Protein AF-A0A932EW77-F1 (afdb_monomer_lite)

Secondary structure (DSSP, 8-state):
--------PPPP-------------------------------PPP--EEE--SS-SBTT-GGGEESSS---TTSEEEE-TT-EEEE-S-EEESEEEE-TT-EEEEEEETTTB-EEEEE-SS-EEESSEEEEEEESSS--EEEEEEEEEESSEEEEE-TTS--EEEEEEEEESSEEEEES-EEE-SEEEESSEEEE-TT-EEEE-TT-EEEE-TT-EEEESSEEEE-TT-EEEE-SBB--S---EEES-EEEEPTT--B-TT-EEEEESEEEEESPBPTT-EEEEEEETTTB-EEEEE-S-EEE-SEEEEEEESSS--EEEEES-EEESSEEEE---SS--EEE-S-EEESSEEEE-S-EEE-S-EEESSEEEE-TT-EEEE-TT-EEEE-TT-EEEESSEEEEETT-EEEE-SBB--S---EEEBSEEEE-TT--B-TTEEEEEESEEEEES-B-TTEEEEEEEETTTB-EEEEESS-EEE-SEEEEEEESSS--EEEEES-EEESSEEEE---SS--EEE-S-EEE-TT-EEEE-SEEEE-S-EEESSEEEE-TT-EEEE-TT-EEEE-TT-EEEESSEEEE-TT-EEEE-SBB--S--PEEES-EEEE-TT--B-S----EEEESEEEEES-B-TT-EEEEEEBTTTB-EEEEESS-EEESSEEEEEESSSS--EEEEES-EEESSEEEE---SS--EEEES-EEESSEEEE-S-EEE-SS-EEEESSEEEE-TT-EEEE-TTS--EEEE-TT-EEEESSEEEE-TT-EEEESSBB--SS-SEEES-EEEE-TT--B-TTEEEEEESEEEEES-B-TTEEEEEEEBTTTB-EEEEESS-EEE-SEEEEEESSSS--EEEEEEEEEESSEEEEPP-SSS-EEEEEEEEESSEEEE-TTEEE-S-EEEESSEEEE-TT-EEEE-TT-EEEE-SSEEEESSEEEE-TT-EEEE-SSB--SS--EEESSEEEE-SSPPPPSSSS-EEEEESEEEEESPBPTT-EEEEEEETTTBSEEEE-SSPEEESSEEEEEEESSS--EEEE-SEEEESSEEEE--TTS--EEESSEEEESSEEEE-SSS-EEEESS-EEE-STT-EEEEEEEETTEE-EEEESSEEEE-SEEEEEE-S-PPTT-EEEEEE-SEEEE--SEEE--B-SSS-BEEEEE-SSEEEEEE-

Structure (mmCIF, N/CA/C/O backbone):
data_AF-A0A932EW77-F1
#
_entry.id   AF-A0A932EW77-F1
#
loop_
_atom_site.group_PDB
_atom_site.id
_atom_site.type_symbol
_atom_site.label_atom_id
_atom_site.label_alt_id
_atom_site.label_comp_id
_atom_site.label_asym_id
_atom_site.label_entity_id
_atom_site.label_seq_id
_atom_site.pdbx_PDB_ins_code
_atom_site.Cartn_x
_atom_site.Cartn_y
_atom_site.Cartn_z
_atom_site.occupancy
_atom_site.B_iso_or_equiv
_atom_site.auth_seq_id
_atom_site.auth_comp_id
_atom_site.auth_asym_id
_atom_site.auth_atom_id
_atom_site.pdbx_PDB_model_num
ATOM 1 N N . MET A 1 1 ? -30.866 39.073 -25.889 1.00 36.50 1 MET A N 1
ATOM 2 C CA . MET A 1 1 ? -30.637 40.499 -25.593 1.00 36.50 1 MET A CA 1
ATOM 3 C C . MET A 1 1 ? -29.140 40.744 -25.630 1.00 36.50 1 MET A C 1
ATOM 5 O O . MET A 1 1 ? -28.426 40.180 -24.814 1.00 36.50 1 MET A O 1
ATOM 9 N N . ASP A 1 2 ? -28.707 41.494 -26.640 1.00 41.47 2 ASP A N 1
ATOM 10 C CA . ASP A 1 2 ? -27.526 42.382 -26.641 1.00 41.47 2 ASP A CA 1
ATOM 11 C C . ASP A 1 2 ? -27.785 43.547 -25.641 1.00 41.47 2 ASP A C 1
ATOM 13 O O . ASP A 1 2 ? -28.975 43.767 -25.361 1.00 41.47 2 ASP A O 1
ATOM 17 N N . PRO A 1 3 ? -26.787 44.256 -25.043 1.00 50.50 3 PRO A N 1
ATOM 18 C CA . PRO A 1 3 ? -26.082 45.361 -25.735 1.00 50.50 3 PRO A CA 1
ATOM 19 C C . PRO A 1 3 ? -24.594 45.640 -25.340 1.00 50.50 3 PRO A C 1
ATOM 21 O O . PRO A 1 3 ? -24.246 45.841 -24.180 1.00 50.50 3 PRO A O 1
ATOM 24 N N . THR A 1 4 ? -23.734 45.721 -26.362 1.00 43.25 4 THR A N 1
ATOM 25 C CA . THR A 1 4 ? -22.807 46.817 -26.788 1.00 43.25 4 THR A CA 1
ATOM 26 C C . THR A 1 4 ? -21.957 47.705 -25.824 1.00 43.25 4 THR A C 1
ATOM 28 O O . THR A 1 4 ? -22.488 48.549 -25.113 1.00 43.25 4 THR A O 1
ATOM 31 N N . ILE A 1 5 ? -20.616 47.632 -26.012 1.00 42.75 5 ILE A N 1
ATOM 32 C CA . ILE A 1 5 ? -19.598 48.655 -26.456 1.00 42.75 5 ILE A CA 1
ATOM 33 C C . ILE A 1 5 ? -19.447 50.017 -25.703 1.00 42.75 5 ILE A C 1
ATOM 35 O O . ILE A 1 5 ? -20.403 50.781 -25.607 1.00 42.75 5 ILE A O 1
ATOM 39 N N . PRO A 1 6 ? -18.203 50.407 -25.299 1.00 41.03 6 PRO A N 1
ATOM 40 C CA . PRO A 1 6 ? -17.423 51.424 -26.044 1.00 41.03 6 PRO A CA 1
ATOM 41 C C . PRO A 1 6 ? -15.920 51.126 -26.270 1.00 41.03 6 PRO A C 1
ATOM 43 O O . PRO A 1 6 ? -15.249 50.420 -25.525 1.00 41.03 6 PRO A O 1
ATOM 46 N N . VAL A 1 7 ? -15.418 51.728 -27.353 1.00 38.97 7 VAL A N 1
ATOM 47 C CA . VAL A 1 7 ? -14.090 51.649 -27.999 1.00 38.97 7 VAL A CA 1
ATOM 48 C C . VAL A 1 7 ? -12.986 52.392 -27.217 1.00 38.97 7 VAL A C 1
ATOM 50 O O . VAL A 1 7 ? -13.231 53.494 -26.729 1.00 38.97 7 VAL A O 1
ATOM 53 N N . PRO A 1 8 ? -11.734 51.878 -27.206 1.00 31.95 8 PRO A N 1
ATOM 54 C CA . PRO A 1 8 ? -10.620 52.671 -27.746 1.00 31.95 8 PRO A CA 1
ATOM 55 C C . PRO A 1 8 ? -9.637 51.860 -28.626 1.00 31.95 8 PRO A C 1
ATOM 57 O O . PRO A 1 8 ? -9.414 50.666 -28.460 1.00 31.95 8 PRO A O 1
ATOM 60 N N . ARG A 1 9 ? -9.037 52.560 -29.594 1.00 36.94 9 ARG A N 1
ATOM 61 C CA . ARG A 1 9 ? -8.094 52.087 -30.631 1.00 36.94 9 ARG A CA 1
ATOM 62 C C . ARG A 1 9 ? -6.856 51.348 -30.072 1.00 36.94 9 ARG A C 1
ATOM 64 O O . ARG A 1 9 ? -6.203 51.914 -29.194 1.00 36.94 9 ARG A O 1
ATOM 71 N N . PRO A 1 10 ? -6.385 50.231 -30.671 1.00 32.44 10 PRO A N 1
ATOM 72 C CA . PRO A 1 10 ? -5.047 49.715 -30.401 1.00 32.44 10 PRO A CA 1
ATOM 73 C C . PRO A 1 10 ? -4.028 50.178 -31.456 1.00 32.44 10 PRO A C 1
ATOM 75 O O . PRO A 1 10 ? -4.206 50.042 -32.668 1.00 32.44 10 PRO A O 1
ATOM 78 N N . ARG A 1 11 ? -2.922 50.740 -30.961 1.00 32.19 11 ARG A N 1
ATOM 79 C CA . ARG A 1 11 ? -1.718 51.083 -31.723 1.00 32.19 11 ARG A CA 1
ATOM 80 C C . ARG A 1 11 ? -0.981 49.807 -32.148 1.00 32.19 11 ARG A C 1
ATOM 82 O O . ARG A 1 11 ? -0.710 48.939 -31.325 1.00 32.19 11 ARG A O 1
ATOM 89 N N . ARG A 1 12 ? -0.603 49.754 -33.429 1.00 39.59 12 ARG A N 1
ATOM 90 C CA . ARG A 1 12 ? 0.330 48.790 -34.037 1.00 39.59 12 ARG A CA 1
ATOM 91 C C . ARG A 1 12 ? 1.609 48.631 -33.205 1.00 39.59 12 ARG A C 1
ATOM 93 O O . ARG A 1 12 ? 2.295 49.627 -32.982 1.00 39.59 12 ARG A O 1
ATOM 100 N N . ARG A 1 13 ? 2.006 47.391 -32.899 1.00 30.19 13 ARG A N 1
ATOM 101 C CA . ARG A 1 13 ? 3.420 46.994 -32.780 1.00 30.19 13 ARG A CA 1
ATOM 102 C C . ARG A 1 13 ? 3.630 45.591 -33.350 1.00 30.19 13 ARG A C 1
ATOM 104 O O . ARG A 1 13 ? 2.906 44.660 -33.024 1.00 30.19 13 ARG A O 1
ATOM 111 N N . LEU A 1 14 ? 4.604 45.525 -34.254 1.00 36.56 14 LEU A N 1
ATOM 112 C CA . LEU A 1 14 ? 5.056 44.375 -35.028 1.00 36.56 14 LEU A CA 1
ATOM 113 C C . LEU A 1 14 ? 5.649 43.271 -34.148 1.00 36.56 14 LEU A C 1
ATOM 115 O O . LEU A 1 14 ? 6.393 43.599 -33.227 1.00 36.56 14 LEU A O 1
ATOM 119 N N . ARG A 1 15 ? 5.489 42.006 -34.566 1.00 29.22 15 ARG A N 1
ATOM 120 C CA . ARG A 1 15 ? 6.568 40.997 -34.568 1.00 29.22 15 ARG A CA 1
ATOM 121 C C . ARG A 1 15 ? 6.402 40.051 -35.762 1.00 29.22 15 ARG A C 1
ATOM 123 O O . ARG A 1 15 ? 5.550 39.173 -35.762 1.00 29.22 15 ARG A O 1
ATOM 130 N N . ALA A 1 16 ? 7.224 40.293 -36.779 1.00 33.25 16 ALA A N 1
ATOM 131 C CA . ALA A 1 16 ? 7.552 39.368 -37.855 1.00 33.25 16 ALA A CA 1
ATOM 132 C C . ALA A 1 16 ? 8.843 38.626 -37.473 1.00 33.25 16 ALA A C 1
ATOM 134 O O . ALA A 1 16 ? 9.720 39.233 -36.860 1.00 33.25 16 ALA A O 1
ATOM 135 N N . ALA A 1 17 ? 8.972 37.353 -37.842 1.00 28.95 17 ALA A N 1
ATOM 136 C CA . ALA A 1 17 ? 10.254 36.650 -37.848 1.00 28.95 17 ALA A CA 1
ATOM 137 C C . ALA A 1 17 ? 10.216 35.531 -38.899 1.00 28.95 17 ALA A C 1
ATOM 139 O O . ALA A 1 17 ? 9.936 34.374 -38.602 1.00 28.95 17 ALA A O 1
ATOM 140 N N . ALA A 1 18 ? 10.460 35.924 -40.147 1.00 30.44 18 ALA A N 1
ATOM 141 C CA . ALA A 1 18 ? 10.871 35.054 -41.235 1.00 30.44 18 ALA A CA 1
ATOM 142 C C . ALA A 1 18 ? 12.255 35.524 -41.697 1.00 30.44 18 ALA A C 1
ATOM 144 O O . ALA A 1 18 ? 12.502 36.727 -41.735 1.00 30.44 18 ALA A O 1
ATOM 145 N N . LEU A 1 19 ? 13.092 34.552 -42.067 1.00 30.73 19 LEU A N 1
ATOM 146 C CA . LEU A 1 19 ? 14.386 34.679 -42.746 1.00 30.73 19 LEU A CA 1
ATOM 147 C C . LEU A 1 19 ? 15.464 35.494 -42.011 1.00 30.73 19 LEU A C 1
ATOM 149 O O . LEU A 1 19 ? 15.492 36.721 -42.056 1.00 30.73 19 LEU A O 1
ATOM 153 N N . SER A 1 20 ? 16.439 34.781 -41.444 1.00 26.27 20 SER A N 1
ATOM 154 C CA . SER A 1 20 ? 17.698 35.371 -40.991 1.00 26.27 20 SER A CA 1
ATOM 155 C C . SER A 1 20 ? 18.801 35.135 -42.021 1.00 26.27 20 SER A C 1
ATOM 157 O O . SER A 1 20 ? 19.129 34.001 -42.369 1.00 26.27 20 SER A O 1
ATOM 159 N N . LEU A 1 21 ? 19.327 36.266 -42.486 1.00 25.77 21 LEU A N 1
ATOM 160 C CA . LEU A 1 21 ? 20.487 36.499 -43.338 1.00 25.77 21 LEU A CA 1
ATOM 161 C C . LEU A 1 21 ? 21.798 35.920 -42.776 1.00 25.77 21 LEU A C 1
ATOM 163 O O . LEU A 1 21 ? 22.069 36.032 -41.584 1.00 25.77 21 LEU A O 1
ATOM 167 N N . LEU A 1 22 ? 22.625 35.423 -43.704 1.00 28.78 22 LEU A N 1
ATOM 168 C CA . LEU A 1 22 ? 24.057 35.712 -43.904 1.00 28.78 22 LEU A CA 1
ATOM 169 C C . LEU A 1 22 ? 24.846 36.314 -42.722 1.00 28.78 22 LEU A C 1
ATOM 171 O O . LEU A 1 22 ? 24.663 37.478 -42.369 1.00 28.78 22 LEU A O 1
ATOM 175 N N . ALA A 1 23 ? 25.884 35.593 -42.293 1.00 27.78 23 ALA A N 1
ATOM 176 C CA . ALA A 1 23 ? 27.117 36.189 -41.789 1.00 27.78 23 ALA A CA 1
ATOM 177 C C . ALA A 1 23 ? 28.335 35.472 -42.394 1.00 27.78 23 ALA A C 1
ATOM 179 O O . ALA A 1 23 ? 28.425 34.247 -42.433 1.00 27.78 23 ALA A O 1
ATOM 180 N N . LEU A 1 24 ? 29.225 36.307 -42.912 1.00 26.61 24 LEU A N 1
ATOM 181 C CA . LEU A 1 24 ? 30.427 36.067 -43.694 1.00 26.61 24 LEU A CA 1
ATOM 182 C C . LEU A 1 24 ? 31.614 35.706 -42.782 1.00 26.61 24 LEU A C 1
ATOM 184 O O . LEU A 1 24 ? 31.955 36.499 -41.910 1.00 26.61 24 LEU A O 1
ATOM 188 N N . VAL A 1 25 ? 32.295 34.585 -43.039 1.00 26.88 25 VAL A N 1
ATOM 189 C CA . VAL A 1 25 ? 33.733 34.420 -42.752 1.00 26.88 25 VAL A CA 1
ATOM 190 C C . VAL A 1 25 ? 34.354 33.723 -43.958 1.00 26.88 25 VAL A C 1
ATOM 192 O O . VAL A 1 25 ? 34.096 32.553 -44.224 1.00 26.88 25 VAL A O 1
ATOM 195 N N . ALA A 1 26 ? 35.119 34.494 -44.723 1.00 26.09 26 ALA A N 1
ATOM 196 C CA . ALA A 1 26 ? 35.894 34.046 -45.864 1.00 26.09 26 ALA A CA 1
ATOM 197 C C . ALA A 1 26 ? 37.334 33.764 -45.423 1.00 26.09 26 ALA A C 1
ATOM 199 O O . ALA A 1 26 ? 37.977 34.648 -44.862 1.00 26.09 26 ALA A O 1
ATOM 200 N N . THR A 1 27 ? 37.859 32.587 -45.763 1.00 24.70 27 THR A N 1
ATOM 201 C CA . THR A 1 27 ? 39.292 32.371 -45.995 1.00 24.70 27 THR A CA 1
ATOM 202 C C . THR A 1 27 ? 39.478 31.441 -47.197 1.00 24.70 27 THR A C 1
ATOM 204 O O . THR A 1 27 ? 38.796 30.436 -47.358 1.00 24.70 27 THR A O 1
ATOM 207 N N . ALA A 1 28 ? 40.353 31.897 -48.091 1.00 27.72 28 ALA A N 1
ATOM 208 C CA . ALA A 1 28 ? 40.623 31.477 -49.461 1.00 27.72 28 ALA A CA 1
ATOM 209 C C . ALA A 1 28 ? 40.837 29.972 -49.724 1.00 27.72 28 ALA A C 1
ATOM 211 O O . ALA A 1 28 ? 41.692 29.358 -49.099 1.00 27.72 28 ALA A O 1
ATOM 212 N N . ALA A 1 29 ? 40.166 29.446 -50.757 1.00 27.50 29 ALA A N 1
ATOM 213 C CA . ALA A 1 29 ? 40.763 28.749 -51.911 1.00 27.50 29 ALA A CA 1
ATOM 214 C C . ALA A 1 29 ? 39.643 28.224 -52.835 1.00 27.50 29 ALA A C 1
ATOM 216 O O . ALA A 1 29 ? 38.731 27.549 -52.370 1.00 27.50 29 ALA A O 1
ATOM 217 N N . GLY A 1 30 ? 39.715 28.513 -54.141 1.00 27.58 30 GLY A N 1
ATOM 218 C CA . GLY A 1 30 ? 38.862 27.858 -55.147 1.00 27.58 30 GLY A CA 1
ATOM 219 C C . GLY A 1 30 ? 38.067 28.779 -56.076 1.00 27.58 30 GLY A C 1
ATOM 220 O O . GLY A 1 30 ? 36.894 28.524 -56.332 1.00 27.58 30 GLY A O 1
ATOM 221 N N . LEU A 1 31 ? 38.685 29.838 -56.605 1.00 25.69 31 LEU A N 1
ATOM 222 C CA . LEU A 1 31 ? 38.187 30.514 -57.807 1.00 25.69 31 LEU A CA 1
ATOM 223 C C . LEU A 1 31 ? 38.750 29.787 -59.041 1.00 25.69 31 LEU A C 1
ATOM 225 O O . LEU A 1 31 ? 39.943 29.898 -59.297 1.00 25.69 31 LEU A O 1
ATOM 229 N N . ALA A 1 32 ? 37.911 29.059 -59.787 1.00 27.52 32 ALA A N 1
ATOM 230 C CA . ALA A 1 32 ? 38.120 28.728 -61.208 1.00 27.52 32 ALA A CA 1
ATOM 231 C C . ALA A 1 32 ? 36.856 28.078 -61.810 1.00 27.52 32 ALA A C 1
ATOM 233 O O . ALA A 1 32 ? 36.841 26.903 -62.163 1.00 27.52 32 ALA A O 1
ATOM 234 N N . ALA A 1 33 ? 35.764 28.835 -61.916 1.00 31.59 33 ALA A N 1
ATOM 235 C CA . ALA A 1 33 ? 34.624 28.456 -62.751 1.00 31.59 33 ALA A CA 1
ATOM 236 C C . ALA A 1 33 ? 34.094 29.704 -63.465 1.00 31.59 33 ALA A C 1
ATOM 238 O O . ALA A 1 33 ? 33.150 30.353 -63.023 1.00 31.59 33 ALA A O 1
ATOM 239 N N . LEU A 1 34 ? 34.752 30.055 -64.568 1.00 25.55 34 LEU A N 1
ATOM 240 C CA . LEU A 1 34 ? 34.258 30.987 -65.573 1.00 25.55 34 LEU A CA 1
ATOM 241 C C . LEU A 1 34 ? 34.417 30.329 -66.944 1.00 25.55 34 LEU A C 1
ATOM 243 O O . LEU A 1 34 ? 35.518 29.946 -67.316 1.00 25.55 34 LEU A O 1
ATOM 247 N N . GLY A 1 35 ? 33.306 30.253 -67.678 1.00 24.69 35 GLY A N 1
ATOM 248 C CA . GLY A 1 35 ? 33.282 30.195 -69.136 1.00 24.69 35 GLY A CA 1
ATOM 249 C C . GLY A 1 35 ? 33.649 28.860 -69.780 1.00 24.69 35 GLY A C 1
ATOM 250 O O . GLY A 1 35 ? 34.817 28.541 -69.968 1.00 24.69 35 GLY A O 1
ATOM 251 N N . ALA A 1 36 ? 32.641 28.178 -70.326 1.00 30.78 36 ALA A N 1
ATOM 252 C CA . ALA A 1 36 ? 32.824 27.512 -71.610 1.00 30.78 36 ALA A CA 1
ATOM 253 C C . ALA A 1 36 ? 33.068 28.602 -72.669 1.00 30.78 36 ALA A C 1
ATOM 255 O O . ALA A 1 36 ? 32.161 29.017 -73.390 1.00 30.78 36 ALA A O 1
ATOM 256 N N . ALA A 1 37 ? 34.295 29.115 -72.730 1.00 23.89 37 ALA A N 1
ATOM 257 C CA . ALA A 1 37 ? 34.790 29.652 -73.977 1.00 23.89 37 ALA A CA 1
ATOM 258 C C . ALA A 1 37 ? 34.836 28.465 -74.945 1.00 23.89 37 ALA A C 1
ATOM 260 O O . ALA A 1 37 ? 35.417 27.425 -74.627 1.00 23.89 37 ALA A O 1
ATOM 261 N N . ARG A 1 38 ? 34.220 28.605 -76.126 1.00 32.62 38 ARG A N 1
ATOM 262 C CA . ARG A 1 38 ? 34.705 27.874 -77.300 1.00 32.62 38 ARG A CA 1
ATOM 263 C C . ARG A 1 38 ? 36.220 28.023 -77.262 1.00 32.62 38 ARG A C 1
ATOM 265 O O . ARG A 1 38 ? 36.693 29.161 -77.249 1.00 32.62 38 ARG A O 1
ATOM 272 N N . ALA A 1 39 ? 36.954 26.914 -77.195 1.00 29.89 39 ALA A N 1
ATOM 273 C CA . ALA A 1 39 ? 38.364 26.977 -77.522 1.00 29.89 39 ALA A CA 1
ATOM 274 C C . ALA A 1 39 ? 38.440 27.736 -78.858 1.00 29.89 39 ALA A C 1
ATOM 276 O O . ALA A 1 39 ? 37.681 27.385 -79.776 1.00 29.89 39 ALA A O 1
ATOM 277 N N . PRO A 1 40 ? 39.229 28.821 -78.969 1.00 27.97 40 PRO A N 1
ATOM 278 C CA . PRO A 1 40 ? 39.557 29.318 -80.292 1.00 27.97 40 PRO A CA 1
ATOM 279 C C . PRO A 1 40 ? 40.063 28.101 -81.063 1.00 27.97 40 PRO A C 1
ATOM 281 O O . PRO A 1 40 ? 40.763 27.268 -80.482 1.00 27.97 40 PRO A O 1
ATOM 284 N N . ALA A 1 41 ? 39.643 27.944 -82.320 1.00 35.53 41 ALA A N 1
ATOM 285 C CA . ALA A 1 41 ? 40.315 27.005 -83.202 1.00 35.53 41 ALA A CA 1
ATOM 286 C C . ALA A 1 41 ? 41.812 27.259 -83.005 1.00 35.53 41 ALA A C 1
ATOM 288 O O . ALA A 1 41 ? 42.258 28.395 -83.201 1.00 35.53 41 ALA A O 1
ATOM 289 N N . SER A 1 42 ? 42.544 26.267 -82.487 1.00 40.91 42 SER A N 1
ATOM 290 C CA . SER A 1 42 ? 43.994 26.340 -82.503 1.00 40.91 42 SER A CA 1
ATOM 291 C C . SER A 1 42 ? 44.337 26.674 -83.945 1.00 40.91 42 SER A C 1
ATOM 293 O O . SER A 1 42 ? 43.795 26.058 -84.867 1.00 40.91 42 SER A O 1
ATOM 295 N N . ALA A 1 43 ? 45.112 27.741 -84.151 1.00 47.97 43 ALA A N 1
ATOM 296 C CA . ALA A 1 43 ? 45.682 27.984 -85.462 1.00 47.97 43 ALA A CA 1
ATOM 297 C C . ALA A 1 43 ? 46.325 26.655 -85.863 1.00 47.97 43 ALA A C 1
ATOM 299 O O . ALA A 1 43 ? 47.172 26.156 -85.119 1.00 47.97 43 ALA A O 1
ATOM 300 N N . GLY A 1 44 ? 45.795 26.024 -86.917 1.00 60.44 44 GLY A N 1
ATOM 301 C CA . GLY A 1 44 ? 46.267 24.715 -87.344 1.00 60.44 44 GLY A CA 1
ATOM 302 C C . GLY A 1 44 ? 47.777 24.782 -87.497 1.00 60.44 44 GLY A C 1
ATOM 303 O O . GLY A 1 44 ? 48.306 25.811 -87.931 1.00 60.44 44 GLY A O 1
ATOM 304 N N . MET A 1 45 ? 48.464 23.726 -87.077 1.00 83.19 45 MET A N 1
ATOM 305 C CA . MET A 1 45 ? 49.904 23.639 -87.249 1.00 83.19 45 MET A CA 1
ATOM 306 C C . MET A 1 45 ? 50.271 23.940 -88.712 1.00 83.19 45 MET A C 1
ATOM 308 O O . MET A 1 45 ? 49.593 23.492 -89.639 1.00 83.19 45 MET A O 1
ATOM 312 N N . ALA A 1 46 ? 51.335 24.717 -88.923 1.00 80.62 46 ALA A N 1
ATOM 313 C CA . ALA A 1 46 ? 51.831 24.982 -90.266 1.00 80.62 46 ALA A CA 1
ATOM 314 C C . ALA A 1 46 ? 52.302 23.681 -90.935 1.00 80.62 46 ALA A C 1
ATOM 316 O O . ALA A 1 46 ? 52.939 22.832 -90.316 1.00 80.62 46 ALA A O 1
ATOM 317 N N . CYS A 1 47 ? 51.973 23.524 -92.214 1.00 87.31 47 CYS A N 1
ATOM 318 C CA . CYS A 1 47 ? 52.373 22.368 -93.005 1.00 87.31 47 CYS A CA 1
ATOM 319 C C . CYS A 1 47 ? 53.765 22.590 -93.614 1.00 87.31 47 CYS A C 1
ATOM 321 O O . CYS A 1 47 ? 53.881 22.951 -94.786 1.00 87.31 47 CYS A O 1
ATOM 323 N N . ASP A 1 48 ? 54.822 22.430 -92.816 1.00 93.94 48 ASP A N 1
ATOM 324 C CA . ASP A 1 48 ? 56.197 22.732 -93.243 1.00 93.94 48 ASP A CA 1
ATOM 325 C C . ASP A 1 48 ? 56.789 21.642 -94.152 1.00 93.94 48 ASP A C 1
ATOM 327 O O . ASP A 1 48 ? 57.569 21.927 -95.066 1.00 93.94 48 ASP A O 1
ATOM 331 N N . LYS A 1 49 ? 56.401 20.381 -93.925 1.00 94.62 49 LYS A N 1
ATOM 332 C CA . LYS A 1 49 ? 56.857 19.203 -94.673 1.00 94.62 49 LYS A CA 1
ATOM 333 C C . LYS A 1 49 ? 55.674 18.304 -95.028 1.00 94.62 49 LYS A C 1
ATOM 335 O O . LYS A 1 49 ? 54.978 17.809 -94.147 1.00 94.62 49 LYS A O 1
ATOM 340 N N . THR A 1 50 ? 55.464 18.037 -96.315 1.00 95.25 50 THR A N 1
ATOM 341 C CA . THR A 1 50 ? 54.431 17.096 -96.787 1.00 95.25 50 THR A CA 1
ATOM 342 C C . THR A 1 50 ? 55.052 15.750 -97.146 1.00 95.25 50 THR A C 1
ATOM 344 O O . THR A 1 50 ? 56.018 15.704 -97.909 1.00 95.25 50 THR A O 1
ATOM 347 N N . PHE A 1 51 ? 54.500 14.656 -96.624 1.00 96.62 51 PHE A N 1
ATOM 348 C CA . PHE A 1 51 ? 54.922 13.297 -96.951 1.00 96.62 51 PHE A CA 1
ATOM 349 C C . PHE A 1 51 ? 54.437 12.915 -98.356 1.00 96.62 51 PHE A C 1
ATOM 351 O O . PHE A 1 51 ? 53.242 12.952 -98.644 1.00 96.62 51 PHE A O 1
ATOM 358 N N . THR A 1 52 ? 55.358 12.558 -99.245 1.00 92.81 52 THR A N 1
ATOM 359 C CA . THR A 1 52 ? 55.068 12.147 -100.626 1.00 92.81 52 THR A CA 1
ATOM 360 C C . THR A 1 52 ? 55.146 10.636 -100.818 1.00 92.81 52 THR A C 1
ATOM 362 O O . THR A 1 52 ? 54.543 10.125 -101.758 1.00 92.81 52 THR A O 1
ATOM 365 N N . GLY A 1 53 ? 55.891 9.925 -99.959 1.00 88.88 53 GLY A N 1
ATOM 366 C CA . GLY A 1 53 ? 56.155 8.487 -100.104 1.00 88.88 53 GLY A CA 1
ATOM 367 C C . GLY A 1 53 ? 56.851 8.121 -101.423 1.00 88.88 53 GLY A C 1
ATOM 368 O O . GLY A 1 53 ? 56.632 7.038 -101.960 1.00 88.88 53 GLY A O 1
ATOM 369 N N . ALA A 1 54 ? 57.623 9.051 -101.998 1.00 89.19 54 ALA A N 1
ATOM 370 C CA . ALA A 1 54 ? 58.150 8.935 -103.357 1.00 89.19 54 ALA A CA 1
ATOM 371 C C . ALA A 1 54 ? 59.135 7.766 -103.566 1.00 89.19 54 ALA A C 1
ATOM 373 O O . ALA A 1 54 ? 59.251 7.280 -104.692 1.00 89.19 54 ALA A O 1
ATOM 374 N N . THR A 1 55 ? 59.846 7.316 -102.525 1.00 90.56 55 THR A N 1
ATOM 375 C CA . THR A 1 55 ? 60.813 6.202 -102.607 1.00 90.56 55 THR A CA 1
ATOM 376 C C . THR A 1 55 ? 60.390 4.987 -101.791 1.00 90.56 55 THR A C 1
ATOM 378 O O . THR A 1 55 ? 60.557 3.852 -102.239 1.00 90.56 55 THR A O 1
ATOM 381 N N . ASN A 1 56 ? 59.851 5.197 -100.594 1.00 93.00 56 ASN A N 1
ATOM 382 C CA . ASN A 1 56 ? 59.333 4.161 -99.707 1.00 93.00 56 ASN A CA 1
ATOM 383 C C . ASN A 1 56 ? 58.367 4.797 -98.686 1.00 93.00 56 ASN A C 1
ATOM 385 O O . ASN A 1 56 ? 58.008 5.964 -98.795 1.00 93.00 56 ASN A O 1
ATOM 389 N N . ASN A 1 57 ? 57.936 4.030 -97.684 1.00 94.38 57 ASN A N 1
ATOM 390 C CA . ASN A 1 57 ? 57.000 4.507 -96.662 1.00 94.38 57 ASN A CA 1
ATOM 391 C C . ASN A 1 57 ? 57.691 4.984 -95.370 1.00 94.38 57 ASN A C 1
ATOM 393 O O . ASN A 1 57 ? 57.010 5.250 -94.386 1.00 94.38 57 ASN A O 1
ATOM 397 N N . LEU A 1 58 ? 59.025 5.058 -95.315 1.00 94.31 58 LEU A N 1
ATOM 398 C CA . LEU A 1 58 ? 59.759 5.383 -94.088 1.00 94.31 58 LEU A CA 1
ATOM 399 C C . LEU A 1 58 ? 59.790 6.895 -93.844 1.00 94.31 58 LEU A C 1
ATOM 401 O O . LEU A 1 58 ? 60.163 7.675 -94.724 1.00 94.31 58 LEU A O 1
ATOM 405 N N . TRP A 1 59 ? 59.446 7.301 -92.622 1.00 95.06 59 TRP A N 1
ATOM 406 C CA . TRP A 1 59 ? 59.520 8.684 -92.148 1.00 95.06 59 TRP A CA 1
ATOM 407 C C . TRP A 1 59 ? 60.960 9.206 -92.174 1.00 95.06 59 TRP A C 1
ATOM 409 O O . TRP A 1 59 ? 61.200 10.377 -92.458 1.00 95.06 59 TRP A O 1
ATOM 419 N N . GLU A 1 60 ? 61.926 8.341 -91.866 1.00 92.31 60 GLU A N 1
ATOM 420 C CA . GLU A 1 60 ? 63.343 8.674 -91.726 1.00 92.31 60 GLU A CA 1
ATOM 421 C C . GLU A 1 60 ? 64.057 8.964 -93.054 1.00 92.31 60 GLU A C 1
ATOM 423 O O . GLU A 1 60 ? 65.150 9.532 -93.043 1.00 92.31 60 GLU A O 1
ATOM 428 N N . ASP A 1 61 ? 63.469 8.583 -94.189 1.00 94.31 61 ASP A N 1
ATOM 429 C CA . ASP A 1 61 ? 64.048 8.833 -95.505 1.00 94.31 61 ASP A CA 1
ATOM 430 C C . ASP A 1 61 ? 63.697 10.254 -95.969 1.00 94.31 61 ASP A C 1
ATOM 432 O O . ASP A 1 61 ? 62.544 10.589 -96.253 1.00 94.31 61 ASP A O 1
ATOM 436 N N . SER A 1 62 ? 64.716 11.113 -96.055 1.00 92.44 62 SER A N 1
ATOM 437 C CA . SER A 1 62 ? 64.557 12.523 -96.421 1.00 92.44 62 SER A CA 1
ATOM 438 C C . SER A 1 62 ? 63.957 12.734 -97.814 1.00 92.44 62 SER A C 1
ATOM 440 O O . SER A 1 62 ? 63.400 13.807 -98.061 1.00 92.44 62 SER A O 1
ATOM 442 N N . SER A 1 63 ? 64.039 11.735 -98.704 1.00 93.50 63 SER A N 1
ATOM 443 C CA . SER A 1 63 ? 63.485 11.776 -100.064 1.00 93.50 63 SER A CA 1
ATOM 444 C C . SER A 1 63 ? 61.962 11.607 -100.125 1.00 93.50 63 SER A C 1
ATOM 446 O O . SER A 1 63 ? 61.355 11.979 -101.128 1.00 93.50 63 SER A O 1
ATOM 448 N N . ASN A 1 64 ? 61.329 11.139 -99.043 1.00 94.75 64 ASN A N 1
ATOM 449 C CA . ASN A 1 64 ? 59.873 11.001 -98.934 1.00 94.75 64 ASN A CA 1
ATOM 450 C C . ASN A 1 64 ? 59.154 12.284 -98.492 1.00 94.75 64 ASN A C 1
ATOM 452 O O . ASN A 1 64 ? 57.945 12.251 -98.267 1.00 94.75 64 ASN A O 1
ATOM 456 N N . TRP A 1 65 ? 59.867 13.404 -98.353 1.00 95.88 65 TRP A N 1
ATOM 457 C CA . TRP A 1 65 ? 59.319 14.678 -97.886 1.00 95.88 65 TRP A CA 1
ATOM 458 C C . TRP A 1 65 ? 59.469 15.777 -98.939 1.00 95.88 65 TRP A C 1
ATOM 460 O O . TRP A 1 65 ? 60.484 15.858 -99.633 1.00 95.88 65 TRP A O 1
ATOM 470 N N . ALA A 1 66 ? 58.472 16.655 -99.040 1.00 92.50 66 ALA A N 1
ATOM 471 C CA . ALA A 1 66 ? 58.501 17.855 -99.869 1.00 92.50 66 ALA A CA 1
ATOM 472 C C . ALA A 1 66 ? 58.233 19.111 -99.010 1.00 92.50 66 ALA A C 1
ATOM 474 O O . ALA A 1 66 ? 57.175 19.175 -98.377 1.00 92.50 66 ALA A O 1
ATOM 475 N N . PRO A 1 67 ? 59.141 20.114 -98.996 1.00 93.06 67 PRO A N 1
ATOM 476 C CA . PRO A 1 67 ? 60.510 20.092 -99.542 1.00 93.06 67 PRO A CA 1
ATOM 477 C C . PRO A 1 67 ? 61.395 19.008 -98.892 1.00 93.06 67 PRO A C 1
ATOM 479 O O . PRO A 1 67 ? 61.209 18.710 -97.714 1.00 93.06 67 PRO A O 1
ATOM 482 N N . THR A 1 68 ? 62.378 18.461 -99.624 1.00 91.12 68 THR A N 1
ATOM 483 C CA . THR A 1 68 ? 63.272 17.371 -99.162 1.00 91.12 68 THR A CA 1
ATOM 484 C C . THR A 1 68 ? 63.846 17.631 -97.765 1.00 91.12 68 THR A C 1
ATOM 486 O O . THR A 1 68 ? 64.260 18.750 -97.450 1.00 91.12 68 THR A O 1
ATOM 489 N N . GLY A 1 69 ? 63.869 16.598 -96.920 1.00 91.50 69 GLY A N 1
ATOM 490 C CA . GLY A 1 69 ? 64.319 16.671 -95.526 1.00 91.50 69 GLY A CA 1
ATOM 491 C C . GLY A 1 69 ? 63.252 16.196 -94.541 1.00 91.50 69 GLY A C 1
ATOM 492 O O . GLY A 1 69 ? 62.093 16.585 -94.651 1.00 91.50 69 GLY A O 1
ATOM 493 N N . VAL A 1 70 ? 63.664 15.369 -93.578 1.00 92.88 70 VAL A N 1
ATOM 494 C CA . VAL A 1 70 ? 62.793 14.854 -92.510 1.00 92.88 70 VAL A CA 1
ATOM 495 C C . VAL A 1 70 ? 62.350 16.013 -91.598 1.00 92.88 70 VAL A C 1
ATOM 497 O O . VAL A 1 70 ? 63.201 16.839 -91.263 1.00 92.88 70 VAL A O 1
ATOM 500 N N . PRO A 1 71 ? 61.073 16.076 -91.174 1.00 94.75 71 PRO A N 1
ATOM 501 C CA . PRO A 1 71 ? 60.578 17.088 -90.241 1.00 94.75 71 PRO A CA 1
ATOM 502 C C . PRO A 1 71 ? 61.368 17.120 -88.925 1.00 94.75 71 PRO A C 1
ATOM 504 O O . PRO A 1 71 ? 61.644 16.072 -88.334 1.00 94.75 71 PRO A O 1
ATOM 507 N N . THR A 1 72 ? 61.709 18.321 -88.461 1.00 93.94 72 THR A N 1
ATOM 508 C CA . THR A 1 72 ? 62.370 18.582 -87.171 1.00 93.94 72 THR A CA 1
ATOM 509 C C . THR A 1 72 ? 61.373 18.908 -86.051 1.00 93.94 72 THR A C 1
ATOM 511 O O . THR A 1 72 ? 60.178 19.084 -86.283 1.00 93.94 72 THR A O 1
ATOM 514 N N . SER A 1 73 ? 61.867 19.068 -84.818 1.00 92.44 73 SER A N 1
ATOM 515 C CA . SER A 1 73 ? 61.078 19.421 -83.623 1.00 92.44 73 SER A CA 1
ATOM 516 C C . SER A 1 73 ? 60.402 20.802 -83.661 1.00 92.44 73 SER A C 1
ATOM 518 O O . SER A 1 73 ? 59.715 21.178 -82.713 1.00 92.44 73 SER A O 1
ATOM 520 N N . SER A 1 74 ? 60.582 21.588 -84.718 1.00 91.19 74 SER A N 1
ATOM 521 C CA . SER A 1 74 ? 59.877 22.859 -84.924 1.00 91.19 74 SER A CA 1
ATOM 522 C C . SER A 1 74 ? 59.033 22.886 -86.195 1.00 91.19 74 SER A C 1
ATOM 524 O O . SER A 1 74 ? 58.347 23.874 -86.423 1.00 91.19 74 SER A O 1
ATOM 526 N N . GLU A 1 75 ? 59.094 21.838 -87.019 1.00 94.31 75 GLU A N 1
ATOM 527 C CA . GLU A 1 75 ? 58.414 21.765 -88.314 1.00 94.31 75 GLU A CA 1
ATOM 528 C C . GLU A 1 75 ? 57.200 20.834 -88.235 1.00 94.31 75 GLU A C 1
ATOM 530 O O . GLU A 1 75 ? 57.272 19.747 -87.654 1.00 94.31 75 GLU A O 1
ATOM 535 N N . GLY A 1 76 ? 56.085 21.243 -88.835 1.00 93.00 76 GLY A N 1
ATOM 536 C CA . GLY A 1 76 ? 54.883 20.428 -88.949 1.00 93.00 76 GLY A CA 1
ATOM 537 C C . GLY A 1 76 ? 54.919 19.443 -90.117 1.00 93.00 76 GLY A C 1
ATOM 538 O O . GLY A 1 76 ? 55.336 19.780 -91.229 1.00 93.00 76 GLY A O 1
ATOM 539 N N . ALA A 1 77 ? 54.453 18.218 -89.871 1.00 95.44 77 ALA A N 1
ATOM 540 C CA . ALA A 1 77 ? 54.441 17.131 -90.843 1.00 95.44 77 ALA A CA 1
ATOM 541 C C . ALA A 1 77 ? 53.020 16.790 -91.320 1.00 95.44 77 ALA A C 1
ATOM 543 O O . ALA A 1 77 ? 52.182 16.347 -90.535 1.00 95.44 77 ALA A O 1
ATOM 544 N N . CYS A 1 78 ? 52.757 16.932 -92.616 1.00 95.44 78 CYS A N 1
ATOM 545 C CA . CYS A 1 78 ? 51.463 16.618 -93.223 1.00 95.44 78 CYS A CA 1
ATOM 546 C C . CYS A 1 78 ? 51.507 15.299 -93.980 1.00 95.44 78 CYS A C 1
ATOM 548 O O . CYS A 1 78 ? 52.359 15.101 -94.847 1.00 95.44 78 CYS A O 1
ATOM 550 N N . ILE A 1 79 ? 50.551 14.421 -93.701 1.00 96.12 79 ILE A N 1
ATOM 551 C CA . ILE A 1 79 ? 50.424 13.111 -94.334 1.00 96.12 79 ILE A CA 1
ATOM 552 C C . ILE A 1 79 ? 49.134 13.122 -95.161 1.00 96.12 79 ILE A C 1
ATOM 554 O O . ILE A 1 79 ? 48.039 13.027 -94.595 1.00 96.12 79 ILE A O 1
ATOM 558 N N . PRO A 1 80 ? 49.229 13.300 -96.490 1.00 95.12 80 PRO A N 1
ATOM 559 C CA . PRO A 1 80 ? 48.064 13.456 -97.346 1.00 95.12 80 PRO A CA 1
ATOM 560 C C . PRO A 1 80 ? 47.313 12.134 -97.550 1.00 95.12 80 PRO A C 1
ATOM 562 O O . PRO A 1 80 ? 47.855 11.039 -97.380 1.00 95.12 80 PRO A O 1
ATOM 565 N N . SER A 1 81 ? 46.047 12.243 -97.955 1.00 93.69 81 SER A N 1
ATOM 566 C CA . SER A 1 81 ? 45.181 11.092 -98.238 1.00 93.69 81 SER A CA 1
ATOM 567 C C . SER A 1 81 ? 45.834 10.107 -99.218 1.00 93.69 81 SER A C 1
ATOM 569 O O . SER A 1 81 ? 46.456 10.523 -100.194 1.00 93.69 81 SER A O 1
ATOM 571 N N . GLY A 1 82 ? 45.692 8.802 -98.965 1.00 90.19 82 GLY A N 1
ATOM 572 C CA . GLY A 1 82 ? 46.257 7.744 -99.808 1.00 90.19 82 GLY A CA 1
ATOM 573 C C . GLY A 1 82 ? 47.737 7.429 -99.562 1.00 90.19 82 GLY A C 1
ATOM 574 O O . GLY A 1 82 ? 48.273 6.551 -100.233 1.00 90.19 82 GLY A O 1
ATOM 575 N N . THR A 1 83 ? 48.393 8.094 -98.604 1.00 94.50 83 THR A N 1
ATOM 576 C CA . THR A 1 83 ? 49.786 7.810 -98.214 1.00 94.50 83 THR A CA 1
ATOM 577 C C . THR A 1 83 ? 49.884 7.107 -96.856 1.00 94.50 83 THR A C 1
ATOM 579 O O . THR A 1 83 ? 48.975 7.195 -96.024 1.00 94.50 83 THR A O 1
ATOM 582 N N . ALA A 1 84 ? 50.992 6.390 -96.631 1.00 94.44 84 ALA A N 1
ATOM 583 C CA . ALA A 1 84 ? 51.290 5.712 -95.373 1.00 94.44 84 ALA A CA 1
ATOM 584 C C . ALA A 1 84 ? 52.730 6.010 -94.929 1.00 94.44 84 ALA A C 1
ATOM 586 O O . ALA A 1 84 ? 53.672 5.566 -95.580 1.00 94.44 84 ALA A O 1
ATOM 587 N N . ALA A 1 85 ? 52.900 6.741 -93.827 1.00 96.50 85 ALA A N 1
ATOM 588 C CA . ALA A 1 85 ? 54.210 7.035 -93.250 1.00 96.50 85 ALA A CA 1
ATOM 589 C C . ALA A 1 85 ? 54.502 6.103 -92.067 1.00 96.50 85 ALA A C 1
ATOM 591 O O . ALA A 1 85 ? 53.634 5.865 -91.226 1.00 96.50 85 ALA A O 1
ATOM 592 N N . ILE A 1 86 ? 55.726 5.587 -91.988 1.00 96.38 86 ILE A N 1
ATOM 593 C CA . ILE A 1 86 ? 56.171 4.629 -90.974 1.00 96.38 86 ILE A CA 1
ATOM 594 C C . ILE A 1 86 ? 57.329 5.234 -90.179 1.00 96.38 86 ILE A C 1
ATOM 596 O O . ILE A 1 86 ? 58.389 5.494 -90.736 1.00 96.38 86 ILE A O 1
ATOM 600 N N . VAL A 1 87 ? 57.145 5.404 -88.872 1.00 96.44 87 VAL A N 1
ATOM 601 C CA . VAL A 1 87 ? 58.172 5.823 -87.910 1.00 96.44 87 VAL A CA 1
ATOM 602 C C . VAL A 1 87 ? 58.725 4.574 -87.222 1.00 96.44 87 VAL A C 1
ATOM 604 O O . VAL A 1 87 ? 57.991 3.892 -86.504 1.00 96.44 87 VAL A O 1
ATOM 607 N N . GLN A 1 88 ? 60.004 4.255 -87.434 1.00 93.62 88 GLN A N 1
ATOM 608 C CA . GLN A 1 88 ? 60.657 3.051 -86.887 1.00 93.62 88 GLN A CA 1
ATOM 609 C C . GLN A 1 88 ? 61.703 3.361 -85.808 1.00 93.62 88 GLN A C 1
ATOM 611 O O . GLN A 1 88 ? 62.192 2.458 -85.132 1.00 93.62 88 GLN A O 1
ATOM 616 N N . THR A 1 89 ? 62.040 4.638 -85.633 1.00 91.81 89 THR A N 1
ATOM 617 C CA . THR A 1 89 ? 62.983 5.154 -84.632 1.00 91.81 89 THR A CA 1
ATOM 618 C C . THR A 1 89 ? 62.385 6.347 -83.886 1.00 91.81 89 THR A C 1
ATOM 620 O O . THR A 1 89 ? 61.429 6.960 -84.351 1.00 91.81 89 THR A O 1
ATOM 623 N N . SER A 1 90 ? 62.919 6.692 -82.712 1.00 94.12 90 SER A N 1
ATOM 624 C CA . SER A 1 90 ? 62.437 7.853 -81.949 1.00 94.12 90 SER A CA 1
ATOM 625 C C . SER A 1 90 ? 62.714 9.187 -82.658 1.00 94.12 90 SER A C 1
ATOM 627 O O . SER A 1 90 ? 63.842 9.434 -83.091 1.00 94.12 90 SER A O 1
ATOM 629 N N . ARG A 1 91 ? 61.699 10.055 -82.748 1.00 93.25 91 ARG A N 1
ATOM 630 C CA . ARG A 1 91 ? 61.712 11.353 -83.439 1.00 93.25 91 ARG A CA 1
ATOM 631 C C . ARG A 1 91 ? 60.926 12.414 -82.671 1.00 93.25 91 ARG A C 1
ATOM 633 O O . ARG A 1 91 ? 59.888 12.115 -82.085 1.00 93.25 91 ARG A O 1
ATOM 640 N N . ASP A 1 92 ? 61.404 13.650 -82.761 1.00 95.06 92 ASP A N 1
ATOM 641 C CA . ASP A 1 92 ? 60.671 14.854 -82.369 1.00 95.06 92 ASP A CA 1
ATOM 642 C C . ASP A 1 92 ? 60.152 15.558 -83.628 1.00 95.06 92 ASP A C 1
ATOM 644 O O . ASP A 1 92 ? 60.890 15.685 -84.607 1.00 95.06 92 ASP A O 1
ATOM 648 N N . VAL A 1 93 ? 58.909 16.034 -83.596 1.00 95.19 93 VAL A N 1
ATOM 649 C CA . VAL A 1 93 ? 58.283 16.787 -84.690 1.00 95.19 93 VAL A CA 1
ATOM 650 C C . VAL A 1 93 ? 57.447 17.932 -84.123 1.00 95.19 93 VAL A C 1
ATOM 652 O O . VAL A 1 93 ? 56.794 17.754 -83.095 1.00 95.19 93 VAL A O 1
ATOM 655 N N . GLY A 1 94 ? 57.432 19.090 -84.791 1.00 91.69 94 GLY A N 1
ATOM 656 C CA . GLY A 1 94 ? 56.604 20.236 -84.389 1.00 91.69 94 GLY A CA 1
ATOM 657 C C . GLY A 1 94 ? 55.120 19.874 -84.248 1.00 91.69 94 GLY A C 1
ATOM 658 O O . GLY A 1 94 ? 54.450 20.354 -83.342 1.00 91.69 94 GLY A O 1
ATOM 659 N N . GLY A 1 95 ? 54.638 18.944 -85.068 1.00 93.56 95 GLY A N 1
ATOM 660 C CA . GLY A 1 95 ? 53.360 18.258 -84.907 1.00 93.56 95 GLY A CA 1
ATOM 661 C C . GLY A 1 95 ? 52.999 17.464 -86.166 1.00 93.56 95 GLY A C 1
ATOM 662 O O . GLY A 1 95 ? 53.799 17.373 -87.102 1.00 93.56 95 GLY A O 1
ATOM 663 N N . VAL A 1 96 ? 51.792 16.902 -86.214 1.00 94.94 96 VAL A N 1
ATOM 664 C CA . VAL A 1 96 ? 51.315 16.120 -87.367 1.00 94.94 96 VAL A CA 1
ATOM 665 C C . VAL A 1 96 ? 49.923 16.539 -87.831 1.00 94.94 96 VAL A C 1
ATOM 667 O O . VAL A 1 96 ? 49.065 16.811 -87.001 1.00 94.94 96 VAL A O 1
ATOM 670 N N . ASP A 1 97 ? 49.683 16.528 -89.142 1.00 95.31 97 ASP A N 1
ATOM 671 C CA . ASP A 1 97 ? 48.343 16.545 -89.744 1.00 95.31 97 ASP A CA 1
ATOM 672 C C . ASP A 1 97 ? 48.152 15.288 -90.602 1.00 95.31 97 ASP A C 1
ATOM 674 O O . ASP A 1 97 ? 48.714 15.161 -91.692 1.00 95.31 97 ASP A O 1
ATOM 678 N N . VAL A 1 98 ? 47.392 14.321 -90.089 1.00 96.06 98 VAL A N 1
ATOM 679 C CA . VAL A 1 98 ? 47.110 13.052 -90.771 1.00 96.06 98 VAL A CA 1
ATOM 680 C C . VAL A 1 98 ? 45.745 13.148 -91.445 1.00 96.06 98 VAL A C 1
ATOM 682 O O . VAL A 1 98 ? 44.706 13.061 -90.784 1.00 96.06 98 VAL A O 1
ATOM 685 N N . ALA A 1 99 ? 45.733 13.326 -92.765 1.00 94.81 99 ALA A N 1
ATOM 686 C CA . ALA A 1 99 ? 44.505 13.519 -93.528 1.00 94.81 99 ALA A CA 1
ATOM 687 C C . ALA A 1 99 ? 43.626 12.256 -93.563 1.00 94.81 99 ALA A C 1
ATOM 689 O O . ALA A 1 99 ? 44.092 11.128 -93.397 1.00 94.81 99 ALA A O 1
ATOM 690 N N . SER A 1 100 ? 42.331 12.426 -93.840 1.00 94.56 100 SER A N 1
ATOM 691 C CA . SER A 1 100 ? 41.416 11.290 -94.004 1.00 94.56 100 SER A CA 1
ATOM 692 C C . SER A 1 100 ? 41.889 10.351 -95.122 1.00 94.56 100 SER A C 1
ATOM 694 O O . SER A 1 100 ? 42.241 10.800 -96.213 1.00 94.56 100 SER A O 1
ATOM 696 N N . GLY A 1 101 ? 41.929 9.044 -94.849 1.00 91.44 101 GLY A N 1
ATOM 697 C CA . GLY A 1 101 ? 42.481 8.035 -95.761 1.00 91.44 101 GLY A CA 1
ATOM 698 C C . GLY A 1 101 ? 44.013 7.914 -95.754 1.00 91.44 101 GLY A C 1
ATOM 699 O O . GLY A 1 101 ? 44.544 7.125 -96.530 1.00 91.44 101 GLY A O 1
ATOM 700 N N . ALA A 1 102 ? 44.727 8.668 -94.911 1.00 96.50 102 ALA A N 1
ATOM 701 C CA . ALA A 1 102 ? 46.159 8.493 -94.662 1.00 96.50 102 ALA A CA 1
ATOM 702 C C . ALA A 1 102 ? 46.423 7.571 -93.457 1.00 96.50 102 ALA A C 1
ATOM 704 O O . ALA A 1 102 ? 45.560 7.423 -92.586 1.00 96.50 102 ALA A O 1
ATOM 705 N N . THR A 1 103 ? 47.617 6.973 -93.389 1.00 97.12 103 THR A N 1
ATOM 706 C CA . THR A 1 103 ? 48.075 6.175 -92.234 1.00 97.12 103 THR A CA 1
ATOM 707 C C . THR A 1 103 ? 49.426 6.665 -91.708 1.00 97.12 103 THR A C 1
ATOM 709 O O . THR A 1 103 ? 50.364 6.856 -92.476 1.00 97.12 103 THR A O 1
ATOM 712 N N . LEU A 1 104 ? 49.550 6.820 -90.393 1.00 97.31 104 LEU A N 1
ATOM 713 C CA . LEU A 1 104 ? 50.807 7.041 -89.684 1.00 97.31 104 LEU A CA 1
ATOM 714 C C . LEU A 1 104 ? 51.059 5.868 -88.739 1.00 97.31 104 LEU A C 1
ATOM 716 O O . LEU A 1 104 ? 50.425 5.758 -87.692 1.00 97.31 104 LEU A O 1
ATOM 720 N N . LEU A 1 105 ? 51.988 4.995 -89.107 1.00 96.94 105 LEU A N 1
ATOM 721 C CA . LEU A 1 105 ? 52.378 3.835 -88.316 1.00 96.94 105 LEU A CA 1
ATOM 722 C C . LEU A 1 105 ? 53.635 4.154 -87.504 1.00 96.94 105 LEU A C 1
ATOM 724 O O . LEU A 1 105 ? 54.710 4.336 -88.063 1.00 96.94 105 LEU A O 1
ATOM 728 N N . ILE A 1 106 ? 53.537 4.156 -86.182 1.00 97.31 106 ILE A N 1
ATOM 729 C CA . ILE A 1 106 ? 54.685 4.194 -85.273 1.00 97.31 106 ILE A CA 1
ATOM 730 C C . ILE A 1 106 ? 54.936 2.757 -84.830 1.00 97.31 106 ILE A C 1
ATOM 732 O O . ILE A 1 106 ? 54.120 2.163 -84.123 1.00 97.31 106 ILE A O 1
ATOM 736 N N . THR A 1 107 ? 56.052 2.175 -85.262 1.00 95.12 107 THR A N 1
ATOM 737 C CA . THR A 1 107 ? 56.335 0.756 -85.039 1.00 95.12 107 THR A CA 1
ATOM 738 C C . THR A 1 107 ? 57.660 0.542 -84.326 1.00 95.12 107 THR A C 1
ATOM 740 O O . THR A 1 107 ? 58.722 0.837 -84.866 1.00 95.12 107 THR A O 1
ATOM 743 N N . GLY A 1 108 ? 57.611 -0.062 -83.135 1.00 93.88 108 GLY A N 1
ATOM 744 C CA . GLY A 1 108 ? 58.805 -0.661 -82.535 1.00 93.88 108 GLY A CA 1
ATOM 745 C C . GLY A 1 108 ? 59.328 -1.763 -83.459 1.00 93.88 108 GLY A C 1
ATOM 746 O O . GLY A 1 108 ? 58.536 -2.517 -84.030 1.00 93.88 108 GLY A O 1
ATOM 747 N N . ASN A 1 109 ? 60.637 -1.850 -83.666 1.00 92.25 109 ASN A N 1
ATOM 748 C CA . ASN A 1 109 ? 61.202 -2.719 -84.695 1.00 92.25 109 ASN A CA 1
ATOM 749 C C . ASN A 1 109 ? 62.381 -3.539 -84.157 1.00 92.25 109 ASN A C 1
ATOM 751 O O . ASN A 1 109 ? 63.314 -2.987 -83.580 1.00 92.25 109 ASN A O 1
ATOM 755 N N . GLY A 1 110 ? 62.365 -4.850 -84.414 1.00 87.94 110 GLY A N 1
ATOM 756 C CA . GLY A 1 110 ? 63.429 -5.803 -84.083 1.00 87.94 110 GLY A CA 1
ATOM 757 C C . GLY A 1 110 ? 64.840 -5.379 -84.483 1.00 87.94 110 GLY A C 1
ATOM 758 O O . GLY A 1 110 ? 65.809 -5.731 -83.814 1.00 87.94 110 GLY A O 1
ATOM 759 N N . SER A 1 111 ? 64.954 -4.601 -85.555 1.00 91.94 111 SER A N 1
ATOM 760 C CA . SER A 1 111 ? 66.218 -4.102 -86.089 1.00 91.94 111 SER A CA 1
ATOM 761 C C . SER A 1 111 ? 66.598 -2.704 -85.592 1.00 91.94 111 SER A C 1
ATOM 763 O O . SER A 1 111 ? 67.777 -2.363 -85.643 1.00 91.94 111 SER A O 1
ATOM 765 N N . TYR A 1 112 ? 65.643 -1.897 -85.112 1.00 88.00 112 TYR A N 1
ATOM 766 C CA . TYR A 1 112 ? 65.855 -0.465 -84.823 1.00 88.00 112 TYR A CA 1
ATOM 767 C C . TYR A 1 112 ? 65.520 -0.044 -83.384 1.00 88.00 112 TYR A C 1
ATOM 769 O O . TYR A 1 112 ? 65.818 1.080 -82.982 1.00 88.00 112 TYR A O 1
ATOM 777 N N . GLY A 1 113 ? 64.961 -0.947 -82.580 1.00 92.44 113 GLY A N 1
ATOM 778 C CA . GLY A 1 113 ? 64.607 -0.694 -81.191 1.00 92.44 113 GLY A CA 1
ATOM 779 C C . GLY A 1 113 ? 63.206 -0.103 -81.020 1.00 92.44 113 GLY A C 1
ATOM 780 O O . GLY A 1 113 ? 62.283 -0.378 -81.787 1.00 92.44 113 GLY A O 1
ATOM 781 N N . ASN A 1 114 ? 63.037 0.684 -79.957 1.00 94.25 114 ASN A N 1
ATOM 782 C CA . ASN A 1 114 ? 61.773 1.349 -79.644 1.00 94.25 114 ASN A CA 1
ATOM 783 C C . ASN A 1 114 ? 61.536 2.539 -80.585 1.00 94.25 114 ASN A 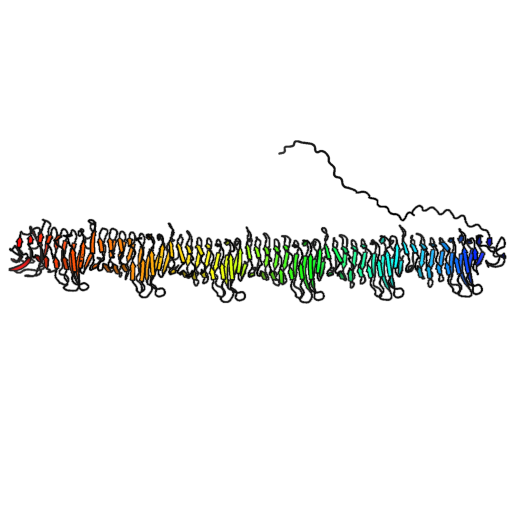C 1
ATOM 785 O O . ASN A 1 114 ? 62.467 3.291 -80.878 1.00 94.25 114 ASN A O 1
ATOM 789 N N . ALA A 1 115 ? 60.281 2.761 -80.969 1.00 95.44 115 ALA A N 1
ATOM 790 C CA . ALA A 1 115 ? 59.870 3.932 -81.736 1.00 95.44 115 ALA A CA 1
ATOM 791 C C . ALA A 1 115 ? 59.048 4.882 -80.859 1.00 95.44 115 ALA A C 1
ATOM 793 O O . ALA A 1 115 ? 58.107 4.467 -80.181 1.00 95.44 115 ALA A O 1
ATOM 794 N N . ARG A 1 116 ? 59.389 6.171 -80.881 1.00 95.75 116 ARG A N 1
ATOM 795 C CA . ARG A 1 116 ? 58.625 7.236 -80.224 1.00 95.75 116 ARG A CA 1
ATOM 796 C C . ARG A 1 116 ? 58.437 8.400 -81.181 1.00 95.75 116 ARG A C 1
ATOM 798 O O . ARG A 1 116 ? 59.431 8.968 -81.608 1.00 95.75 116 ARG A O 1
ATOM 805 N N . LEU A 1 117 ? 57.204 8.800 -81.458 1.00 96.69 117 LEU A N 1
ATOM 806 C CA . LEU A 1 117 ? 56.933 10.088 -82.093 1.00 96.69 117 LEU A CA 1
ATOM 807 C C . LEU A 1 117 ? 56.539 11.091 -81.013 1.00 96.69 117 LEU A C 1
ATOM 809 O O . LEU A 1 117 ? 55.558 10.881 -80.301 1.00 96.69 117 LEU A O 1
ATOM 813 N N . ASN A 1 118 ? 57.325 12.149 -80.863 1.00 96.06 118 ASN A N 1
ATOM 814 C CA . ASN A 1 118 ? 57.139 13.164 -79.839 1.00 96.06 118 ASN A CA 1
ATOM 815 C C . ASN A 1 118 ? 56.732 14.496 -80.488 1.00 96.06 118 ASN A C 1
ATOM 817 O O . ASN A 1 118 ? 57.508 15.093 -81.230 1.00 96.06 118 ASN A O 1
ATOM 821 N N . LEU A 1 119 ? 55.505 14.939 -80.223 1.00 95.19 119 LEU A N 1
ATOM 822 C CA . LEU A 1 119 ? 54.928 16.179 -80.740 1.00 95.19 119 LEU A CA 1
ATOM 823 C C . LEU A 1 119 ? 55.352 17.348 -79.842 1.00 95.19 119 LEU A C 1
ATOM 825 O O . LEU A 1 119 ? 54.939 17.437 -78.685 1.00 95.19 119 LEU A O 1
ATOM 829 N N . THR A 1 120 ? 56.210 18.231 -80.333 1.00 93.19 120 THR A N 1
ATOM 830 C CA . THR A 1 120 ? 56.817 19.310 -79.535 1.00 93.19 120 THR A CA 1
ATOM 831 C C . THR A 1 120 ? 56.057 20.634 -79.612 1.00 93.19 120 THR A C 1
ATOM 833 O O . THR A 1 120 ? 56.199 21.457 -78.707 1.00 93.19 120 THR A O 1
ATOM 836 N N . GLY A 1 121 ? 55.244 20.846 -80.649 1.00 87.50 121 GLY A N 1
ATOM 837 C CA . GLY A 1 121 ? 54.366 22.006 -80.832 1.00 87.50 121 GLY A CA 1
ATOM 838 C C . GLY A 1 121 ? 52.881 21.645 -80.736 1.00 87.50 121 GLY A C 1
ATOM 839 O O . GLY A 1 121 ? 52.520 20.478 -80.584 1.00 87.50 121 GLY A O 1
ATOM 840 N N . THR A 1 122 ? 52.017 22.663 -80.779 1.00 86.75 122 THR A N 1
ATOM 841 C CA . THR A 1 122 ? 50.568 22.486 -80.626 1.00 86.75 122 THR A CA 1
ATOM 842 C C . THR A 1 122 ? 49.810 22.445 -81.955 1.00 86.75 122 THR A C 1
ATOM 844 O O . THR A 1 122 ? 50.279 22.961 -82.968 1.00 86.75 122 THR A O 1
ATOM 847 N N . GLY A 1 123 ? 48.600 21.882 -81.946 1.00 87.94 123 GLY A N 1
ATOM 848 C CA . GLY A 1 123 ? 47.677 21.903 -83.085 1.00 87.94 123 GLY A CA 1
ATOM 849 C C . GLY A 1 123 ? 47.775 20.702 -84.025 1.00 87.94 123 GLY A C 1
ATOM 850 O O . GLY A 1 123 ? 47.364 20.824 -85.178 1.00 87.94 123 GLY A O 1
ATOM 851 N N . SER A 1 124 ? 48.287 19.560 -83.553 1.00 94.12 124 SER A N 1
ATOM 852 C CA . SER A 1 124 ? 48.309 18.327 -84.351 1.00 94.12 124 SER A CA 1
ATOM 853 C C . SER A 1 124 ? 46.903 17.742 -84.536 1.00 94.12 124 SER A C 1
ATOM 855 O O . SER A 1 124 ? 46.087 17.733 -83.608 1.00 94.12 124 SER A O 1
ATOM 857 N N . THR A 1 125 ? 46.628 17.191 -85.715 1.00 94.62 125 THR A N 1
ATOM 858 C CA . THR A 1 125 ? 45.332 16.637 -86.127 1.00 94.62 125 THR A CA 1
ATOM 859 C C . THR A 1 125 ? 45.469 15.231 -86.709 1.00 94.62 125 THR A C 1
ATOM 861 O O . THR A 1 125 ? 46.417 14.910 -87.421 1.00 94.62 125 THR A O 1
ATOM 864 N N . ASN A 1 126 ? 44.489 14.370 -86.430 1.00 95.81 126 ASN A N 1
ATOM 865 C CA . ASN A 1 126 ? 44.336 13.070 -87.080 1.00 95.81 126 ASN A CA 1
ATOM 866 C C . ASN A 1 126 ? 42.896 12.866 -87.549 1.00 95.81 126 ASN A C 1
ATOM 868 O O . ASN A 1 126 ? 42.018 12.596 -86.732 1.00 95.81 126 ASN A O 1
ATOM 872 N N . ALA A 1 127 ? 42.674 12.945 -88.858 1.00 95.50 127 ALA A N 1
ATOM 873 C CA . ALA A 1 127 ? 41.447 12.524 -89.534 1.00 95.50 127 ALA A CA 1
ATOM 874 C C . ALA A 1 127 ? 41.602 11.166 -90.257 1.00 95.50 127 ALA A C 1
ATOM 876 O O . ALA A 1 127 ? 40.609 10.613 -90.736 1.00 95.50 127 ALA A O 1
ATOM 877 N N . GLY A 1 128 ? 42.831 10.648 -90.364 1.00 95.69 128 GLY A N 1
ATOM 878 C CA . GLY A 1 128 ? 43.185 9.343 -90.930 1.00 95.69 128 GLY A CA 1
ATOM 879 C C . GLY A 1 128 ? 43.337 8.255 -89.864 1.00 95.69 128 GLY A C 1
ATOM 880 O O . GLY A 1 128 ? 42.536 8.174 -88.934 1.00 95.69 128 GLY A O 1
ATOM 881 N N . THR A 1 129 ? 44.345 7.393 -90.007 1.00 97.69 129 THR A N 1
ATOM 882 C CA . THR A 1 129 ? 44.690 6.352 -89.025 1.00 97.69 129 THR A CA 1
ATOM 883 C C . THR A 1 129 ? 46.075 6.606 -88.441 1.00 97.69 129 THR A C 1
ATOM 885 O O . THR A 1 129 ? 47.051 6.652 -89.180 1.00 97.69 129 THR A O 1
ATOM 888 N N . ILE A 1 130 ? 46.189 6.712 -87.119 1.00 97.88 130 ILE A N 1
ATOM 889 C CA . ILE A 1 130 ? 47.463 6.584 -86.405 1.00 97.88 130 ILE A CA 1
ATOM 890 C C . ILE A 1 130 ? 47.500 5.192 -85.783 1.00 97.88 130 ILE A C 1
ATOM 892 O O . ILE A 1 130 ? 46.606 4.832 -85.022 1.00 97.88 130 ILE A O 1
ATOM 896 N N . GLU A 1 131 ? 48.533 4.413 -86.076 1.00 97.38 131 GLU A N 1
ATOM 897 C CA . GLU A 1 131 ? 48.713 3.070 -85.533 1.00 97.38 131 GLU A CA 1
ATOM 898 C C . GLU A 1 131 ? 50.009 2.976 -84.719 1.00 97.38 131 GLU A C 1
ATOM 900 O O . GLU A 1 131 ? 51.081 3.335 -85.194 1.00 97.38 131 GLU A O 1
ATOM 905 N N . LEU A 1 132 ? 49.921 2.473 -83.487 1.00 97.38 132 LEU A N 1
ATOM 906 C CA . LEU A 1 132 ? 51.048 2.073 -82.648 1.00 97.38 132 LEU A CA 1
ATOM 907 C C . LEU A 1 132 ? 51.185 0.549 -82.720 1.00 97.38 132 LEU A C 1
ATOM 909 O O . LEU A 1 132 ? 50.347 -0.170 -82.168 1.00 97.38 132 LEU A O 1
ATOM 913 N N . SER A 1 133 ? 52.244 0.048 -83.354 1.00 95.00 133 SER A N 1
ATOM 914 C CA . SER A 1 133 ? 52.466 -1.394 -83.524 1.00 95.00 133 SER A CA 1
ATOM 915 C C . SER A 1 133 ? 53.907 -1.819 -83.232 1.00 95.00 133 SER A C 1
ATOM 917 O O . SER A 1 133 ? 54.732 -1.044 -82.752 1.00 95.00 133 SER A O 1
ATOM 919 N N . SER A 1 134 ? 54.214 -3.086 -83.483 1.00 93.94 134 SER A N 1
ATOM 920 C CA . SER A 1 134 ? 55.566 -3.620 -83.382 1.00 93.94 134 SER A CA 1
ATOM 921 C C . SER A 1 134 ? 55.804 -4.724 -84.401 1.00 93.94 134 SER A C 1
ATOM 923 O O . SER A 1 134 ? 54.896 -5.484 -84.742 1.00 93.94 134 SER A O 1
ATOM 925 N N . THR A 1 135 ? 57.049 -4.838 -84.853 1.00 92.88 135 THR A N 1
ATOM 926 C CA . THR A 1 135 ? 57.493 -5.881 -85.777 1.00 92.88 135 THR A CA 1
ATOM 927 C C . THR A 1 135 ? 58.845 -6.445 -85.349 1.00 92.88 135 THR A C 1
ATOM 929 O O . THR A 1 135 ? 59.702 -5.721 -84.844 1.00 92.88 135 THR A O 1
ATOM 932 N N . GLY A 1 136 ? 59.056 -7.749 -85.534 1.00 85.00 136 GLY A N 1
ATOM 933 C CA . GLY A 1 136 ? 60.345 -8.400 -85.279 1.00 85.00 136 GLY A CA 1
ATOM 934 C C . GLY A 1 136 ? 60.792 -8.472 -83.809 1.00 85.00 136 GLY A C 1
ATOM 935 O O . GLY A 1 136 ? 61.972 -8.707 -83.563 1.00 85.00 136 GLY A O 1
ATOM 936 N N . GLY A 1 137 ? 59.902 -8.275 -82.826 1.00 85.88 137 GLY A N 1
ATOM 937 C CA . GLY A 1 137 ? 60.227 -8.422 -81.399 1.00 85.88 137 GLY A CA 1
ATOM 938 C C . GLY A 1 137 ? 59.314 -7.654 -80.434 1.00 85.88 137 GLY A C 1
ATOM 939 O O . GLY A 1 137 ? 58.276 -7.120 -80.824 1.00 85.88 137 GLY A O 1
ATOM 940 N N . GLY A 1 138 ? 59.718 -7.602 -79.157 1.00 87.25 138 GLY A N 1
ATOM 941 C CA . GLY A 1 138 ? 58.993 -6.970 -78.044 1.00 87.25 138 GLY A CA 1
ATOM 942 C C . GLY A 1 138 ? 59.321 -5.490 -77.806 1.00 87.25 138 GLY A C 1
ATOM 943 O O . GLY A 1 138 ? 59.444 -5.073 -76.657 1.00 87.25 138 GLY A O 1
ATOM 944 N N . PHE A 1 139 ? 59.502 -4.709 -78.870 1.00 93.50 139 PHE A N 1
ATOM 945 C CA . PHE A 1 139 ? 59.907 -3.301 -78.789 1.00 93.50 139 PHE A CA 1
ATOM 946 C C . PHE A 1 139 ? 58.706 -2.366 -78.634 1.00 93.50 139 PHE A C 1
ATOM 948 O O . PHE A 1 139 ? 57.627 -2.627 -79.166 1.00 93.50 139 PHE A O 1
ATOM 955 N N . ALA A 1 140 ? 58.892 -1.279 -77.887 1.00 93.50 140 ALA A N 1
ATOM 956 C CA . ALA A 1 140 ? 57.829 -0.338 -77.568 1.00 93.50 140 ALA A CA 1
ATOM 957 C C . ALA A 1 140 ? 57.534 0.635 -78.720 1.00 93.50 140 ALA A C 1
ATOM 959 O O . ALA A 1 140 ? 58.440 1.037 -79.455 1.00 93.50 140 ALA A O 1
ATOM 960 N N . ALA A 1 141 ? 56.271 1.052 -78.817 1.00 96.56 141 ALA A N 1
ATOM 961 C CA . ALA A 1 141 ? 55.810 2.124 -79.696 1.00 96.56 141 ALA A CA 1
ATOM 962 C C . ALA A 1 141 ? 55.084 3.192 -78.872 1.00 96.56 141 ALA A C 1
ATOM 964 O O . ALA A 1 141 ? 54.148 2.884 -78.129 1.00 96.56 141 ALA A O 1
ATOM 965 N N . SER A 1 142 ? 55.527 4.441 -78.984 1.00 96.00 142 SER A N 1
ATOM 966 C CA . SER A 1 142 ? 55.024 5.557 -78.187 1.00 96.00 142 SER A CA 1
ATOM 967 C C . SER A 1 142 ? 54.630 6.738 -79.064 1.00 96.00 142 SER A C 1
ATOM 969 O O . SER A 1 142 ? 55.392 7.167 -79.928 1.00 96.00 142 SER A O 1
ATOM 971 N N . LEU A 1 143 ? 53.454 7.294 -78.801 1.00 96.62 143 LEU A N 1
ATOM 972 C CA . LEU A 1 143 ? 53.080 8.630 -79.244 1.00 96.62 143 LEU A CA 1
ATOM 973 C C . LEU A 1 143 ? 53.042 9.526 -78.013 1.00 96.62 143 LEU A C 1
ATOM 975 O O . LEU A 1 143 ? 52.315 9.233 -77.064 1.00 96.62 143 LEU A O 1
ATOM 979 N N . ALA A 1 144 ? 53.830 10.591 -78.021 1.00 95.44 144 ALA A N 1
ATOM 980 C CA . ALA A 1 144 ? 53.984 11.481 -76.885 1.00 95.44 144 ALA A CA 1
ATOM 981 C C . ALA A 1 144 ? 53.977 12.947 -77.314 1.00 95.44 144 ALA A C 1
ATOM 983 O O . ALA A 1 144 ? 54.120 13.237 -78.499 1.00 95.44 144 ALA A O 1
ATOM 984 N N . GLY A 1 145 ? 53.850 13.869 -76.362 1.00 91.00 145 GLY A N 1
ATOM 985 C CA . GLY A 1 145 ? 54.052 15.295 -76.622 1.00 91.00 145 GLY A CA 1
ATOM 986 C C . GLY A 1 145 ? 52.870 16.175 -76.230 1.00 91.00 145 GLY A C 1
ATOM 987 O O . GLY A 1 145 ? 52.109 15.814 -75.335 1.00 91.00 145 GLY A O 1
ATOM 988 N N . ALA A 1 146 ? 52.757 17.336 -76.880 1.00 88.88 146 ALA A N 1
ATOM 989 C CA . ALA A 1 146 ? 51.819 18.411 -76.559 1.00 88.88 146 ALA A CA 1
ATOM 990 C C . ALA A 1 146 ? 50.345 18.007 -76.754 1.00 88.88 146 ALA A C 1
ATOM 992 O O . ALA A 1 146 ? 49.783 17.408 -75.843 1.00 88.88 146 ALA A O 1
ATOM 993 N N . ASP A 1 147 ? 49.697 18.322 -77.881 1.00 91.50 147 ASP A N 1
ATOM 994 C CA . ASP A 1 147 ? 48.285 17.992 -78.126 1.00 91.50 147 ASP A CA 1
ATOM 995 C C . ASP A 1 147 ? 48.040 17.299 -79.474 1.00 91.50 147 ASP A C 1
ATOM 997 O O . ASP A 1 147 ? 48.730 17.538 -80.463 1.00 91.50 147 ASP A O 1
ATOM 1001 N N . LEU A 1 148 ? 47.027 16.428 -79.500 1.00 94.44 148 LEU A N 1
ATOM 1002 C CA . LEU A 1 148 ? 46.526 15.760 -80.699 1.00 94.44 148 LEU A CA 1
ATOM 1003 C C . LEU A 1 148 ? 44.993 15.751 -80.709 1.00 94.44 148 LEU A C 1
ATOM 1005 O O . LEU A 1 148 ? 44.357 15.147 -79.842 1.00 94.44 148 LEU A O 1
ATOM 1009 N N . ALA A 1 149 ? 44.390 16.358 -81.729 1.00 94.88 149 ALA A N 1
ATOM 1010 C CA . ALA A 1 149 ? 42.962 16.255 -82.011 1.00 94.88 149 ALA A CA 1
ATOM 1011 C C . ALA A 1 149 ? 42.682 15.067 -82.949 1.00 94.88 149 ALA A C 1
ATOM 1013 O O . ALA A 1 149 ? 43.003 15.109 -84.135 1.00 94.88 149 ALA A O 1
ATOM 1014 N N . ASN A 1 150 ? 42.063 14.007 -82.428 1.00 95.81 150 ASN A N 1
ATOM 1015 C CA . ASN A 1 150 ? 41.732 12.798 -83.181 1.00 95.81 150 ASN A CA 1
ATOM 1016 C C . ASN A 1 150 ? 40.257 12.795 -83.606 1.00 95.81 150 ASN A C 1
ATOM 1018 O O . ASN A 1 150 ? 39.377 12.622 -82.766 1.00 95.81 150 ASN A O 1
ATOM 1022 N N . SER A 1 151 ? 39.975 12.955 -84.895 1.00 96.06 151 SER A N 1
ATOM 1023 C CA . SER A 1 151 ? 38.660 12.725 -85.515 1.00 96.06 151 SER A CA 1
ATOM 1024 C C . SER A 1 151 ? 38.606 11.437 -86.350 1.00 96.06 151 SER A C 1
ATOM 1026 O O . SER A 1 151 ? 37.513 10.974 -86.672 1.00 96.06 151 SER A O 1
ATOM 1028 N N . GLY A 1 152 ? 39.763 10.844 -86.661 1.00 95.50 152 GLY A N 1
ATOM 1029 C CA . GLY A 1 152 ? 39.923 9.548 -87.321 1.00 95.50 152 GLY A CA 1
ATOM 1030 C C . GLY A 1 152 ? 40.118 8.387 -86.338 1.00 95.50 152 GLY A C 1
ATOM 1031 O O . GLY A 1 152 ? 39.505 8.344 -85.267 1.00 95.50 152 GLY A O 1
ATOM 1032 N N . ALA A 1 153 ? 40.973 7.429 -86.699 1.00 96.94 153 ALA A N 1
ATOM 1033 C CA . ALA A 1 153 ? 41.282 6.250 -85.896 1.00 96.94 153 ALA A CA 1
ATOM 1034 C C . ALA A 1 153 ? 42.669 6.341 -85.244 1.00 96.94 153 ALA A C 1
ATOM 1036 O O . ALA A 1 153 ? 43.655 6.638 -85.912 1.00 96.94 153 ALA A O 1
ATOM 1037 N N . LEU A 1 154 ? 42.753 6.029 -83.951 1.00 97.81 154 LEU A N 1
ATOM 1038 C CA . LEU A 1 154 ? 44.003 5.768 -83.242 1.00 97.81 154 LEU A CA 1
ATOM 1039 C C . LEU A 1 154 ? 43.982 4.324 -82.738 1.00 97.81 154 LEU A C 1
ATOM 1041 O O . LEU A 1 154 ? 43.136 3.954 -81.923 1.00 97.81 154 LEU A O 1
ATOM 1045 N N . LEU A 1 155 ? 44.898 3.500 -83.234 1.00 97.50 155 LEU A N 1
ATOM 1046 C CA . LEU A 1 155 ? 44.934 2.062 -82.992 1.00 97.50 155 LEU A CA 1
ATOM 1047 C C . LEU A 1 155 ? 46.227 1.687 -82.265 1.00 97.50 155 LEU A C 1
ATOM 1049 O O . LEU A 1 155 ? 47.311 1.954 -82.763 1.00 97.50 155 LEU A O 1
ATOM 1053 N N . ALA A 1 156 ? 46.139 1.031 -81.113 1.00 96.25 156 ALA A N 1
ATOM 1054 C CA . ALA A 1 156 ? 47.280 0.379 -80.473 1.00 96.25 156 ALA A CA 1
ATOM 1055 C C . ALA A 1 156 ? 47.194 -1.127 -80.741 1.00 96.25 156 ALA A C 1
ATOM 1057 O O . ALA A 1 156 ? 46.460 -1.827 -80.051 1.00 96.25 156 ALA A O 1
ATOM 1058 N N . THR A 1 157 ? 47.885 -1.636 -81.759 1.00 94.62 157 THR A N 1
ATOM 1059 C CA . THR A 1 157 ? 47.740 -3.026 -82.228 1.00 94.62 157 THR A CA 1
ATOM 1060 C C . THR A 1 157 ? 48.816 -3.938 -81.644 1.00 94.62 157 THR A C 1
ATOM 1062 O O . THR A 1 157 ? 49.922 -3.487 -81.349 1.00 94.62 157 THR A O 1
ATOM 1065 N N . ALA A 1 158 ? 48.511 -5.228 -81.454 1.00 87.56 158 ALA A N 1
ATOM 1066 C CA . ALA A 1 158 ? 49.390 -6.192 -80.773 1.00 87.56 158 ALA A CA 1
ATOM 1067 C C . ALA A 1 158 ? 50.768 -6.380 -81.434 1.00 87.56 158 ALA A C 1
ATOM 1069 O O . ALA A 1 158 ? 51.756 -6.622 -80.732 1.00 87.56 158 ALA A O 1
ATOM 1070 N N . GLY A 1 159 ? 50.848 -6.240 -82.764 1.00 88.88 159 GLY A N 1
ATOM 1071 C CA . GLY A 1 159 ? 52.070 -6.492 -83.531 1.00 88.88 159 GLY A CA 1
ATOM 1072 C C . GLY A 1 159 ? 52.702 -7.840 -83.164 1.00 88.88 159 GLY A C 1
ATOM 1073 O O . GLY A 1 159 ? 52.006 -8.845 -83.023 1.00 88.88 159 GLY A O 1
ATOM 1074 N N . THR A 1 160 ? 54.017 -7.848 -82.935 1.00 89.75 160 THR A N 1
ATOM 1075 C CA . THR A 1 160 ? 54.778 -9.013 -82.443 1.00 89.75 160 THR A CA 1
ATOM 1076 C C . THR A 1 160 ? 55.096 -8.978 -80.934 1.00 89.75 160 THR A C 1
ATOM 1078 O O . THR A 1 160 ? 55.903 -9.783 -80.472 1.00 89.75 160 THR A O 1
ATOM 1081 N N . GLY A 1 161 ? 54.505 -8.058 -80.153 1.00 85.69 161 GLY A N 1
ATOM 1082 C CA . GLY A 1 161 ? 54.749 -7.880 -78.703 1.00 85.69 161 GLY A CA 1
ATOM 1083 C C . GLY A 1 161 ? 55.298 -6.497 -78.310 1.00 85.69 161 GLY A C 1
ATOM 1084 O O . GLY A 1 161 ? 55.422 -5.628 -79.162 1.00 85.69 161 GLY A O 1
ATOM 1085 N N . GLY A 1 162 ? 55.627 -6.253 -77.035 1.00 86.94 162 GLY A N 1
ATOM 1086 C CA . GLY A 1 162 ? 56.117 -4.946 -76.537 1.00 86.94 162 GLY A CA 1
ATOM 1087 C C . GLY A 1 162 ? 55.017 -4.010 -76.005 1.00 86.94 162 GLY A C 1
ATOM 1088 O O . GLY A 1 162 ? 53.829 -4.237 -76.228 1.00 86.94 162 GLY A O 1
ATOM 1089 N N . GLN A 1 163 ? 55.392 -2.957 -75.276 1.00 89.56 163 GLN A N 1
ATOM 1090 C CA . GLN A 1 163 ? 54.448 -2.020 -74.643 1.00 89.56 163 GLN A CA 1
ATOM 1091 C C . GLN A 1 163 ? 54.063 -0.874 -75.588 1.00 89.56 163 GLN A C 1
ATOM 1093 O O . GLN A 1 163 ? 54.909 -0.350 -76.312 1.00 89.56 163 GLN A O 1
ATOM 1098 N N . ARG A 1 164 ? 52.793 -0.460 -75.573 1.00 96.06 164 ARG A N 1
ATOM 1099 C CA . ARG A 1 164 ? 52.341 0.759 -76.261 1.00 96.06 164 ARG A CA 1
ATOM 1100 C C . ARG A 1 164 ? 52.240 1.890 -75.250 1.00 96.06 164 ARG A C 1
ATOM 1102 O O . ARG A 1 164 ? 51.857 1.658 -74.106 1.00 96.06 164 ARG A O 1
ATOM 1109 N N . ALA A 1 165 ? 52.578 3.106 -75.653 1.00 95.06 165 ALA A N 1
ATOM 1110 C CA . ALA A 1 165 ? 52.459 4.275 -74.790 1.00 95.06 165 ALA A CA 1
ATOM 1111 C C . ALA A 1 165 ? 51.744 5.415 -75.518 1.00 95.06 165 ALA A C 1
ATOM 1113 O O . ALA A 1 165 ? 52.140 5.809 -76.614 1.00 95.06 165 ALA A O 1
ATOM 1114 N N . LEU A 1 166 ? 50.693 5.937 -74.892 1.00 95.88 166 LEU A N 1
ATOM 1115 C CA . LEU A 1 166 ? 49.907 7.067 -75.372 1.00 95.88 166 LEU A CA 1
ATOM 1116 C C . LEU A 1 166 ? 50.082 8.228 -74.386 1.00 95.88 166 LEU A C 1
ATOM 1118 O O . LEU A 1 166 ? 49.258 8.444 -73.502 1.00 95.88 166 LEU A O 1
ATOM 1122 N N . ASP A 1 167 ? 51.195 8.940 -74.522 1.00 95.12 167 ASP A N 1
ATOM 1123 C CA . ASP A 1 167 ? 51.647 10.017 -73.631 1.00 95.12 167 ASP A CA 1
ATOM 1124 C C . ASP A 1 167 ? 51.538 11.399 -74.302 1.00 95.12 167 ASP A C 1
ATOM 1126 O O . ASP A 1 167 ? 52.372 12.284 -74.102 1.00 95.12 167 ASP A O 1
ATOM 1130 N N . VAL A 1 168 ? 50.523 11.568 -75.151 1.00 94.12 168 VAL A N 1
ATOM 1131 C CA . VAL A 1 168 ? 50.154 12.832 -75.804 1.00 94.12 168 VAL A CA 1
ATOM 1132 C C . VAL A 1 168 ? 48.852 13.350 -75.198 1.00 94.12 168 VAL A C 1
ATOM 1134 O O . VAL A 1 168 ? 47.986 12.539 -74.853 1.00 94.12 168 VAL A O 1
ATOM 1137 N N . ALA A 1 169 ? 48.673 14.671 -75.073 1.00 92.69 169 ALA A N 1
ATOM 1138 C CA . ALA A 1 169 ? 47.372 15.196 -74.667 1.00 92.69 169 ALA A CA 1
ATOM 1139 C C . ALA A 1 169 ? 46.349 14.981 -75.795 1.00 92.69 169 ALA A C 1
ATOM 1141 O O . ALA A 1 169 ? 46.335 15.685 -76.804 1.00 92.69 169 ALA A O 1
ATOM 1142 N N . LEU A 1 170 ? 45.501 13.968 -75.646 1.00 95.06 170 LEU A N 1
ATOM 1143 C CA . LEU A 1 170 ? 44.610 13.501 -76.703 1.00 95.06 170 LEU A CA 1
ATOM 1144 C C . LEU A 1 170 ? 43.212 14.097 -76.540 1.00 95.06 170 LEU A C 1
ATOM 1146 O O . LEU A 1 170 ? 42.595 13.943 -75.490 1.00 95.06 170 LEU A O 1
ATOM 1150 N N . ASN A 1 171 ? 42.666 14.684 -77.602 1.00 94.44 171 ASN A N 1
ATOM 1151 C CA . ASN A 1 171 ? 41.252 15.035 -77.711 1.00 94.44 171 ASN A CA 1
ATOM 1152 C C . ASN A 1 171 ? 40.583 14.176 -78.792 1.00 94.44 171 ASN A C 1
ATOM 1154 O O . ASN A 1 171 ? 40.695 14.454 -79.985 1.00 94.44 171 ASN A O 1
ATOM 1158 N N . ASN A 1 172 ? 39.911 13.106 -78.373 1.00 95.94 172 ASN A N 1
ATOM 1159 C CA . ASN A 1 172 ? 39.286 12.128 -79.252 1.00 95.94 172 ASN A CA 1
ATOM 1160 C C . ASN A 1 172 ? 37.819 12.466 -79.542 1.00 95.94 172 ASN A C 1
ATOM 1162 O O . ASN A 1 172 ? 36.978 12.360 -78.659 1.00 95.94 172 ASN A O 1
ATOM 1166 N N . THR A 1 173 ? 37.495 12.771 -80.793 1.00 95.88 173 THR A N 1
ATOM 1167 C CA . THR A 1 173 ? 36.128 12.815 -81.349 1.00 95.88 173 THR A CA 1
ATOM 1168 C C . THR A 1 173 ? 35.845 11.653 -82.312 1.00 95.88 173 THR A C 1
ATOM 1170 O O . THR A 1 173 ? 34.683 11.391 -82.609 1.00 95.88 173 THR A O 1
ATOM 1173 N N . GLY A 1 174 ? 36.888 10.943 -82.760 1.00 95.38 174 GLY A N 1
ATOM 1174 C CA . GLY A 1 174 ? 36.816 9.736 -83.585 1.00 95.38 174 GLY A CA 1
ATOM 1175 C C . GLY A 1 174 ? 36.862 8.446 -82.760 1.00 95.38 174 GLY A C 1
ATOM 1176 O O . GLY A 1 174 ? 36.153 8.301 -81.759 1.00 95.38 174 GLY A O 1
ATOM 1177 N N . THR A 1 175 ? 37.694 7.490 -83.178 1.00 96.62 175 THR A N 1
ATOM 1178 C CA . THR A 1 175 ? 37.840 6.180 -82.524 1.00 96.62 175 THR A CA 1
ATOM 1179 C C . THR A 1 175 ? 39.238 5.978 -81.949 1.00 96.62 175 THR A C 1
ATOM 1181 O O . THR A 1 175 ? 40.225 6.167 -82.658 1.00 96.62 175 THR A O 1
ATOM 1184 N N . VAL A 1 176 ? 39.325 5.504 -80.708 1.00 97.81 176 VAL A N 1
ATOM 1185 C CA . VAL A 1 176 ? 40.549 4.962 -80.101 1.00 97.81 176 VAL A CA 1
ATOM 1186 C C . VAL A 1 176 ? 40.325 3.483 -79.803 1.00 97.81 176 VAL A C 1
ATOM 1188 O O . VAL A 1 176 ? 39.360 3.134 -79.126 1.00 97.81 176 VAL A O 1
ATOM 1191 N N . SER A 1 177 ? 41.206 2.609 -80.287 1.00 96.81 177 SER A N 1
ATOM 1192 C CA . SER A 1 177 ? 41.139 1.170 -80.021 1.00 96.81 177 SER A CA 1
ATOM 1193 C C . SER A 1 177 ? 42.443 0.666 -79.420 1.00 96.81 177 SER A C 1
ATOM 1195 O O . SER A 1 177 ? 43.513 0.792 -80.015 1.00 96.81 177 SER A O 1
ATOM 1197 N N . ILE A 1 178 ? 42.345 0.076 -78.233 1.00 97.12 178 ILE A N 1
ATOM 1198 C CA . ILE A 1 178 ? 43.447 -0.569 -77.529 1.00 97.12 178 ILE A CA 1
ATOM 1199 C C . ILE A 1 178 ? 43.363 -2.074 -77.787 1.00 97.12 178 ILE A C 1
ATOM 1201 O O . ILE A 1 178 ? 42.517 -2.764 -77.223 1.00 97.12 178 ILE A O 1
ATOM 1205 N N . GLY A 1 179 ? 44.233 -2.575 -78.658 1.00 94.94 179 GLY A N 1
ATOM 1206 C CA . GLY A 1 179 ? 44.432 -3.988 -79.001 1.00 94.94 179 GLY A CA 1
ATOM 1207 C C . GLY A 1 179 ? 45.818 -4.512 -78.597 1.00 94.94 179 GLY A C 1
ATOM 1208 O O . GLY A 1 179 ? 46.319 -5.457 -79.200 1.00 94.94 179 GLY A O 1
ATOM 1209 N N . ALA A 1 180 ? 46.467 -3.859 -77.630 1.00 93.81 180 ALA A N 1
ATOM 1210 C CA . ALA A 1 180 ? 47.750 -4.223 -77.028 1.00 93.81 180 ALA A CA 1
ATOM 1211 C C . ALA A 1 180 ? 47.859 -3.587 -75.628 1.00 93.81 180 ALA A C 1
ATOM 1213 O O . ALA A 1 180 ? 47.237 -2.543 -75.409 1.00 93.81 180 ALA A O 1
ATOM 1214 N N . PRO A 1 181 ? 48.665 -4.127 -74.688 1.00 94.00 181 PRO A N 1
ATOM 1215 C CA . PRO A 1 181 ? 48.909 -3.469 -73.404 1.00 94.00 181 PRO A CA 1
ATOM 1216 C C . PRO A 1 181 ? 49.461 -2.053 -73.613 1.00 94.00 181 PRO A C 1
ATOM 1218 O O . PRO A 1 181 ? 50.537 -1.871 -74.194 1.00 94.00 181 PRO A O 1
ATOM 1221 N N . THR A 1 182 ? 48.701 -1.057 -73.164 1.00 96.06 182 THR A N 1
ATOM 1222 C CA . THR A 1 182 ? 48.957 0.363 -73.415 1.00 96.06 182 THR A CA 1
ATOM 1223 C C . THR A 1 182 ? 49.028 1.135 -72.106 1.00 96.06 182 THR A C 1
ATOM 1225 O O . THR A 1 182 ? 48.149 1.007 -71.256 1.00 96.06 182 THR A O 1
ATOM 1228 N N . THR A 1 183 ? 50.050 1.969 -71.939 1.00 96.31 183 THR A N 1
ATOM 1229 C CA . THR A 1 183 ? 50.198 2.861 -70.783 1.00 96.31 183 THR A CA 1
ATOM 1230 C C . THR A 1 183 ? 49.995 4.320 -71.150 1.00 96.31 183 THR A C 1
ATOM 1232 O O . THR A 1 183 ? 50.205 4.716 -72.296 1.00 96.31 183 THR A O 1
ATOM 1235 N N . THR A 1 184 ? 49.631 5.133 -70.163 1.00 95.44 184 THR A N 1
ATOM 1236 C CA . THR A 1 184 ? 49.534 6.585 -70.318 1.00 95.44 184 THR A CA 1
ATOM 1237 C C . THR A 1 184 ? 49.856 7.316 -69.015 1.00 95.44 184 THR A C 1
ATOM 1239 O O . THR A 1 184 ? 49.532 6.860 -67.913 1.00 95.44 184 THR A O 1
ATOM 1242 N N . THR A 1 185 ? 50.486 8.473 -69.159 1.00 93.81 185 THR A N 1
ATOM 1243 C CA . THR A 1 185 ? 50.740 9.476 -68.114 1.00 93.81 185 THR A CA 1
ATOM 1244 C C . THR A 1 185 ? 50.100 10.831 -68.448 1.00 93.81 185 THR A C 1
ATOM 1246 O O . THR A 1 185 ? 50.211 11.783 -67.673 1.00 93.81 185 THR A O 1
ATOM 1249 N N . ALA A 1 186 ? 49.414 10.920 -69.592 1.00 92.94 186 ALA A N 1
ATOM 1250 C CA . ALA A 1 186 ? 48.932 12.163 -70.181 1.00 92.94 186 ALA A CA 1
ATOM 1251 C C . ALA A 1 186 ? 47.446 12.442 -69.892 1.00 92.94 186 ALA A C 1
ATOM 1253 O O . ALA A 1 186 ? 46.724 11.647 -69.282 1.00 92.94 186 ALA A O 1
ATOM 1254 N N . THR A 1 187 ? 46.988 13.610 -70.346 1.00 93.81 187 THR A N 1
ATOM 1255 C CA . THR A 1 187 ? 45.576 14.004 -70.316 1.00 93.81 187 THR A CA 1
ATOM 1256 C C . THR A 1 187 ? 44.867 13.506 -71.573 1.00 93.81 187 THR A C 1
ATOM 1258 O O . THR A 1 187 ? 45.191 13.913 -72.683 1.00 93.81 187 THR A O 1
ATOM 1261 N N . LEU A 1 188 ? 43.863 12.658 -71.400 1.00 94.81 188 LEU A N 1
ATOM 1262 C CA . LEU A 1 188 ? 43.063 12.044 -72.450 1.00 94.81 188 LEU A CA 1
ATOM 1263 C C . LEU A 1 188 ? 41.616 12.534 -72.328 1.00 94.81 188 LEU A C 1
ATOM 1265 O O . LEU A 1 188 ? 40.989 12.404 -71.280 1.00 94.81 188 LEU A O 1
ATOM 1269 N N . VAL A 1 189 ? 41.050 13.079 -73.396 1.00 95.75 189 VAL A N 1
ATOM 1270 C CA . VAL A 1 189 ? 39.649 13.499 -73.475 1.00 95.75 189 VAL A CA 1
ATOM 1271 C C . VAL A 1 189 ? 38.949 12.631 -74.509 1.00 95.75 189 VAL A C 1
ATOM 1273 O O . VAL A 1 189 ? 39.309 12.643 -75.682 1.00 95.75 189 VAL A O 1
ATOM 1276 N N . ASN A 1 190 ? 37.932 11.888 -74.082 1.00 95.50 190 ASN A N 1
ATOM 1277 C CA . ASN A 1 190 ? 37.085 11.084 -74.950 1.00 95.50 190 ASN A CA 1
ATOM 1278 C C . ASN A 1 190 ? 35.737 11.780 -75.170 1.00 95.50 190 ASN A C 1
ATOM 1280 O O . ASN A 1 190 ? 34.941 11.917 -74.243 1.00 95.50 190 ASN A O 1
ATOM 1284 N N . ALA A 1 191 ? 35.488 12.206 -76.403 1.00 94.50 191 ALA A N 1
ATOM 1285 C CA . ALA A 1 191 ? 34.222 12.712 -76.929 1.00 94.50 191 ALA A CA 1
ATOM 1286 C C . ALA A 1 191 ? 33.638 11.828 -78.052 1.00 94.50 191 ALA A C 1
ATOM 1288 O O . ALA A 1 191 ? 32.505 12.065 -78.462 1.00 94.50 191 ALA A O 1
ATOM 1289 N N . GLY A 1 192 ? 34.392 10.828 -78.526 1.00 93.94 192 GLY A N 1
ATOM 1290 C CA . GLY A 1 192 ? 33.987 9.839 -79.526 1.00 93.94 192 GLY A CA 1
ATOM 1291 C C . GLY A 1 192 ? 33.855 8.432 -78.933 1.00 93.94 192 GLY A C 1
ATOM 1292 O O . GLY A 1 192 ? 33.229 8.239 -77.888 1.00 93.94 192 GLY A O 1
ATOM 1293 N N . THR A 1 193 ? 34.443 7.439 -79.602 1.00 95.12 193 THR A N 1
ATOM 1294 C CA . THR A 1 193 ? 34.468 6.040 -79.141 1.00 95.12 193 THR A CA 1
ATOM 1295 C C . THR A 1 193 ? 35.861 5.655 -78.665 1.00 95.12 193 THR A C 1
ATOM 1297 O O . THR A 1 193 ? 36.849 5.904 -79.355 1.00 95.12 193 THR A O 1
ATOM 1300 N N . TRP A 1 194 ? 35.935 5.006 -77.509 1.00 96.00 194 TRP A N 1
ATOM 1301 C CA . TRP A 1 194 ? 37.145 4.389 -76.985 1.00 96.00 194 TRP A CA 1
ATOM 1302 C C . TRP A 1 194 ? 36.850 2.939 -76.616 1.00 96.00 194 TRP A C 1
ATOM 1304 O O . TRP A 1 194 ? 35.918 2.683 -75.853 1.00 96.00 194 TRP A O 1
ATOM 1314 N N . THR A 1 195 ? 37.655 2.004 -77.108 1.00 95.75 195 THR A N 1
ATOM 1315 C CA . THR A 1 195 ? 37.502 0.575 -76.815 1.00 95.75 195 THR A CA 1
ATOM 1316 C C . THR A 1 195 ? 38.808 -0.003 -76.297 1.00 95.75 195 THR A C 1
ATOM 1318 O O . THR A 1 195 ? 39.848 0.113 -76.943 1.00 95.75 195 THR A O 1
ATOM 1321 N N . VAL A 1 196 ? 38.756 -0.656 -75.137 1.00 96.31 196 VAL A N 1
ATOM 1322 C CA . VAL A 1 196 ? 39.807 -1.558 -74.662 1.00 96.31 196 VAL A CA 1
ATOM 1323 C C . VAL A 1 196 ? 39.393 -2.977 -75.003 1.00 96.31 196 VAL A C 1
ATOM 1325 O O . VAL A 1 196 ? 38.448 -3.504 -74.422 1.00 96.31 196 VAL A O 1
ATOM 1328 N N . SER A 1 197 ? 40.080 -3.573 -75.972 1.00 94.44 197 SER A N 1
ATOM 1329 C CA . SER A 1 197 ? 39.724 -4.878 -76.527 1.00 94.44 197 SER A CA 1
ATOM 1330 C C . SER A 1 197 ? 40.000 -6.007 -75.532 1.00 94.44 197 SER A C 1
ATOM 1332 O O . SER A 1 197 ? 40.897 -5.909 -74.690 1.00 94.44 197 SER A O 1
ATOM 1334 N N . SER A 1 198 ? 39.254 -7.104 -75.664 1.00 93.50 198 SER A N 1
ATOM 1335 C CA . SER A 1 198 ? 39.403 -8.286 -74.810 1.00 93.50 198 SER A CA 1
ATOM 1336 C C . SER A 1 198 ? 40.844 -8.811 -74.780 1.00 93.50 198 SER A C 1
ATOM 1338 O O . SER A 1 198 ? 41.524 -8.851 -75.805 1.00 93.50 198 SER A O 1
ATOM 1340 N N . GLY A 1 199 ? 41.314 -9.196 -73.591 1.00 89.94 199 GLY A N 1
ATOM 1341 C CA . GLY A 1 199 ? 42.678 -9.687 -73.362 1.00 89.94 199 GLY A CA 1
ATOM 1342 C C . GLY A 1 199 ? 43.760 -8.604 -73.257 1.00 89.94 199 GLY A C 1
ATOM 1343 O O . GLY A 1 199 ? 44.904 -8.933 -72.944 1.00 89.94 199 GLY A O 1
ATOM 1344 N N . TYR A 1 200 ? 43.425 -7.328 -73.467 1.00 93.19 200 TYR A N 1
ATOM 1345 C CA . TYR A 1 200 ? 44.374 -6.213 -73.408 1.00 93.19 200 TYR A CA 1
ATOM 1346 C C . TYR A 1 200 ? 44.050 -5.221 -72.295 1.00 93.19 200 TYR A C 1
ATOM 1348 O O . TYR A 1 200 ? 42.952 -5.216 -71.737 1.00 93.19 200 TYR A O 1
ATOM 1356 N N . SER A 1 201 ? 45.028 -4.375 -71.962 1.00 94.19 201 SER A N 1
ATOM 1357 C CA . SER A 1 201 ? 44.895 -3.402 -70.884 1.00 94.19 201 SER A CA 1
ATOM 1358 C C . SER A 1 201 ? 45.253 -1.978 -71.296 1.00 94.19 201 SER A C 1
ATOM 1360 O O . SER A 1 201 ? 46.183 -1.748 -72.068 1.00 94.19 201 SER A O 1
ATOM 1362 N N . LEU A 1 202 ? 44.524 -1.019 -70.727 1.00 95.62 202 LEU A N 1
ATOM 1363 C CA . LEU A 1 202 ? 44.923 0.381 -70.627 1.00 95.62 202 LEU A CA 1
ATOM 1364 C C . LEU A 1 202 ? 45.335 0.652 -69.177 1.00 95.62 202 LEU A C 1
ATOM 1366 O O . LEU A 1 202 ? 44.545 0.399 -68.275 1.00 95.62 202 LEU A O 1
ATOM 1370 N N . SER A 1 203 ? 46.541 1.167 -68.944 1.00 96.12 203 SER A N 1
ATOM 1371 C CA . SER A 1 203 ? 47.046 1.488 -67.604 1.00 96.12 203 SER A CA 1
ATOM 1372 C C . SER A 1 203 ? 47.468 2.954 -67.507 1.00 96.12 203 SER A C 1
ATOM 1374 O O . SER A 1 203 ? 48.484 3.361 -68.073 1.00 96.12 203 SER A O 1
ATOM 1376 N N . ALA A 1 204 ? 46.706 3.746 -66.761 1.00 95.88 204 ALA A N 1
ATOM 1377 C CA . ALA A 1 204 ? 46.999 5.137 -66.444 1.00 95.88 204 ALA A CA 1
ATOM 1378 C C . ALA A 1 204 ? 47.736 5.245 -65.100 1.00 95.88 204 ALA A C 1
ATOM 1380 O O . ALA A 1 204 ? 47.410 4.539 -64.147 1.00 95.88 204 ALA A O 1
ATOM 1381 N N . SER A 1 205 ? 48.734 6.123 -65.003 1.00 92.44 205 SER A N 1
ATOM 1382 C CA . SER A 1 205 ? 49.502 6.330 -63.764 1.00 92.44 205 SER A CA 1
ATOM 1383 C C . SER A 1 205 ? 50.056 7.752 -63.662 1.00 92.44 205 SER A C 1
ATOM 1385 O O . SER A 1 205 ? 50.032 8.503 -64.639 1.00 92.44 205 SER A O 1
ATOM 1387 N N . GLY A 1 206 ? 50.552 8.136 -62.481 1.00 91.62 206 GLY A N 1
ATOM 1388 C CA . GLY A 1 206 ? 51.073 9.486 -62.262 1.00 91.62 206 GLY A CA 1
ATOM 1389 C C . GLY A 1 206 ? 49.972 10.525 -62.461 1.00 91.62 206 GLY A C 1
ATOM 1390 O O . GLY A 1 206 ? 48.832 10.276 -62.104 1.00 91.62 206 GLY A O 1
ATOM 1391 N N . SER A 1 207 ? 50.270 11.669 -63.071 1.00 89.56 207 SER A N 1
ATOM 1392 C CA . SER A 1 207 ? 49.290 12.743 -63.299 1.00 89.56 207 SER A CA 1
ATOM 1393 C C . SER A 1 207 ? 48.286 12.481 -64.434 1.00 89.56 207 SER A C 1
ATOM 1395 O O . SER A 1 207 ? 47.614 13.422 -64.857 1.00 89.56 207 SER A O 1
ATOM 1397 N N . ALA A 1 208 ? 48.172 11.249 -64.946 1.00 94.31 208 ALA A N 1
ATOM 1398 C CA . ALA A 1 208 ? 47.244 10.924 -66.029 1.00 94.31 208 ALA A CA 1
ATOM 1399 C C . ALA A 1 208 ? 45.799 11.311 -65.680 1.00 94.31 208 ALA A C 1
ATOM 1401 O O . ALA A 1 208 ? 45.329 11.073 -64.565 1.00 94.31 208 ALA A O 1
ATOM 1402 N N . GLN A 1 209 ? 45.076 11.874 -66.647 1.00 95.38 209 GLN A N 1
ATOM 1403 C CA . GLN A 1 209 ? 43.666 12.250 -66.508 1.00 95.38 209 GLN A CA 1
ATOM 1404 C C . GLN A 1 209 ? 42.888 11.713 -67.704 1.00 95.38 209 GLN A C 1
ATOM 1406 O O . GLN A 1 209 ? 43.147 12.156 -68.815 1.00 95.38 209 GLN A O 1
ATOM 1411 N N . LEU A 1 210 ? 41.901 10.835 -67.512 1.00 96.25 210 LEU A N 1
ATOM 1412 C CA . LEU A 1 210 ? 40.962 10.474 -68.583 1.00 96.25 210 LEU A CA 1
ATOM 1413 C C . LEU A 1 210 ? 39.607 11.131 -68.333 1.00 96.25 210 LEU A C 1
ATOM 1415 O O . LEU A 1 210 ? 38.967 10.862 -67.323 1.00 96.25 210 LEU A O 1
ATOM 1419 N N . THR A 1 211 ? 39.156 11.980 -69.256 1.00 95.69 211 THR A N 1
ATOM 1420 C CA . THR A 1 211 ? 37.847 12.642 -69.208 1.00 95.69 211 THR A CA 1
ATOM 1421 C C . THR A 1 211 ? 36.885 12.033 -70.222 1.00 95.69 211 THR A C 1
ATOM 1423 O O . THR A 1 211 ? 37.105 12.174 -71.422 1.00 95.69 211 THR A O 1
ATOM 1426 N N . ASN A 1 212 ? 35.788 11.423 -69.767 1.00 94.50 212 ASN A N 1
ATOM 1427 C CA . ASN A 1 212 ? 34.718 10.934 -70.644 1.00 94.50 212 ASN A CA 1
ATOM 1428 C C . ASN A 1 212 ? 33.590 11.971 -70.763 1.00 94.50 212 ASN A C 1
ATOM 1430 O O . ASN A 1 212 ? 32.997 12.358 -69.752 1.00 94.50 212 ASN A O 1
ATOM 1434 N N . LYS A 1 213 ? 33.305 12.440 -71.981 1.00 93.06 213 LYS A N 1
ATOM 1435 C CA . LYS A 1 213 ? 32.300 13.479 -72.270 1.00 93.06 213 LYS A CA 1
ATOM 1436 C C . LYS A 1 213 ? 30.873 12.903 -72.388 1.00 93.06 213 LYS A C 1
ATOM 1438 O O . LYS A 1 213 ? 30.722 11.728 -72.703 1.00 93.06 213 LYS A O 1
ATOM 1443 N N . PRO A 1 214 ? 29.809 13.725 -72.237 1.00 89.94 214 PRO A N 1
ATOM 1444 C CA . PRO A 1 214 ? 28.410 13.268 -72.208 1.00 89.94 214 PRO A CA 1
ATOM 1445 C C . PRO A 1 214 ? 27.905 12.409 -73.379 1.00 89.94 214 PRO A C 1
ATOM 1447 O O . PRO A 1 214 ? 26.967 11.643 -73.187 1.00 89.94 214 PRO A O 1
ATOM 1450 N N . ALA A 1 215 ? 28.489 12.536 -74.574 1.00 87.31 215 ALA A N 1
ATOM 1451 C CA . ALA A 1 215 ? 28.108 11.762 -75.764 1.00 87.31 215 ALA A CA 1
ATOM 1452 C C . ALA A 1 215 ? 29.094 10.626 -76.098 1.00 87.31 215 ALA A C 1
ATOM 1454 O O . ALA A 1 215 ? 28.918 9.930 -77.095 1.00 87.31 215 ALA A O 1
ATOM 1455 N N . ALA A 1 216 ? 30.139 10.453 -75.287 1.00 91.69 216 ALA A N 1
ATOM 1456 C CA . ALA A 1 216 ? 31.212 9.515 -75.562 1.00 91.69 216 ALA A CA 1
ATOM 1457 C C . ALA A 1 216 ? 30.847 8.083 -75.147 1.00 91.69 216 ALA A C 1
ATOM 1459 O O . ALA A 1 216 ? 30.094 7.861 -74.191 1.00 91.69 216 ALA A O 1
ATOM 1460 N N . THR A 1 217 ? 31.436 7.110 -75.838 1.00 92.56 217 THR A N 1
ATOM 1461 C CA . THR A 1 217 ? 31.372 5.688 -75.473 1.00 92.56 217 THR A CA 1
ATOM 1462 C C . THR A 1 217 ? 32.753 5.225 -75.029 1.00 92.56 217 THR A C 1
ATOM 1464 O O . THR A 1 217 ? 33.735 5.452 -75.739 1.00 92.56 217 THR A O 1
ATOM 1467 N N . PHE A 1 218 ? 32.832 4.586 -73.862 1.00 93.44 218 PHE A N 1
ATOM 1468 C CA . PHE A 1 218 ? 34.055 3.989 -73.327 1.00 93.44 218 PHE A CA 1
ATOM 1469 C C . PHE A 1 218 ? 33.788 2.518 -72.991 1.00 93.44 218 PHE A C 1
ATOM 1471 O O . PHE A 1 218 ? 33.137 2.211 -71.999 1.00 93.44 218 PHE A O 1
ATOM 1478 N N . THR A 1 219 ? 34.250 1.615 -73.850 1.00 93.19 219 THR A N 1
ATOM 1479 C CA . THR A 1 219 ? 34.001 0.167 -73.767 1.00 93.19 219 THR A CA 1
ATOM 1480 C C . THR A 1 219 ? 35.235 -0.530 -73.206 1.00 93.19 219 THR A C 1
ATOM 1482 O O . THR A 1 219 ? 36.338 -0.321 -73.720 1.00 93.19 219 THR A O 1
ATOM 1485 N N . VAL A 1 220 ? 35.073 -1.358 -72.174 1.00 94.12 220 VAL A N 1
ATOM 1486 C CA . VAL A 1 220 ? 36.164 -2.095 -71.522 1.00 94.12 220 VAL A CA 1
ATOM 1487 C C . VAL A 1 220 ? 35.891 -3.596 -71.621 1.00 94.12 220 VAL A C 1
ATOM 1489 O O . VAL A 1 220 ? 35.425 -4.225 -70.680 1.00 94.12 220 VAL A O 1
ATOM 1492 N N . ASP A 1 221 ? 36.204 -4.196 -72.768 1.00 92.75 221 ASP A N 1
ATOM 1493 C CA . ASP A 1 221 ? 36.121 -5.656 -72.941 1.00 92.75 221 ASP A CA 1
ATOM 1494 C C . ASP A 1 221 ? 37.365 -6.379 -72.387 1.00 92.75 221 ASP A C 1
ATOM 1496 O O . ASP A 1 221 ? 37.336 -7.583 -72.122 1.00 92.75 221 ASP A O 1
ATOM 1500 N N . GLY A 1 222 ? 38.479 -5.649 -72.257 1.00 92.94 222 GLY A N 1
ATOM 1501 C CA . GLY A 1 222 ? 39.695 -6.049 -71.546 1.00 92.94 222 GLY A CA 1
ATOM 1502 C C . GLY A 1 222 ? 39.737 -5.480 -70.123 1.00 92.94 222 GLY A C 1
ATOM 1503 O O . GLY A 1 222 ? 38.800 -5.661 -69.352 1.00 92.94 222 GLY A O 1
ATOM 1504 N N . SER A 1 223 ? 40.812 -4.761 -69.779 1.00 93.00 223 SER A N 1
ATOM 1505 C CA . SER A 1 223 ? 40.951 -4.093 -68.473 1.00 93.00 223 SER A CA 1
ATOM 1506 C C . SER A 1 223 ? 41.408 -2.637 -68.593 1.00 93.00 223 SER A C 1
ATOM 1508 O O . SER A 1 223 ? 42.378 -2.337 -69.285 1.00 93.00 223 SER A O 1
ATOM 1510 N N . ALA A 1 224 ? 40.781 -1.721 -67.857 1.00 95.56 224 ALA A N 1
ATOM 1511 C CA . ALA A 1 224 ? 41.228 -0.331 -67.746 1.00 95.56 224 ALA A CA 1
ATOM 1512 C C . ALA A 1 224 ? 41.626 -0.026 -66.294 1.00 95.56 224 ALA A C 1
ATOM 1514 O O . ALA A 1 224 ? 40.760 0.059 -65.428 1.00 95.56 224 ALA A O 1
ATOM 1515 N N . TYR A 1 225 ? 42.924 0.129 -66.032 1.00 95.06 225 TYR A N 1
ATOM 1516 C CA . TYR A 1 225 ? 43.496 0.371 -64.707 1.00 95.06 225 TYR A CA 1
ATOM 1517 C C . TYR A 1 225 ? 43.962 1.819 -64.556 1.00 95.06 225 TYR A C 1
ATOM 1519 O O . TYR A 1 225 ? 44.697 2.339 -65.393 1.00 95.06 225 TYR A O 1
ATOM 1527 N N . PHE A 1 226 ? 43.588 2.452 -63.452 1.00 96.56 226 PHE A N 1
ATOM 1528 C CA . PHE A 1 226 ? 44.018 3.789 -63.057 1.00 96.56 226 PHE A CA 1
ATOM 1529 C C . PHE A 1 226 ? 44.750 3.670 -61.727 1.00 96.56 226 PHE A C 1
ATOM 1531 O O . PHE A 1 226 ? 44.132 3.375 -60.708 1.00 96.56 226 PHE A O 1
ATOM 1538 N N . GLY A 1 227 ? 46.069 3.838 -61.752 1.00 93.81 227 GLY A N 1
ATOM 1539 C CA . GLY A 1 227 ? 46.938 3.715 -60.585 1.00 93.81 227 GLY A CA 1
ATOM 1540 C C . GLY A 1 227 ? 47.112 5.020 -59.802 1.00 93.81 227 GLY A C 1
ATOM 1541 O O . GLY A 1 227 ? 46.516 6.055 -60.118 1.00 93.81 227 GLY A O 1
ATOM 1542 N N . SER A 1 228 ? 48.004 4.984 -58.810 1.00 93.00 228 SER A N 1
ATOM 1543 C CA . SER A 1 228 ? 48.288 6.110 -57.912 1.00 93.00 228 SER A CA 1
ATOM 1544 C C . SER A 1 228 ? 48.549 7.434 -58.643 1.00 93.00 228 SER A C 1
ATOM 1546 O O . SER A 1 228 ? 49.374 7.510 -59.558 1.00 93.00 228 SER A O 1
ATOM 1548 N N . GLY A 1 229 ? 47.865 8.486 -58.185 1.00 90.69 229 GLY A N 1
ATOM 1549 C CA . GLY A 1 229 ? 47.968 9.860 -58.692 1.00 90.69 229 GLY A CA 1
ATOM 1550 C C . GLY A 1 229 ? 47.083 10.178 -59.901 1.00 90.69 229 GLY A C 1
ATOM 1551 O O . GLY A 1 229 ? 46.870 11.357 -60.187 1.00 90.69 229 GLY A O 1
ATOM 1552 N N . SER A 1 230 ? 46.552 9.159 -60.585 1.00 96.62 230 SER A N 1
ATOM 1553 C CA . SER A 1 230 ? 45.751 9.354 -61.796 1.00 96.62 230 SER A CA 1
ATOM 1554 C C . SER A 1 230 ? 44.285 9.652 -61.473 1.00 96.62 230 SER A C 1
ATOM 1556 O O . SER A 1 230 ? 43.804 9.351 -60.376 1.00 96.62 230 SER A O 1
ATOM 1558 N N . THR A 1 231 ? 43.554 10.229 -62.430 1.00 96.44 231 THR A N 1
ATOM 1559 C CA . THR A 1 231 ? 42.114 10.492 -62.283 1.00 96.44 231 THR A CA 1
ATOM 1560 C C . THR A 1 231 ? 41.319 9.988 -63.477 1.00 96.44 231 THR A C 1
ATOM 1562 O O . THR A 1 231 ? 41.657 10.249 -64.634 1.00 96.44 231 THR A O 1
ATOM 1565 N N . PHE A 1 232 ? 40.175 9.378 -63.182 1.00 96.56 232 PHE A N 1
ATOM 1566 C CA . PHE A 1 232 ? 39.080 9.230 -64.131 1.00 96.56 232 PHE A CA 1
ATOM 1567 C C . PHE A 1 232 ? 38.028 10.312 -63.864 1.00 96.56 232 PHE A C 1
ATOM 1569 O O . PHE A 1 232 ? 37.423 10.361 -62.789 1.00 96.56 232 PHE A O 1
ATOM 1576 N N . ARG A 1 233 ? 37.796 11.195 -64.835 1.00 95.81 233 ARG A N 1
ATOM 1577 C CA . ARG A 1 233 ? 36.775 12.243 -64.784 1.00 95.81 233 ARG A CA 1
ATOM 1578 C C . ARG A 1 233 ? 35.596 11.869 -65.682 1.00 95.81 233 ARG A C 1
ATOM 1580 O O . ARG A 1 233 ? 35.696 11.879 -66.905 1.00 95.81 233 ARG A O 1
ATOM 1587 N N . PHE A 1 234 ? 34.448 11.589 -65.084 1.00 94.81 234 PHE A N 1
ATOM 1588 C CA . PHE A 1 234 ? 33.219 11.264 -65.799 1.00 94.81 234 PHE A CA 1
ATOM 1589 C C . PHE A 1 234 ? 32.315 12.497 -65.907 1.00 94.81 234 PHE A C 1
ATOM 1591 O O . PHE A 1 234 ? 31.742 12.952 -64.914 1.00 94.81 234 PHE A O 1
ATOM 1598 N N . GLU A 1 235 ? 32.179 13.048 -67.114 1.00 93.69 235 GLU A N 1
ATOM 1599 C CA . GLU A 1 235 ? 31.223 14.125 -67.417 1.00 93.69 235 GLU A CA 1
ATOM 1600 C C . GLU A 1 235 ? 29.914 13.595 -68.021 1.00 93.69 235 GLU A C 1
ATOM 1602 O O . GLU A 1 235 ? 28.910 14.301 -68.027 1.00 93.69 235 GLU A O 1
ATOM 1607 N N . GLY A 1 236 ? 29.902 12.345 -68.485 1.00 88.31 236 GLY A N 1
ATOM 1608 C CA . GLY A 1 236 ? 28.721 11.597 -68.912 1.00 88.31 236 GLY A CA 1
ATOM 1609 C C . GLY A 1 236 ? 29.078 10.527 -69.948 1.00 88.31 236 GLY A C 1
ATOM 1610 O O . GLY A 1 236 ? 30.252 10.187 -70.081 1.00 88.31 236 GLY A O 1
ATOM 1611 N N . GLY A 1 237 ? 28.088 10.020 -70.686 1.00 87.25 237 GLY A N 1
ATOM 1612 C CA . GLY A 1 237 ? 28.281 9.040 -71.765 1.00 87.25 237 GLY A CA 1
ATOM 1613 C C . GLY A 1 237 ? 27.864 7.616 -71.391 1.00 87.25 237 GLY A C 1
ATOM 1614 O O . GLY A 1 237 ? 27.155 7.400 -70.404 1.00 87.25 237 GLY A O 1
ATOM 1615 N N . THR A 1 238 ? 28.278 6.635 -72.198 1.00 86.44 238 THR A N 1
ATOM 1616 C CA . THR A 1 238 ? 27.973 5.210 -71.971 1.00 86.44 238 THR A CA 1
ATOM 1617 C C . THR A 1 238 ? 29.236 4.389 -71.719 1.00 86.44 238 THR A C 1
ATOM 1619 O O . THR A 1 238 ? 30.228 4.528 -72.437 1.00 86.44 238 THR A O 1
ATOM 1622 N N . LEU A 1 239 ? 29.186 3.537 -70.691 1.00 89.81 239 LEU A N 1
ATOM 1623 C CA . LEU A 1 239 ? 30.145 2.459 -70.434 1.00 89.81 239 LEU A CA 1
ATOM 1624 C C . LEU A 1 239 ? 29.366 1.139 -70.553 1.00 89.81 239 LEU A C 1
ATOM 1626 O O . LEU A 1 239 ? 28.686 0.763 -69.598 1.00 89.81 239 LEU A O 1
ATOM 1630 N N . PRO A 1 240 ? 29.327 0.518 -71.744 1.00 80.75 240 PRO A N 1
ATOM 1631 C CA . PRO A 1 240 ? 28.423 -0.600 -72.021 1.00 80.75 240 PRO A CA 1
ATOM 1632 C C . PRO A 1 240 ? 28.923 -1.953 -71.494 1.00 80.75 240 PRO A C 1
ATOM 1634 O O . PRO A 1 240 ? 28.105 -2.832 -71.225 1.00 80.75 240 PRO A O 1
ATOM 1637 N N . SER A 1 241 ? 30.238 -2.131 -71.354 1.00 85.50 241 SER A N 1
ATOM 1638 C CA . SER A 1 241 ? 30.868 -3.350 -70.841 1.00 85.50 241 SER A CA 1
ATOM 1639 C C . SER A 1 241 ? 32.135 -3.016 -70.058 1.00 85.50 241 SER A C 1
ATOM 1641 O O . SER A 1 241 ? 32.869 -2.090 -70.419 1.00 85.50 241 SER A O 1
ATOM 1643 N N . GLY A 1 242 ? 32.356 -3.798 -68.997 1.00 85.75 242 GLY A N 1
ATOM 1644 C CA . GLY A 1 242 ? 33.491 -3.698 -68.084 1.00 85.75 242 GLY A CA 1
ATOM 1645 C C . GLY A 1 242 ? 33.519 -2.431 -67.229 1.00 85.75 242 GLY A C 1
ATOM 1646 O O . GLY A 1 242 ? 33.022 -1.371 -67.606 1.00 85.75 242 GLY A O 1
ATOM 1647 N N . ASP A 1 243 ? 34.154 -2.550 -66.066 1.00 92.25 243 ASP A N 1
ATOM 1648 C CA . ASP A 1 243 ? 34.310 -1.443 -65.128 1.00 92.25 243 ASP A CA 1
ATOM 1649 C C . ASP A 1 243 ? 35.765 -0.955 -65.150 1.00 92.25 243 ASP A C 1
ATOM 1651 O O . ASP A 1 243 ? 36.682 -1.762 -64.956 1.00 92.25 243 ASP A O 1
ATOM 1655 N N . PRO A 1 244 ? 36.023 0.352 -65.324 1.00 95.19 244 PRO A N 1
ATOM 1656 C CA . PRO A 1 244 ? 37.323 0.921 -65.013 1.00 95.19 244 PRO A CA 1
ATOM 1657 C C . PRO A 1 244 ? 37.681 0.651 -63.548 1.00 95.19 244 PRO A C 1
ATOM 1659 O O . PRO A 1 244 ? 36.873 0.880 -62.642 1.00 95.19 244 PRO A O 1
ATOM 1662 N N . VAL A 1 245 ? 38.907 0.189 -63.323 1.00 96.00 245 VAL A N 1
ATOM 1663 C CA . VAL A 1 245 ? 39.458 -0.138 -62.009 1.00 96.00 245 VAL A CA 1
ATOM 1664 C C . VAL A 1 245 ? 40.335 1.015 -61.532 1.00 96.00 245 VAL A C 1
ATOM 1666 O O . VAL A 1 245 ? 41.313 1.377 -62.185 1.00 96.00 245 VAL A O 1
ATOM 1669 N N . LEU A 1 246 ? 39.999 1.580 -60.378 1.00 96.62 246 LEU A N 1
ATOM 1670 C CA . LEU A 1 246 ? 40.710 2.674 -59.729 1.00 96.62 246 LEU A CA 1
ATOM 1671 C C . LEU A 1 246 ? 41.487 2.111 -58.530 1.00 96.62 246 LEU A C 1
ATOM 1673 O O . LEU A 1 246 ? 40.872 1.699 -57.549 1.00 96.62 246 LEU A O 1
ATOM 1677 N N . ASP A 1 247 ? 42.818 2.105 -58.596 1.00 95.06 247 ASP A N 1
ATOM 1678 C CA . ASP A 1 247 ? 43.735 1.617 -57.557 1.00 95.06 247 ASP A CA 1
ATOM 1679 C C . ASP A 1 247 ? 44.588 2.772 -57.017 1.00 95.06 247 ASP A C 1
ATOM 1681 O O . ASP A 1 247 ? 45.542 3.215 -57.658 1.00 95.06 247 ASP A O 1
ATOM 1685 N N . GLN A 1 248 ? 44.224 3.293 -55.841 1.00 94.06 248 GLN A N 1
ATOM 1686 C CA . GLN A 1 248 ? 44.822 4.510 -55.257 1.00 94.06 248 GLN A CA 1
ATOM 1687 C C . GLN A 1 248 ? 44.686 5.771 -56.136 1.00 94.06 248 GLN A C 1
ATOM 1689 O O . GLN A 1 248 ? 45.495 6.700 -56.058 1.00 94.06 248 GLN A O 1
ATOM 1694 N N . ALA A 1 249 ? 43.653 5.815 -56.975 1.00 95.88 249 ALA A N 1
ATOM 1695 C CA . ALA A 1 249 ? 43.403 6.895 -57.923 1.00 95.88 249 ALA A CA 1
ATOM 1696 C C . ALA A 1 249 ? 42.355 7.899 -57.401 1.00 95.88 249 ALA A C 1
ATOM 1698 O O . ALA A 1 249 ? 41.940 7.871 -56.236 1.00 95.88 249 ALA A O 1
ATOM 1699 N N . SER A 1 250 ? 41.923 8.809 -58.275 1.00 96.06 250 SER A N 1
ATOM 1700 C CA . SER A 1 250 ? 40.774 9.690 -58.054 1.00 96.06 250 SER A CA 1
ATOM 1701 C C . SER A 1 250 ? 39.657 9.412 -59.063 1.00 96.06 250 SER A C 1
ATOM 1703 O O . SER A 1 250 ? 39.887 9.339 -60.268 1.00 96.06 250 SER A O 1
ATOM 1705 N N . LEU A 1 251 ? 38.420 9.317 -58.583 1.00 97.12 251 LEU A N 1
ATOM 1706 C CA . LEU A 1 251 ? 37.214 9.285 -59.409 1.00 97.12 251 LEU A CA 1
ATOM 1707 C C . LEU A 1 251 ? 36.470 10.610 -59.237 1.00 97.12 251 LEU A C 1
ATOM 1709 O O . LEU A 1 251 ? 36.120 10.999 -58.121 1.00 97.12 251 LEU A O 1
ATOM 1713 N N . THR A 1 252 ? 36.238 11.322 -60.337 1.00 96.50 252 THR A N 1
ATOM 1714 C CA . THR A 1 252 ? 35.524 12.604 -60.325 1.00 96.50 252 THR A CA 1
ATOM 1715 C C . THR A 1 252 ? 34.282 12.541 -61.197 1.00 96.50 252 THR A C 1
ATOM 1717 O O . THR A 1 252 ? 34.391 12.392 -62.412 1.00 96.50 252 THR A O 1
ATOM 1720 N N . PHE A 1 253 ? 33.109 12.749 -60.606 1.00 95.94 253 PHE A N 1
ATOM 1721 C CA . PHE A 1 253 ? 31.874 12.997 -61.346 1.00 95.94 253 PHE A CA 1
ATOM 1722 C C . PHE A 1 253 ? 31.678 14.500 -61.538 1.00 95.94 253 PHE A C 1
ATOM 1724 O O . PHE A 1 253 ? 31.648 15.268 -60.574 1.00 95.94 253 PHE A O 1
ATOM 1731 N N . ALA A 1 254 ? 31.554 14.949 -62.786 1.00 93.56 254 ALA A N 1
ATOM 1732 C CA . ALA A 1 254 ? 31.247 16.348 -63.050 1.00 93.56 254 ALA A CA 1
ATOM 1733 C C . ALA A 1 254 ? 29.787 16.675 -62.707 1.00 93.56 254 ALA A C 1
ATOM 1735 O O . ALA A 1 254 ? 28.897 15.822 -62.762 1.00 93.56 254 ALA A O 1
ATOM 1736 N N . ALA A 1 255 ? 29.534 17.943 -62.385 1.00 90.19 255 ALA A N 1
ATOM 1737 C CA . ALA A 1 255 ? 28.186 18.423 -62.124 1.00 90.19 255 ALA A CA 1
ATOM 1738 C C . ALA A 1 255 ? 27.270 18.154 -63.332 1.00 90.19 255 ALA A C 1
ATOM 1740 O O . ALA A 1 255 ? 27.582 18.544 -64.454 1.00 90.19 255 ALA A O 1
ATOM 1741 N N . GLY A 1 256 ? 26.137 17.489 -63.090 1.00 84.19 256 GLY A N 1
ATOM 1742 C CA . GLY A 1 256 ? 25.160 17.162 -64.133 1.00 84.19 256 GLY A CA 1
ATOM 1743 C C . GLY A 1 256 ? 25.519 15.965 -65.020 1.00 84.19 256 GLY A C 1
ATOM 1744 O O . GLY A 1 256 ? 24.844 15.763 -66.028 1.00 84.19 256 GLY A O 1
ATOM 1745 N N . ALA A 1 257 ? 26.532 15.164 -64.667 1.00 88.88 257 ALA A N 1
ATOM 1746 C CA . ALA A 1 257 ? 26.871 13.962 -65.423 1.00 88.88 257 ALA A CA 1
ATOM 1747 C C . ALA A 1 257 ? 25.672 13.000 -65.541 1.00 88.88 257 ALA A C 1
ATOM 1749 O O . ALA A 1 257 ? 24.973 12.721 -64.564 1.00 88.88 257 ALA A O 1
ATOM 1750 N N . THR A 1 258 ? 25.438 12.486 -66.751 1.00 83.25 258 THR A N 1
ATOM 1751 C CA . THR A 1 258 ? 24.382 11.507 -67.064 1.00 83.25 258 THR A CA 1
ATOM 1752 C C . THR A 1 258 ? 25.008 10.215 -67.579 1.00 83.25 258 THR A C 1
ATOM 1754 O O . THR A 1 258 ? 26.055 10.256 -68.218 1.00 83.25 258 THR A O 1
ATOM 1757 N N . SER A 1 259 ? 24.398 9.066 -67.277 1.00 83.19 259 SER A N 1
ATOM 1758 C CA . SER A 1 259 ? 24.931 7.754 -67.662 1.00 83.19 259 SER A CA 1
ATOM 1759 C C . SER A 1 259 ? 23.869 6.849 -68.293 1.00 83.19 259 SER A C 1
ATOM 1761 O O . SER A 1 259 ? 22.663 6.991 -68.042 1.00 83.19 259 SER A O 1
ATOM 1763 N N . GLY A 1 260 ? 24.331 5.917 -69.128 1.00 77.25 260 GLY A N 1
ATOM 1764 C CA . GLY A 1 260 ? 23.544 4.784 -69.611 1.00 77.25 260 GLY A CA 1
ATOM 1765 C C . GLY A 1 260 ? 23.390 3.683 -68.554 1.00 77.25 260 GLY A C 1
ATOM 1766 O O . GLY A 1 260 ? 24.037 3.687 -67.512 1.00 77.25 260 GLY A O 1
ATOM 1767 N N . THR A 1 261 ? 22.516 2.710 -68.811 1.00 74.00 261 THR A N 1
ATOM 1768 C CA . THR A 1 261 ? 22.434 1.493 -67.984 1.00 74.00 261 THR A CA 1
ATOM 1769 C C . THR A 1 261 ? 23.731 0.689 -68.076 1.00 74.00 261 THR A C 1
ATOM 1771 O O . THR A 1 261 ? 24.284 0.582 -69.165 1.00 74.00 261 THR A O 1
ATOM 1774 N N . GLY A 1 262 ? 24.181 0.099 -66.964 1.00 74.94 262 GLY A N 1
ATOM 1775 C CA . GLY A 1 262 ? 25.380 -0.752 -66.931 1.00 74.94 262 GLY A CA 1
ATOM 1776 C C . GLY A 1 262 ? 26.702 -0.011 -66.715 1.00 74.94 262 GLY A C 1
ATOM 1777 O O . GLY A 1 262 ? 27.743 -0.648 -66.710 1.00 74.94 262 GLY A O 1
ATOM 1778 N N . THR A 1 263 ? 26.679 1.309 -66.491 1.00 88.38 263 THR A N 1
ATOM 1779 C CA . THR A 1 263 ? 27.896 2.073 -66.169 1.00 88.38 263 THR A CA 1
ATOM 1780 C C . THR A 1 263 ? 28.399 1.725 -64.767 1.00 88.38 263 THR A C 1
ATOM 1782 O O . THR A 1 263 ? 27.697 1.978 -63.783 1.00 88.38 263 THR A O 1
ATOM 1785 N N . GLY A 1 264 ? 29.613 1.186 -64.665 1.00 93.12 264 GLY A N 1
ATOM 1786 C CA . GLY A 1 264 ? 30.222 0.797 -63.396 1.00 93.12 264 GLY A CA 1
ATOM 1787 C C . GLY A 1 264 ? 31.668 1.267 -63.231 1.00 93.12 264 GLY A C 1
ATOM 1788 O O . GLY A 1 264 ? 32.334 1.638 -64.194 1.00 93.12 264 GLY A O 1
ATOM 1789 N N . PHE A 1 265 ? 32.129 1.298 -61.981 1.00 96.25 265 PHE A N 1
ATOM 1790 C CA . PHE A 1 265 ? 33.504 1.585 -61.570 1.00 96.25 265 PHE A CA 1
ATOM 1791 C C . PHE A 1 265 ? 33.890 0.656 -60.424 1.00 96.25 265 PHE A C 1
ATOM 1793 O O . PHE A 1 265 ? 33.121 0.489 -59.474 1.00 96.25 265 PHE A O 1
ATOM 1800 N N . GLN A 1 266 ? 35.104 0.117 -60.462 1.00 95.62 266 GLN A N 1
ATOM 1801 C CA . GLN A 1 266 ? 35.642 -0.724 -59.397 1.00 95.62 266 GLN A CA 1
ATOM 1802 C C . GLN A 1 266 ? 36.740 0.004 -58.636 1.00 95.62 266 GLN A C 1
ATOM 1804 O O . GLN A 1 266 ? 37.626 0.617 -59.223 1.00 95.62 266 GLN A O 1
ATOM 1809 N N . ILE A 1 267 ? 36.688 -0.077 -57.313 1.00 96.88 267 ILE A N 1
ATOM 1810 C CA . ILE A 1 267 ? 37.616 0.595 -56.412 1.00 96.88 267 ILE A CA 1
ATOM 1811 C C . ILE A 1 267 ? 38.496 -0.442 -55.728 1.00 96.88 267 ILE A C 1
ATOM 1813 O O . ILE A 1 267 ? 38.007 -1.283 -54.969 1.00 96.88 267 ILE A O 1
ATOM 1817 N N . TRP A 1 268 ? 39.797 -0.337 -55.973 1.00 93.38 268 TRP A N 1
ATOM 1818 C CA . TRP A 1 268 ? 40.859 -1.082 -55.315 1.00 93.38 268 TRP A CA 1
ATOM 1819 C C . TRP A 1 268 ? 41.676 -0.131 -54.434 1.00 93.38 268 TRP A C 1
ATOM 1821 O O . TRP A 1 268 ? 41.960 1.010 -54.806 1.00 93.38 268 TRP A O 1
ATOM 1831 N N . ARG A 1 269 ? 42.035 -0.588 -53.228 1.00 94.25 269 ARG A N 1
ATOM 1832 C CA . ARG A 1 269 ? 42.701 0.245 -52.209 1.00 94.25 269 ARG A CA 1
ATOM 1833 C C . ARG A 1 269 ? 41.966 1.572 -51.976 1.00 94.25 269 ARG A C 1
ATOM 1835 O O . ARG A 1 269 ? 40.775 1.691 -52.258 1.00 94.25 269 ARG A O 1
ATOM 1842 N N . THR A 1 270 ? 42.626 2.536 -51.344 1.00 95.44 270 THR A N 1
ATOM 1843 C CA . THR A 1 270 ? 42.001 3.811 -50.983 1.00 95.44 270 THR A CA 1
ATOM 1844 C C . THR A 1 270 ? 41.934 4.741 -52.190 1.00 95.44 270 THR A C 1
ATOM 1846 O O . THR A 1 270 ? 42.943 5.337 -52.550 1.00 95.44 270 THR A O 1
ATOM 1849 N N . THR A 1 271 ? 40.749 4.909 -52.773 1.00 96.38 271 THR A N 1
ATOM 1850 C CA . THR A 1 271 ? 40.489 5.829 -53.895 1.00 96.38 271 THR A CA 1
ATOM 1851 C C . THR A 1 271 ? 39.640 7.004 -53.427 1.00 96.38 271 THR A C 1
ATOM 1853 O O . THR A 1 271 ? 38.686 6.829 -52.665 1.00 96.38 271 THR A O 1
ATOM 1856 N N . SER A 1 272 ? 39.975 8.211 -53.886 1.00 96.25 272 SER A N 1
ATOM 1857 C CA . SER A 1 272 ? 39.213 9.419 -53.552 1.00 96.25 272 SER A CA 1
ATOM 1858 C C . SER A 1 272 ? 38.065 9.647 -54.533 1.00 96.25 272 SER A C 1
ATOM 1860 O O . SER A 1 272 ? 38.260 9.595 -55.745 1.00 96.25 272 SER A O 1
ATOM 1862 N N . LEU A 1 273 ? 36.874 9.941 -54.012 1.00 97.50 273 LEU A N 1
ATOM 1863 C CA . LEU A 1 273 ? 35.679 10.271 -54.789 1.00 97.50 273 LEU A CA 1
ATOM 1864 C C . LEU A 1 273 ? 35.292 11.738 -54.595 1.00 97.50 273 LEU A C 1
ATOM 1866 O O . LEU A 1 273 ? 35.142 12.200 -53.462 1.00 97.50 273 LEU A O 1
ATOM 1870 N N . THR A 1 274 ? 35.078 12.444 -55.706 1.00 95.50 274 THR A N 1
ATOM 1871 C CA . THR A 1 274 ? 34.556 13.819 -55.730 1.00 95.50 274 THR A CA 1
ATOM 1872 C C . THR A 1 274 ? 33.380 13.938 -56.701 1.00 95.50 274 THR A C 1
ATOM 1874 O O . THR A 1 274 ? 33.428 13.405 -57.809 1.00 95.50 274 THR A O 1
ATOM 1877 N N . GLY A 1 275 ? 32.347 14.687 -56.309 1.00 95.06 275 GLY A N 1
ATOM 1878 C CA . GLY A 1 275 ? 31.139 14.912 -57.110 1.00 95.06 275 GLY A CA 1
ATOM 1879 C C . GLY A 1 275 ? 30.020 13.901 -56.843 1.00 95.06 275 GLY A C 1
ATOM 1880 O O . GLY A 1 275 ? 30.243 12.833 -56.278 1.00 95.06 275 GLY A O 1
ATOM 1881 N N . ASP A 1 276 ? 28.796 14.263 -57.232 1.00 95.69 276 ASP A N 1
ATOM 1882 C CA . ASP A 1 276 ? 27.603 13.427 -57.049 1.00 95.69 276 ASP A CA 1
ATOM 1883 C C . ASP A 1 276 ? 27.676 12.155 -57.906 1.00 95.69 276 ASP A C 1
ATOM 1885 O O . ASP A 1 276 ? 27.896 12.246 -59.113 1.00 95.69 276 ASP A O 1
ATOM 1889 N N . VAL A 1 277 ? 27.396 10.986 -57.317 1.00 95.75 277 VAL A N 1
ATOM 1890 C CA . VAL A 1 277 ? 27.278 9.725 -58.070 1.00 95.75 277 VAL A CA 1
ATOM 1891 C C . VAL A 1 277 ? 25.988 9.772 -58.903 1.00 95.75 277 VAL A C 1
ATOM 1893 O O . VAL A 1 277 ? 24.897 9.857 -58.320 1.00 95.75 277 VAL A O 1
ATOM 1896 N N . PRO A 1 278 ? 26.060 9.726 -60.248 1.00 94.56 278 PRO A N 1
ATOM 1897 C CA . PRO A 1 278 ? 24.877 9.803 -61.099 1.00 94.56 278 PRO A CA 1
ATOM 1898 C C . PRO A 1 278 ? 23.953 8.592 -60.945 1.00 94.56 278 PRO A C 1
ATOM 1900 O O . PRO A 1 278 ? 24.372 7.504 -60.557 1.00 94.56 278 PRO A O 1
ATOM 1903 N N . ALA A 1 279 ? 22.680 8.759 -61.311 1.00 91.75 279 ALA A N 1
ATOM 1904 C CA . ALA A 1 279 ? 21.761 7.627 -61.396 1.00 91.75 279 ALA A CA 1
ATOM 1905 C C . ALA A 1 279 ? 22.274 6.588 -62.406 1.00 91.75 279 ALA A C 1
ATOM 1907 O O . ALA A 1 279 ? 22.902 6.963 -63.397 1.00 91.75 279 ALA A O 1
ATOM 1908 N N . LYS A 1 280 ? 21.966 5.305 -62.161 1.00 90.06 280 LYS A N 1
ATOM 1909 C CA . LYS A 1 280 ? 22.393 4.133 -62.958 1.00 90.06 280 LYS A CA 1
ATOM 1910 C C . LYS A 1 280 ? 23.897 3.821 -62.944 1.00 90.06 280 LYS A C 1
ATOM 1912 O O . LYS A 1 280 ? 24.280 2.804 -63.515 1.00 90.06 280 LYS A O 1
ATOM 1917 N N . VAL A 1 281 ? 24.715 4.631 -62.270 1.00 94.19 281 VAL A N 1
ATOM 1918 C CA . VAL A 1 281 ? 26.134 4.332 -62.039 1.00 94.19 281 VAL A CA 1
ATOM 1919 C C . VAL A 1 281 ? 26.279 3.413 -60.834 1.00 94.19 281 VAL A C 1
ATOM 1921 O O . VAL A 1 281 ? 25.667 3.674 -59.798 1.00 94.19 281 VAL A O 1
ATOM 1924 N N . THR A 1 282 ? 27.111 2.380 -60.949 1.00 95.25 282 THR A N 1
ATOM 1925 C CA . THR A 1 282 ? 27.520 1.530 -59.821 1.00 95.25 282 THR A CA 1
ATOM 1926 C C . THR A 1 282 ? 28.986 1.777 -59.476 1.00 95.25 282 THR A C 1
ATOM 1928 O O . THR A 1 282 ? 29.848 1.705 -60.342 1.00 95.25 282 THR A O 1
ATOM 1931 N N . VAL A 1 283 ? 29.287 2.076 -58.215 1.00 97.19 283 VAL A N 1
ATOM 1932 C CA . VAL A 1 283 ? 30.653 2.151 -57.686 1.00 97.19 283 VAL A CA 1
ATOM 1933 C C . VAL A 1 283 ? 30.842 0.993 -56.713 1.00 97.19 283 VAL A C 1
ATOM 1935 O O . VAL A 1 283 ? 30.247 0.990 -55.635 1.00 97.19 283 VAL A O 1
ATOM 1938 N N . THR A 1 284 ? 31.669 0.020 -57.080 1.00 96.25 284 THR A N 1
ATOM 1939 C CA . THR A 1 284 ? 31.929 -1.172 -56.268 1.00 96.25 284 THR A CA 1
ATOM 1940 C C . THR A 1 284 ? 33.255 -1.036 -55.531 1.00 96.25 284 THR A C 1
ATOM 1942 O O . THR A 1 284 ? 34.324 -1.017 -56.138 1.00 96.25 284 THR A O 1
ATOM 1945 N N . VAL A 1 285 ? 33.196 -0.973 -54.204 1.00 97.06 285 VAL A N 1
ATOM 1946 C CA . VAL A 1 285 ? 34.351 -1.012 -53.303 1.00 97.06 285 VAL A CA 1
ATOM 1947 C C . VAL A 1 285 ? 34.694 -2.462 -53.018 1.00 97.06 285 VAL A C 1
ATOM 1949 O O . VAL A 1 285 ? 33.949 -3.145 -52.315 1.00 97.06 285 VAL A O 1
ATOM 1952 N N . LEU A 1 286 ? 35.799 -2.938 -53.592 1.00 94.44 286 LEU A N 1
ATOM 1953 C CA . LEU A 1 286 ? 36.114 -4.360 -53.640 1.00 94.44 286 LEU A CA 1
ATOM 1954 C C . LEU A 1 286 ? 37.401 -4.678 -52.876 1.00 94.44 286 LEU A C 1
ATOM 1956 O O . LEU A 1 286 ? 38.502 -4.544 -53.409 1.00 94.44 286 LEU A O 1
ATOM 1960 N N . GLY A 1 287 ? 37.262 -5.160 -51.640 1.00 92.69 287 GLY A N 1
ATOM 1961 C CA . GLY A 1 287 ? 38.353 -5.804 -50.913 1.00 92.69 287 GLY A CA 1
ATOM 1962 C C . GLY A 1 287 ? 38.785 -7.055 -51.674 1.00 92.69 287 GLY A C 1
ATOM 1963 O O . GLY A 1 287 ? 37.971 -7.944 -51.920 1.00 92.69 287 GLY A O 1
ATOM 1964 N N . ASN A 1 288 ? 40.044 -7.122 -52.098 1.00 89.62 288 ASN A N 1
ATOM 1965 C CA . ASN A 1 288 ? 40.478 -8.087 -53.104 1.00 89.62 288 ASN A CA 1
ATOM 1966 C C . ASN A 1 288 ? 41.687 -8.906 -52.626 1.00 89.62 288 ASN A C 1
ATOM 1968 O O . ASN A 1 288 ? 42.701 -8.346 -52.220 1.00 89.62 288 ASN A O 1
ATOM 1972 N N . GLY A 1 289 ? 41.593 -10.231 -52.747 1.00 86.38 289 GLY A N 1
ATOM 1973 C CA . GLY A 1 289 ? 42.617 -11.221 -52.407 1.00 86.38 289 GLY A CA 1
ATOM 1974 C C . GLY A 1 289 ? 44.005 -10.956 -52.970 1.00 86.38 289 GLY A C 1
ATOM 1975 O O . GLY A 1 289 ? 45.015 -11.223 -52.327 1.00 86.38 289 GLY A O 1
ATOM 1976 N N . SER A 1 290 ? 44.052 -10.408 -54.177 1.00 87.88 290 SER A N 1
ATOM 1977 C CA . SER A 1 290 ? 45.283 -10.127 -54.907 1.00 87.88 290 SER A CA 1
ATOM 1978 C C . SER A 1 290 ? 45.816 -8.712 -54.666 1.00 87.88 290 SER A C 1
ATOM 1980 O O . SER A 1 290 ? 46.931 -8.414 -55.084 1.00 87.88 290 SER A O 1
ATOM 1982 N N . VAL A 1 291 ? 45.044 -7.830 -54.015 1.00 89.06 291 VAL A N 1
ATOM 1983 C CA . VAL A 1 291 ? 45.345 -6.385 -53.950 1.00 89.06 291 VAL A CA 1
ATOM 1984 C C . VAL A 1 291 ? 45.391 -5.843 -52.518 1.00 89.06 291 VAL A C 1
ATOM 1986 O O . VAL A 1 291 ? 46.266 -5.029 -52.202 1.00 89.06 291 VAL A O 1
ATOM 1989 N N . GLY A 1 292 ? 44.484 -6.290 -51.651 1.00 91.81 292 GLY A N 1
ATOM 1990 C CA . GLY A 1 292 ? 44.343 -5.852 -50.266 1.00 91.81 292 GLY A CA 1
ATOM 1991 C C . GLY A 1 292 ? 42.955 -5.293 -49.934 1.00 91.81 292 GLY A C 1
ATOM 1992 O O . GLY A 1 292 ? 41.978 -5.494 -50.656 1.00 91.81 292 GLY A O 1
ATOM 1993 N N . ASN A 1 293 ? 42.884 -4.566 -48.817 1.00 94.44 293 ASN A N 1
ATOM 1994 C CA . ASN A 1 293 ? 41.684 -3.837 -48.395 1.00 94.44 293 ASN A CA 1
ATOM 1995 C C . ASN A 1 293 ? 41.366 -2.701 -49.376 1.00 94.44 293 ASN A C 1
ATOM 1997 O O . ASN A 1 293 ? 42.287 -2.097 -49.928 1.00 94.44 293 ASN A O 1
ATOM 2001 N N . ALA A 1 294 ? 40.087 -2.367 -49.538 1.00 96.00 294 ALA A N 1
ATOM 2002 C CA . ALA A 1 294 ? 39.626 -1.257 -50.365 1.00 96.00 294 ALA A CA 1
ATOM 2003 C C . ALA A 1 294 ? 38.884 -0.209 -49.529 1.00 96.00 294 ALA A C 1
ATOM 2005 O O . ALA A 1 294 ? 38.151 -0.537 -48.594 1.00 96.00 294 ALA A O 1
ATOM 2006 N N . ALA A 1 295 ? 39.057 1.063 -49.882 1.00 97.44 295 ALA A N 1
ATOM 2007 C CA . ALA A 1 295 ? 38.334 2.153 -49.248 1.00 97.44 295 ALA A CA 1
ATOM 2008 C C . ALA A 1 295 ? 37.909 3.197 -50.282 1.00 97.44 295 ALA A C 1
ATOM 2010 O O . ALA A 1 295 ? 38.722 3.697 -51.057 1.00 97.44 295 ALA A O 1
ATOM 2011 N N . LEU A 1 296 ? 36.634 3.570 -50.259 1.00 98.12 296 LEU A N 1
ATOM 2012 C CA . LEU A 1 296 ? 36.141 4.732 -50.982 1.00 98.12 296 LEU A CA 1
ATOM 2013 C C . LEU A 1 296 ? 36.163 5.930 -50.039 1.00 98.12 296 LEU A C 1
ATOM 2015 O O . LEU A 1 296 ? 35.366 6.007 -49.101 1.00 98.12 296 LEU A O 1
ATOM 2019 N N . ASN A 1 297 ? 37.097 6.846 -50.276 1.00 97.94 297 ASN A N 1
ATOM 2020 C CA . ASN A 1 297 ? 37.246 8.070 -49.504 1.00 97.94 297 ASN A CA 1
ATOM 2021 C C . ASN A 1 297 ? 36.463 9.209 -50.164 1.00 97.94 297 ASN A C 1
ATOM 2023 O O . ASN A 1 297 ? 36.891 9.780 -51.166 1.00 97.94 297 ASN A O 1
ATOM 2027 N N . VAL A 1 298 ? 35.312 9.554 -49.598 1.00 97.56 298 VAL A N 1
ATOM 2028 C CA . VAL A 1 298 ? 34.485 10.676 -50.044 1.00 97.56 298 VAL A CA 1
ATOM 2029 C C . VAL A 1 298 ? 35.159 11.985 -49.634 1.00 97.56 298 VAL A C 1
ATOM 2031 O O . VAL A 1 298 ? 35.164 12.355 -48.459 1.00 97.56 298 VAL A O 1
ATOM 2034 N N . ALA A 1 299 ? 35.755 12.689 -50.598 1.00 94.25 299 ALA A N 1
ATOM 2035 C CA . ALA A 1 299 ? 36.598 13.854 -50.326 1.00 94.25 299 ALA A CA 1
ATOM 2036 C C . ALA A 1 299 ? 35.792 15.067 -49.829 1.00 94.25 299 ALA A C 1
ATOM 2038 O O . ALA A 1 299 ? 36.226 15.778 -48.926 1.00 94.25 299 ALA A O 1
ATOM 2039 N N . ALA A 1 300 ? 34.595 15.269 -50.379 1.00 94.12 300 ALA A N 1
ATOM 2040 C CA . ALA A 1 300 ? 33.656 16.319 -49.997 1.00 94.12 300 ALA A CA 1
ATOM 2041 C C . ALA A 1 300 ? 32.231 15.762 -49.981 1.00 94.12 300 ALA A C 1
ATOM 2043 O O . ALA A 1 300 ? 31.962 14.734 -50.603 1.00 94.12 300 ALA A O 1
ATOM 2044 N N . ALA A 1 301 ? 31.323 16.430 -49.267 1.00 95.44 301 ALA A N 1
ATOM 2045 C CA . ALA A 1 301 ? 29.944 15.972 -49.174 1.00 95.44 301 ALA A CA 1
ATOM 2046 C C . ALA A 1 301 ? 29.304 15.830 -50.566 1.00 95.44 301 ALA A C 1
ATOM 2048 O O . ALA A 1 301 ? 29.433 16.727 -51.401 1.00 95.44 301 ALA A O 1
ATOM 2049 N N . LEU A 1 302 ? 28.616 14.712 -50.804 1.00 96.69 302 LEU A N 1
ATOM 2050 C CA . LEU A 1 302 ? 28.031 14.384 -52.107 1.00 96.69 302 LEU A CA 1
ATOM 2051 C C . LEU A 1 302 ? 26.640 13.764 -51.982 1.00 96.69 302 LEU A C 1
ATOM 2053 O O . LEU A 1 302 ? 26.236 13.276 -50.921 1.00 96.69 302 LEU A O 1
ATOM 2057 N N . THR A 1 303 ? 25.912 13.749 -53.096 1.00 97.88 303 THR A N 1
ATOM 2058 C CA . THR A 1 303 ? 24.673 12.989 -53.266 1.00 97.88 303 THR A CA 1
ATOM 2059 C C . THR A 1 303 ? 24.942 11.714 -54.060 1.00 97.88 303 THR A C 1
ATOM 2061 O O . THR A 1 303 ? 25.401 11.771 -55.199 1.00 97.88 303 THR A O 1
ATOM 2064 N N . ASN A 1 304 ? 24.586 10.556 -53.503 1.00 97.69 304 ASN A N 1
ATOM 2065 C CA . ASN A 1 304 ? 24.544 9.302 -54.252 1.00 97.69 304 ASN A CA 1
ATOM 2066 C C . ASN A 1 304 ? 23.162 9.121 -54.894 1.00 97.69 304 ASN A C 1
ATOM 2068 O O . ASN A 1 304 ? 22.189 8.947 -54.167 1.00 97.69 304 ASN A O 1
ATOM 2072 N N . ARG A 1 305 ? 23.046 9.155 -56.226 1.00 96.44 305 ARG A N 1
ATOM 2073 C CA . ARG A 1 305 ? 21.817 8.770 -56.959 1.00 96.44 305 ARG A CA 1
ATOM 2074 C C . ARG A 1 305 ? 21.926 7.390 -57.620 1.00 96.44 305 ARG A C 1
ATOM 2076 O O . ARG A 1 305 ? 20.924 6.895 -58.131 1.00 96.44 305 ARG A O 1
ATOM 2083 N N . GLY A 1 306 ? 23.125 6.816 -57.654 1.00 95.50 306 GLY A N 1
ATOM 2084 C CA . GLY A 1 306 ? 23.419 5.498 -58.209 1.00 95.50 306 GLY A CA 1
ATOM 2085 C C . GLY A 1 306 ? 23.490 4.427 -57.123 1.00 95.50 306 GLY A C 1
ATOM 2086 O O . GLY A 1 306 ? 22.772 4.494 -56.124 1.00 95.50 306 GLY A O 1
ATOM 2087 N N . THR A 1 307 ? 24.372 3.454 -57.315 1.00 96.94 307 THR A N 1
ATOM 2088 C CA . THR A 1 307 ? 24.661 2.383 -56.360 1.00 96.94 307 THR A CA 1
ATOM 2089 C C . THR A 1 307 ? 26.098 2.513 -55.867 1.00 96.94 307 THR A C 1
ATOM 2091 O O . THR A 1 307 ? 27.018 2.591 -56.675 1.00 96.94 307 THR A O 1
ATOM 2094 N N . ILE A 1 308 ? 26.305 2.501 -54.552 1.00 98.12 308 ILE A N 1
ATOM 2095 C CA . ILE A 1 308 ? 27.614 2.261 -53.934 1.00 98.12 308 ILE A CA 1
ATOM 2096 C C . ILE A 1 308 ? 27.539 0.888 -53.270 1.00 98.12 308 ILE A C 1
ATOM 2098 O O . ILE A 1 308 ? 26.779 0.718 -52.319 1.00 98.12 308 ILE A O 1
ATOM 2102 N N . ASP A 1 309 ? 28.299 -0.083 -53.766 1.00 97.25 309 ASP A N 1
ATOM 2103 C CA . ASP A 1 309 ? 28.315 -1.445 -53.225 1.00 97.25 309 ASP A CA 1
ATOM 2104 C C . ASP A 1 309 ? 29.658 -1.756 -52.564 1.00 97.25 309 ASP A C 1
ATOM 2106 O O . ASP A 1 309 ? 30.713 -1.533 -53.151 1.00 97.25 309 ASP A O 1
ATOM 2110 N N . LEU A 1 310 ? 29.636 -2.272 -51.339 1.00 97.50 310 LEU A N 1
ATOM 2111 C CA . LEU A 1 310 ? 30.824 -2.742 -50.629 1.00 97.50 310 LEU A CA 1
ATOM 2112 C C . LEU A 1 310 ? 30.838 -4.267 -50.681 1.00 97.50 310 LEU A C 1
ATOM 2114 O O . LEU A 1 310 ? 30.057 -4.925 -49.989 1.00 97.50 310 LEU A O 1
ATOM 2118 N N . SER A 1 311 ? 31.772 -4.821 -51.445 1.00 94.31 311 SER A N 1
ATOM 2119 C CA . SER A 1 311 ? 31.914 -6.261 -51.661 1.00 94.31 311 SER A CA 1
ATOM 2120 C C . SER A 1 311 ? 33.337 -6.735 -51.382 1.00 94.31 311 SER A C 1
ATOM 2122 O O . SER A 1 311 ? 34.223 -5.936 -51.086 1.00 94.31 311 SER A O 1
ATOM 2124 N N . ALA A 1 312 ? 33.573 -8.039 -51.468 1.00 92.06 312 ALA A N 1
ATOM 2125 C CA . ALA A 1 312 ? 34.910 -8.605 -51.343 1.00 92.06 312 ALA A CA 1
ATOM 2126 C C . ALA A 1 312 ? 35.084 -9.845 -52.226 1.00 92.06 312 ALA A C 1
ATOM 2128 O O . ALA A 1 312 ? 34.174 -10.666 -52.348 1.00 92.06 312 ALA A O 1
ATOM 2129 N N . SER A 1 313 ? 36.279 -10.026 -52.779 1.00 90.38 313 SER A N 1
ATOM 2130 C CA . SER A 1 313 ? 36.655 -11.172 -53.609 1.00 90.38 313 SER A CA 1
ATOM 2131 C C . SER A 1 313 ? 37.983 -11.767 -53.143 1.00 90.38 313 SER A C 1
ATOM 2133 O O . SER A 1 313 ? 38.964 -11.043 -53.019 1.00 90.38 313 SER A O 1
ATOM 2135 N N . GLY A 1 314 ? 38.060 -13.083 -52.944 1.00 78.62 314 GLY A N 1
ATOM 2136 C CA . GLY A 1 314 ? 39.328 -13.796 -52.735 1.00 78.62 314 GLY A CA 1
ATOM 2137 C C . GLY A 1 314 ? 39.991 -13.682 -51.350 1.00 78.62 314 GLY A C 1
ATOM 2138 O O . GLY A 1 314 ? 41.214 -13.706 -51.284 1.00 78.62 314 GLY A O 1
ATOM 2139 N N . GLY A 1 315 ? 39.246 -13.577 -50.242 1.00 78.25 315 GLY A N 1
ATOM 2140 C CA . GLY A 1 315 ? 39.815 -13.663 -48.885 1.00 78.25 315 GLY A CA 1
ATOM 2141 C C . GLY A 1 315 ? 39.133 -12.766 -47.846 1.00 78.25 315 GLY A C 1
ATOM 2142 O O . GLY A 1 315 ? 38.014 -12.306 -48.048 1.00 78.25 315 GLY A O 1
ATOM 2143 N N . GLY A 1 316 ? 39.824 -12.507 -46.728 1.00 83.88 316 GLY A N 1
ATOM 2144 C CA . GLY A 1 316 ? 39.333 -11.746 -45.564 1.00 83.88 316 GLY A CA 1
ATOM 2145 C C . GLY A 1 316 ? 39.532 -10.222 -45.615 1.00 83.88 316 GLY A C 1
ATOM 2146 O O . GLY A 1 316 ? 39.615 -9.592 -44.563 1.00 83.88 316 GLY A O 1
ATOM 2147 N N . TYR A 1 317 ? 39.643 -9.630 -46.802 1.00 92.12 317 TYR A N 1
ATOM 2148 C CA . TYR A 1 317 ? 39.990 -8.214 -46.983 1.00 92.12 317 TYR A CA 1
ATOM 2149 C C . TYR A 1 317 ? 38.789 -7.286 -46.786 1.00 92.12 317 TYR A C 1
ATOM 2151 O O . TYR A 1 317 ? 37.675 -7.609 -47.194 1.00 92.12 317 TYR A O 1
ATOM 2159 N N . SER A 1 318 ? 39.007 -6.135 -46.151 1.00 92.75 318 SER A N 1
ATOM 2160 C CA . SER A 1 318 ? 37.931 -5.207 -45.805 1.00 92.75 318 SER A CA 1
ATOM 2161 C C . SER A 1 318 ? 37.563 -4.248 -46.936 1.00 92.75 318 SER A C 1
ATOM 2163 O O . SER A 1 318 ? 38.403 -3.878 -47.760 1.00 92.75 318 SER A O 1
ATOM 2165 N N . SER A 1 319 ? 36.304 -3.809 -46.915 1.00 96.62 319 SER A N 1
ATOM 2166 C CA . SER A 1 319 ? 35.768 -2.747 -47.770 1.00 96.62 319 SER A CA 1
ATOM 2167 C C . SER A 1 319 ? 35.169 -1.651 -46.905 1.00 96.62 319 SER A C 1
ATOM 2169 O O . SER A 1 319 ? 34.316 -1.921 -46.054 1.00 96.62 319 SER A O 1
ATOM 2171 N N . VAL A 1 320 ? 35.624 -0.415 -47.105 1.00 97.62 320 VAL A N 1
ATOM 2172 C CA . VAL A 1 320 ? 35.280 0.724 -46.246 1.00 97.62 320 VAL A CA 1
ATOM 2173 C C . VAL A 1 320 ? 34.714 1.878 -47.069 1.00 97.62 320 VAL A C 1
ATOM 2175 O O . VAL A 1 320 ? 35.315 2.314 -48.048 1.00 97.62 320 VAL A O 1
ATOM 2178 N N . LEU A 1 321 ? 33.575 2.419 -46.644 1.00 98.19 321 LEU A N 1
ATOM 2179 C CA . LEU A 1 321 ? 33.049 3.699 -47.121 1.00 98.19 321 LEU A CA 1
ATOM 2180 C C . LEU A 1 321 ? 33.338 4.767 -46.069 1.00 98.19 321 LEU A C 1
ATOM 2182 O O . LEU A 1 321 ? 32.786 4.700 -44.973 1.00 98.19 321 LEU A O 1
ATOM 2186 N N . GLN A 1 322 ? 34.199 5.736 -46.374 1.00 97.62 322 GLN A N 1
ATOM 2187 C CA . GLN A 1 322 ? 34.719 6.704 -45.399 1.00 97.62 322 GLN A CA 1
ATOM 2188 C C . GLN A 1 322 ? 34.791 8.131 -45.956 1.00 97.62 322 GLN A C 1
ATOM 2190 O O . GLN A 1 322 ? 34.588 8.356 -47.146 1.00 97.62 322 GLN A O 1
ATOM 2195 N N . GLY A 1 323 ? 35.113 9.093 -45.088 1.00 96.31 323 GLY A N 1
ATOM 2196 C CA . GLY A 1 323 ? 35.311 10.496 -45.452 1.00 96.31 323 GLY A CA 1
ATOM 2197 C C . GLY A 1 323 ? 34.118 11.383 -45.090 1.00 96.31 323 GLY A C 1
ATOM 2198 O O . GLY A 1 323 ? 33.529 11.245 -44.017 1.00 96.31 323 GLY A O 1
ATOM 2199 N N . SER A 1 324 ? 33.801 12.327 -45.974 1.00 97.31 324 SER A N 1
ATOM 2200 C CA . SER A 1 324 ? 32.743 13.329 -45.803 1.00 97.31 324 SER A CA 1
ATOM 2201 C C . SER A 1 324 ? 31.324 12.748 -45.915 1.00 97.31 324 SER A C 1
ATOM 2203 O O . SER A 1 324 ? 31.122 11.601 -46.305 1.00 97.31 324 SER A O 1
ATOM 2205 N N . ALA A 1 325 ? 30.322 13.562 -45.566 1.00 96.81 325 ALA A N 1
ATOM 2206 C CA . ALA A 1 325 ? 28.921 13.147 -45.504 1.00 96.81 325 ALA A CA 1
ATOM 2207 C C . ALA A 1 325 ? 28.317 12.761 -46.869 1.00 96.81 325 ALA A C 1
ATOM 2209 O O . ALA A 1 325 ? 28.536 13.425 -47.882 1.00 96.81 325 ALA A O 1
ATOM 2210 N N . ILE A 1 326 ? 27.470 11.733 -46.871 1.00 98.25 326 ILE A N 1
ATOM 2211 C CA . ILE A 1 326 ? 26.802 11.197 -48.059 1.00 98.25 326 ILE A CA 1
ATOM 2212 C C . ILE A 1 326 ? 25.292 11.368 -47.906 1.00 98.25 326 ILE A C 1
ATOM 2214 O O . ILE A 1 326 ? 24.685 10.832 -46.979 1.00 98.25 326 ILE A O 1
ATOM 2218 N N . THR A 1 327 ? 24.658 12.070 -48.845 1.00 98.44 327 THR A N 1
ATOM 2219 C CA . THR A 1 327 ? 23.196 12.053 -48.993 1.00 98.44 327 THR A CA 1
ATOM 2220 C C . THR A 1 327 ? 22.811 10.947 -49.968 1.00 98.44 327 THR A C 1
ATOM 2222 O O . THR A 1 327 ? 22.999 11.079 -51.176 1.00 98.44 327 THR A O 1
ATOM 2225 N N . ASN A 1 328 ? 22.268 9.841 -49.466 1.00 98.31 328 ASN A N 1
ATOM 2226 C CA . ASN A 1 328 ? 21.881 8.708 -50.296 1.00 98.31 328 ASN A CA 1
ATOM 2227 C C . ASN A 1 328 ? 20.457 8.873 -50.846 1.00 98.31 328 ASN A C 1
ATOM 2229 O O . ASN A 1 328 ? 19.485 8.828 -50.100 1.00 98.31 328 ASN A O 1
ATOM 2233 N N . ARG A 1 329 ? 20.339 9.042 -52.163 1.00 97.88 329 ARG A N 1
ATOM 2234 C CA . ARG A 1 329 ? 19.094 9.032 -52.952 1.00 97.88 329 ARG A CA 1
ATOM 2235 C C . ARG A 1 329 ? 19.006 7.840 -53.915 1.00 97.88 329 ARG A C 1
ATOM 2237 O O . ARG A 1 329 ? 18.033 7.751 -54.658 1.00 97.88 329 ARG A O 1
ATOM 2244 N N . GLY A 1 330 ? 20.008 6.965 -53.915 1.00 97.44 330 GLY A N 1
ATOM 2245 C CA . GLY A 1 330 ? 20.036 5.711 -54.657 1.00 97.44 330 GLY A CA 1
ATOM 2246 C C . GLY A 1 330 ? 20.171 4.528 -53.700 1.00 97.44 330 GLY A C 1
ATOM 2247 O O . GLY A 1 330 ? 19.411 4.413 -52.736 1.00 97.44 330 GLY A O 1
ATOM 2248 N N . THR A 1 331 ? 21.152 3.669 -53.948 1.00 98.19 331 THR A N 1
ATOM 2249 C CA . THR A 1 331 ? 21.420 2.476 -53.141 1.00 98.19 331 THR A CA 1
ATOM 2250 C C . THR A 1 331 ? 22.816 2.541 -52.532 1.00 98.19 331 THR A C 1
ATOM 2252 O O . THR A 1 331 ? 23.789 2.817 -53.230 1.00 98.19 331 THR A O 1
ATOM 2255 N N . ILE A 1 332 ? 22.926 2.252 -51.238 1.00 98.56 332 ILE A N 1
ATOM 2256 C CA . ILE A 1 332 ? 24.178 1.803 -50.621 1.00 98.56 332 ILE A CA 1
ATOM 2257 C C . ILE A 1 332 ? 23.964 0.355 -50.188 1.00 98.56 332 ILE A C 1
ATOM 2259 O O . ILE A 1 332 ? 22.992 0.062 -49.492 1.00 98.56 332 ILE A O 1
ATOM 2263 N N . SER A 1 333 ? 24.837 -0.558 -50.586 1.00 97.56 333 SER A N 1
ATOM 2264 C CA . SER A 1 333 ? 24.738 -1.965 -50.202 1.00 97.56 333 SER A CA 1
ATOM 2265 C C . SER A 1 333 ? 26.048 -2.501 -49.653 1.00 97.56 333 SER A C 1
ATOM 2267 O O . SER A 1 333 ? 27.131 -2.065 -50.036 1.00 97.56 333 SER A O 1
ATOM 2269 N N . THR A 1 334 ? 25.945 -3.454 -48.733 1.00 96.56 334 THR A N 1
ATOM 2270 C CA . THR A 1 334 ? 27.063 -4.315 -48.352 1.00 96.56 334 THR A CA 1
ATOM 2271 C C . THR A 1 334 ? 26.745 -5.726 -48.826 1.00 96.56 334 THR A C 1
ATOM 2273 O O . THR A 1 334 ? 25.853 -6.386 -48.298 1.00 96.56 334 THR A O 1
ATOM 2276 N N . SER A 1 335 ? 27.412 -6.178 -49.884 1.00 91.75 335 SER A N 1
ATOM 2277 C CA . SER A 1 335 ? 27.086 -7.432 -50.561 1.00 91.75 335 SER A CA 1
ATOM 2278 C C . SER A 1 335 ? 27.936 -8.605 -50.068 1.00 91.75 335 SER A C 1
ATOM 2280 O O . SER A 1 335 ? 29.096 -8.463 -49.642 1.00 91.75 335 SER A O 1
ATOM 2282 N N . ALA A 1 336 ? 27.336 -9.798 -50.115 1.00 81.00 336 ALA A N 1
ATOM 2283 C CA . ALA A 1 336 ? 28.030 -11.046 -49.834 1.00 81.00 336 ALA A CA 1
ATOM 2284 C C . ALA A 1 336 ? 29.161 -11.258 -50.857 1.00 81.00 336 ALA A C 1
ATOM 2286 O O . ALA A 1 336 ? 28.996 -11.054 -52.055 1.00 81.00 336 ALA A O 1
ATOM 2287 N N . GLY A 1 337 ? 30.324 -11.656 -50.350 1.00 80.44 337 GLY A N 1
ATOM 2288 C CA . GLY A 1 337 ? 31.564 -11.852 -51.102 1.00 80.44 337 GLY A CA 1
ATOM 2289 C C . GLY A 1 337 ? 32.381 -12.981 -50.468 1.00 80.44 337 GLY A C 1
ATOM 2290 O O . GLY A 1 337 ? 31.835 -13.766 -49.698 1.00 80.44 337 GLY A O 1
ATOM 2291 N N . SER A 1 338 ? 33.691 -13.053 -50.705 1.00 75.75 338 SER A N 1
ATOM 2292 C CA . SER A 1 338 ? 34.536 -14.187 -50.264 1.00 75.75 338 SER A CA 1
ATOM 2293 C C . SER A 1 338 ? 35.042 -14.154 -48.800 1.00 75.75 338 SER A C 1
ATOM 2295 O O . SER A 1 338 ? 35.968 -14.905 -48.504 1.00 75.75 338 SER A O 1
ATOM 2297 N N . ALA A 1 339 ? 34.435 -13.334 -47.919 1.00 74.50 339 ALA A N 1
ATOM 2298 C CA . ALA A 1 339 ? 34.800 -12.958 -46.523 1.00 74.50 339 ALA A CA 1
ATOM 2299 C C . ALA A 1 339 ? 35.234 -11.475 -46.376 1.00 74.50 339 ALA A C 1
ATOM 2301 O O . ALA A 1 339 ? 34.992 -10.692 -47.288 1.00 74.50 339 ALA A O 1
ATOM 2302 N N . GLY A 1 340 ? 35.725 -11.046 -45.201 1.00 83.81 340 GLY A N 1
ATOM 2303 C CA . GLY A 1 340 ? 36.210 -9.675 -44.931 1.00 83.81 340 GLY A CA 1
ATOM 2304 C C . GLY A 1 340 ? 35.217 -8.711 -44.259 1.00 83.81 340 GLY A C 1
ATOM 2305 O O . GLY A 1 340 ? 34.003 -8.858 -44.375 1.00 83.81 340 GLY A O 1
ATOM 2306 N N . ALA A 1 341 ? 35.717 -7.719 -43.517 1.00 89.44 341 ALA A N 1
ATOM 2307 C CA . ALA A 1 341 ? 34.865 -6.754 -42.810 1.00 89.44 341 ALA A CA 1
ATOM 2308 C C . ALA A 1 341 ? 34.296 -5.686 -43.759 1.00 89.44 341 ALA A C 1
ATOM 2310 O O . ALA A 1 341 ? 35.017 -5.159 -44.607 1.00 89.44 341 ALA A O 1
ATOM 2311 N N . ARG A 1 342 ? 33.014 -5.338 -43.607 1.00 95.19 342 ARG A N 1
ATOM 2312 C CA . ARG A 1 342 ? 32.399 -4.194 -44.297 1.00 95.19 342 ARG A CA 1
ATOM 2313 C C . ARG A 1 342 ? 32.199 -3.080 -43.290 1.00 95.19 342 ARG A C 1
ATOM 2315 O O . ARG A 1 342 ? 31.618 -3.330 -42.236 1.00 95.19 342 ARG A O 1
ATOM 2322 N N . THR A 1 343 ? 32.652 -1.875 -43.617 1.00 96.50 343 THR A N 1
ATOM 2323 C CA . THR A 1 343 ? 32.567 -0.742 -42.692 1.00 96.50 343 THR A CA 1
ATOM 2324 C C . THR A 1 343 ? 31.928 0.474 -43.350 1.00 96.50 343 THR A C 1
ATOM 2326 O O . THR A 1 343 ? 32.415 0.976 -44.364 1.00 96.50 343 THR A O 1
ATOM 2329 N N . LEU A 1 344 ? 30.864 0.983 -42.732 1.00 97.81 344 LEU A N 1
ATOM 2330 C CA . LEU A 1 344 ? 30.245 2.269 -43.048 1.00 97.81 344 LEU A CA 1
ATOM 2331 C C . LEU A 1 344 ? 30.774 3.316 -42.057 1.00 97.81 344 LEU A C 1
ATOM 2333 O O . LEU A 1 344 ? 30.288 3.431 -40.934 1.00 97.81 344 LEU A O 1
ATOM 2337 N N . ALA A 1 345 ? 31.818 4.043 -42.451 1.00 97.25 345 ALA A N 1
ATOM 2338 C CA . ALA A 1 345 ? 32.500 5.031 -41.613 1.00 97.25 345 ALA A CA 1
ATOM 2339 C C . ALA A 1 345 ? 32.148 6.487 -41.962 1.00 97.25 345 ALA A C 1
ATOM 2341 O O . ALA A 1 345 ? 32.302 7.374 -41.124 1.00 97.25 345 ALA A O 1
ATOM 2342 N N . ALA A 1 346 ? 31.681 6.753 -43.183 1.00 96.81 346 ALA A N 1
ATOM 2343 C CA . ALA A 1 346 ? 31.192 8.070 -43.579 1.00 96.81 346 ALA A CA 1
ATOM 2344 C C . ALA A 1 346 ? 29.840 8.384 -42.905 1.00 96.81 346 ALA A C 1
ATOM 2346 O O . ALA A 1 346 ? 29.029 7.473 -42.726 1.00 96.81 346 ALA A O 1
ATOM 2347 N N . PRO A 1 347 ? 29.538 9.655 -42.580 1.00 97.69 347 PRO A N 1
ATOM 2348 C CA . PRO A 1 347 ? 28.192 10.040 -42.172 1.00 97.69 347 PRO A CA 1
ATOM 2349 C C . PRO A 1 347 ? 27.185 9.833 -43.315 1.00 97.69 347 PRO A C 1
ATOM 2351 O O . PRO A 1 347 ? 27.397 10.342 -44.417 1.00 97.69 347 PRO A O 1
ATOM 2354 N N . ILE A 1 348 ? 26.077 9.131 -43.070 1.00 98.31 348 ILE A N 1
ATOM 2355 C CA . ILE A 1 348 ? 25.082 8.775 -44.097 1.00 98.31 348 ILE A CA 1
ATOM 2356 C C . ILE A 1 348 ? 23.723 9.397 -43.763 1.00 98.31 348 ILE A C 1
ATOM 2358 O O . ILE A 1 348 ? 23.144 9.137 -42.715 1.00 98.31 348 ILE A O 1
ATOM 2362 N N . SER A 1 349 ? 23.162 10.172 -44.689 1.00 98.06 349 SER A N 1
ATOM 2363 C CA . SER A 1 349 ? 21.756 10.589 -44.675 1.00 98.06 349 SER A CA 1
ATOM 2364 C C . SER A 1 349 ? 20.998 9.803 -45.741 1.00 98.06 349 SER A C 1
ATOM 2366 O O . SER A 1 349 ? 21.085 10.112 -46.931 1.00 98.06 349 SER A O 1
ATOM 2368 N N . ASN A 1 350 ? 20.295 8.748 -45.334 1.00 98.31 350 ASN A N 1
ATOM 2369 C CA . ASN A 1 350 ? 19.547 7.882 -46.233 1.00 98.31 350 ASN A CA 1
ATOM 2370 C C . ASN A 1 350 ? 18.152 8.440 -46.532 1.00 98.31 350 ASN A C 1
ATOM 2372 O O . ASN A 1 350 ? 17.317 8.557 -45.640 1.00 98.31 350 ASN A O 1
ATOM 2376 N N . LEU A 1 351 ? 17.889 8.731 -47.804 1.00 97.75 351 LEU A N 1
ATOM 2377 C CA . LEU A 1 351 ? 16.585 9.120 -48.347 1.00 97.75 351 LEU A CA 1
ATOM 2378 C C . LEU A 1 351 ? 16.021 8.070 -49.323 1.00 97.75 351 LEU A C 1
ATOM 2380 O O . LEU A 1 351 ? 14.956 8.289 -49.895 1.00 97.75 351 LEU A O 1
ATOM 2384 N N . ALA A 1 352 ? 16.747 6.974 -49.556 1.00 97.62 352 ALA A N 1
ATOM 2385 C CA . ALA A 1 352 ? 16.391 5.908 -50.487 1.00 97.62 352 ALA A CA 1
ATOM 2386 C C . ALA A 1 352 ? 16.727 4.545 -49.865 1.00 97.62 352 ALA A C 1
ATOM 2388 O O . ALA A 1 352 ? 16.127 4.219 -48.846 1.00 97.62 352 ALA A O 1
ATOM 2389 N N . THR A 1 353 ? 17.647 3.752 -50.420 1.00 98.00 353 THR A N 1
ATOM 2390 C CA . THR A 1 353 ? 17.893 2.375 -49.953 1.00 98.00 353 THR A CA 1
ATOM 2391 C C . THR A 1 353 ? 19.284 2.208 -49.355 1.00 98.00 353 THR A C 1
ATOM 2393 O O . THR A 1 353 ? 20.285 2.511 -50.004 1.00 98.00 353 THR A O 1
ATOM 2396 N N . VAL A 1 354 ? 19.348 1.647 -48.148 1.00 98.50 354 VAL A N 1
ATOM 2397 C CA . VAL A 1 354 ? 20.546 1.013 -47.592 1.00 98.50 354 VAL A CA 1
ATOM 2398 C C . VAL A 1 354 ? 20.238 -0.455 -47.317 1.00 98.50 354 VAL A C 1
ATOM 2400 O O . VAL A 1 354 ? 19.249 -0.770 -46.656 1.00 98.50 354 VAL A O 1
ATOM 2403 N N . SER A 1 355 ? 21.065 -1.358 -47.839 1.00 97.44 355 SER A N 1
ATOM 2404 C CA . SER A 1 355 ? 20.880 -2.803 -47.692 1.00 97.44 355 SER A CA 1
ATOM 2405 C C . SER A 1 355 ? 22.134 -3.460 -47.134 1.00 97.44 355 SER A C 1
ATOM 2407 O O . SER A 1 355 ? 23.168 -3.514 -47.798 1.00 97.44 355 SER A O 1
ATOM 2409 N N . ILE A 1 356 ? 22.024 -4.008 -45.931 1.00 97.50 356 ILE A N 1
ATOM 2410 C CA . ILE A 1 356 ? 23.068 -4.779 -45.270 1.00 97.50 356 ILE A CA 1
ATOM 2411 C C . ILE A 1 356 ? 22.869 -6.257 -45.614 1.00 97.50 356 ILE A C 1
ATOM 2413 O O . ILE A 1 356 ? 21.990 -6.921 -45.069 1.00 97.50 356 ILE A O 1
ATOM 2417 N N . GLY A 1 357 ? 23.665 -6.759 -46.557 1.00 95.00 357 GLY A N 1
ATOM 2418 C CA . GLY A 1 357 ? 23.647 -8.144 -47.046 1.00 95.00 357 GLY A CA 1
ATOM 2419 C C . GLY A 1 357 ? 24.845 -8.975 -46.577 1.00 95.00 357 GLY A C 1
ATOM 2420 O O . GLY A 1 357 ? 25.134 -10.018 -47.154 1.00 95.00 357 GLY A O 1
ATOM 2421 N N . THR A 1 358 ? 25.583 -8.490 -45.579 1.00 94.38 358 THR A N 1
ATOM 2422 C CA . THR A 1 358 ? 26.706 -9.167 -44.917 1.00 94.38 358 THR A CA 1
ATOM 2423 C C . THR A 1 358 ? 27.002 -8.474 -43.585 1.00 94.38 358 THR A C 1
ATOM 2425 O O . THR A 1 358 ? 26.634 -7.311 -43.403 1.00 94.38 358 THR A O 1
ATOM 2428 N N . ASN A 1 359 ? 27.708 -9.142 -42.666 1.00 94.12 359 ASN A N 1
ATOM 2429 C CA . ASN A 1 359 ? 28.106 -8.537 -41.391 1.00 94.12 359 ASN A CA 1
ATOM 2430 C C . ASN A 1 359 ? 28.841 -7.210 -41.624 1.00 94.12 359 ASN A C 1
ATOM 2432 O O . ASN A 1 359 ? 29.844 -7.167 -42.345 1.00 94.12 359 ASN A O 1
ATOM 2436 N N . THR A 1 360 ? 28.310 -6.135 -41.042 1.00 96.25 360 THR A N 1
ATOM 2437 C CA . THR A 1 360 ? 28.737 -4.759 -41.320 1.00 96.25 360 THR A CA 1
ATOM 2438 C C . THR A 1 360 ? 28.912 -3.983 -40.023 1.00 96.25 360 THR A C 1
ATOM 2440 O O . THR A 1 360 ? 28.048 -4.021 -39.149 1.00 96.25 360 THR A O 1
ATOM 2443 N N . VAL A 1 361 ? 30.015 -3.245 -39.917 1.00 96.94 361 VAL A N 1
ATOM 2444 C CA . VAL A 1 361 ? 30.277 -2.316 -38.816 1.00 96.94 361 VAL A CA 1
ATOM 2445 C C . VAL A 1 361 ? 29.932 -0.894 -39.257 1.00 96.94 361 VAL A C 1
ATOM 2447 O O . VAL A 1 361 ? 30.424 -0.420 -40.278 1.00 96.94 361 VAL A O 1
ATOM 2450 N N . GLU A 1 362 ? 29.104 -0.188 -38.497 1.00 97.19 362 GLU A N 1
ATOM 2451 C CA . GLU A 1 362 ? 28.813 1.233 -38.719 1.00 97.19 362 GLU A CA 1
ATOM 2452 C C . GLU A 1 362 ? 29.571 2.074 -37.693 1.00 97.19 362 GLU A C 1
ATOM 2454 O O . GLU A 1 362 ? 29.263 2.016 -36.508 1.00 97.19 362 GLU A O 1
ATOM 2459 N N . THR A 1 363 ? 30.559 2.854 -38.134 1.00 96.44 363 THR A N 1
ATOM 2460 C CA . THR A 1 363 ? 31.313 3.771 -37.259 1.00 96.44 363 THR A CA 1
ATOM 2461 C C . THR A 1 363 ? 31.038 5.246 -37.535 1.00 96.44 363 THR A C 1
ATOM 2463 O O . THR A 1 363 ? 31.445 6.103 -36.751 1.00 96.44 363 THR A O 1
ATOM 2466 N N . GLY A 1 364 ? 30.390 5.556 -38.659 1.00 94.69 364 GLY A N 1
ATOM 2467 C CA . GLY A 1 364 ? 29.899 6.893 -38.982 1.00 94.69 364 GLY A CA 1
ATOM 2468 C C . GLY A 1 364 ? 28.473 7.096 -38.481 1.00 94.69 364 GLY A C 1
ATOM 2469 O O . GLY A 1 364 ? 27.742 6.139 -38.274 1.00 94.69 364 GLY A O 1
ATOM 2470 N N . ASN A 1 365 ? 28.050 8.349 -38.311 1.00 96.69 365 ASN A N 1
ATOM 2471 C CA . ASN A 1 365 ? 26.659 8.636 -37.956 1.00 96.69 365 ASN A CA 1
ATOM 2472 C C . ASN A 1 365 ? 25.725 8.371 -39.144 1.00 96.69 365 ASN A C 1
ATOM 2474 O O . ASN A 1 365 ? 25.924 8.960 -40.209 1.00 96.69 365 ASN A O 1
ATOM 2478 N N . ALA A 1 366 ? 24.663 7.593 -38.948 1.00 97.56 366 ALA A N 1
ATOM 2479 C CA . ALA A 1 366 ? 23.619 7.395 -39.947 1.00 97.56 366 ALA A CA 1
ATOM 2480 C C . ALA A 1 366 ? 22.280 8.027 -39.536 1.00 97.56 366 ALA A C 1
ATOM 2482 O O . ALA A 1 366 ? 21.886 8.065 -38.372 1.00 97.56 366 ALA A O 1
ATOM 2483 N N . SER A 1 367 ? 21.547 8.522 -40.526 1.00 97.12 367 SER A N 1
ATOM 2484 C CA . SER A 1 367 ? 20.205 9.081 -40.398 1.00 97.12 367 SER A CA 1
ATOM 2485 C C . SER A 1 367 ? 19.325 8.479 -41.486 1.00 97.12 367 SER A C 1
ATOM 2487 O O . SER A 1 367 ? 19.562 8.711 -42.669 1.00 97.12 367 SER A O 1
ATOM 2489 N N . ASN A 1 368 ? 18.319 7.701 -41.103 1.00 97.44 368 ASN A N 1
ATOM 2490 C CA . ASN A 1 368 ? 17.436 6.984 -42.007 1.00 97.44 368 ASN A CA 1
ATOM 2491 C C . ASN A 1 368 ? 16.076 7.676 -42.150 1.00 97.44 368 ASN A C 1
ATOM 2493 O O . ASN A 1 368 ? 15.292 7.735 -41.206 1.00 97.44 368 ASN A O 1
ATOM 2497 N N . SER A 1 369 ? 15.782 8.150 -43.355 1.00 96.12 369 SER A N 1
ATOM 2498 C CA . SER A 1 369 ? 14.463 8.616 -43.804 1.00 96.12 369 SER A CA 1
ATOM 2499 C C . SER A 1 369 ? 13.978 7.848 -45.046 1.00 96.12 369 SER A C 1
ATOM 2501 O O . SER A 1 369 ? 13.025 8.281 -45.687 1.00 96.12 369 SER A O 1
ATOM 2503 N N . GLY A 1 370 ? 14.658 6.753 -45.406 1.00 96.06 370 GLY A N 1
ATOM 2504 C CA . GLY A 1 370 ? 14.308 5.838 -46.493 1.00 96.06 370 GLY A CA 1
ATOM 2505 C C . GLY A 1 370 ? 14.165 4.400 -45.982 1.00 96.06 370 GLY A C 1
ATOM 2506 O O . GLY A 1 370 ? 13.769 4.175 -44.842 1.00 96.06 370 GLY A O 1
ATOM 2507 N N . SER A 1 371 ? 14.498 3.411 -46.807 1.00 96.81 371 SER A N 1
ATOM 2508 C CA . SER A 1 371 ? 14.590 2.003 -46.415 1.00 96.81 371 SER A CA 1
ATOM 2509 C C . SER A 1 371 ? 16.003 1.663 -45.943 1.00 96.81 371 SER A C 1
ATOM 2511 O O . SER A 1 371 ? 16.971 1.890 -46.670 1.00 96.81 371 SER A O 1
ATOM 2513 N N . TRP A 1 372 ? 16.114 1.098 -44.744 1.00 97.94 372 TRP A N 1
ATOM 2514 C CA . TRP A 1 372 ? 17.322 0.477 -44.212 1.00 97.94 372 TRP A CA 1
ATOM 2515 C C . TRP A 1 372 ? 16.997 -0.973 -43.871 1.00 97.94 372 TRP A C 1
ATOM 2517 O O . TRP A 1 372 ? 16.169 -1.228 -43.001 1.00 97.94 372 TRP A O 1
ATOM 2527 N N . THR A 1 373 ? 17.596 -1.928 -44.575 1.00 97.38 373 THR A N 1
ATOM 2528 C CA . THR A 1 373 ? 17.309 -3.356 -44.382 1.00 97.38 373 THR A CA 1
ATOM 2529 C C . THR A 1 373 ? 18.562 -4.091 -43.952 1.00 97.38 373 THR A C 1
ATOM 2531 O O . THR A 1 373 ? 19.592 -3.978 -44.610 1.00 97.38 373 THR A O 1
ATOM 2534 N N . ILE A 1 374 ? 18.461 -4.876 -42.885 1.00 97.50 374 ILE A N 1
ATOM 2535 C CA . ILE A 1 374 ? 19.481 -5.834 -42.468 1.00 97.50 374 ILE A CA 1
ATOM 2536 C C . ILE A 1 374 ? 18.959 -7.226 -42.786 1.00 97.50 374 ILE A C 1
ATOM 2538 O O . ILE A 1 374 ? 18.021 -7.700 -42.147 1.00 97.50 374 ILE A O 1
ATOM 2542 N N . ALA A 1 375 ? 19.535 -7.855 -43.806 1.00 95.31 375 ALA A N 1
ATOM 2543 C CA . ALA A 1 375 ? 19.095 -9.157 -44.277 1.00 95.31 375 ALA A CA 1
ATOM 2544 C C . ALA A 1 375 ? 19.512 -10.270 -43.308 1.00 95.31 375 ALA A C 1
ATOM 2546 O O . ALA A 1 375 ? 20.609 -10.252 -42.752 1.00 95.31 375 ALA A O 1
ATOM 2547 N N . SER A 1 376 ? 18.658 -11.279 -43.152 1.00 93.94 376 SER A N 1
ATOM 2548 C CA . SER A 1 376 ? 19.016 -12.504 -42.435 1.00 93.94 376 SER A CA 1
ATOM 2549 C C . SER A 1 376 ? 20.111 -13.277 -43.190 1.00 93.94 376 SER A C 1
ATOM 2551 O O . SER A 1 376 ? 20.032 -13.350 -44.421 1.00 93.94 376 SER A O 1
ATOM 2553 N N . PRO A 1 377 ? 21.113 -13.874 -42.512 1.00 94.81 377 PRO A N 1
ATOM 2554 C CA . PRO A 1 377 ? 21.328 -13.950 -41.059 1.00 94.81 377 PRO A CA 1
ATOM 2555 C C . PRO A 1 377 ? 22.322 -12.896 -40.527 1.00 94.81 377 PRO A C 1
ATOM 2557 O O . PRO A 1 377 ? 23.007 -13.132 -39.534 1.00 94.81 377 PRO A O 1
ATOM 2560 N N . TYR A 1 378 ? 22.494 -11.774 -41.223 1.00 94.50 378 TYR A N 1
ATOM 2561 C CA . TYR A 1 378 ? 23.619 -10.873 -40.998 1.00 94.50 378 TYR A CA 1
ATOM 2562 C C . TYR A 1 378 ? 23.391 -9.883 -39.861 1.00 94.50 378 TYR A C 1
ATOM 2564 O O . TYR A 1 378 ? 22.266 -9.474 -39.577 1.00 94.50 378 TYR A O 1
ATOM 2572 N N . THR A 1 379 ? 24.494 -9.446 -39.258 1.00 95.69 379 THR A N 1
ATOM 2573 C CA . THR A 1 379 ? 24.480 -8.471 -38.167 1.00 95.69 379 THR A CA 1
ATOM 2574 C C . THR A 1 379 ? 25.041 -7.128 -38.614 1.00 95.69 379 THR A C 1
ATOM 2576 O O . THR A 1 379 ? 26.149 -7.048 -39.154 1.00 95.69 379 THR A O 1
ATOM 2579 N N . GLN A 1 380 ? 24.310 -6.055 -38.325 1.00 97.06 380 GLN A N 1
ATOM 2580 C CA . GLN A 1 380 ? 24.869 -4.711 -38.270 1.00 97.06 380 GLN A CA 1
ATOM 2581 C C . GLN A 1 380 ? 25.308 -4.400 -36.837 1.00 97.06 380 GLN A C 1
ATOM 2583 O O . GLN A 1 380 ? 24.493 -4.415 -35.916 1.00 97.06 380 GLN A O 1
ATOM 2588 N N . THR A 1 381 ? 26.583 -4.084 -36.638 1.00 97.06 381 THR A N 1
ATOM 2589 C CA . THR A 1 381 ? 27.117 -3.685 -35.330 1.00 97.06 381 THR A CA 1
ATOM 2590 C C . THR A 1 381 ? 27.558 -2.233 -35.389 1.00 97.06 381 THR A C 1
ATOM 2592 O O . THR A 1 381 ? 28.393 -1.866 -36.214 1.00 97.06 381 THR A O 1
ATOM 2595 N N . MET A 1 382 ? 27.010 -1.387 -34.523 1.00 97.06 382 MET A N 1
ATOM 2596 C CA . MET A 1 382 ? 27.506 -0.020 -34.391 1.00 97.06 382 MET A CA 1
ATOM 2597 C C . MET A 1 382 ? 28.871 -0.009 -33.685 1.00 97.06 382 MET A C 1
ATOM 2599 O O . MET A 1 382 ? 29.158 -0.861 -32.850 1.00 97.06 382 MET A O 1
ATOM 2603 N N . GLY A 1 383 ? 29.724 0.956 -34.007 1.00 91.62 383 GLY A N 1
ATOM 2604 C CA . GLY A 1 383 ? 31.046 1.126 -33.413 1.00 91.62 383 GLY A CA 1
ATOM 2605 C C . GLY A 1 383 ? 31.479 2.589 -33.396 1.00 91.62 383 GLY A C 1
ATOM 2606 O O . GLY A 1 383 ? 30.816 3.456 -33.955 1.00 91.62 383 GLY A O 1
ATOM 2607 N N . GLY A 1 384 ? 32.595 2.893 -32.730 1.00 78.19 384 GLY A N 1
ATOM 2608 C CA . GLY A 1 384 ? 32.959 4.289 -32.453 1.00 78.19 384 GLY A CA 1
ATOM 2609 C C . GLY A 1 384 ? 31.883 5.002 -31.620 1.00 78.19 384 GLY A C 1
ATOM 2610 O O . GLY A 1 384 ? 30.989 4.368 -31.075 1.00 78.19 384 GLY A O 1
ATOM 2611 N N . ALA A 1 385 ? 31.930 6.327 -31.516 1.00 89.12 385 ALA A N 1
ATOM 2612 C CA . ALA A 1 385 ? 30.867 7.103 -30.862 1.00 89.12 385 ALA A CA 1
ATOM 2613 C C . ALA A 1 385 ? 29.661 7.347 -31.804 1.00 89.12 385 ALA A C 1
ATOM 2615 O O . ALA A 1 385 ? 29.106 8.448 -31.840 1.00 89.12 385 ALA A O 1
ATOM 2616 N N . ALA A 1 386 ? 29.311 6.359 -32.639 1.00 94.88 386 ALA A N 1
ATOM 2617 C CA . ALA A 1 386 ? 28.332 6.513 -33.711 1.00 94.88 386 ALA A CA 1
ATOM 2618 C C . ALA A 1 386 ? 26.893 6.630 -33.190 1.00 94.88 386 ALA A C 1
ATOM 2620 O O . ALA A 1 386 ? 26.505 6.032 -32.182 1.00 94.88 386 ALA A O 1
ATOM 2621 N N . THR A 1 387 ? 26.079 7.381 -33.931 1.00 97.50 387 THR A N 1
ATOM 2622 C CA . THR A 1 387 ? 24.631 7.485 -33.740 1.00 97.50 387 THR A CA 1
ATOM 2623 C C . THR A 1 387 ? 23.892 7.033 -34.994 1.00 97.50 387 THR A C 1
ATOM 2625 O O . THR A 1 387 ? 24.074 7.636 -36.051 1.00 97.50 387 THR A O 1
ATOM 2628 N N . PHE A 1 388 ? 22.993 6.059 -34.847 1.00 97.88 388 PHE A N 1
ATOM 2629 C CA . PHE A 1 388 ? 22.021 5.673 -35.866 1.00 97.88 388 PHE A CA 1
ATOM 2630 C C . PHE A 1 388 ? 20.675 6.308 -35.524 1.00 97.88 388 PHE A C 1
ATOM 2632 O O . PHE A 1 388 ? 20.141 6.089 -34.437 1.00 97.88 388 PHE A O 1
ATOM 2639 N N . ALA A 1 389 ? 20.110 7.104 -36.428 1.00 97.06 389 ALA A N 1
ATOM 2640 C CA . ALA A 1 389 ? 18.848 7.796 -36.212 1.00 97.06 389 ALA A CA 1
ATOM 2641 C C . ALA A 1 389 ? 17.769 7.357 -37.208 1.00 97.06 389 ALA A C 1
ATOM 2643 O O . ALA A 1 389 ? 17.888 7.655 -38.392 1.00 97.06 389 ALA A O 1
ATOM 2644 N N . ASN A 1 390 ? 16.676 6.743 -36.749 1.00 96.31 390 ASN A N 1
ATOM 2645 C CA . ASN A 1 390 ? 15.506 6.490 -37.600 1.00 96.31 390 ASN A CA 1
ATOM 2646 C C . ASN A 1 390 ? 14.528 7.672 -37.529 1.00 96.31 390 ASN A C 1
ATOM 2648 O O . ASN A 1 390 ? 14.127 8.080 -36.440 1.00 96.31 390 ASN A O 1
ATOM 2652 N N . ASN A 1 391 ? 14.163 8.252 -38.671 1.00 94.31 391 ASN A N 1
ATOM 2653 C CA . ASN A 1 391 ? 13.301 9.434 -38.770 1.00 94.31 391 ASN A CA 1
ATOM 2654 C C . ASN A 1 391 ? 11.855 9.063 -39.152 1.00 94.31 391 ASN A C 1
ATOM 2656 O O . ASN A 1 391 ? 11.631 7.950 -39.610 1.00 94.31 391 ASN A O 1
ATOM 2660 N N . PRO A 1 392 ? 10.867 9.978 -39.039 1.00 90.25 392 PRO A N 1
ATOM 2661 C CA . PRO A 1 392 ? 9.445 9.687 -39.293 1.00 90.25 392 PRO A CA 1
ATOM 2662 C C . PRO A 1 392 ? 9.086 8.982 -40.614 1.00 90.25 392 PRO A C 1
ATOM 2664 O O . PRO A 1 392 ? 8.066 8.306 -40.668 1.00 90.25 392 PRO A O 1
ATOM 2667 N N . PHE A 1 393 ? 9.907 9.114 -41.661 1.00 88.31 393 PHE A N 1
ATOM 2668 C CA . PHE A 1 393 ? 9.715 8.439 -42.957 1.00 88.31 393 PHE A CA 1
ATOM 2669 C C . PHE A 1 393 ? 10.648 7.236 -43.170 1.00 88.31 393 PHE A C 1
ATOM 2671 O O . PHE A 1 393 ? 10.580 6.569 -44.198 1.00 88.31 393 PHE A O 1
ATOM 2678 N N . GLY A 1 394 ? 11.537 6.974 -42.213 1.00 93.19 394 GLY A N 1
ATOM 2679 C CA . GLY A 1 394 ? 12.484 5.872 -42.243 1.00 93.19 394 GLY A CA 1
ATOM 2680 C C . GLY A 1 394 ? 11.824 4.547 -41.877 1.00 93.19 394 GLY A C 1
ATOM 2681 O O . GLY A 1 394 ? 11.162 4.429 -40.843 1.00 93.19 394 GLY A O 1
ATOM 2682 N N . SER A 1 395 ? 12.056 3.534 -42.704 1.00 93.50 395 SER A N 1
ATOM 2683 C CA . SER A 1 395 ? 11.756 2.138 -42.406 1.00 93.50 395 SER A CA 1
ATOM 2684 C C . SER A 1 395 ? 13.055 1.404 -42.101 1.00 93.50 395 SER A C 1
ATOM 2686 O O . SER A 1 395 ? 13.918 1.320 -42.976 1.00 93.50 395 SER A O 1
ATOM 2688 N N . LEU A 1 396 ? 13.179 0.850 -40.896 1.00 95.69 396 LEU A N 1
ATOM 2689 C CA . LEU A 1 396 ? 14.281 -0.027 -40.499 1.00 95.69 396 LEU A CA 1
ATOM 2690 C C . LEU A 1 396 ? 13.769 -1.463 -40.393 1.00 95.69 396 LEU A C 1
ATOM 2692 O O . LEU A 1 396 ? 13.029 -1.780 -39.472 1.00 95.69 396 LEU A O 1
ATOM 2696 N N . LYS A 1 397 ? 14.166 -2.331 -41.321 1.00 95.25 397 LYS A N 1
ATOM 2697 C CA . LYS A 1 397 ? 13.795 -3.748 -41.335 1.00 95.25 397 LYS A CA 1
ATOM 2698 C C . LYS A 1 397 ? 14.969 -4.597 -40.842 1.00 95.25 397 LYS A C 1
ATOM 2700 O O . LYS A 1 397 ? 16.006 -4.623 -41.505 1.00 95.25 397 LYS A O 1
ATOM 2705 N N . VAL A 1 398 ? 14.820 -5.286 -39.713 1.00 95.88 398 VAL A N 1
ATOM 2706 C CA . VAL A 1 398 ? 15.869 -6.120 -39.105 1.00 95.88 398 VAL A CA 1
ATOM 2707 C C . VAL A 1 398 ? 15.487 -7.595 -39.260 1.00 95.88 398 VAL A C 1
ATOM 2709 O O . VAL A 1 398 ? 14.946 -8.213 -38.353 1.00 95.88 398 VAL A O 1
ATOM 2712 N N . ASP A 1 399 ? 15.749 -8.178 -40.434 1.00 94.56 399 ASP A N 1
ATOM 2713 C CA . ASP A 1 399 ? 15.547 -9.622 -40.654 1.00 94.56 399 ASP A CA 1
ATOM 2714 C C . ASP A 1 399 ? 16.722 -10.460 -40.109 1.00 94.56 399 ASP A C 1
ATOM 2716 O O . ASP A 1 399 ? 16.576 -11.652 -39.835 1.00 94.56 399 ASP A O 1
ATOM 2720 N N . GLY A 1 400 ? 17.905 -9.847 -40.009 1.00 94.81 400 GLY A N 1
ATOM 2721 C CA . GLY A 1 400 ? 19.077 -10.375 -39.313 1.00 94.81 400 GLY A CA 1
ATOM 2722 C C . GLY A 1 400 ? 19.150 -9.864 -37.873 1.00 94.81 400 G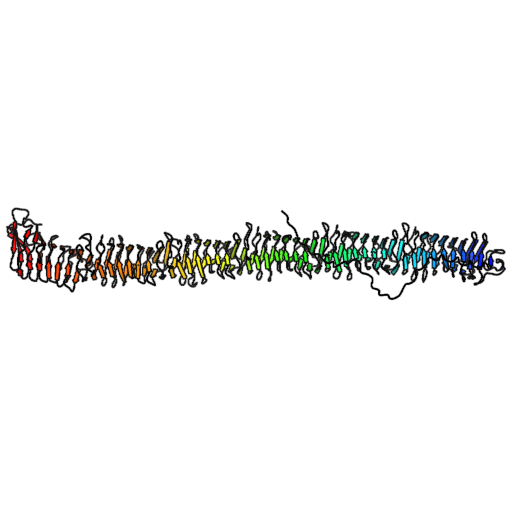LY A C 1
ATOM 2723 O O . GLY A 1 400 ? 18.240 -10.096 -37.084 1.00 94.81 400 GLY A O 1
ATOM 2724 N N . ALA A 1 401 ? 20.225 -9.153 -37.528 1.00 95.75 401 ALA A N 1
ATOM 2725 C CA . ALA A 1 401 ? 20.395 -8.535 -36.213 1.00 95.75 401 ALA A CA 1
ATOM 2726 C C . ALA A 1 401 ? 20.990 -7.123 -36.304 1.00 95.75 401 ALA A C 1
ATOM 2728 O O . ALA A 1 401 ? 21.813 -6.828 -37.171 1.00 95.75 401 ALA A O 1
ATOM 2729 N N . MET A 1 402 ? 20.626 -6.257 -35.361 1.00 97.25 402 MET A N 1
ATOM 2730 C CA . MET A 1 402 ? 21.284 -4.969 -35.137 1.00 97.25 402 MET A CA 1
ATOM 2731 C C . MET A 1 402 ? 21.751 -4.897 -33.686 1.00 97.25 402 MET A C 1
ATOM 2733 O O . MET A 1 402 ? 20.950 -5.122 -32.783 1.00 97.25 402 MET A O 1
ATOM 2737 N N . THR A 1 403 ? 23.020 -4.564 -33.460 1.00 96.69 403 THR A N 1
ATOM 2738 C CA . THR A 1 403 ? 23.601 -4.431 -32.116 1.00 96.69 403 THR A CA 1
ATOM 2739 C C . THR A 1 403 ? 24.152 -3.028 -31.905 1.00 96.69 403 THR A C 1
ATOM 2741 O O . THR A 1 403 ? 24.922 -2.520 -32.726 1.00 96.69 403 THR A O 1
ATOM 2744 N N . VAL A 1 404 ? 23.784 -2.426 -30.776 1.00 97.38 404 VAL A N 1
ATOM 2745 C CA . VAL A 1 404 ? 24.141 -1.059 -30.378 1.00 97.38 404 VAL A CA 1
ATOM 2746 C C . VAL A 1 404 ? 24.952 -1.136 -29.078 1.00 97.38 404 VAL A C 1
ATOM 2748 O O . VAL A 1 404 ? 24.358 -1.138 -27.997 1.00 97.38 404 VAL A O 1
ATOM 2751 N N . PRO A 1 405 ? 26.290 -1.283 -29.164 1.00 96.38 405 PRO A N 1
ATOM 2752 C CA . PRO A 1 405 ? 27.148 -1.505 -28.007 1.00 96.38 405 PRO A CA 1
ATOM 2753 C C . PRO A 1 405 ? 27.405 -0.229 -27.182 1.00 96.38 405 PRO A C 1
ATOM 2755 O O . PRO A 1 405 ? 27.024 0.883 -27.566 1.00 96.38 405 PRO A O 1
ATOM 2758 N N . SER A 1 406 ? 28.135 -0.382 -26.074 1.00 94.88 406 SER A N 1
ATOM 2759 C CA . SER A 1 406 ? 28.634 0.724 -25.245 1.00 94.88 406 SER A CA 1
ATOM 2760 C C . SER A 1 406 ? 29.290 1.847 -26.060 1.00 94.88 406 SER A C 1
ATOM 2762 O O . SER A 1 406 ? 30.065 1.605 -26.987 1.00 94.88 406 SER A O 1
ATOM 2764 N N . GLY A 1 407 ? 28.967 3.095 -25.711 1.00 94.44 407 GLY A N 1
ATOM 2765 C CA . GLY A 1 407 ? 29.464 4.300 -26.386 1.00 94.44 407 GLY A CA 1
ATOM 2766 C C . GLY A 1 407 ? 28.721 4.692 -27.671 1.00 94.44 407 GLY A C 1
ATOM 2767 O O . GLY A 1 407 ? 28.968 5.780 -28.189 1.00 94.44 407 GLY A O 1
ATOM 2768 N N . THR A 1 408 ? 27.786 3.867 -28.159 1.00 97.50 408 THR A N 1
ATOM 2769 C CA . THR A 1 408 ? 26.962 4.160 -29.348 1.00 97.50 408 THR A CA 1
ATOM 2770 C C . THR A 1 408 ? 25.518 4.516 -28.978 1.00 97.50 408 THR A C 1
ATOM 2772 O O . THR A 1 408 ? 25.054 4.243 -27.867 1.00 97.50 408 THR A O 1
ATOM 2775 N N . THR A 1 409 ? 24.796 5.167 -29.896 1.00 97.56 409 THR A N 1
ATOM 2776 C CA . THR A 1 409 ? 23.405 5.601 -29.677 1.00 97.56 409 THR A CA 1
ATOM 2777 C C . THR A 1 409 ? 22.475 5.162 -30.804 1.00 97.56 409 THR A C 1
ATOM 2779 O O . THR A 1 409 ? 22.671 5.536 -31.959 1.00 97.56 409 THR A O 1
ATOM 2782 N N . PHE A 1 410 ? 21.384 4.483 -30.455 1.00 97.88 410 PHE A N 1
ATOM 2783 C CA . PHE A 1 410 ? 20.220 4.353 -31.326 1.00 97.88 410 PHE A CA 1
ATOM 2784 C C . PHE A 1 410 ? 19.212 5.447 -30.989 1.00 97.88 410 PHE A C 1
ATOM 2786 O O . PHE A 1 410 ? 18.717 5.531 -29.864 1.00 97.88 410 PHE A O 1
ATOM 2793 N N . ARG A 1 411 ? 18.876 6.286 -31.966 1.00 97.00 411 ARG A N 1
ATOM 2794 C CA . ARG A 1 411 ? 17.918 7.378 -31.808 1.00 97.00 411 ARG A CA 1
ATOM 2795 C C . ARG A 1 411 ? 16.676 7.153 -32.667 1.00 97.00 411 ARG A C 1
ATOM 2797 O O . ARG A 1 411 ? 16.715 7.266 -33.888 1.00 97.00 411 ARG A O 1
ATOM 2804 N N . PHE A 1 412 ? 15.537 6.915 -32.034 1.00 96.56 412 PHE A N 1
ATOM 2805 C CA . PHE A 1 412 ? 14.249 6.803 -32.703 1.00 96.56 412 PHE A CA 1
ATOM 2806 C C . PHE A 1 412 ? 13.524 8.157 -32.714 1.00 96.56 412 PHE A C 1
ATOM 2808 O O . PHE A 1 412 ? 12.952 8.593 -31.713 1.00 96.56 412 PHE A O 1
ATOM 2815 N N . ASN A 1 413 ? 13.535 8.842 -33.859 1.00 94.12 413 ASN A N 1
ATOM 2816 C CA . ASN A 1 413 ? 12.764 10.072 -34.080 1.00 94.12 413 ASN A CA 1
ATOM 2817 C C . ASN A 1 413 ? 11.386 9.811 -34.709 1.00 94.12 413 ASN A C 1
ATOM 2819 O O . ASN A 1 413 ? 10.598 10.746 -34.846 1.00 94.12 413 ASN A O 1
ATOM 2823 N N . GLY A 1 414 ? 11.106 8.574 -35.119 1.00 91.25 414 GLY A N 1
ATOM 2824 C CA . GLY A 1 414 ? 9.855 8.125 -35.724 1.00 91.25 414 GLY A CA 1
ATOM 2825 C C . GLY A 1 414 ? 10.096 7.047 -36.783 1.00 91.25 414 GLY A C 1
ATOM 2826 O O . GLY A 1 414 ? 11.230 6.600 -36.952 1.00 91.25 414 GLY A O 1
ATOM 2827 N N . GLY A 1 415 ? 9.044 6.663 -37.506 1.00 89.62 415 GLY A N 1
ATOM 2828 C CA . GLY A 1 415 ? 9.112 5.711 -38.620 1.00 89.62 415 GLY A CA 1
ATOM 2829 C C . GLY A 1 415 ? 8.630 4.308 -38.244 1.00 89.62 415 GLY A C 1
ATOM 2830 O O . GLY A 1 415 ? 7.894 4.138 -37.270 1.00 89.62 415 GLY A O 1
ATOM 2831 N N . THR A 1 416 ? 9.013 3.301 -39.033 1.00 89.50 416 THR A N 1
ATOM 2832 C CA . THR A 1 416 ? 8.547 1.910 -38.869 1.00 89.50 416 THR A CA 1
ATOM 2833 C C . THR A 1 416 ? 9.695 0.937 -38.628 1.00 89.50 416 THR A C 1
ATOM 2835 O O . THR A 1 416 ? 10.687 0.971 -39.358 1.00 89.50 416 THR A O 1
ATOM 2838 N N . LEU A 1 417 ? 9.513 0.020 -37.674 1.00 91.38 417 LEU A N 1
ATOM 2839 C CA . LEU A 1 417 ? 10.336 -1.179 -37.486 1.00 91.38 417 LEU A CA 1
ATOM 2840 C C . LEU A 1 417 ? 9.449 -2.415 -37.730 1.00 91.38 417 LEU A C 1
ATOM 2842 O O . LEU A 1 417 ? 8.819 -2.897 -36.795 1.00 91.38 417 LEU A O 1
ATOM 2846 N N . PRO A 1 418 ? 9.281 -2.865 -38.989 1.00 79.62 418 PRO A N 1
ATOM 2847 C CA . PRO A 1 418 ? 8.302 -3.901 -39.324 1.00 79.62 418 PRO A CA 1
ATOM 2848 C C . PRO A 1 418 ? 8.725 -5.329 -38.949 1.00 79.62 418 PRO A C 1
ATOM 2850 O O . PRO A 1 418 ? 7.855 -6.186 -38.816 1.00 79.62 418 PRO A O 1
ATOM 2853 N N . THR A 1 419 ? 10.026 -5.610 -38.822 1.00 87.31 419 THR A N 1
ATOM 2854 C CA . THR A 1 419 ? 10.556 -6.921 -38.410 1.00 87.31 419 THR A CA 1
ATOM 2855 C C . THR A 1 419 ? 11.815 -6.746 -37.567 1.00 87.31 419 THR A C 1
ATOM 2857 O O . THR A 1 419 ? 12.636 -5.881 -37.882 1.00 87.31 419 THR A O 1
ATOM 2860 N N . GLY A 1 420 ? 11.941 -7.597 -36.542 1.00 89.12 420 GLY A N 1
ATOM 2861 C CA . GLY A 1 420 ? 13.085 -7.679 -35.632 1.00 89.12 420 GLY A CA 1
ATOM 2862 C C . GLY A 1 420 ? 13.267 -6.465 -34.719 1.00 89.12 420 GLY A C 1
ATOM 2863 O O . GLY A 1 420 ? 13.002 -5.325 -35.097 1.00 89.12 420 GLY A O 1
ATOM 2864 N N . ASP A 1 421 ? 13.782 -6.722 -33.519 1.00 94.19 421 ASP A N 1
ATOM 2865 C CA . ASP A 1 421 ? 14.060 -5.682 -32.530 1.00 94.19 421 ASP A CA 1
ATOM 2866 C C . ASP A 1 421 ? 15.562 -5.347 -32.550 1.00 94.19 421 ASP A C 1
ATOM 2868 O O . ASP A 1 421 ? 16.396 -6.251 -32.432 1.00 94.19 421 ASP A O 1
ATOM 2872 N N . PRO A 1 422 ? 15.960 -4.067 -32.688 1.00 96.81 422 PRO A N 1
ATOM 2873 C CA . PRO A 1 422 ? 17.336 -3.663 -32.439 1.00 96.81 422 PRO A CA 1
ATOM 2874 C C . PRO A 1 422 ? 17.732 -3.970 -30.992 1.00 96.81 422 PRO A C 1
ATOM 2876 O O . PRO A 1 422 ? 17.012 -3.613 -30.054 1.00 96.81 422 PRO A O 1
ATOM 2879 N N . VAL A 1 423 ? 18.900 -4.590 -30.817 1.00 97.06 423 VAL A N 1
ATOM 2880 C CA . VAL A 1 423 ? 19.449 -4.944 -29.506 1.00 97.06 423 VAL A CA 1
ATOM 2881 C C . VAL A 1 423 ? 20.386 -3.838 -29.031 1.00 97.06 423 VAL A C 1
ATOM 2883 O O . VAL A 1 423 ? 21.440 -3.590 -29.622 1.00 97.06 423 VAL A O 1
ATOM 2886 N N . ILE A 1 424 ? 20.011 -3.178 -27.942 1.00 97.56 424 ILE A N 1
ATOM 2887 C CA . ILE A 1 424 ? 20.814 -2.166 -27.261 1.00 97.56 424 ILE A CA 1
ATOM 2888 C C . ILE A 1 424 ? 21.586 -2.845 -26.139 1.00 97.56 424 ILE A C 1
ATOM 2890 O O . ILE A 1 424 ? 20.993 -3.365 -25.202 1.00 97.56 424 ILE A O 1
ATOM 2894 N N . ASP A 1 425 ? 22.908 -2.851 -26.233 1.00 95.88 425 ASP A N 1
ATOM 2895 C CA . ASP A 1 425 ? 23.765 -3.684 -25.400 1.00 95.88 425 ASP A CA 1
ATOM 2896 C C . ASP A 1 425 ? 24.848 -2.824 -24.741 1.00 95.88 425 ASP A C 1
ATOM 2898 O O . ASP A 1 425 ? 25.885 -2.542 -25.330 1.00 95.88 425 ASP A O 1
ATOM 2902 N N . GLU A 1 426 ? 24.568 -2.306 -23.544 1.00 95.38 426 GLU A N 1
ATOM 2903 C CA . GLU A 1 426 ? 25.327 -1.215 -22.892 1.00 95.38 426 GLU A CA 1
ATOM 2904 C C . GLU A 1 426 ? 25.294 0.156 -23.607 1.00 95.38 426 GLU A C 1
ATOM 2906 O O . GLU A 1 426 ? 25.901 1.124 -23.143 1.00 95.38 426 GLU A O 1
ATOM 2911 N N . GLY A 1 427 ? 24.598 0.263 -24.742 1.00 96.19 427 GLY A N 1
ATOM 2912 C CA . GLY A 1 427 ? 24.461 1.500 -25.510 1.00 96.19 427 GLY A CA 1
ATOM 2913 C C . GLY A 1 427 ? 23.424 2.485 -24.952 1.00 96.19 427 GLY A C 1
ATOM 2914 O O . GLY A 1 427 ? 22.871 2.329 -23.859 1.00 96.19 427 GLY A O 1
ATOM 2915 N N . THR A 1 428 ? 23.132 3.519 -25.744 1.00 97.31 428 THR A N 1
ATOM 2916 C CA . THR A 1 428 ? 22.053 4.482 -25.466 1.00 97.31 428 THR A CA 1
ATOM 2917 C C . THR A 1 428 ? 20.869 4.274 -26.407 1.00 97.31 428 THR A C 1
ATOM 2919 O O . THR A 1 428 ? 21.032 4.301 -27.627 1.00 97.31 428 THR A O 1
ATOM 2922 N N . LEU A 1 429 ? 19.666 4.144 -25.847 1.00 97.69 429 LEU A N 1
ATOM 2923 C CA . LEU A 1 429 ? 18.396 4.221 -26.567 1.00 97.69 429 LEU A CA 1
ATOM 2924 C C . LEU A 1 429 ? 17.776 5.603 -26.344 1.00 97.69 429 LEU A C 1
ATOM 2926 O O . LEU A 1 429 ? 17.476 5.987 -25.214 1.00 97.69 429 LEU A O 1
ATOM 2930 N N . SER A 1 430 ? 17.570 6.367 -27.414 1.00 96.75 430 SER A N 1
ATOM 2931 C CA . SER A 1 430 ? 17.016 7.719 -27.338 1.00 96.75 430 SER A CA 1
ATOM 2932 C C . SER A 1 430 ? 15.759 7.873 -28.187 1.00 96.75 430 SER A C 1
ATOM 2934 O O . SER A 1 430 ? 15.747 7.517 -29.360 1.00 96.75 430 SER A O 1
ATOM 2936 N N . PHE A 1 431 ? 14.715 8.470 -27.621 1.00 96.19 431 PHE A N 1
ATOM 2937 C CA . PHE A 1 431 ? 13.481 8.818 -28.317 1.00 96.19 431 PHE A CA 1
ATOM 2938 C C . PHE A 1 431 ? 13.357 10.333 -28.474 1.00 96.19 431 PHE A C 1
ATOM 2940 O O . PHE A 1 431 ? 13.483 11.083 -27.501 1.00 96.19 431 PHE A O 1
ATOM 2947 N N . ALA A 1 432 ? 13.063 10.809 -29.687 1.00 92.44 432 ALA A N 1
ATOM 2948 C CA . ALA A 1 432 ? 12.765 12.226 -29.881 1.00 92.44 432 ALA A CA 1
ATOM 2949 C C . ALA A 1 432 ? 11.429 12.613 -29.220 1.00 92.44 432 ALA A C 1
ATOM 2951 O O . ALA A 1 432 ? 10.499 11.805 -29.212 1.00 92.44 432 ALA A O 1
ATOM 2952 N N . PRO A 1 433 ? 11.262 13.871 -28.767 1.00 88.69 433 PRO A N 1
ATOM 2953 C CA . PRO A 1 433 ? 10.013 14.335 -28.154 1.00 88.69 433 PRO A CA 1
ATOM 2954 C C . PRO A 1 433 ? 8.755 14.139 -29.018 1.00 88.69 433 PRO A C 1
ATOM 2956 O O . PRO A 1 433 ? 7.661 13.985 -28.483 1.00 88.69 433 PRO A O 1
ATOM 2959 N N . SER A 1 434 ? 8.905 14.147 -30.345 1.00 85.56 434 SER A N 1
ATOM 2960 C CA . SER A 1 434 ? 7.820 13.994 -31.322 1.00 85.56 434 SER A CA 1
ATOM 2961 C C . SER A 1 434 ? 7.814 12.630 -32.020 1.00 85.56 434 SER A C 1
ATOM 2963 O O . SER A 1 434 ? 7.207 12.496 -33.083 1.00 85.56 434 SER A O 1
ATOM 2965 N N . ALA A 1 435 ? 8.529 11.638 -31.482 1.00 90.62 435 ALA A N 1
ATOM 2966 C CA . ALA A 1 435 ? 8.607 10.323 -32.099 1.00 90.62 435 ALA A CA 1
ATOM 2967 C C . ALA A 1 435 ? 7.230 9.642 -32.126 1.00 90.62 435 ALA A C 1
ATOM 2969 O O . ALA A 1 435 ? 6.517 9.589 -31.124 1.00 90.62 435 ALA A O 1
ATOM 2970 N N . THR A 1 436 ? 6.865 9.117 -33.294 1.00 86.56 436 THR A N 1
ATOM 2971 C CA . THR A 1 436 ? 5.653 8.322 -33.521 1.00 86.56 436 THR A CA 1
ATOM 2972 C C . THR A 1 436 ? 6.058 6.957 -34.058 1.00 86.56 436 THR A C 1
ATOM 2974 O O . THR A 1 436 ? 6.979 6.865 -34.870 1.00 86.56 436 THR A O 1
ATOM 2977 N N . ALA A 1 437 ? 5.406 5.901 -33.577 1.00 86.88 437 ALA A N 1
ATOM 2978 C CA . ALA A 1 437 ? 5.714 4.525 -33.942 1.00 86.88 437 ALA A CA 1
ATOM 2979 C C . ALA A 1 437 ? 4.472 3.815 -34.488 1.00 86.88 437 ALA A C 1
ATOM 2981 O O . ALA A 1 437 ? 3.360 3.981 -33.973 1.00 86.88 437 ALA A O 1
ATOM 2982 N N . GLY A 1 438 ? 4.681 3.012 -35.532 1.00 82.56 438 GLY A N 1
ATOM 2983 C CA . GLY A 1 438 ? 3.689 2.051 -36.004 1.00 82.56 438 GLY A CA 1
ATOM 2984 C C . GLY A 1 438 ? 3.553 0.862 -35.048 1.00 82.56 438 GLY A C 1
ATOM 2985 O O . GLY A 1 438 ? 4.413 0.632 -34.194 1.00 82.56 438 GLY A O 1
ATOM 2986 N N . ALA A 1 439 ? 2.475 0.094 -35.207 1.00 79.25 439 ALA A N 1
ATOM 2987 C CA . ALA A 1 439 ? 2.287 -1.156 -34.475 1.00 79.25 439 ALA A CA 1
ATOM 2988 C C . ALA A 1 439 ? 3.468 -2.119 -34.706 1.00 79.25 439 ALA A C 1
ATOM 2990 O O . ALA A 1 439 ? 3.967 -2.219 -35.826 1.00 79.25 439 ALA A O 1
ATOM 2991 N N . GLY A 1 440 ? 3.893 -2.819 -33.650 1.00 80.31 440 GLY A N 1
ATOM 2992 C CA . GLY A 1 440 ? 4.980 -3.804 -33.712 1.00 80.31 440 GLY A CA 1
ATOM 2993 C C . GLY A 1 440 ? 6.398 -3.238 -33.575 1.00 80.31 440 GLY A C 1
ATOM 2994 O O . GLY A 1 440 ? 7.345 -4.003 -33.673 1.00 80.31 440 GLY A O 1
ATOM 2995 N N . THR A 1 441 ? 6.565 -1.934 -33.322 1.00 91.25 441 THR A N 1
ATOM 2996 C CA . THR A 1 441 ? 7.894 -1.336 -33.097 1.00 91.25 441 THR A CA 1
ATOM 2997 C C . THR A 1 441 ? 8.472 -1.809 -31.757 1.00 91.25 441 THR A C 1
ATOM 2999 O O . THR A 1 441 ? 7.902 -1.491 -30.711 1.00 91.25 441 THR A O 1
ATOM 3002 N N . GLY A 1 442 ? 9.601 -2.523 -31.768 1.00 94.94 442 GLY A N 1
ATOM 3003 C CA . GLY A 1 442 ? 10.237 -3.078 -30.569 1.00 94.94 442 GLY A CA 1
ATOM 3004 C C . GLY A 1 442 ? 11.730 -2.761 -30.444 1.00 94.94 442 GLY A C 1
ATOM 3005 O O . GLY A 1 442 ? 12.396 -2.423 -31.421 1.00 94.94 442 GLY A O 1
ATOM 3006 N N . PHE A 1 443 ? 12.237 -2.839 -29.213 1.00 97.38 443 PHE A N 1
ATOM 3007 C CA . PHE A 1 443 ? 13.648 -2.733 -28.840 1.00 97.38 443 PHE A CA 1
ATOM 3008 C C . PHE A 1 443 ? 13.950 -3.732 -27.727 1.00 97.38 443 PHE A C 1
ATOM 3010 O O . PHE A 1 443 ? 13.190 -3.832 -26.760 1.00 97.38 443 PHE A O 1
ATOM 3017 N N . GLU A 1 444 ? 15.097 -4.395 -27.804 1.00 97.00 444 GLU A N 1
ATOM 3018 C CA . GLU A 1 444 ? 15.594 -5.264 -26.740 1.00 97.00 444 GLU A CA 1
ATOM 3019 C C . GLU A 1 444 ? 16.807 -4.610 -26.073 1.00 97.00 444 GLU A C 1
ATOM 3021 O O . GLU A 1 444 ? 17.668 -4.057 -26.750 1.00 97.00 444 GLU A O 1
ATOM 3026 N N . THR A 1 445 ? 16.880 -4.625 -24.743 1.00 97.88 445 THR A N 1
ATOM 3027 C CA . THR A 1 445 ? 17.975 -4.003 -23.988 1.00 97.88 445 THR A CA 1
ATOM 3028 C C . THR A 1 445 ? 18.672 -5.030 -23.107 1.00 97.88 445 THR A C 1
ATOM 3030 O O . THR A 1 445 ? 18.017 -5.678 -22.282 1.00 97.88 445 THR A O 1
ATOM 3033 N N . TRP A 1 446 ? 19.991 -5.130 -23.240 1.00 95.56 446 TRP A N 1
ATOM 3034 C CA . TRP A 1 446 ? 20.875 -6.016 -22.484 1.00 95.56 446 TRP A CA 1
ATOM 3035 C C . TRP A 1 446 ? 21.895 -5.215 -21.684 1.00 95.56 446 TRP A C 1
ATOM 3037 O O . TRP A 1 446 ? 22.308 -4.125 -22.089 1.00 95.56 446 TRP A O 1
ATOM 3047 N N . ARG A 1 447 ? 22.344 -5.787 -20.559 1.00 95.56 447 ARG A N 1
ATOM 3048 C CA . ARG A 1 447 ? 23.324 -5.144 -19.670 1.00 95.56 447 ARG A CA 1
ATOM 3049 C C . ARG A 1 447 ? 22.871 -3.716 -19.321 1.00 95.56 447 ARG A C 1
ATOM 3051 O O . ARG A 1 447 ? 21.679 -3.498 -19.118 1.00 95.56 447 ARG A O 1
ATOM 3058 N N . ASN A 1 448 ? 23.782 -2.755 -19.188 1.00 95.31 448 ASN A N 1
ATOM 3059 C CA . ASN A 1 448 ? 23.466 -1.423 -18.661 1.00 95.31 448 ASN A CA 1
ATOM 3060 C C . ASN A 1 448 ? 23.112 -0.425 -19.772 1.00 95.31 448 ASN A C 1
ATOM 3062 O O . ASN A 1 448 ? 23.992 0.256 -20.290 1.00 95.31 448 ASN A O 1
ATOM 3066 N N . VAL A 1 449 ? 21.832 -0.297 -20.117 1.00 97.75 449 VAL A N 1
ATOM 3067 C CA . VAL A 1 449 ? 21.363 0.616 -21.169 1.00 97.75 449 VAL A CA 1
ATOM 3068 C C . VAL A 1 449 ? 20.939 1.966 -20.605 1.00 97.75 449 VAL A C 1
ATOM 3070 O O . VAL A 1 449 ? 20.160 2.055 -19.653 1.00 97.75 449 VAL A O 1
ATOM 3073 N N . SER A 1 450 ? 21.413 3.030 -21.255 1.00 96.75 450 SER A N 1
ATOM 3074 C CA . SER A 1 450 ? 20.973 4.400 -20.987 1.00 96.75 450 SER A CA 1
ATOM 3075 C C . SER A 1 450 ? 19.753 4.752 -21.840 1.00 96.75 450 SER A C 1
ATOM 3077 O O . SER A 1 450 ? 19.796 4.658 -23.064 1.00 96.75 450 SER A O 1
ATOM 3079 N N . LEU A 1 451 ? 18.669 5.191 -21.207 1.00 97.00 451 LEU A N 1
ATOM 3080 C CA . LEU A 1 451 ? 17.454 5.675 -21.854 1.00 97.00 451 LEU A CA 1
ATOM 3081 C C . LEU A 1 451 ? 17.410 7.206 -21.833 1.00 97.00 451 LEU A C 1
ATOM 3083 O O . LEU A 1 451 ? 17.624 7.838 -20.796 1.00 97.00 451 LEU A O 1
ATOM 3087 N N . ALA A 1 452 ? 17.056 7.805 -22.967 1.00 94.56 452 ALA A N 1
ATOM 3088 C CA . ALA A 1 452 ? 16.788 9.234 -23.077 1.00 94.56 452 ALA A CA 1
ATOM 3089 C C . ALA A 1 452 ? 15.474 9.503 -23.824 1.00 94.56 452 ALA A C 1
ATOM 3091 O O . ALA A 1 452 ? 15.223 8.939 -24.885 1.00 94.56 452 ALA A O 1
ATOM 3092 N N . GLY A 1 453 ? 14.659 10.430 -23.318 1.00 93.31 453 GLY A N 1
ATOM 3093 C CA . GLY A 1 453 ? 13.400 10.827 -23.957 1.00 93.31 453 GLY A CA 1
ATOM 3094 C C . GLY A 1 453 ? 12.184 9.998 -23.529 1.00 93.31 453 GLY A C 1
ATOM 3095 O O . GLY A 1 453 ? 12.239 9.211 -22.591 1.00 93.31 453 GLY A O 1
ATOM 3096 N N . THR A 1 454 ? 11.047 10.239 -24.184 1.00 93.88 454 THR A N 1
ATOM 3097 C CA . THR A 1 454 ? 9.760 9.584 -23.880 1.00 93.88 454 THR A CA 1
ATOM 3098 C C . THR A 1 454 ? 9.590 8.343 -24.739 1.00 93.88 454 THR A C 1
ATOM 3100 O O . THR A 1 454 ? 9.655 8.469 -25.958 1.00 93.88 454 THR A O 1
ATOM 3103 N N . VAL A 1 455 ? 9.298 7.185 -24.136 1.00 95.94 455 VAL A N 1
ATOM 3104 C CA . VAL A 1 455 ? 8.933 5.971 -24.887 1.00 95.94 455 VAL A CA 1
ATOM 3105 C C . VAL A 1 455 ? 7.577 6.222 -25.564 1.00 95.94 455 VAL A C 1
ATOM 3107 O O . VAL A 1 455 ? 6.587 6.423 -24.849 1.00 95.94 455 VAL A O 1
ATOM 3110 N N . PRO A 1 456 ? 7.496 6.264 -26.908 1.00 95.12 456 PRO A N 1
ATOM 3111 C CA . PRO A 1 456 ? 6.256 6.563 -27.620 1.00 95.12 456 PRO A CA 1
ATOM 3112 C C . PRO A 1 456 ? 5.199 5.468 -27.457 1.00 95.12 456 PRO A C 1
ATOM 3114 O O . PRO A 1 456 ? 5.511 4.318 -27.155 1.00 95.12 456 PRO A O 1
ATOM 3117 N N . ALA A 1 457 ? 3.937 5.813 -27.722 1.00 92.88 457 ALA A N 1
ATOM 3118 C CA . ALA A 1 457 ? 2.878 4.813 -27.834 1.00 92.88 457 ALA A CA 1
ATOM 3119 C C . ALA A 1 457 ? 3.216 3.782 -28.927 1.00 92.88 457 ALA A C 1
ATOM 3121 O O . ALA A 1 457 ? 3.876 4.118 -29.910 1.00 92.88 457 ALA A O 1
ATOM 3122 N N . ASN A 1 458 ? 2.747 2.544 -28.750 1.00 91.00 458 ASN A N 1
ATOM 3123 C CA . ASN A 1 458 ? 3.017 1.384 -29.615 1.00 91.00 458 ASN A CA 1
ATOM 3124 C C . ASN A 1 458 ? 4.474 0.889 -29.657 1.00 91.00 458 ASN A C 1
ATOM 3126 O O . ASN A 1 458 ? 4.744 -0.071 -30.374 1.00 91.00 458 ASN A O 1
ATOM 3130 N N . VAL A 1 459 ? 5.395 1.497 -28.900 1.00 95.62 459 VAL A N 1
ATOM 3131 C CA . VAL A 1 459 ? 6.768 0.992 -28.764 1.00 95.62 459 VAL A CA 1
ATOM 3132 C C . VAL A 1 459 ? 6.848 -0.024 -27.630 1.00 95.62 459 VAL A C 1
ATOM 3134 O O . VAL A 1 459 ? 6.399 0.264 -26.520 1.00 95.62 459 VAL A O 1
ATOM 3137 N N . LEU A 1 460 ? 7.451 -1.181 -27.892 1.00 96.44 460 LEU A N 1
ATOM 3138 C CA . LEU A 1 460 ? 7.876 -2.152 -26.886 1.00 96.44 460 LEU A CA 1
ATOM 3139 C C . LEU A 1 460 ? 9.365 -1.954 -26.569 1.00 96.44 460 LEU A C 1
ATOM 3141 O O . LEU A 1 460 ? 10.193 -1.929 -27.470 1.00 96.44 460 LEU A O 1
ATOM 3145 N N . VAL A 1 461 ? 9.714 -1.842 -25.290 1.00 98.00 461 VAL A N 1
ATOM 3146 C CA . VAL A 1 461 ? 11.096 -1.918 -24.799 1.00 98.00 461 VAL A CA 1
ATOM 3147 C C . VAL A 1 461 ? 11.198 -3.110 -23.853 1.00 98.00 461 VAL A C 1
ATOM 3149 O O . VAL A 1 461 ? 10.592 -3.106 -22.780 1.00 98.00 461 VAL A O 1
ATOM 3152 N N . SER A 1 462 ? 11.955 -4.128 -24.243 1.00 97.44 462 SER A N 1
ATOM 3153 C CA . SER A 1 462 ? 12.169 -5.352 -23.470 1.00 97.44 462 SER A CA 1
ATOM 3154 C C . SER A 1 462 ? 13.514 -5.295 -22.749 1.00 97.44 462 SER A C 1
ATOM 3156 O O . SER A 1 462 ? 14.566 -5.384 -23.372 1.00 97.44 462 SER A O 1
ATOM 3158 N N . VAL A 1 463 ? 13.489 -5.167 -21.425 1.00 97.81 463 VAL A N 1
ATOM 3159 C CA . VAL A 1 463 ? 14.661 -5.247 -20.545 1.00 97.81 463 VAL A CA 1
ATOM 3160 C C . VAL A 1 463 ? 14.896 -6.702 -20.179 1.00 97.81 463 VAL A C 1
ATOM 3162 O O . VAL A 1 463 ? 14.127 -7.275 -19.405 1.00 97.81 463 VAL A O 1
ATOM 3165 N N . VAL A 1 464 ? 15.934 -7.310 -20.753 1.00 96.19 464 VAL A N 1
ATOM 3166 C CA . VAL A 1 464 ? 16.121 -8.765 -20.718 1.00 96.19 464 VAL A CA 1
ATOM 3167 C C . VAL A 1 464 ? 17.392 -9.130 -19.962 1.00 96.19 464 VAL A C 1
ATOM 3169 O O . VAL A 1 464 ? 18.497 -8.960 -20.473 1.00 96.19 464 VAL A O 1
ATOM 3172 N N . GLY A 1 465 ? 17.241 -9.678 -18.753 1.00 94.75 465 GLY A N 1
ATOM 3173 C CA . GLY A 1 465 ? 18.337 -10.379 -18.079 1.00 94.75 465 GLY A CA 1
ATOM 3174 C C . GLY A 1 465 ? 18.661 -11.665 -18.840 1.00 94.75 465 GLY A C 1
ATOM 3175 O O . GLY A 1 465 ? 17.801 -12.533 -18.963 1.00 94.75 465 GLY A O 1
ATOM 3176 N N . ASN A 1 466 ? 19.867 -11.794 -19.375 1.00 90.75 466 ASN A N 1
ATOM 3177 C CA . ASN A 1 466 ? 20.194 -12.794 -20.388 1.00 90.75 466 ASN A CA 1
ATOM 3178 C C . ASN A 1 466 ? 21.311 -13.732 -19.903 1.00 90.75 466 ASN A C 1
ATOM 3180 O O . ASN A 1 466 ? 22.335 -13.292 -19.387 1.00 90.75 466 ASN A O 1
ATOM 3184 N N . GLY A 1 467 ? 21.136 -15.038 -20.098 1.00 86.62 467 GLY A N 1
ATOM 3185 C CA . GLY A 1 467 ? 22.053 -16.091 -19.665 1.00 86.62 467 GLY A CA 1
ATOM 3186 C C . GLY A 1 467 ? 23.456 -16.012 -20.254 1.00 86.62 467 GLY A C 1
ATOM 3187 O O . GLY A 1 467 ? 24.403 -16.533 -19.671 1.00 86.62 467 GLY A O 1
ATOM 3188 N N . SER A 1 468 ? 23.592 -15.361 -21.406 1.00 88.81 468 SER A N 1
ATOM 3189 C CA . SER A 1 468 ? 24.853 -15.180 -22.118 1.00 88.81 468 SER A CA 1
ATOM 3190 C C . SER A 1 468 ? 25.525 -13.836 -21.832 1.00 88.81 468 SER A C 1
ATOM 3192 O O . SER A 1 468 ? 26.741 -13.749 -21.977 1.00 88.81 468 SER A O 1
ATOM 3194 N N . THR A 1 469 ? 24.779 -12.797 -21.431 1.00 88.88 469 THR A N 1
ATOM 3195 C CA . THR A 1 469 ? 25.321 -11.430 -21.253 1.00 88.88 469 THR A CA 1
ATOM 3196 C C . THR A 1 469 ? 25.168 -10.855 -19.842 1.00 88.88 469 THR A C 1
ATOM 3198 O O . THR A 1 469 ? 25.829 -9.874 -19.512 1.00 88.88 469 THR A O 1
ATOM 3201 N N . GLY A 1 470 ? 24.377 -11.482 -18.973 1.00 93.12 470 GLY A N 1
ATOM 3202 C CA . GLY A 1 470 ? 24.197 -11.104 -17.576 1.00 93.12 470 GLY A CA 1
ATOM 3203 C C . GLY A 1 470 ? 22.898 -10.346 -17.282 1.00 93.12 470 GLY A C 1
ATOM 3204 O O . GLY A 1 470 ? 21.935 -10.365 -18.047 1.00 93.12 470 GLY A O 1
ATOM 3205 N N . SER A 1 471 ? 22.855 -9.686 -16.123 1.00 95.50 471 SER A N 1
ATOM 3206 C CA . SER A 1 471 ? 21.712 -8.860 -15.709 1.00 95.50 471 SER A CA 1
ATOM 3207 C C . SER A 1 471 ? 21.577 -7.613 -16.584 1.00 95.50 471 SER A C 1
ATOM 3209 O O . SER A 1 471 ? 22.584 -7.016 -16.955 1.00 95.50 471 SER A O 1
ATOM 3211 N N . ALA A 1 472 ? 20.344 -7.183 -16.849 1.00 96.81 472 ALA A N 1
ATOM 3212 C CA . ALA A 1 472 ? 20.047 -5.970 -17.603 1.00 96.81 472 ALA A CA 1
ATOM 3213 C C . ALA A 1 472 ? 19.491 -4.859 -16.707 1.00 96.81 472 ALA A C 1
ATOM 3215 O O . ALA A 1 472 ? 18.674 -5.096 -15.814 1.00 96.81 472 ALA A O 1
ATOM 3216 N N . GLN A 1 473 ? 19.915 -3.629 -16.977 1.00 97.31 473 GLN A N 1
ATOM 3217 C CA . GLN A 1 473 ? 19.436 -2.415 -16.339 1.00 97.31 473 GLN A CA 1
ATOM 3218 C C . GLN A 1 473 ? 19.044 -1.403 -17.411 1.00 97.31 473 GLN A C 1
ATOM 3220 O O . GLN A 1 473 ? 19.860 -1.045 -18.255 1.00 97.31 473 GLN A O 1
ATOM 3225 N N . LEU A 1 474 ? 17.814 -0.903 -17.341 1.00 98.00 474 LEU A N 1
ATOM 3226 C CA . LEU A 1 474 ? 17.377 0.262 -18.099 1.00 98.00 474 LEU A CA 1
ATOM 3227 C C . LEU A 1 474 ? 17.390 1.470 -17.165 1.00 98.00 474 LEU A C 1
ATOM 3229 O O . LEU A 1 474 ? 16.629 1.513 -16.195 1.00 98.00 474 LEU A O 1
ATOM 3233 N N . SER A 1 475 ? 18.272 2.430 -17.440 1.00 96.50 475 SER A N 1
ATOM 3234 C CA . SER A 1 475 ? 18.493 3.601 -16.591 1.00 96.50 475 SER A CA 1
ATOM 3235 C C . SER A 1 475 ? 18.336 4.898 -17.368 1.00 96.50 475 SER A C 1
ATOM 3237 O O . SER A 1 475 ? 18.876 5.029 -18.460 1.00 96.50 475 SER A O 1
ATOM 3239 N N . ALA A 1 476 ? 17.649 5.888 -16.801 1.00 95.00 476 ALA A N 1
ATOM 3240 C CA . ALA A 1 476 ? 17.573 7.233 -17.368 1.00 95.00 476 ALA A CA 1
ATOM 3241 C C . ALA A 1 476 ? 18.164 8.265 -16.402 1.00 95.00 476 ALA A C 1
ATOM 3243 O O . ALA A 1 476 ? 17.848 8.264 -15.213 1.00 95.00 476 ALA A O 1
ATOM 3244 N N . ALA A 1 477 ? 18.986 9.187 -16.910 1.00 91.62 477 ALA A N 1
ATOM 3245 C CA . ALA A 1 477 ? 19.574 10.255 -16.091 1.00 91.62 477 ALA A CA 1
ATOM 3246 C C . ALA A 1 477 ? 18.559 11.351 -15.708 1.00 91.62 477 ALA A C 1
ATOM 3248 O O . ALA A 1 477 ? 18.707 12.006 -14.679 1.00 91.62 477 ALA A O 1
ATOM 3249 N N . ALA A 1 478 ? 17.527 11.551 -16.531 1.00 94.25 478 ALA A N 1
ATOM 3250 C CA . ALA A 1 478 ? 16.452 12.513 -16.309 1.00 94.25 478 ALA A CA 1
ATOM 3251 C C . ALA A 1 478 ? 15.104 11.794 -16.225 1.00 94.25 478 ALA A C 1
ATOM 3253 O O . ALA A 1 478 ? 14.941 10.706 -16.779 1.00 94.25 478 ALA A O 1
ATOM 3254 N N . ALA A 1 479 ? 14.139 12.410 -15.538 1.00 94.94 479 ALA A N 1
ATOM 3255 C CA . ALA A 1 479 ? 12.795 11.860 -15.460 1.00 94.94 479 ALA A CA 1
ATOM 3256 C C . ALA A 1 479 ? 12.179 11.741 -16.862 1.00 94.94 479 ALA A C 1
ATOM 3258 O O . ALA A 1 479 ? 12.354 12.622 -17.708 1.00 94.94 479 ALA A O 1
ATOM 3259 N N . TRP A 1 480 ? 11.455 10.655 -17.107 1.00 95.44 480 TRP A N 1
ATOM 3260 C CA . TRP A 1 480 ? 10.944 10.320 -18.434 1.00 95.44 480 TRP A CA 1
ATOM 3261 C C . TRP A 1 480 ? 9.527 9.761 -18.364 1.00 95.44 480 TRP A C 1
ATOM 3263 O O . TRP A 1 480 ? 9.032 9.367 -17.308 1.00 95.44 480 TRP A O 1
ATOM 3273 N N . THR A 1 481 ? 8.846 9.777 -19.508 1.00 96.81 481 THR A N 1
ATOM 3274 C CA . THR A 1 481 ? 7.479 9.269 -19.638 1.00 96.81 481 THR A CA 1
ATOM 3275 C C . THR A 1 481 ? 7.473 7.982 -20.455 1.00 96.81 481 THR A C 1
ATOM 3277 O O . THR A 1 481 ? 8.079 7.923 -21.525 1.00 96.81 481 THR A O 1
ATOM 3280 N N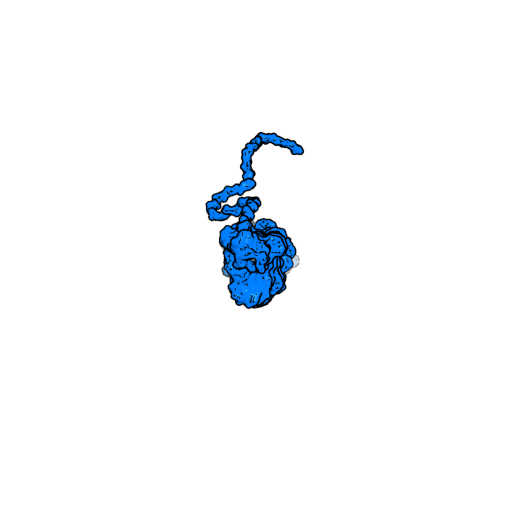 . ASN A 1 482 ? 6.753 6.971 -19.978 1.00 97.44 482 ASN A N 1
ATOM 3281 C CA . ASN A 1 482 ? 6.402 5.792 -20.757 1.00 97.44 482 ASN A CA 1
ATOM 3282 C C . ASN A 1 482 ? 4.982 5.944 -21.314 1.00 97.44 482 ASN A C 1
ATOM 3284 O O . ASN A 1 482 ? 4.039 5.962 -20.529 1.00 97.44 482 ASN A O 1
ATOM 3288 N N . LYS A 1 483 ? 4.810 6.031 -22.636 1.00 96.75 483 LYS A N 1
ATOM 3289 C CA . LYS A 1 483 ? 3.501 5.898 -23.315 1.00 96.75 483 LYS A CA 1
ATOM 3290 C C . LYS A 1 483 ? 3.350 4.558 -24.041 1.00 96.75 483 LYS A C 1
ATOM 3292 O O . LYS A 1 483 ? 2.258 4.242 -24.504 1.00 96.75 483 LYS A O 1
ATOM 3297 N N . GLY A 1 484 ? 4.445 3.813 -24.183 1.00 96.25 484 GLY A N 1
ATOM 3298 C CA . GLY A 1 484 ? 4.494 2.501 -24.818 1.00 96.25 484 GLY A CA 1
ATOM 3299 C C . GLY A 1 484 ? 4.389 1.373 -23.798 1.00 96.25 484 GLY A C 1
ATOM 3300 O O . GLY A 1 484 ? 3.705 1.490 -22.783 1.00 96.25 484 GLY A O 1
ATOM 3301 N N . THR A 1 485 ? 5.077 0.270 -24.069 1.00 97.56 485 THR A N 1
ATOM 3302 C CA . THR A 1 485 ? 5.204 -0.875 -23.166 1.00 97.56 485 THR A CA 1
ATOM 3303 C C . THR A 1 485 ? 6.666 -1.067 -22.790 1.00 97.56 485 THR A C 1
ATOM 3305 O O . THR A 1 485 ? 7.506 -1.241 -23.664 1.00 97.56 485 THR A O 1
ATOM 3308 N N . VAL A 1 486 ? 6.974 -1.089 -21.496 1.00 98.25 486 VAL A N 1
ATOM 3309 C CA . VAL A 1 486 ? 8.288 -1.482 -20.972 1.00 98.25 486 VAL A CA 1
ATOM 3310 C C . VAL A 1 486 ? 8.123 -2.817 -20.258 1.00 98.25 486 VAL A C 1
ATOM 3312 O O . VAL A 1 486 ? 7.389 -2.898 -19.276 1.00 98.25 486 VAL A O 1
ATOM 3315 N N . THR A 1 487 ? 8.779 -3.865 -20.748 1.00 97.88 487 THR A N 1
ATOM 3316 C CA . THR A 1 487 ? 8.706 -5.212 -20.169 1.00 97.88 487 THR A CA 1
ATOM 3317 C C . THR A 1 487 ? 10.041 -5.593 -19.549 1.00 97.88 487 THR A C 1
ATOM 3319 O O . THR A 1 487 ? 11.057 -5.557 -20.225 1.00 97.88 487 THR A O 1
ATOM 3322 N N . LEU A 1 488 ? 10.051 -6.003 -18.284 1.00 97.81 488 LEU A N 1
ATOM 3323 C CA . LEU A 1 488 ? 11.213 -6.591 -17.619 1.00 97.81 488 LEU A CA 1
ATOM 3324 C C . LEU A 1 488 ? 11.058 -8.113 -17.638 1.00 97.81 488 LEU A C 1
ATOM 3326 O O . LEU A 1 488 ? 10.090 -8.647 -17.090 1.00 97.81 488 LEU A O 1
ATOM 3330 N N . THR A 1 489 ? 12.002 -8.819 -18.254 1.00 95.75 489 THR A N 1
ATOM 3331 C CA . THR A 1 489 ? 11.987 -10.282 -18.364 1.00 95.75 489 THR A CA 1
ATOM 3332 C C . THR A 1 489 ? 13.403 -10.868 -18.345 1.00 95.75 489 THR A C 1
ATOM 3334 O O . THR A 1 489 ? 14.382 -10.160 -18.122 1.00 95.75 489 THR A O 1
ATOM 3337 N N . SER A 1 490 ? 13.525 -12.179 -18.525 1.00 93.44 490 SER A N 1
ATOM 3338 C CA . SER A 1 490 ? 14.808 -12.866 -18.578 1.00 93.44 490 SER A CA 1
ATOM 3339 C C . SER A 1 490 ? 14.790 -14.077 -19.502 1.00 93.44 490 SER A C 1
ATOM 3341 O O . SER A 1 490 ? 13.782 -14.781 -19.620 1.00 93.44 490 SER A O 1
ATOM 3343 N N . THR A 1 491 ? 15.939 -14.353 -20.108 1.00 91.56 491 THR A N 1
ATOM 3344 C CA . THR A 1 491 ? 16.185 -15.479 -21.010 1.00 91.56 491 THR A CA 1
ATOM 3345 C C . THR A 1 491 ? 17.414 -16.250 -20.525 1.00 91.56 491 THR A C 1
ATOM 3347 O O . THR A 1 491 ? 18.504 -15.709 -20.475 1.00 91.56 491 THR A O 1
ATOM 3350 N N . GLY A 1 492 ? 17.250 -17.520 -20.140 1.00 74.75 492 GLY A N 1
ATOM 3351 C CA . GLY A 1 492 ? 18.322 -18.374 -19.601 1.00 74.75 492 GLY A CA 1
ATOM 3352 C C . GLY A 1 492 ? 18.905 -17.936 -18.240 1.00 74.75 492 GLY A C 1
ATOM 3353 O O . GLY A 1 492 ? 19.649 -16.969 -18.149 1.00 74.75 492 GLY A O 1
ATOM 3354 N N . GLY A 1 493 ? 18.655 -18.696 -17.168 1.00 75.88 493 GLY A N 1
ATOM 3355 C CA . GLY A 1 493 ? 19.341 -18.518 -15.875 1.00 75.88 493 GLY A CA 1
ATOM 3356 C C . GLY A 1 493 ? 18.717 -17.499 -14.904 1.00 75.88 493 GLY A C 1
ATOM 3357 O O . GLY A 1 493 ? 17.567 -17.091 -15.046 1.00 75.88 493 GLY A O 1
ATOM 3358 N N . GLY A 1 494 ? 19.478 -17.133 -13.862 1.00 83.62 494 GLY A N 1
ATOM 3359 C CA . GLY A 1 494 ? 19.035 -16.345 -12.697 1.00 83.62 494 GLY A CA 1
ATOM 3360 C C . GLY A 1 494 ? 19.313 -14.835 -12.757 1.00 83.62 494 GLY A C 1
ATOM 3361 O O . GLY A 1 494 ? 19.445 -14.205 -11.709 1.00 83.62 494 GLY A O 1
ATOM 3362 N N . TYR A 1 495 ? 19.445 -14.259 -13.951 1.00 94.00 495 TYR A N 1
ATOM 3363 C CA . TYR A 1 495 ? 19.868 -12.868 -14.144 1.00 94.00 495 TYR A CA 1
ATOM 3364 C C . TYR A 1 495 ? 18.734 -11.861 -13.951 1.00 94.00 495 TYR A C 1
ATOM 3366 O O . TYR A 1 495 ? 17.576 -12.130 -14.274 1.00 94.00 495 TYR A O 1
ATOM 3374 N N . ALA A 1 496 ? 19.076 -10.692 -13.409 1.00 95.06 496 ALA A N 1
ATOM 3375 C CA . ALA A 1 496 ? 18.099 -9.673 -13.054 1.00 95.06 496 ALA A CA 1
ATOM 3376 C C . ALA A 1 496 ? 17.704 -8.801 -14.253 1.00 95.06 496 ALA A C 1
ATOM 3378 O O . ALA A 1 496 ? 18.520 -8.552 -15.140 1.00 95.06 496 ALA A O 1
ATOM 3379 N N . ALA A 1 497 ? 16.480 -8.277 -14.224 1.00 97.56 497 ALA A N 1
ATOM 3380 C CA . ALA A 1 497 ? 16.054 -7.161 -15.064 1.00 97.56 497 ALA A CA 1
ATOM 3381 C C . ALA A 1 497 ? 15.608 -6.005 -14.166 1.00 97.56 497 ALA A C 1
ATOM 3383 O O . ALA A 1 497 ? 14.742 -6.182 -13.304 1.00 97.56 497 ALA A O 1
ATOM 3384 N N . THR A 1 498 ? 16.208 -4.833 -14.356 1.00 97.75 498 THR A N 1
ATOM 3385 C CA . THR A 1 498 ? 16.052 -3.689 -13.453 1.00 97.75 498 THR A CA 1
ATOM 3386 C C . THR A 1 498 ? 15.649 -2.432 -14.213 1.00 97.75 498 THR A C 1
ATOM 3388 O O . THR A 1 498 ? 16.295 -2.049 -15.186 1.00 97.75 498 THR A O 1
ATOM 3391 N N . LEU A 1 499 ? 14.630 -1.739 -13.712 1.00 97.56 499 LEU A N 1
ATOM 3392 C CA . LEU A 1 499 ? 14.304 -0.363 -14.079 1.00 97.56 499 LEU A CA 1
ATOM 3393 C C . LEU A 1 499 ? 14.882 0.581 -13.019 1.00 97.56 499 LEU A C 1
ATOM 3395 O O . LEU A 1 499 ? 14.517 0.468 -11.849 1.00 97.56 499 LEU A O 1
ATOM 3399 N N . THR A 1 500 ? 15.785 1.488 -13.391 1.00 96.75 500 THR A N 1
ATOM 3400 C CA . THR A 1 500 ? 16.511 2.354 -12.440 1.00 96.75 500 THR A CA 1
ATOM 3401 C C . THR A 1 500 ? 16.734 3.773 -12.985 1.00 96.75 500 THR A C 1
ATOM 3403 O O . THR A 1 500 ? 16.279 4.113 -14.077 1.00 96.75 500 THR A O 1
ATOM 3406 N N . GLY A 1 501 ? 17.413 4.620 -12.212 1.00 93.69 501 GLY A N 1
ATOM 3407 C CA . GLY A 1 501 ? 17.711 6.011 -12.554 1.00 93.69 501 GLY A CA 1
ATOM 3408 C C . GLY A 1 501 ? 16.674 6.999 -12.013 1.00 93.69 501 GLY A C 1
ATOM 3409 O O . GLY A 1 501 ? 16.117 6.816 -10.930 1.00 93.69 501 GLY A O 1
ATOM 3410 N N . ALA A 1 502 ? 16.451 8.086 -12.748 1.00 93.12 502 ALA A N 1
ATOM 3411 C CA . ALA A 1 502 ? 15.479 9.120 -12.409 1.00 93.12 502 ALA A CA 1
ATOM 3412 C C . ALA A 1 502 ? 14.019 8.626 -12.525 1.00 93.12 502 ALA A C 1
ATOM 3414 O O . ALA A 1 502 ? 13.744 7.539 -13.030 1.00 93.12 502 ALA A O 1
ATOM 3415 N N . GLY A 1 503 ? 13.064 9.434 -12.049 1.00 94.06 503 GLY A N 1
ATOM 3416 C CA . GLY A 1 503 ? 11.654 9.038 -11.952 1.00 94.06 503 GLY A CA 1
ATOM 3417 C C . GLY A 1 503 ? 10.954 8.755 -13.292 1.00 94.06 503 GLY A C 1
ATOM 3418 O O . GLY A 1 503 ? 11.189 9.428 -14.296 1.00 94.06 503 GLY A O 1
ATOM 3419 N N . VAL A 1 504 ? 10.036 7.789 -13.282 1.00 97.31 504 VAL A N 1
ATOM 3420 C CA . VAL A 1 504 ? 9.242 7.328 -14.426 1.00 97.31 504 VAL A CA 1
ATOM 3421 C C . VAL A 1 504 ? 7.794 7.776 -14.265 1.00 97.31 504 VAL A C 1
ATOM 3423 O O . VAL A 1 504 ? 7.141 7.444 -13.280 1.00 97.31 504 VAL A O 1
ATOM 3426 N N . THR A 1 505 ? 7.258 8.494 -15.250 1.00 97.94 505 THR A N 1
ATOM 3427 C CA . THR A 1 505 ? 5.811 8.732 -15.372 1.00 97.94 505 THR A CA 1
ATOM 3428 C C . THR A 1 505 ? 5.220 7.714 -16.338 1.00 97.94 505 THR A C 1
ATOM 3430 O O . THR A 1 505 ? 5.494 7.760 -17.536 1.00 97.94 505 THR A O 1
ATOM 3433 N N . ASN A 1 506 ? 4.406 6.787 -15.844 1.00 98.31 506 ASN A N 1
ATOM 3434 C CA . ASN A 1 506 ? 3.781 5.762 -16.669 1.00 98.31 506 ASN A CA 1
ATOM 3435 C C . ASN A 1 506 ? 2.386 6.200 -17.148 1.00 98.31 506 ASN A C 1
ATOM 3437 O O . ASN A 1 506 ? 1.478 6.423 -16.349 1.00 98.31 506 ASN A O 1
ATOM 3441 N N . GLN A 1 507 ? 2.234 6.320 -18.465 1.00 97.88 507 GLN A N 1
ATOM 3442 C CA . GLN A 1 507 ? 0.986 6.539 -19.214 1.00 97.88 507 GLN A CA 1
ATOM 3443 C C . GLN A 1 507 ? 0.684 5.373 -20.175 1.00 97.88 507 GLN A C 1
ATOM 3445 O O . GLN A 1 507 ? -0.321 5.409 -20.875 1.00 97.88 507 GLN A O 1
ATOM 3450 N N . GLY A 1 508 ? 1.578 4.384 -20.248 1.00 97.62 508 GLY A N 1
ATOM 3451 C CA . GLY A 1 508 ? 1.436 3.160 -21.025 1.00 97.62 508 GLY A CA 1
ATOM 3452 C C . GLY A 1 508 ? 1.467 1.944 -20.103 1.00 97.62 508 GLY A C 1
ATOM 3453 O O . GLY A 1 508 ? 0.870 1.960 -19.031 1.00 97.62 508 GLY A O 1
ATOM 3454 N N . THR A 1 509 ? 2.180 0.890 -20.490 1.00 98.38 509 THR A N 1
ATOM 3455 C CA . THR A 1 509 ? 2.309 -0.335 -19.688 1.00 98.38 509 THR A CA 1
ATOM 3456 C C . THR A 1 509 ? 3.734 -0.520 -19.179 1.00 98.38 509 THR A C 1
ATOM 3458 O O . THR A 1 509 ? 4.680 -0.472 -19.962 1.00 98.38 509 THR A O 1
ATOM 3461 N N . ILE A 1 510 ? 3.901 -0.782 -17.884 1.00 98.50 510 ILE A N 1
ATOM 3462 C CA . ILE A 1 510 ? 5.117 -1.396 -17.335 1.00 98.50 510 ILE A CA 1
ATOM 3463 C C . ILE A 1 510 ? 4.749 -2.810 -16.908 1.00 98.50 510 ILE A C 1
ATOM 3465 O O . ILE A 1 510 ? 3.829 -2.994 -16.114 1.00 98.50 510 ILE A O 1
ATOM 3469 N N . ARG A 1 511 ? 5.451 -3.809 -17.433 1.00 97.69 511 ARG A N 1
ATOM 3470 C CA . ARG A 1 511 ? 5.175 -5.219 -17.165 1.00 97.69 511 ARG A CA 1
ATOM 3471 C C . ARG A 1 511 ? 6.411 -5.918 -16.625 1.00 97.69 511 ARG A C 1
ATOM 3473 O O . ARG A 1 511 ? 7.477 -5.814 -17.220 1.00 97.69 511 ARG A O 1
ATOM 3480 N N . THR A 1 512 ? 6.287 -6.687 -15.551 1.00 96.88 512 THR A N 1
ATOM 3481 C CA . THR A 1 512 ? 7.314 -7.665 -15.171 1.00 96.88 512 THR A CA 1
ATOM 3482 C C . THR A 1 512 ? 6.822 -9.049 -15.565 1.00 96.88 512 THR A C 1
ATOM 3484 O O . THR A 1 512 ? 5.873 -9.571 -14.992 1.00 96.88 512 THR A O 1
ATOM 3487 N N . ALA A 1 513 ? 7.411 -9.622 -16.611 1.00 94.50 513 ALA A N 1
ATOM 3488 C CA . ALA A 1 513 ? 6.951 -10.879 -17.188 1.00 94.50 513 ALA A CA 1
ATOM 3489 C C . ALA A 1 513 ? 7.732 -12.080 -16.620 1.00 94.50 513 ALA A C 1
ATOM 3491 O O . ALA A 1 513 ? 8.928 -11.947 -16.300 1.00 94.50 513 ALA A O 1
ATOM 3492 N N . PRO A 1 514 ? 7.098 -13.269 -16.533 1.00 90.19 514 PRO A N 1
ATOM 3493 C CA . PRO A 1 514 ? 7.809 -14.510 -16.273 1.00 90.19 514 PRO A CA 1
ATOM 3494 C C . PRO A 1 514 ? 8.890 -14.722 -17.335 1.00 90.19 514 PRO A C 1
ATOM 3496 O O . PRO A 1 514 ? 8.699 -14.413 -18.511 1.00 90.19 514 PRO A O 1
ATOM 3499 N N . GLY A 1 515 ? 10.032 -15.245 -16.910 1.00 86.56 515 GLY A N 1
ATOM 3500 C CA . GLY A 1 515 ? 11.139 -15.617 -17.786 1.00 86.56 515 GLY A CA 1
ATOM 3501 C C . GLY A 1 515 ? 11.797 -16.893 -17.278 1.00 86.56 515 GLY A C 1
ATOM 3502 O O . GLY A 1 515 ? 11.208 -17.625 -16.486 1.00 86.56 515 GLY A O 1
ATOM 3503 N N . ALA A 1 516 ? 13.038 -17.147 -17.680 1.00 86.94 516 ALA A N 1
ATOM 3504 C CA . ALA A 1 516 ? 13.759 -18.370 -17.305 1.00 86.94 516 ALA A CA 1
ATOM 3505 C C . ALA A 1 516 ? 14.260 -18.418 -15.839 1.00 86.94 516 ALA A C 1
ATOM 3507 O O . ALA A 1 516 ? 14.901 -19.392 -15.449 1.00 86.94 516 ALA A O 1
ATOM 3508 N N . GLY A 1 517 ? 14.000 -17.376 -15.040 1.00 82.81 517 GLY A N 1
ATOM 3509 C CA . GLY A 1 517 ? 14.486 -17.213 -13.661 1.00 82.81 517 GLY A CA 1
ATOM 3510 C C . GLY A 1 517 ? 14.959 -15.783 -13.366 1.00 82.81 517 GLY A C 1
ATOM 3511 O O . GLY A 1 517 ? 14.825 -14.908 -14.214 1.00 82.81 517 GLY A O 1
ATOM 3512 N N . GLY A 1 518 ? 15.507 -15.525 -12.175 1.00 87.00 518 GLY A N 1
ATOM 3513 C CA . GLY A 1 518 ? 16.103 -14.232 -11.792 1.00 87.00 518 GLY A CA 1
ATOM 3514 C C . GLY A 1 518 ? 15.117 -13.169 -11.262 1.00 87.00 518 GLY A C 1
ATOM 3515 O O . GLY A 1 518 ? 13.926 -13.207 -11.574 1.00 87.00 518 GLY A O 1
ATOM 3516 N N . PRO A 1 519 ? 15.571 -12.214 -10.434 1.00 92.31 519 PRO A N 1
ATOM 3517 C CA . PRO A 1 519 ? 14.704 -11.193 -9.836 1.00 92.31 519 PRO A CA 1
ATOM 3518 C C . PRO A 1 519 ? 14.371 -10.043 -10.804 1.00 92.31 519 PRO A C 1
ATOM 3520 O O . PRO A 1 519 ? 15.178 -9.679 -11.661 1.00 92.31 519 PRO A O 1
ATOM 3523 N N . ARG A 1 520 ? 13.186 -9.435 -10.658 1.00 96.56 520 ARG A N 1
ATOM 3524 C CA . ARG A 1 520 ? 12.833 -8.172 -11.332 1.00 96.56 520 ARG A CA 1
ATOM 3525 C C . ARG A 1 520 ? 12.864 -7.040 -10.319 1.00 96.56 520 ARG A C 1
ATOM 3527 O O . ARG A 1 520 ? 12.348 -7.200 -9.214 1.00 96.56 520 ARG A O 1
ATOM 3534 N N . TYR A 1 521 ? 13.430 -5.903 -10.701 1.00 96.69 521 TYR A N 1
ATOM 3535 C CA . TYR A 1 521 ? 13.536 -4.739 -9.827 1.00 96.69 521 TYR A CA 1
ATOM 3536 C C . TYR A 1 521 ? 12.918 -3.499 -10.466 1.00 96.69 521 TYR A C 1
ATOM 3538 O O . TYR A 1 521 ? 13.239 -3.144 -11.601 1.00 96.69 521 TYR A O 1
ATOM 3546 N N . ILE A 1 522 ? 12.083 -2.802 -9.701 1.00 97.44 522 ILE A N 1
ATOM 3547 C CA . ILE A 1 522 ? 11.674 -1.425 -9.975 1.00 97.44 522 ILE A CA 1
ATOM 3548 C C . ILE A 1 522 ? 12.344 -0.552 -8.912 1.00 97.44 522 ILE A C 1
ATOM 3550 O O . ILE A 1 522 ? 11.895 -0.465 -7.769 1.00 97.44 522 ILE A O 1
ATOM 3554 N N . SER A 1 523 ? 13.462 0.057 -9.294 1.00 96.44 523 SER A N 1
ATOM 3555 C CA . SER A 1 523 ? 14.328 0.861 -8.423 1.00 96.44 523 SER A CA 1
ATOM 3556 C C . SER A 1 523 ? 14.338 2.349 -8.782 1.00 96.44 523 SER A C 1
ATOM 3558 O O . SER A 1 523 ? 15.024 3.128 -8.128 1.00 96.44 523 SER A O 1
ATOM 3560 N N . ALA A 1 524 ? 13.566 2.755 -9.789 1.00 96.06 524 ALA A N 1
ATOM 3561 C CA . ALA A 1 524 ? 13.259 4.151 -10.082 1.00 96.06 524 ALA A CA 1
ATOM 3562 C C . ALA A 1 524 ? 11.934 4.558 -9.424 1.00 96.06 524 ALA A C 1
ATOM 3564 O O . ALA A 1 524 ? 11.007 3.748 -9.341 1.00 96.06 524 ALA A O 1
ATOM 3565 N N . ALA A 1 525 ? 11.821 5.820 -8.999 1.00 96.88 525 ALA A N 1
ATOM 3566 C CA . ALA A 1 525 ? 10.542 6.350 -8.530 1.00 96.88 525 ALA A CA 1
ATOM 3567 C C . ALA A 1 525 ? 9.498 6.252 -9.655 1.00 96.88 525 ALA A C 1
ATOM 3569 O O . ALA A 1 525 ? 9.776 6.668 -10.777 1.00 96.88 525 ALA A O 1
ATOM 3570 N N . LEU A 1 526 ? 8.314 5.714 -9.379 1.00 98.06 526 LEU A N 1
ATOM 3571 C CA . LEU A 1 526 ? 7.314 5.389 -10.395 1.00 98.06 526 LEU A CA 1
ATOM 3572 C C . LEU A 1 526 ? 5.992 6.099 -10.103 1.00 98.06 526 LEU A C 1
ATOM 3574 O O . LEU A 1 526 ? 5.373 5.863 -9.077 1.00 98.06 526 LEU A O 1
ATOM 3578 N N . SER A 1 527 ? 5.529 6.933 -11.028 1.00 97.75 527 SER A N 1
ATOM 3579 C CA . SER A 1 527 ? 4.201 7.547 -10.991 1.00 97.75 527 SER A CA 1
ATOM 3580 C C . SER A 1 527 ? 3.325 6.928 -12.074 1.00 97.75 527 SER A C 1
ATOM 3582 O O . SER A 1 527 ? 3.465 7.254 -13.255 1.00 97.75 527 SER A O 1
ATOM 3584 N N . ASN A 1 528 ? 2.446 6.002 -11.693 1.00 98.25 528 ASN A N 1
ATOM 3585 C CA . ASN A 1 528 ? 1.473 5.402 -12.597 1.00 98.25 528 ASN A CA 1
ATOM 3586 C C . ASN A 1 528 ? 0.237 6.300 -12.703 1.00 98.25 528 ASN A C 1
ATOM 3588 O O . ASN A 1 528 ? -0.540 6.420 -11.759 1.00 98.25 528 ASN A O 1
ATOM 3592 N N . THR A 1 529 ? 0.072 6.960 -13.846 1.00 97.75 529 THR A N 1
ATOM 3593 C CA . THR A 1 529 ? -1.044 7.886 -14.098 1.00 97.75 529 THR A CA 1
ATOM 3594 C C . THR A 1 529 ? -2.340 7.136 -14.408 1.00 97.75 529 THR A C 1
ATOM 3596 O O . THR A 1 529 ? -2.316 5.929 -14.611 1.00 97.75 529 THR A O 1
ATOM 3599 N N . SER A 1 530 ? -3.470 7.840 -14.519 1.00 96.50 530 SER A N 1
ATOM 3600 C CA . SER A 1 530 ? -4.777 7.232 -14.825 1.00 96.50 530 SER A CA 1
ATOM 3601 C C . SER A 1 530 ? -4.851 6.484 -16.161 1.00 96.50 530 SER A C 1
ATOM 3603 O O . SER A 1 530 ? -5.669 5.583 -16.307 1.00 96.50 530 SER A O 1
ATOM 3605 N N . ALA A 1 531 ? -3.994 6.827 -17.127 1.00 95.81 531 ALA A N 1
ATOM 3606 C CA . ALA A 1 531 ? -3.866 6.095 -18.389 1.00 95.81 531 ALA A CA 1
ATOM 3607 C C . ALA A 1 531 ? -2.906 4.892 -18.294 1.00 95.81 531 ALA A C 1
ATOM 3609 O O . ALA A 1 531 ? -2.858 4.065 -19.200 1.00 95.81 531 ALA A O 1
ATOM 3610 N N . GLY A 1 532 ? -2.111 4.819 -17.225 1.00 97.88 532 GLY A N 1
ATOM 3611 C CA . GLY A 1 532 ? -1.048 3.843 -17.060 1.00 97.88 532 GLY A CA 1
ATOM 3612 C C . GLY A 1 532 ? -1.514 2.520 -16.449 1.00 97.88 532 GLY A C 1
ATOM 3613 O O . GLY A 1 532 ? -2.403 2.463 -15.596 1.00 97.88 532 GLY A O 1
ATOM 3614 N N . THR A 1 533 ? -0.853 1.445 -16.868 1.00 98.44 533 THR A N 1
ATOM 3615 C CA . THR A 1 533 ? -0.969 0.098 -16.303 1.00 98.44 533 THR A CA 1
ATOM 3616 C C . THR A 1 533 ? 0.391 -0.381 -15.806 1.00 98.44 533 THR A C 1
ATOM 3618 O O . THR A 1 533 ? 1.387 -0.305 -16.527 1.00 98.44 533 THR A O 1
ATOM 3621 N N . VAL A 1 534 ? 0.435 -0.912 -14.588 1.00 98.56 534 VAL A N 1
ATOM 3622 C CA . VAL A 1 534 ? 1.561 -1.689 -14.065 1.00 98.56 534 VAL A CA 1
ATOM 3623 C C . VAL A 1 534 ? 1.082 -3.119 -13.853 1.00 98.56 534 VAL A C 1
ATOM 3625 O O . VAL A 1 534 ? 0.147 -3.349 -13.093 1.00 98.56 534 VAL A O 1
ATOM 3628 N N . GLN A 1 535 ? 1.705 -4.075 -14.536 1.00 97.88 535 GLN A N 1
ATOM 3629 C CA . GLN A 1 535 ? 1.347 -5.491 -14.488 1.00 97.88 535 GLN A CA 1
ATOM 3630 C C . GLN A 1 535 ? 2.534 -6.304 -13.969 1.00 97.88 535 GLN A C 1
ATOM 3632 O O . GLN A 1 535 ? 3.558 -6.417 -14.643 1.00 97.88 535 GLN A O 1
ATOM 3637 N N . LEU A 1 536 ? 2.406 -6.876 -12.777 1.00 97.56 536 LEU A N 1
ATOM 3638 C CA . LEU A 1 536 ? 3.453 -7.671 -12.146 1.00 97.56 536 LEU A CA 1
ATOM 3639 C C . LEU A 1 536 ? 3.108 -9.158 -12.239 1.00 97.56 536 LEU A C 1
ATOM 3641 O O . LEU A 1 536 ? 2.421 -9.691 -11.374 1.00 97.56 536 LEU A O 1
ATOM 3645 N N . ASP A 1 537 ? 3.579 -9.828 -13.288 1.00 95.00 537 ASP A N 1
ATOM 3646 C CA . ASP A 1 537 ? 3.331 -11.260 -13.531 1.00 95.00 537 ASP A CA 1
ATOM 3647 C C . ASP A 1 537 ? 4.457 -12.159 -12.989 1.00 95.00 537 ASP A C 1
ATOM 3649 O O . ASP A 1 537 ? 4.326 -13.384 -12.960 1.00 95.00 537 ASP A O 1
ATOM 3653 N N . ALA A 1 538 ? 5.566 -11.556 -12.553 1.00 93.75 538 ALA A N 1
ATOM 3654 C CA . ALA A 1 538 ? 6.700 -12.214 -11.914 1.00 93.75 538 ALA A CA 1
ATOM 3655 C C . ALA A 1 538 ? 7.046 -11.544 -10.575 1.00 93.75 538 ALA A C 1
ATOM 3657 O O . ALA A 1 538 ? 6.718 -10.377 -10.342 1.00 93.75 538 ALA A O 1
ATOM 3658 N N . GLY A 1 539 ? 7.751 -12.273 -9.702 1.00 93.12 539 GLY A N 1
ATOM 3659 C CA . GLY A 1 539 ? 8.278 -11.732 -8.448 1.00 93.12 539 GLY A CA 1
ATOM 3660 C C . GLY A 1 539 ? 9.123 -10.476 -8.687 1.00 93.12 539 GLY A C 1
ATOM 3661 O O . GLY A 1 539 ? 10.159 -10.522 -9.355 1.00 93.12 539 GLY A O 1
ATOM 3662 N N . THR A 1 540 ? 8.651 -9.352 -8.155 1.00 96.69 540 THR A N 1
ATOM 3663 C CA . THR A 1 540 ? 9.177 -8.011 -8.403 1.00 96.69 540 THR A CA 1
ATOM 3664 C C . THR A 1 540 ? 9.483 -7.325 -7.083 1.00 96.69 540 THR A C 1
ATOM 3666 O O . THR A 1 540 ? 8.607 -7.161 -6.236 1.00 96.69 540 THR A O 1
ATOM 3669 N N . SER A 1 541 ? 10.723 -6.879 -6.918 1.00 96.81 541 SER A N 1
ATOM 3670 C CA . SER A 1 541 ? 11.117 -6.045 -5.791 1.00 96.81 541 SER A CA 1
ATOM 3671 C C . SER A 1 541 ? 11.030 -4.569 -6.173 1.00 96.81 541 SER A C 1
ATOM 3673 O O . SER A 1 541 ? 11.568 -4.143 -7.196 1.00 96.81 541 SER A O 1
ATOM 3675 N N . ILE A 1 542 ? 10.330 -3.790 -5.355 1.00 97.25 542 ILE A N 1
ATOM 3676 C CA . ILE A 1 542 ? 10.147 -2.350 -5.527 1.00 97.25 542 ILE A CA 1
ATOM 3677 C C . ILE A 1 542 ? 10.937 -1.659 -4.418 1.00 97.25 542 ILE A C 1
ATOM 3679 O O . ILE A 1 542 ? 10.624 -1.806 -3.237 1.00 97.25 542 ILE A O 1
ATOM 3683 N N . THR A 1 543 ? 11.984 -0.929 -4.793 1.00 95.94 543 THR A N 1
ATOM 3684 C CA . THR A 1 543 ? 12.946 -0.341 -3.838 1.00 95.94 543 THR A CA 1
ATOM 3685 C C . THR A 1 543 ? 12.918 1.186 -3.821 1.00 95.94 543 THR A C 1
ATOM 3687 O O . THR A 1 543 ? 13.733 1.813 -3.150 1.00 95.94 543 THR A O 1
ATOM 3690 N N . ALA A 1 544 ? 12.010 1.794 -4.582 1.00 96.31 544 ALA A N 1
ATOM 3691 C CA . ALA A 1 544 ? 11.802 3.233 -4.662 1.00 96.31 544 ALA A CA 1
ATOM 3692 C C . ALA A 1 544 ? 10.307 3.558 -4.546 1.00 96.31 544 ALA A C 1
ATOM 3694 O O . ALA A 1 544 ? 9.459 2.670 -4.628 1.00 96.31 544 ALA A O 1
ATOM 3695 N N . ASN A 1 545 ? 9.987 4.837 -4.352 1.00 97.25 545 ASN A N 1
ATOM 3696 C CA . ASN A 1 545 ? 8.603 5.272 -4.184 1.00 97.25 545 ASN A CA 1
ATOM 3697 C C . ASN A 1 545 ? 7.776 5.010 -5.447 1.00 97.25 545 ASN A C 1
ATOM 3699 O O . ASN A 1 545 ? 8.187 5.385 -6.545 1.00 97.25 545 ASN A O 1
ATOM 3703 N N . ALA A 1 546 ? 6.596 4.424 -5.276 1.00 97.69 546 ALA A N 1
ATOM 3704 C CA . ALA A 1 546 ? 5.647 4.158 -6.344 1.00 97.69 546 ALA A CA 1
ATOM 3705 C C . ALA A 1 546 ? 4.278 4.756 -5.998 1.00 97.69 546 ALA A C 1
ATOM 3707 O O . ALA A 1 546 ? 3.800 4.603 -4.878 1.00 97.69 546 ALA A O 1
ATOM 3708 N N . SER A 1 547 ? 3.627 5.417 -6.949 1.00 97.00 547 SER A N 1
ATOM 3709 C CA . SER A 1 547 ? 2.249 5.887 -6.819 1.00 97.00 547 SER A CA 1
ATOM 3710 C C . SER A 1 547 ? 1.370 5.331 -7.935 1.00 97.00 547 SER A C 1
ATOM 3712 O O . SER A 1 547 ? 1.817 5.151 -9.069 1.00 97.00 547 SER A O 1
ATOM 3714 N N . ASN A 1 548 ? 0.110 5.057 -7.607 1.00 97.00 548 ASN A N 1
ATOM 3715 C CA . ASN A 1 548 ? -0.872 4.494 -8.519 1.00 97.00 548 ASN A CA 1
ATOM 3716 C C . ASN A 1 548 ? -2.146 5.339 -8.574 1.00 97.00 548 ASN A C 1
ATOM 3718 O O . ASN A 1 548 ? -2.896 5.388 -7.607 1.00 97.00 548 ASN A O 1
ATOM 3722 N N . ALA A 1 549 ? -2.402 5.960 -9.722 1.00 95.62 549 ALA A N 1
ATOM 3723 C CA . ALA A 1 549 ? -3.668 6.601 -10.081 1.00 95.62 549 ALA A CA 1
ATOM 3724 C C . ALA A 1 549 ? -4.358 5.913 -11.279 1.00 95.62 549 ALA A C 1
ATOM 3726 O O . ALA A 1 549 ? -5.415 6.369 -11.708 1.00 95.62 549 ALA A O 1
ATOM 3727 N N . GLY A 1 550 ? -3.746 4.860 -11.835 1.00 96.38 550 GLY A N 1
ATOM 3728 C CA . GLY A 1 550 ? -4.266 4.039 -12.933 1.00 96.38 550 GLY A CA 1
ATOM 3729 C C . GLY A 1 550 ? -4.516 2.603 -12.488 1.00 96.38 550 GLY A C 1
ATOM 3730 O O . GLY A 1 550 ? -5.075 2.371 -11.419 1.00 96.38 550 GLY A O 1
ATOM 3731 N N . THR A 1 551 ? -4.095 1.630 -13.296 1.00 97.12 551 THR A N 1
ATOM 3732 C CA . THR A 1 551 ? -4.224 0.200 -12.963 1.00 97.12 551 THR A CA 1
ATOM 3733 C C . THR A 1 551 ? -2.902 -0.361 -12.452 1.00 97.12 551 THR A C 1
ATOM 3735 O O . THR A 1 551 ? -1.875 -0.220 -13.116 1.00 97.12 551 THR A O 1
ATOM 3738 N N . TRP A 1 552 ? -2.927 -1.035 -11.305 1.00 97.38 552 TRP A N 1
ATOM 3739 C CA . TRP A 1 552 ? -1.806 -1.796 -10.768 1.00 97.38 552 TRP A CA 1
ATOM 3740 C C . TRP A 1 552 ? -2.263 -3.212 -10.438 1.00 97.38 552 TRP A C 1
ATOM 3742 O O . TRP A 1 552 ? -3.106 -3.410 -9.570 1.00 97.38 552 TRP A O 1
ATOM 3752 N N . ASN A 1 553 ? -1.693 -4.203 -11.109 1.00 96.81 553 ASN A N 1
ATOM 3753 C CA . ASN A 1 553 ? -2.068 -5.599 -10.941 1.00 96.81 553 ASN A CA 1
ATOM 3754 C C . ASN A 1 553 ? -0.857 -6.413 -10.498 1.00 96.81 553 ASN A C 1
ATOM 3756 O O . ASN A 1 553 ? 0.202 -6.357 -11.127 1.00 96.81 553 ASN A O 1
ATOM 3760 N N . VAL A 1 554 ? -1.029 -7.211 -9.452 1.00 96.81 554 VAL A N 1
ATOM 3761 C CA . VAL A 1 554 ? -0.111 -8.287 -9.077 1.00 96.81 554 VAL A CA 1
ATOM 3762 C C . VAL A 1 554 ? -0.764 -9.595 -9.504 1.00 96.81 554 VAL A C 1
ATOM 3764 O O . VAL A 1 554 ? -1.725 -10.032 -8.877 1.00 96.81 554 VAL A O 1
ATOM 3767 N N . GLY A 1 555 ? -0.287 -10.184 -10.601 1.00 93.56 555 GLY A N 1
ATOM 3768 C CA . GLY A 1 555 ? -0.865 -11.402 -11.171 1.00 93.56 555 GLY A CA 1
ATOM 3769 C C . GLY A 1 555 ? -0.688 -12.621 -10.263 1.00 93.56 555 GLY A C 1
ATOM 3770 O O . GLY A 1 555 ? 0.146 -12.614 -9.363 1.00 93.56 555 GLY A O 1
ATOM 3771 N N . THR A 1 556 ? -1.431 -13.697 -10.531 1.00 92.12 556 THR A N 1
ATOM 3772 C CA . THR A 1 556 ? -1.476 -14.923 -9.702 1.00 92.12 556 THR A CA 1
ATOM 3773 C C . THR A 1 556 ? -0.114 -15.586 -9.478 1.00 92.12 556 THR A C 1
ATOM 3775 O O . THR A 1 556 ? 0.158 -16.115 -8.405 1.00 92.12 556 THR A O 1
ATOM 3778 N N . THR A 1 557 ? 0.758 -15.562 -10.487 1.00 85.75 557 THR A N 1
ATOM 3779 C CA . THR A 1 557 ? 2.146 -16.055 -10.407 1.00 85.75 557 THR A CA 1
ATOM 3780 C C . THR A 1 557 ? 3.150 -14.960 -10.046 1.00 85.75 557 THR A C 1
ATOM 3782 O O . THR A 1 557 ? 4.345 -15.227 -9.906 1.00 85.75 557 THR A O 1
ATOM 3785 N N . GLY A 1 558 ? 2.679 -13.718 -9.960 1.00 89.00 558 GLY A N 1
ATOM 3786 C CA . GLY A 1 558 ? 3.467 -12.544 -9.639 1.00 89.00 558 GLY A CA 1
ATOM 3787 C C . GLY A 1 558 ? 3.587 -12.305 -8.139 1.00 89.00 558 GLY A C 1
ATOM 3788 O O . GLY A 1 558 ? 2.930 -12.929 -7.307 1.00 89.00 558 GLY A O 1
ATOM 3789 N N . GLY A 1 559 ? 4.444 -11.350 -7.790 1.00 92.56 559 GLY A N 1
ATOM 3790 C CA . GLY A 1 559 ? 4.574 -10.870 -6.421 1.00 92.56 559 GLY A CA 1
ATOM 3791 C C . GLY A 1 559 ? 5.203 -9.486 -6.387 1.00 92.56 559 GLY A C 1
ATOM 3792 O O . GLY A 1 559 ? 6.052 -9.174 -7.219 1.00 92.56 559 GLY A O 1
ATOM 3793 N N . ALA A 1 560 ? 4.794 -8.659 -5.433 1.00 96.38 560 ALA A N 1
ATOM 3794 C CA . ALA A 1 560 ? 5.374 -7.348 -5.180 1.00 96.38 560 ALA A CA 1
ATOM 3795 C C . ALA A 1 560 ? 5.993 -7.329 -3.780 1.00 96.38 560 ALA A C 1
ATOM 3797 O O . ALA A 1 560 ? 5.279 -7.470 -2.792 1.00 96.38 560 ALA A O 1
ATOM 3798 N N . THR A 1 561 ? 7.307 -7.142 -3.682 1.00 97.25 561 THR A N 1
ATOM 3799 C CA . THR A 1 561 ? 8.011 -6.996 -2.401 1.00 97.25 561 THR A CA 1
ATOM 3800 C C . THR A 1 561 ? 8.584 -5.593 -2.291 1.00 97.25 561 THR A C 1
ATOM 3802 O O . THR A 1 561 ? 9.503 -5.236 -3.030 1.00 97.25 561 THR A O 1
ATOM 3805 N N . LEU A 1 562 ? 8.075 -4.810 -1.348 1.00 97.38 562 LEU A N 1
ATOM 3806 C CA . LEU A 1 562 ? 8.622 -3.507 -1.001 1.00 97.38 562 LEU A CA 1
ATOM 3807 C C . LEU A 1 562 ? 9.667 -3.647 0.104 1.00 97.38 562 LEU A C 1
ATOM 3809 O O . LEU A 1 562 ? 9.468 -4.389 1.070 1.00 97.38 562 LEU A O 1
ATOM 3813 N N . SER A 1 563 ? 10.773 -2.917 -0.025 1.00 93.06 563 SER A N 1
ATOM 3814 C CA . SER A 1 563 ? 11.876 -2.932 0.941 1.00 93.06 563 SER A CA 1
ATOM 3815 C C . SER A 1 563 ? 12.542 -1.560 1.095 1.00 93.06 563 SER A C 1
ATOM 3817 O O . SER A 1 563 ? 12.281 -0.625 0.333 1.00 93.06 563 SER A O 1
ATOM 3819 N N . GLY A 1 564 ? 13.402 -1.429 2.110 1.00 92.62 564 GLY A N 1
ATOM 3820 C CA . GLY A 1 564 ? 14.073 -0.170 2.427 1.00 92.62 564 GLY A CA 1
ATOM 3821 C C . GLY A 1 564 ? 13.082 0.873 2.940 1.00 92.62 564 GLY A C 1
ATOM 3822 O O . GLY A 1 564 ? 12.270 0.580 3.808 1.00 92.62 564 GLY A O 1
ATOM 3823 N N . THR A 1 565 ? 13.143 2.086 2.393 1.00 93.06 565 THR A N 1
ATOM 3824 C CA . THR A 1 565 ? 12.257 3.210 2.749 1.00 93.06 565 THR A CA 1
ATOM 3825 C C . THR A 1 565 ? 11.188 3.479 1.685 1.00 93.06 565 THR A C 1
ATOM 3827 O O . THR A 1 565 ? 10.637 4.579 1.611 1.00 93.06 565 THR A O 1
ATOM 3830 N N . ALA A 1 566 ? 10.916 2.497 0.818 1.00 96.38 566 ALA A N 1
ATOM 3831 C CA . ALA A 1 566 ? 9.965 2.648 -0.274 1.00 96.38 566 ALA A CA 1
ATOM 3832 C C . ALA A 1 566 ? 8.545 2.916 0.249 1.00 96.38 566 ALA A C 1
ATOM 3834 O O . ALA A 1 566 ? 8.047 2.235 1.149 1.00 96.38 566 ALA A O 1
ATOM 3835 N N . THR A 1 567 ? 7.879 3.895 -0.359 1.00 97.50 567 THR A N 1
ATOM 3836 C CA . THR A 1 567 ? 6.453 4.167 -0.151 1.00 97.50 567 THR A CA 1
ATOM 3837 C C . THR A 1 567 ? 5.656 3.735 -1.376 1.00 97.50 567 THR A C 1
ATOM 3839 O O . THR A 1 567 ? 5.969 4.163 -2.487 1.00 97.50 567 THR A O 1
ATOM 3842 N N . PHE A 1 568 ? 4.608 2.934 -1.179 1.00 97.56 568 PHE A N 1
ATOM 3843 C CA . PHE A 1 568 ? 3.570 2.710 -2.183 1.00 97.56 568 PHE A CA 1
ATOM 3844 C C . PHE A 1 568 ? 2.351 3.566 -1.860 1.00 97.56 568 PHE A C 1
ATOM 3846 O O . PHE A 1 568 ? 1.778 3.438 -0.782 1.00 97.56 568 PHE A O 1
ATOM 3853 N N . THR A 1 569 ? 1.927 4.416 -2.789 1.00 96.00 569 THR A N 1
ATOM 3854 C CA . THR A 1 569 ? 0.723 5.234 -2.640 1.00 96.00 569 THR A CA 1
ATOM 3855 C C . THR A 1 569 ? -0.351 4.791 -3.622 1.00 96.00 569 THR A C 1
ATOM 3857 O O . THR A 1 569 ? -0.198 4.999 -4.824 1.00 96.00 569 THR A O 1
ATOM 3860 N N . ASN A 1 570 ? -1.475 4.267 -3.132 1.00 94.06 570 ASN A N 1
ATOM 3861 C CA . ASN A 1 570 ? -2.676 4.158 -3.960 1.00 94.06 570 ASN A CA 1
ATOM 3862 C C . ASN A 1 570 ? -3.438 5.485 -3.894 1.00 94.06 570 ASN A C 1
ATOM 3864 O O . ASN A 1 570 ? -3.972 5.857 -2.846 1.00 94.06 570 ASN A O 1
ATOM 3868 N N . ALA A 1 571 ? -3.414 6.234 -4.991 1.00 92.44 571 ALA A N 1
ATOM 3869 C CA . ALA A 1 571 ? -4.054 7.534 -5.109 1.00 92.44 571 ALA A CA 1
ATOM 3870 C C . ALA A 1 571 ? -5.540 7.397 -5.477 1.00 92.44 571 ALA A C 1
ATOM 3872 O O . ALA A 1 571 ? -6.013 6.345 -5.908 1.00 92.44 571 ALA A O 1
ATOM 3873 N N . VAL A 1 572 ? -6.282 8.498 -5.348 1.00 88.12 572 VAL A N 1
ATOM 3874 C CA . VAL A 1 572 ? -7.682 8.575 -5.787 1.00 88.12 572 VAL A CA 1
ATOM 3875 C C . VAL A 1 572 ? -7.791 8.191 -7.270 1.00 88.12 572 VAL A C 1
ATOM 3877 O O . VAL A 1 572 ? -7.049 8.706 -8.103 1.00 88.12 572 VAL A O 1
ATOM 3880 N N . GLY A 1 573 ? -8.717 7.284 -7.591 1.00 85.94 573 GLY A N 1
ATOM 3881 C CA . GLY A 1 573 ? -8.914 6.748 -8.945 1.00 85.94 573 GLY A CA 1
ATOM 3882 C C . GLY A 1 573 ? -8.019 5.555 -9.306 1.00 85.94 573 GLY A C 1
ATOM 3883 O O . GLY A 1 573 ? -8.286 4.897 -10.308 1.00 85.94 573 GLY A O 1
ATOM 3884 N N . GLY A 1 574 ? -7.012 5.232 -8.485 1.00 92.19 574 GLY A N 1
ATOM 3885 C CA . GLY A 1 574 ? -6.170 4.053 -8.670 1.00 92.19 574 GLY A CA 1
ATOM 3886 C C . GLY A 1 574 ? -6.907 2.747 -8.362 1.00 92.19 574 GLY A C 1
ATOM 3887 O O . GLY A 1 574 ? -7.624 2.644 -7.365 1.00 92.19 574 GLY A O 1
ATOM 3888 N N . THR A 1 575 ? -6.704 1.733 -9.198 1.00 92.75 575 THR A N 1
ATOM 3889 C CA . THR A 1 575 ? -7.138 0.348 -8.959 1.00 92.75 575 THR A CA 1
ATOM 3890 C C . THR A 1 575 ? -5.917 -0.503 -8.636 1.00 92.75 575 THR A C 1
ATOM 3892 O O . THR A 1 575 ? -4.964 -0.501 -9.418 1.00 92.75 575 THR A O 1
ATOM 3895 N N . LEU A 1 576 ? -5.934 -1.207 -7.503 1.00 93.25 576 LEU A N 1
ATOM 3896 C CA . LEU A 1 576 ? -4.893 -2.153 -7.097 1.00 93.25 576 LEU A CA 1
ATOM 3897 C C . LEU A 1 576 ? -5.491 -3.554 -6.930 1.00 93.25 576 LEU A C 1
ATOM 3899 O O . LEU A 1 576 ? -6.191 -3.809 -5.958 1.00 93.25 576 LEU A O 1
ATOM 3903 N N . THR A 1 577 ? -5.177 -4.453 -7.857 1.00 93.12 577 THR A N 1
ATOM 3904 C CA . THR A 1 577 ? -5.604 -5.861 -7.846 1.00 93.12 577 THR A CA 1
ATOM 3905 C C . THR A 1 577 ? -4.442 -6.733 -7.379 1.00 93.12 577 THR A C 1
ATOM 3907 O O . THR A 1 577 ? -3.351 -6.649 -7.953 1.00 93.12 577 THR A O 1
ATOM 3910 N N . ILE A 1 578 ? -4.644 -7.572 -6.363 1.00 94.00 578 ILE A N 1
ATOM 3911 C CA . ILE A 1 578 ? -3.610 -8.467 -5.829 1.00 94.00 578 ILE A CA 1
ATOM 3912 C C . ILE A 1 578 ? -4.108 -9.913 -5.927 1.00 94.00 578 ILE A C 1
ATOM 3914 O O . ILE A 1 578 ? -4.666 -10.463 -4.985 1.00 94.00 578 ILE A O 1
ATOM 3918 N N . ASP A 1 579 ? -3.878 -10.549 -7.073 1.00 93.50 579 ASP A N 1
ATOM 3919 C CA . ASP A 1 579 ? -4.189 -11.973 -7.264 1.00 93.50 579 ASP A CA 1
ATOM 3920 C C . ASP A 1 579 ? -3.024 -12.883 -6.832 1.00 93.50 579 ASP A C 1
ATOM 3922 O O . ASP A 1 579 ? -3.219 -14.067 -6.556 1.00 93.50 579 ASP A O 1
ATOM 3926 N N . GLY A 1 580 ? -1.803 -12.338 -6.807 1.00 93.50 580 GLY A N 1
ATOM 3927 C CA . GLY A 1 580 ? -0.607 -12.957 -6.230 1.00 93.50 580 GLY A CA 1
ATOM 3928 C C . GLY A 1 580 ? -0.383 -12.526 -4.777 1.00 93.50 580 GLY A C 1
ATOM 3929 O O . GLY A 1 580 ? -1.282 -12.585 -3.944 1.00 93.50 580 GLY A O 1
ATOM 3930 N N . SER A 1 581 ? 0.830 -12.063 -4.456 1.00 93.12 581 SER A N 1
ATOM 3931 C CA . SER A 1 581 ? 1.164 -11.538 -3.120 1.00 93.12 581 SER A CA 1
ATOM 3932 C C . SER A 1 581 ? 1.774 -10.140 -3.174 1.00 93.12 581 SER A C 1
ATOM 3934 O O . SER A 1 581 ? 2.708 -9.911 -3.944 1.00 93.12 581 SER A O 1
ATOM 3936 N N . MET A 1 582 ? 1.342 -9.237 -2.295 1.00 95.88 582 MET A N 1
ATOM 3937 C CA . MET A 1 582 ? 2.014 -7.959 -2.050 1.00 95.88 582 MET A CA 1
ATOM 3938 C C . MET A 1 582 ? 2.511 -7.904 -0.605 1.00 95.88 582 MET A C 1
ATOM 3940 O O . MET A 1 582 ? 1.722 -8.001 0.330 1.00 95.88 582 MET A O 1
ATOM 3944 N N . TYR A 1 583 ? 3.821 -7.750 -0.431 1.00 95.88 583 TYR A N 1
ATOM 3945 C CA . TYR A 1 583 ? 4.498 -7.738 0.859 1.00 95.88 583 TYR A CA 1
ATOM 3946 C C . TYR A 1 583 ? 5.263 -6.435 1.061 1.00 95.88 583 TYR A C 1
ATOM 3948 O O . TYR A 1 583 ? 6.063 -6.035 0.212 1.00 95.88 583 TYR A O 1
ATOM 3956 N N . LEU A 1 584 ? 5.062 -5.805 2.211 1.00 97.31 584 LEU A N 1
ATOM 3957 C CA . LEU A 1 584 ? 5.745 -4.594 2.636 1.00 97.31 584 LEU A CA 1
ATOM 3958 C C . LEU A 1 584 ? 6.604 -4.905 3.859 1.00 97.31 584 LEU A C 1
ATOM 3960 O O . LEU A 1 584 ? 6.071 -5.208 4.924 1.00 97.31 584 LEU A O 1
ATOM 3964 N N . GLY A 1 585 ? 7.928 -4.858 3.696 1.00 94.75 585 GLY A N 1
ATOM 3965 C CA . GLY A 1 585 ? 8.873 -5.131 4.780 1.00 94.75 585 GLY A CA 1
ATOM 3966 C C . GLY A 1 585 ? 9.152 -3.929 5.688 1.00 94.75 585 GLY A C 1
ATOM 3967 O O . GLY A 1 585 ? 8.684 -2.811 5.452 1.00 94.75 585 GLY A O 1
ATOM 3968 N N . GLY A 1 586 ? 9.987 -4.157 6.704 1.00 94.50 586 GLY A N 1
ATOM 3969 C CA . GLY A 1 586 ? 10.364 -3.140 7.685 1.00 94.50 586 GLY A CA 1
ATOM 3970 C C . GLY A 1 586 ? 10.904 -1.849 7.059 1.00 94.50 586 GLY A C 1
ATOM 3971 O O . GLY A 1 586 ? 11.761 -1.897 6.178 1.00 94.50 586 GLY A O 1
ATOM 3972 N N . GLY A 1 587 ? 10.407 -0.700 7.531 1.00 94.19 587 GLY A N 1
ATOM 3973 C CA . GLY A 1 587 ? 10.802 0.637 7.058 1.00 94.19 587 GLY A CA 1
ATOM 3974 C C . GLY A 1 587 ? 10.012 1.168 5.855 1.00 94.19 587 GLY A C 1
ATOM 3975 O O . GLY A 1 587 ? 10.161 2.339 5.502 1.00 94.19 587 GLY A O 1
ATOM 3976 N N . THR A 1 588 ? 9.147 0.350 5.250 1.00 98.06 588 THR A N 1
ATOM 3977 C CA . THR A 1 588 ? 8.307 0.753 4.111 1.00 98.06 588 THR A CA 1
ATOM 3978 C C . THR A 1 588 ? 6.976 1.362 4.555 1.00 98.06 588 THR A C 1
ATOM 3980 O O . THR A 1 588 ? 6.581 1.267 5.719 1.00 98.06 588 THR A O 1
ATOM 3983 N N . THR A 1 589 ? 6.270 2.019 3.632 1.00 97.69 589 THR A N 1
ATOM 3984 C CA . THR A 1 589 ? 4.950 2.619 3.890 1.00 97.69 589 THR A CA 1
ATOM 3985 C C . THR A 1 589 ? 3.949 2.255 2.796 1.00 97.69 589 THR A C 1
ATOM 3987 O O . THR A 1 589 ? 4.233 2.428 1.611 1.00 97.69 589 THR A O 1
ATOM 3990 N N . PHE A 1 590 ? 2.753 1.817 3.187 1.00 96.81 590 PHE A N 1
ATOM 3991 C CA . PHE A 1 590 ? 1.574 1.794 2.328 1.00 96.81 590 PHE A CA 1
ATOM 3992 C C . PHE A 1 590 ? 0.706 3.017 2.636 1.00 96.81 590 PHE A C 1
ATOM 3994 O O . PHE A 1 590 ? 0.134 3.124 3.718 1.00 96.81 590 PHE A O 1
ATOM 4001 N N . ALA A 1 591 ? 0.581 3.934 1.683 1.00 95.50 591 ALA A N 1
ATOM 4002 C CA . ALA A 1 591 ? -0.284 5.101 1.784 1.00 95.50 591 ALA A CA 1
ATOM 4003 C C . ALA A 1 591 ? -1.551 4.899 0.937 1.00 95.50 591 ALA A C 1
ATOM 4005 O O . ALA A 1 591 ? -1.506 4.926 -0.293 1.00 95.50 591 ALA A O 1
ATOM 4006 N N . PHE A 1 592 ? -2.701 4.728 1.581 1.00 92.75 592 PHE A N 1
ATOM 4007 C CA . PHE A 1 592 ? -3.997 4.624 0.917 1.00 92.75 592 PHE A CA 1
ATOM 4008 C C . PHE A 1 592 ? -4.694 5.986 0.911 1.00 92.75 592 PHE A C 1
ATOM 4010 O O . PHE A 1 592 ? -5.288 6.396 1.904 1.00 92.75 592 PHE A O 1
ATOM 4017 N N . SER A 1 593 ? -4.619 6.718 -0.201 1.00 89.25 593 SER A N 1
ATOM 4018 C CA . SER A 1 593 ? -5.312 8.009 -0.369 1.00 89.25 593 SER A CA 1
ATOM 4019 C C . SER A 1 593 ? -6.685 7.879 -1.048 1.00 89.25 593 SER A C 1
ATOM 4021 O O . SER A 1 593 ? -7.407 8.865 -1.144 1.00 89.25 593 SER A O 1
ATOM 4023 N N . GLY A 1 594 ? -7.055 6.681 -1.514 1.00 82.88 594 GLY A N 1
ATOM 4024 C CA . GLY A 1 594 ? -8.342 6.362 -2.140 1.00 82.88 594 GLY A CA 1
ATOM 4025 C C . GLY A 1 594 ? -8.212 5.259 -3.197 1.00 82.88 594 GLY A C 1
ATOM 4026 O O . GLY A 1 594 ? -7.154 4.643 -3.324 1.00 82.88 594 GLY A O 1
ATOM 4027 N N . GLY A 1 595 ? -9.282 5.027 -3.966 1.00 84.94 595 GLY A N 1
ATOM 4028 C CA . GLY A 1 595 ? -9.293 4.087 -5.095 1.00 84.94 595 GLY A CA 1
ATOM 4029 C C . GLY A 1 595 ? -10.050 2.781 -4.825 1.00 84.94 595 GLY A C 1
ATOM 4030 O O . GLY A 1 595 ? -10.901 2.716 -3.935 1.00 84.94 595 GLY A O 1
ATOM 4031 N N . VAL A 1 596 ? -9.762 1.749 -5.623 1.00 85.25 596 VAL A N 1
ATOM 4032 C CA . VAL A 1 596 ? -10.411 0.427 -5.553 1.00 85.25 596 VAL A CA 1
ATOM 4033 C C . VAL A 1 596 ? -9.372 -0.661 -5.273 1.00 85.25 596 VAL A C 1
ATOM 4035 O O . VAL A 1 596 ? -8.329 -0.704 -5.924 1.00 85.25 596 VAL A O 1
ATOM 4038 N N . LEU A 1 597 ? -9.684 -1.547 -4.327 1.00 85.06 597 LEU A N 1
ATOM 4039 C CA . LEU A 1 597 ? -8.911 -2.742 -3.963 1.00 85.06 597 LEU A CA 1
ATOM 4040 C C . LEU A 1 597 ? -9.771 -3.988 -4.217 1.00 85.06 597 LEU A C 1
ATOM 4042 O O . LEU A 1 597 ? -10.297 -4.544 -3.262 1.00 85.06 597 LEU A O 1
ATOM 4046 N N . PRO A 1 598 ? -10.046 -4.384 -5.472 1.00 78.50 598 PRO A N 1
ATOM 4047 C CA . PRO A 1 598 ? -11.076 -5.385 -5.756 1.00 78.50 598 PRO A CA 1
ATOM 4048 C C . PRO A 1 598 ? -10.745 -6.783 -5.210 1.00 78.50 598 PRO A C 1
ATOM 4050 O O . PRO A 1 598 ? -11.666 -7.509 -4.838 1.00 78.50 598 PRO A O 1
ATOM 4053 N N . THR A 1 599 ? -9.464 -7.161 -5.156 1.00 83.00 599 THR A N 1
ATOM 4054 C CA . THR A 1 599 ? -9.002 -8.476 -4.687 1.00 83.00 599 THR A CA 1
ATOM 4055 C C . THR A 1 599 ? -7.647 -8.387 -3.981 1.00 83.00 599 THR A C 1
ATOM 4057 O O . THR A 1 599 ? -6.794 -7.585 -4.368 1.00 83.00 599 THR A O 1
ATOM 4060 N N . GLY A 1 600 ? -7.462 -9.270 -2.994 1.00 87.12 600 GLY A N 1
ATOM 4061 C CA . GLY A 1 600 ? -6.228 -9.503 -2.239 1.00 87.12 600 GLY A CA 1
ATOM 4062 C C . GLY A 1 600 ? -5.842 -8.407 -1.242 1.00 87.12 600 GLY A C 1
ATOM 4063 O O . GLY A 1 600 ? -6.132 -7.229 -1.431 1.00 87.12 600 GLY A O 1
ATOM 4064 N N . ASP A 1 601 ? -5.150 -8.812 -0.174 1.00 90.88 601 ASP A N 1
ATOM 4065 C CA . ASP A 1 601 ? -4.749 -7.914 0.915 1.00 90.88 601 ASP A CA 1
ATOM 4066 C C . ASP A 1 601 ? -3.240 -7.663 0.861 1.00 90.88 601 ASP A C 1
ATOM 4068 O O . ASP A 1 601 ? -2.462 -8.626 0.897 1.00 90.88 601 ASP A O 1
ATOM 4072 N N . PRO A 1 602 ? -2.773 -6.401 0.818 1.00 94.19 602 PRO A N 1
ATOM 4073 C CA . PRO A 1 602 ? -1.370 -6.118 1.062 1.00 94.19 602 PRO A CA 1
ATOM 4074 C C . PRO A 1 602 ? -0.998 -6.521 2.495 1.00 94.19 602 PRO A C 1
ATOM 4076 O O . PRO A 1 602 ? -1.665 -6.164 3.472 1.00 94.19 602 PRO A O 1
ATOM 4079 N N . VAL A 1 603 ? 0.105 -7.258 2.611 1.00 95.69 603 VAL A N 1
ATOM 4080 C CA . VAL A 1 603 ? 0.664 -7.714 3.883 1.00 95.69 603 VAL A CA 1
ATOM 4081 C C . VAL A 1 603 ? 1.741 -6.737 4.336 1.00 95.69 603 VAL A C 1
ATOM 4083 O O . VAL A 1 603 ? 2.755 -6.561 3.660 1.00 95.69 603 VAL A O 1
ATOM 4086 N N . LEU A 1 604 ? 1.533 -6.121 5.494 1.00 97.06 604 LEU A N 1
ATOM 4087 C CA . LEU A 1 604 ? 2.474 -5.218 6.145 1.00 97.06 604 LEU A CA 1
ATOM 4088 C C . LEU A 1 604 ? 3.212 -5.956 7.266 1.00 97.06 604 LEU A C 1
ATOM 4090 O O . LEU A 1 604 ? 2.588 -6.386 8.230 1.00 97.06 604 LEU A O 1
ATOM 4094 N N . ASP A 1 605 ? 4.536 -6.067 7.170 1.00 95.75 605 ASP A N 1
ATOM 4095 C CA . ASP A 1 605 ? 5.410 -6.635 8.202 1.00 95.75 605 ASP A CA 1
ATOM 4096 C C . ASP A 1 605 ? 6.416 -5.582 8.664 1.00 95.75 605 ASP A C 1
ATOM 4098 O O . ASP A 1 605 ? 7.373 -5.264 7.957 1.00 95.75 605 ASP A O 1
ATOM 4102 N N . GLN A 1 606 ? 6.201 -5.039 9.863 1.00 95.56 606 GLN A N 1
ATOM 4103 C CA . GLN A 1 606 ? 7.002 -3.927 10.402 1.00 95.56 606 GLN A CA 1
ATOM 4104 C C . GLN A 1 606 ? 6.980 -2.650 9.535 1.00 95.56 606 GLN A C 1
ATOM 4106 O O . GLN A 1 606 ? 7.897 -1.827 9.585 1.00 95.56 606 GLN A O 1
ATOM 4111 N N . ALA A 1 607 ? 5.933 -2.496 8.724 1.00 97.44 607 ALA A N 1
ATOM 4112 C CA . ALA A 1 607 ? 5.712 -1.355 7.844 1.00 97.44 607 ALA A CA 1
ATOM 4113 C C . ALA A 1 607 ? 4.727 -0.343 8.457 1.00 97.44 607 ALA A C 1
ATOM 4115 O O . ALA A 1 607 ? 4.115 -0.596 9.497 1.00 97.44 607 ALA A O 1
ATOM 4116 N N . ALA A 1 608 ? 4.562 0.800 7.793 1.00 97.62 608 ALA A N 1
ATOM 4117 C CA . ALA A 1 608 ? 3.548 1.795 8.128 1.00 97.62 608 ALA A CA 1
ATOM 4118 C C . ALA A 1 608 ? 2.337 1.699 7.188 1.00 97.62 608 ALA A C 1
ATOM 4120 O O . ALA A 1 608 ? 2.499 1.588 5.972 1.00 97.62 608 ALA A O 1
ATOM 4121 N N . LEU A 1 609 ? 1.131 1.799 7.744 1.00 96.81 609 LEU A N 1
ATOM 4122 C CA . LEU A 1 609 ? -0.127 1.960 7.017 1.00 96.81 609 LEU A CA 1
ATOM 4123 C C . LEU A 1 609 ? -0.668 3.372 7.253 1.00 96.81 609 LEU A C 1
ATOM 4125 O O . LEU A 1 609 ? -0.958 3.750 8.384 1.00 96.81 609 LEU A O 1
ATOM 4129 N N . VAL A 1 610 ? -0.827 4.157 6.192 1.00 95.69 610 VAL A N 1
ATOM 4130 C CA . VAL A 1 610 ? -1.301 5.543 6.283 1.00 95.69 610 VAL A CA 1
ATOM 4131 C C . VAL A 1 610 ? -2.549 5.716 5.432 1.00 95.69 610 VAL A C 1
ATOM 4133 O O . VAL A 1 610 ? -2.497 5.564 4.213 1.00 95.69 610 VAL A O 1
ATOM 4136 N N . PHE A 1 611 ? -3.662 6.090 6.052 1.00 92.75 611 PHE A N 1
ATOM 4137 C CA . PHE A 1 611 ? -4.866 6.505 5.340 1.00 92.75 611 PHE A CA 1
ATOM 4138 C C . PHE A 1 611 ? -4.836 8.016 5.085 1.00 92.75 611 PHE A C 1
ATOM 4140 O O . PHE A 1 611 ? -4.853 8.825 6.011 1.00 92.75 611 PHE A O 1
ATOM 4147 N N . GLY A 1 612 ? -4.782 8.410 3.813 1.00 87.75 612 GLY A N 1
ATOM 4148 C CA . GLY A 1 612 ? -4.779 9.812 3.403 1.00 87.75 612 GLY A CA 1
ATOM 4149 C C . GLY A 1 612 ? -6.092 10.526 3.740 1.00 87.75 612 GLY A C 1
ATOM 4150 O O . GLY A 1 612 ? -7.150 9.907 3.865 1.00 87.75 612 GLY A O 1
ATOM 4151 N N . ALA A 1 613 ? -6.041 11.854 3.859 1.00 83.31 613 ALA A N 1
ATOM 4152 C CA . ALA A 1 613 ? -7.233 12.659 4.114 1.00 83.31 613 ALA A CA 1
ATOM 4153 C C . ALA A 1 613 ? -8.289 12.450 3.010 1.00 83.31 613 ALA A C 1
ATOM 4155 O O . ALA A 1 613 ? -7.995 12.603 1.826 1.00 83.31 613 ALA A O 1
ATOM 4156 N N . GLY A 1 614 ? -9.521 12.108 3.402 1.00 73.94 614 GLY A N 1
ATOM 4157 C CA . GLY A 1 614 ? -10.618 11.847 2.463 1.00 73.94 614 GLY A CA 1
ATOM 4158 C C . GLY A 1 614 ? -10.550 10.494 1.746 1.00 73.94 614 GLY A C 1
ATOM 4159 O O . GLY A 1 614 ? -11.305 10.283 0.795 1.00 73.94 614 GLY A O 1
ATOM 4160 N N . ALA A 1 615 ? -9.679 9.577 2.187 1.00 81.56 615 ALA A N 1
ATOM 4161 C CA . ALA A 1 615 ? -9.647 8.217 1.667 1.00 81.56 615 ALA A CA 1
ATOM 4162 C C . ALA A 1 615 ? -11.040 7.567 1.758 1.00 81.56 615 ALA A C 1
ATOM 4164 O O . ALA A 1 615 ? -11.667 7.521 2.815 1.00 81.56 615 ALA A O 1
ATOM 4165 N N . SER A 1 616 ? -11.522 7.064 0.626 1.00 74.62 616 SER A N 1
ATOM 4166 C CA . SER A 1 616 ? -12.780 6.330 0.503 1.00 74.62 616 SER A CA 1
ATOM 4167 C C . SER A 1 616 ? -12.596 5.176 -0.475 1.00 74.62 616 SER A C 1
ATOM 4169 O O . SER A 1 616 ? -11.747 5.239 -1.371 1.00 74.62 616 SER A O 1
ATOM 4171 N N . THR A 1 617 ? -13.372 4.113 -0.284 1.00 67.44 617 THR A N 1
ATOM 4172 C CA . THR A 1 617 ? -13.442 2.969 -1.195 1.00 67.44 617 THR A CA 1
ATOM 4173 C C . THR A 1 617 ? -14.758 3.030 -1.966 1.00 67.44 617 THR A C 1
ATOM 4175 O O . THR A 1 617 ? -15.816 3.293 -1.396 1.00 67.44 617 THR A O 1
ATOM 4178 N N . SER A 1 618 ? -14.712 2.803 -3.280 1.00 55.72 618 SER A N 1
ATOM 4179 C CA . SER A 1 618 ? -15.908 2.740 -4.137 1.00 55.72 618 SER A CA 1
ATOM 4180 C C . SER A 1 618 ? -16.275 1.308 -4.556 1.00 55.72 618 SER A C 1
ATOM 4182 O O . SER A 1 618 ? -16.886 1.115 -5.603 1.00 55.72 618 SER A O 1
ATOM 4184 N N . GLY A 1 619 ? -15.909 0.287 -3.771 1.00 55.91 619 GLY A N 1
ATOM 4185 C CA . GLY A 1 619 ? -16.207 -1.116 -4.084 1.00 55.91 619 GLY A CA 1
ATOM 4186 C C . GLY A 1 619 ? -16.037 -2.065 -2.895 1.00 55.91 619 GLY A C 1
ATOM 4187 O O . GLY A 1 619 ? -15.404 -1.710 -1.904 1.00 55.91 619 GLY A O 1
ATOM 4188 N N . SER A 1 620 ? -16.617 -3.268 -3.000 1.00 47.09 620 SER A N 1
ATOM 4189 C CA . SER A 1 620 ? -16.429 -4.365 -2.043 1.00 47.09 620 SER A CA 1
ATOM 4190 C C . SER A 1 620 ? -15.130 -5.099 -2.364 1.00 47.09 620 SER A C 1
ATOM 4192 O O . SER A 1 620 ? -15.069 -5.846 -3.340 1.00 47.09 620 SER A O 1
ATOM 4194 N N . GLY A 1 621 ? -14.088 -4.884 -1.581 1.00 56.12 621 GLY A N 1
ATOM 4195 C CA . GLY A 1 621 ? -12.818 -5.548 -1.807 1.00 56.12 621 GLY A CA 1
ATOM 4196 C C . GLY A 1 621 ? -11.948 -5.525 -0.560 1.00 56.12 621 GLY A C 1
ATOM 4197 O O . GLY A 1 621 ? -12.263 -4.830 0.408 1.00 56.12 621 GLY A O 1
ATOM 4198 N N . THR A 1 622 ? -10.973 -6.423 -0.542 1.00 66.94 622 THR A N 1
ATOM 4199 C CA . THR A 1 622 ? -10.381 -7.005 0.661 1.00 66.94 622 THR A CA 1
ATOM 4200 C C . THR A 1 622 ? -9.403 -6.031 1.358 1.00 66.94 622 THR A C 1
ATOM 4202 O O . THR A 1 622 ? -9.080 -4.963 0.837 1.00 66.94 622 THR A O 1
ATOM 4205 N N . GLY A 1 623 ? -9.098 -6.299 2.627 1.00 88.00 623 GLY A N 1
ATOM 4206 C CA . GLY A 1 623 ? -8.524 -5.353 3.580 1.00 88.00 623 GLY A CA 1
ATOM 4207 C C . GLY A 1 623 ? -6.998 -5.219 3.564 1.00 88.00 623 GLY A C 1
ATOM 4208 O O . GLY A 1 623 ? -6.338 -5.296 2.539 1.00 88.00 623 GLY A O 1
ATOM 4209 N N . PHE A 1 624 ? -6.428 -4.987 4.742 1.00 94.56 624 PHE A N 1
ATOM 4210 C CA . PHE A 1 624 ? -4.992 -4.938 5.011 1.00 94.56 624 PHE A CA 1
ATOM 4211 C C . PHE A 1 624 ? -4.643 -5.989 6.059 1.00 94.56 624 PHE A C 1
ATOM 4213 O O . PHE A 1 624 ? -5.375 -6.143 7.038 1.00 94.56 624 PHE A O 1
ATOM 4220 N N . ILE A 1 625 ? -3.498 -6.654 5.914 1.00 95.25 625 ILE A N 1
ATOM 4221 C CA . ILE A 1 625 ? -2.997 -7.595 6.923 1.00 95.25 625 ILE A CA 1
ATOM 4222 C C . ILE A 1 625 ? -1.795 -6.972 7.629 1.00 95.25 625 ILE A C 1
ATOM 4224 O O . ILE A 1 625 ? -0.797 -6.643 6.993 1.00 95.25 625 ILE A O 1
ATOM 4228 N N . ALA A 1 626 ? -1.872 -6.845 8.951 1.00 96.94 626 ALA A N 1
ATOM 4229 C CA . ALA A 1 626 ? -0.792 -6.364 9.800 1.00 96.94 626 ALA A CA 1
ATOM 4230 C C . ALA A 1 626 ? -0.106 -7.528 10.531 1.00 96.94 626 ALA A C 1
ATOM 4232 O O . ALA A 1 626 ? -0.723 -8.229 11.340 1.00 96.94 626 ALA A O 1
ATOM 4233 N N . TRP A 1 627 ? 1.188 -7.709 10.267 1.00 94.94 627 TRP A N 1
ATOM 4234 C CA . TRP A 1 627 ? 2.083 -8.656 10.932 1.00 94.94 627 TRP A CA 1
ATOM 4235 C C . TRP A 1 627 ? 3.167 -7.931 11.718 1.00 94.94 627 TRP A C 1
ATOM 4237 O O . TRP A 1 627 ? 3.675 -6.887 11.302 1.00 94.94 627 TRP A O 1
ATOM 4247 N N . ARG A 1 628 ? 3.580 -8.532 12.842 1.00 94.81 628 ARG A N 1
ATOM 4248 C CA . ARG A 1 628 ? 4.540 -7.907 13.761 1.00 94.81 628 ARG A CA 1
ATOM 4249 C C . ARG A 1 628 ? 4.093 -6.486 14.108 1.00 94.81 628 ARG A C 1
ATOM 4251 O O . ARG A 1 628 ? 2.902 -6.266 14.295 1.00 94.81 628 ARG A O 1
ATOM 4258 N N . SER A 1 629 ? 5.016 -5.545 14.251 1.00 95.38 629 SER A N 1
ATOM 4259 C CA . SER A 1 629 ? 4.709 -4.186 14.700 1.00 95.38 629 SER A CA 1
ATOM 4260 C C . SER A 1 629 ? 4.407 -3.259 13.524 1.00 95.38 629 SER A C 1
ATOM 4262 O O . SER A 1 629 ? 5.329 -2.693 12.948 1.00 95.38 629 SER A O 1
ATOM 4264 N N . VAL A 1 630 ? 3.134 -3.068 13.187 1.00 98.00 630 VAL A N 1
ATOM 4265 C CA . VAL A 1 630 ? 2.693 -2.130 12.142 1.00 98.00 630 VAL A CA 1
ATOM 4266 C C . VAL A 1 630 ? 2.244 -0.820 12.778 1.00 98.00 630 VAL A C 1
ATOM 4268 O O . VAL A 1 630 ? 1.434 -0.815 13.707 1.00 98.00 630 VAL A O 1
ATOM 4271 N N . SER A 1 631 ? 2.750 0.305 12.276 1.00 97.50 631 SER A N 1
ATOM 4272 C CA . SER A 1 631 ? 2.235 1.627 12.638 1.00 97.50 631 SER A CA 1
ATOM 4273 C C . SER A 1 631 ? 1.052 2.009 11.751 1.00 97.50 631 SER A C 1
ATOM 4275 O O . SER A 1 631 ? 1.030 1.686 10.564 1.00 97.50 631 SER A O 1
ATOM 4277 N N . MET A 1 632 ? 0.068 2.703 12.321 1.00 96.94 632 MET A N 1
ATOM 4278 C CA . MET A 1 632 ? -1.109 3.187 11.605 1.00 96.94 632 MET A CA 1
ATOM 4279 C C . MET A 1 632 ? -1.349 4.673 11.863 1.00 96.94 632 MET A C 1
ATOM 4281 O O . MET A 1 632 ? -1.302 5.120 13.011 1.00 96.94 632 MET A O 1
ATOM 4285 N N . ASP A 1 633 ? -1.685 5.400 10.799 1.00 94.25 633 ASP A N 1
ATOM 4286 C CA . ASP A 1 633 ? -2.150 6.786 10.851 1.00 94.25 633 ASP A CA 1
ATOM 4287 C C . ASP A 1 633 ? -3.337 7.020 9.897 1.00 94.25 633 ASP A C 1
ATOM 4289 O O . ASP A 1 633 ? -3.516 6.303 8.908 1.00 94.25 633 ASP A O 1
ATOM 4293 N N . GLY A 1 634 ? -4.133 8.052 10.174 1.00 92.25 634 GLY A N 1
ATOM 4294 C CA . GLY A 1 634 ? -5.279 8.461 9.365 1.00 92.25 634 GLY A CA 1
ATOM 4295 C C . GLY A 1 634 ? -6.593 7.743 9.688 1.00 92.25 634 GLY A C 1
ATOM 4296 O O . GLY A 1 634 ? -6.692 6.940 10.609 1.00 92.25 634 GLY A O 1
ATOM 4297 N N . THR A 1 635 ? -7.653 8.071 8.943 1.00 91.81 635 THR A N 1
ATOM 4298 C CA . THR A 1 635 ? -8.993 7.491 9.161 1.00 91.81 635 THR A CA 1
ATOM 4299 C C . THR A 1 635 ? -9.162 6.201 8.369 1.00 91.81 635 THR A C 1
ATOM 4301 O O . THR A 1 635 ? -9.093 6.248 7.144 1.00 91.81 635 THR A O 1
ATOM 4304 N N . VAL A 1 636 ? -9.449 5.079 9.039 1.00 92.50 636 VAL A N 1
ATOM 4305 C CA . VAL A 1 636 ? -9.804 3.817 8.365 1.00 92.50 636 VAL A CA 1
ATOM 4306 C C . VAL A 1 636 ? -11.160 4.009 7.674 1.00 92.50 636 VAL A C 1
ATOM 4308 O O . VAL A 1 636 ? -12.151 4.237 8.379 1.00 92.50 636 VAL A O 1
ATOM 4311 N N . PRO A 1 637 ? -11.246 3.943 6.333 1.00 90.69 637 PRO A N 1
ATOM 4312 C CA . PRO A 1 637 ? -12.495 4.182 5.618 1.00 90.69 637 PRO A CA 1
ATOM 4313 C C . PRO A 1 637 ? -13.548 3.105 5.899 1.00 90.69 637 PRO A C 1
ATOM 4315 O O . PRO A 1 637 ? -13.221 1.962 6.220 1.00 90.69 637 PRO A O 1
ATOM 4318 N N . ALA A 1 638 ? -14.825 3.447 5.711 1.00 87.94 638 ALA A N 1
ATOM 4319 C CA . ALA A 1 638 ? -15.902 2.459 5.746 1.00 87.94 638 ALA A CA 1
ATOM 4320 C C . ALA A 1 638 ? -15.645 1.324 4.737 1.00 87.94 638 ALA A C 1
ATOM 4322 O O . ALA A 1 638 ? -15.066 1.545 3.672 1.00 87.94 638 ALA A O 1
ATOM 4323 N N . ASN A 1 639 ? -16.090 0.110 5.070 1.00 83.75 639 ASN A N 1
ATOM 4324 C CA . ASN A 1 639 ? -15.889 -1.114 4.279 1.00 83.75 639 ASN A CA 1
ATOM 4325 C C . ASN A 1 639 ? -14.424 -1.557 4.087 1.00 83.75 639 ASN A C 1
ATOM 4327 O O . ASN A 1 639 ? -14.181 -2.495 3.336 1.00 83.75 639 ASN A O 1
ATOM 4331 N N . VAL A 1 640 ? -13.454 -0.930 4.760 1.00 90.00 640 VAL A N 1
ATOM 4332 C CA . VAL A 1 640 ? -12.069 -1.418 4.816 1.00 90.00 640 VAL A CA 1
ATOM 4333 C C . VAL A 1 640 ? -11.897 -2.317 6.034 1.00 90.00 640 VAL A C 1
ATOM 4335 O O . VAL A 1 640 ? -12.270 -1.934 7.141 1.00 90.00 640 VAL A O 1
ATOM 4338 N N . LEU A 1 641 ? -11.305 -3.495 5.837 1.00 92.50 641 LEU A N 1
ATOM 4339 C CA . LEU A 1 641 ? -10.860 -4.380 6.914 1.00 92.50 641 LEU A CA 1
ATOM 4340 C C . LEU A 1 641 ? -9.367 -4.154 7.186 1.00 92.50 641 LEU A C 1
ATOM 4342 O O . LEU A 1 641 ? -8.572 -4.077 6.258 1.00 92.50 641 LEU A O 1
ATOM 4346 N N . VAL A 1 642 ? -8.963 -4.092 8.448 1.00 95.94 642 VAL A N 1
ATOM 4347 C CA . VAL A 1 642 ? -7.566 -4.216 8.874 1.00 95.94 642 VAL A CA 1
ATOM 4348 C C . VAL A 1 642 ? -7.481 -5.398 9.828 1.00 95.94 642 VAL A C 1
ATOM 4350 O O . VAL A 1 642 ? -7.986 -5.335 10.946 1.00 95.94 642 VAL A O 1
ATOM 4353 N N . SER A 1 643 ? -6.855 -6.484 9.386 1.00 95.88 643 SER A N 1
ATOM 4354 C CA . SER A 1 643 ? -6.665 -7.694 10.178 1.00 95.88 643 SER A CA 1
ATOM 4355 C C . SER A 1 643 ? -5.287 -7.681 10.839 1.00 95.88 643 SER A C 1
ATOM 4357 O O . SER A 1 643 ? -4.255 -7.701 10.170 1.00 95.88 643 SER A O 1
ATOM 4359 N N . VAL A 1 644 ? -5.259 -7.641 12.167 1.00 97.19 644 VAL A N 1
ATOM 4360 C CA . VAL A 1 644 ? -4.055 -7.736 12.997 1.00 97.19 644 VAL A CA 1
ATOM 4361 C C . VAL A 1 644 ? -3.855 -9.200 13.356 1.00 97.19 644 VAL A C 1
ATOM 4363 O O . VAL A 1 644 ? -4.591 -9.747 14.178 1.00 97.19 644 VAL A O 1
ATOM 4366 N N . VAL A 1 645 ? -2.881 -9.851 12.720 1.00 95.25 645 VAL A N 1
ATOM 4367 C CA . VAL A 1 645 ? -2.791 -11.317 12.719 1.00 95.25 645 VAL A CA 1
ATOM 4368 C C . VAL A 1 645 ? -1.537 -11.798 13.438 1.00 95.25 645 VAL A C 1
ATOM 4370 O O . VAL A 1 645 ? -0.438 -11.752 12.882 1.00 95.25 645 VAL A O 1
ATOM 4373 N N . GLY A 1 646 ? -1.706 -12.340 14.647 1.00 93.94 646 GLY A N 1
ATOM 4374 C CA . GLY A 1 646 ? -0.663 -13.137 15.297 1.00 93.94 646 GLY A CA 1
ATOM 4375 C C . GLY A 1 646 ? -0.404 -14.418 14.494 1.00 93.94 646 GLY A C 1
ATOM 4376 O O . GLY A 1 646 ? -1.332 -15.181 14.219 1.00 93.94 646 GLY A O 1
ATOM 4377 N N . ASN A 1 647 ? 0.839 -14.666 14.086 1.00 89.88 647 ASN A N 1
ATOM 4378 C CA . ASN A 1 647 ? 1.147 -15.687 13.082 1.00 89.88 647 ASN A CA 1
ATOM 4379 C C . ASN A 1 647 ? 2.313 -16.582 13.527 1.00 89.88 647 ASN A C 1
ATOM 4381 O O . ASN A 1 647 ? 3.359 -16.095 13.949 1.00 89.88 647 ASN A O 1
ATOM 4385 N N . GLY A 1 648 ? 2.150 -17.899 13.371 1.00 85.50 648 GLY A N 1
ATOM 4386 C CA . GLY A 1 648 ? 3.144 -18.913 13.728 1.00 85.50 648 GLY A CA 1
ATOM 4387 C C . GLY A 1 648 ? 4.526 -18.739 13.092 1.00 85.50 648 GLY A C 1
ATOM 4388 O O . GLY A 1 648 ? 5.533 -19.122 13.682 1.00 85.50 648 GLY A O 1
ATOM 4389 N N . SER A 1 649 ? 4.582 -18.151 11.899 1.00 87.75 649 SER A N 1
ATOM 4390 C CA . SER A 1 649 ? 5.812 -17.946 11.133 1.00 87.75 649 SER A CA 1
ATOM 4391 C C . SER A 1 649 ? 6.476 -16.593 11.390 1.00 87.75 649 SER A C 1
ATOM 4393 O O . SER A 1 649 ? 7.680 -16.464 11.171 1.00 87.75 649 SER A O 1
ATOM 4395 N N . THR A 1 650 ? 5.728 -15.577 11.835 1.00 87.00 650 THR A N 1
ATOM 4396 C CA . THR A 1 650 ? 6.257 -14.208 11.999 1.00 87.00 650 THR A CA 1
ATOM 4397 C C . THR A 1 650 ? 6.246 -13.707 13.441 1.00 87.00 650 THR A C 1
ATOM 4399 O O . THR A 1 650 ? 7.084 -12.873 13.784 1.00 87.00 650 THR A O 1
ATOM 4402 N N . GLY A 1 651 ? 5.403 -14.253 14.314 1.00 92.50 651 GLY A N 1
ATOM 4403 C CA . GLY A 1 651 ? 5.333 -13.926 15.733 1.00 92.50 651 GLY A CA 1
ATOM 4404 C C . GLY A 1 651 ? 4.068 -13.160 16.128 1.00 92.50 651 GLY A C 1
ATOM 4405 O O . GLY A 1 651 ? 3.030 -13.230 15.470 1.00 92.50 651 GLY A O 1
ATOM 4406 N N . ASN A 1 652 ? 4.164 -12.429 17.242 1.00 94.88 652 ASN A N 1
ATOM 4407 C CA . ASN A 1 652 ? 3.097 -11.550 17.728 1.00 94.88 652 ASN A CA 1
ATOM 4408 C C . ASN A 1 652 ? 2.863 -10.402 16.745 1.00 94.88 652 ASN A C 1
ATOM 4410 O O . ASN A 1 652 ? 3.835 -9.887 16.203 1.00 94.88 652 ASN A O 1
ATOM 4414 N N . ALA A 1 653 ? 1.619 -9.958 16.585 1.00 96.69 653 ALA A N 1
ATOM 4415 C CA . ALA A 1 653 ? 1.257 -8.768 15.827 1.00 96.69 653 ALA A CA 1
ATOM 4416 C C . ALA A 1 653 ? 0.767 -7.647 16.750 1.00 96.69 653 ALA A C 1
ATOM 4418 O O . ALA A 1 653 ? 0.043 -7.879 17.720 1.00 96.69 653 ALA A O 1
ATOM 4419 N N . ALA A 1 654 ? 1.154 -6.421 16.432 1.00 96.94 654 ALA A N 1
ATOM 4420 C CA . ALA A 1 654 ? 0.721 -5.208 17.092 1.00 96.94 654 ALA A CA 1
ATOM 4421 C C . ALA A 1 654 ? 0.419 -4.151 16.032 1.00 96.94 654 ALA A C 1
ATOM 4423 O O . ALA A 1 654 ? 1.277 -3.816 15.217 1.00 96.94 654 ALA A O 1
ATOM 4424 N N . LEU A 1 655 ? -0.795 -3.616 16.071 1.00 98.00 655 LEU A N 1
ATOM 4425 C CA . LEU A 1 655 ? -1.184 -2.442 15.316 1.00 98.00 655 LEU A CA 1
ATOM 4426 C C . LEU A 1 655 ? -1.131 -1.232 16.244 1.00 98.00 655 LEU A C 1
ATOM 4428 O O . LEU A 1 655 ? -1.865 -1.178 17.231 1.00 98.00 655 LEU A O 1
ATOM 4432 N N . SER A 1 656 ? -0.255 -0.278 15.947 1.00 97.44 656 SER A N 1
ATOM 4433 C CA . SER A 1 656 ? -0.027 0.885 16.800 1.00 97.44 656 SER A CA 1
ATOM 4434 C C . SER A 1 656 ? -0.483 2.172 16.124 1.00 97.44 656 SER A C 1
ATOM 4436 O O . SER A 1 656 ? 0.143 2.616 15.163 1.00 97.44 656 SER A O 1
ATOM 4438 N N . ALA A 1 657 ? -1.513 2.815 16.669 1.00 96.75 657 ALA A N 1
ATOM 4439 C CA . ALA A 1 657 ? -1.916 4.158 16.266 1.00 96.75 657 ALA A CA 1
ATOM 4440 C C . ALA A 1 657 ? -0.804 5.163 16.617 1.00 96.75 657 ALA A C 1
ATOM 4442 O O . ALA A 1 657 ? -0.425 5.287 17.786 1.00 96.75 657 ALA A O 1
ATOM 4443 N N . THR A 1 658 ? -0.248 5.869 15.630 1.00 95.56 658 THR A N 1
ATOM 4444 C CA . THR A 1 658 ? 0.841 6.844 15.854 1.00 95.56 658 THR A CA 1
ATOM 4445 C C . THR A 1 658 ? 0.339 8.235 16.226 1.00 95.56 658 THR A C 1
ATOM 4447 O O . THR A 1 658 ? 1.071 9.010 16.836 1.00 95.56 658 THR A O 1
ATOM 4450 N N . ALA A 1 659 ? -0.912 8.537 15.892 1.00 94.56 659 ALA A N 1
ATOM 4451 C CA . ALA A 1 659 ? -1.640 9.746 16.252 1.00 94.56 659 ALA A CA 1
ATOM 4452 C C . ALA A 1 659 ? -3.113 9.380 16.522 1.00 94.56 659 ALA A C 1
ATOM 4454 O O . ALA A 1 659 ? -3.523 8.265 16.181 1.00 94.56 659 ALA A O 1
ATOM 4455 N N . PRO A 1 660 ? -3.913 10.264 17.153 1.00 94.75 660 PRO A N 1
ATOM 4456 C CA . PRO A 1 660 ? -5.335 10.008 17.325 1.00 94.75 660 PRO A CA 1
ATOM 4457 C C . PRO A 1 660 ? -6.007 9.711 15.982 1.00 94.75 660 PRO A C 1
ATOM 4459 O O . PRO A 1 660 ? -5.922 10.524 15.061 1.00 94.75 660 PRO A O 1
ATOM 4462 N N . LEU A 1 661 ? -6.674 8.561 15.873 1.00 94.38 661 LEU A N 1
ATOM 4463 C CA . LEU A 1 661 ? -7.275 8.106 14.620 1.00 94.38 661 LEU A CA 1
ATOM 4464 C C . LEU A 1 661 ? -8.758 7.778 14.764 1.00 94.38 661 LEU A C 1
ATOM 4466 O O . LEU A 1 661 ? -9.266 7.533 15.859 1.00 94.38 661 LEU A O 1
ATOM 4470 N N . THR A 1 662 ? -9.456 7.765 13.630 1.00 95.25 662 THR A N 1
ATOM 4471 C CA . THR A 1 662 ? -10.857 7.342 13.541 1.00 95.25 662 THR A CA 1
ATOM 4472 C C . THR A 1 662 ? -10.948 6.029 12.772 1.00 95.25 662 THR A C 1
ATOM 4474 O O . THR A 1 662 ? -10.422 5.921 11.667 1.00 95.25 662 THR A O 1
ATOM 4477 N N . ASN A 1 663 ? -11.644 5.038 13.324 1.00 96.12 663 ASN A N 1
ATOM 4478 C CA . ASN A 1 663 ? -11.991 3.811 12.615 1.00 96.12 663 ASN A CA 1
ATOM 4479 C C . ASN A 1 663 ? -13.448 3.875 12.145 1.00 96.12 663 ASN A C 1
ATOM 4481 O O . ASN A 1 663 ? -14.341 3.739 12.974 1.00 96.12 663 ASN A O 1
ATOM 4485 N N . ALA A 1 664 ? -13.702 4.064 10.849 1.00 94.31 664 ALA A N 1
ATOM 4486 C CA . ALA A 1 664 ? -15.035 3.900 10.252 1.00 94.31 664 ALA A CA 1
ATOM 4487 C C . ALA A 1 664 ? -15.213 2.527 9.570 1.00 94.31 664 ALA A C 1
ATOM 4489 O O . ALA A 1 664 ? -16.330 2.160 9.209 1.00 94.31 664 ALA A O 1
ATOM 4490 N N . GLY A 1 665 ? -14.120 1.779 9.387 1.00 93.25 665 GLY A N 1
ATOM 4491 C CA . GLY A 1 665 ? -14.094 0.428 8.828 1.00 93.25 665 GLY A CA 1
ATOM 4492 C C . GLY A 1 665 ? -14.154 -0.659 9.901 1.00 93.25 665 GLY A C 1
ATOM 4493 O O . GLY A 1 665 ? -14.845 -0.526 10.910 1.00 93.25 665 GLY A O 1
ATOM 4494 N N . THR A 1 666 ? -13.437 -1.758 9.678 1.00 94.94 666 THR A N 1
ATOM 4495 C CA . THR A 1 666 ? -13.292 -2.868 10.628 1.00 94.94 666 THR A CA 1
ATOM 4496 C C . THR A 1 666 ? -11.826 -3.055 10.998 1.00 94.94 666 THR A C 1
ATOM 4498 O O . THR A 1 666 ? -10.992 -3.213 10.112 1.00 94.94 666 THR A O 1
ATOM 4501 N N . ILE A 1 667 ? -11.509 -3.096 12.291 1.00 97.44 667 ILE A N 1
ATOM 4502 C CA . ILE A 1 667 ? -10.216 -3.567 12.803 1.00 97.44 667 ILE A CA 1
ATOM 4503 C C . ILE A 1 667 ? -10.466 -4.902 13.503 1.00 97.44 667 ILE A C 1
ATOM 4505 O O . ILE A 1 667 ? -11.171 -4.938 14.508 1.00 97.44 667 ILE A O 1
ATOM 4509 N N . ASP A 1 668 ? -9.893 -5.987 12.993 1.00 97.19 668 ASP A N 1
ATOM 4510 C CA . ASP A 1 668 ? -10.041 -7.325 13.569 1.00 97.19 668 ASP A CA 1
ATOM 4511 C C . ASP A 1 668 ? -8.716 -7.835 14.138 1.00 97.19 668 ASP A C 1
ATOM 4513 O O . ASP A 1 668 ? -7.693 -7.815 13.458 1.00 97.19 668 ASP A O 1
ATOM 4517 N N . LEU A 1 669 ? -8.725 -8.318 15.377 1.00 97.50 669 LEU A N 1
ATOM 4518 C CA . LEU A 1 669 ? -7.573 -8.938 16.028 1.00 97.50 669 LEU A CA 1
ATOM 4519 C C . LEU A 1 669 ? -7.744 -10.457 16.040 1.00 97.50 669 LEU A C 1
ATOM 4521 O O . LEU A 1 669 ? -8.591 -10.993 16.760 1.00 97.50 669 LEU A O 1
ATOM 4525 N N . THR A 1 670 ? -6.902 -11.162 15.288 1.00 94.94 670 THR A N 1
ATOM 4526 C CA . THR A 1 670 ? -7.006 -12.613 15.099 1.00 94.94 670 THR A CA 1
ATOM 4527 C C . THR A 1 670 ? -5.636 -13.303 15.063 1.00 94.94 670 THR A C 1
ATOM 4529 O O . THR A 1 670 ? -4.595 -12.695 15.315 1.00 94.94 670 THR A O 1
ATOM 4532 N N . SER A 1 671 ? -5.615 -14.611 14.809 1.00 92.56 671 SER A N 1
ATOM 4533 C CA . SER A 1 671 ? -4.387 -15.397 14.701 1.00 92.56 671 SER A CA 1
ATOM 4534 C C . SER A 1 671 ? -4.527 -16.593 13.761 1.00 92.56 671 SER A C 1
ATOM 4536 O O . SER A 1 671 ? -5.580 -17.228 13.703 1.00 92.56 671 SER A O 1
ATOM 4538 N N . THR A 1 672 ? -3.447 -16.941 13.057 1.00 87.94 672 THR A N 1
ATOM 4539 C CA . THR A 1 672 ? -3.432 -17.999 12.022 1.00 87.94 672 THR A CA 1
ATOM 4540 C C . THR A 1 672 ? -2.539 -19.204 12.347 1.00 87.94 672 THR A C 1
ATOM 4542 O O . THR A 1 672 ? -2.381 -20.099 11.522 1.00 87.94 672 THR A O 1
ATOM 4545 N N . GLY A 1 673 ? -1.993 -19.293 13.562 1.00 74.50 673 GLY A N 1
ATOM 4546 C CA . GLY A 1 673 ? -1.298 -20.485 14.066 1.00 74.50 673 GLY A CA 1
ATOM 4547 C C . GLY A 1 673 ? -0.500 -20.189 15.336 1.00 74.50 673 GLY A C 1
ATOM 4548 O O . GLY A 1 673 ? 0.122 -19.135 15.425 1.00 74.50 673 GLY A O 1
ATOM 4549 N N . GLY A 1 674 ? -0.490 -21.109 16.307 1.00 73.50 674 GLY A N 1
ATOM 4550 C CA . GLY A 1 674 ? 0.299 -20.991 17.544 1.00 73.50 674 GLY A CA 1
ATOM 4551 C C . GLY A 1 674 ? -0.298 -20.077 18.628 1.00 73.50 674 GLY A C 1
ATOM 4552 O O . GLY A 1 674 ? -1.451 -19.659 18.561 1.00 73.50 674 GLY A O 1
ATOM 4553 N N . GLY A 1 675 ? 0.500 -19.785 19.662 1.00 82.94 675 GLY A N 1
ATOM 4554 C CA . GLY A 1 675 ? 0.121 -18.973 20.831 1.00 82.94 675 GLY A CA 1
ATOM 4555 C C . GLY A 1 675 ? 0.437 -17.476 20.713 1.00 82.94 675 GLY A C 1
ATOM 4556 O O . GLY A 1 675 ? 0.641 -16.823 21.734 1.00 82.94 675 GLY A O 1
ATOM 4557 N N . TYR A 1 676 ? 0.532 -16.942 19.494 1.00 93.50 676 TYR A N 1
ATOM 4558 C CA . TYR A 1 676 ? 1.016 -15.582 19.240 1.00 93.50 676 TYR A CA 1
ATOM 4559 C C . TYR A 1 676 ? -0.068 -14.523 19.431 1.00 93.50 676 TYR A C 1
ATOM 4561 O O . TYR A 1 676 ? -1.227 -14.719 19.066 1.00 93.50 676 TYR A O 1
ATOM 4569 N N . ALA A 1 677 ? 0.327 -13.394 20.012 1.00 94.12 677 ALA A N 1
ATOM 4570 C CA . ALA A 1 677 ? -0.580 -12.321 20.382 1.00 94.12 677 ALA A CA 1
ATOM 4571 C C . ALA A 1 677 ? -1.002 -11.455 19.188 1.00 94.12 677 ALA A C 1
ATOM 4573 O O . ALA A 1 677 ? -0.218 -11.262 18.259 1.00 94.12 677 ALA A O 1
ATOM 4574 N N . ALA A 1 678 ? -2.195 -10.865 19.272 1.00 97.19 678 ALA A N 1
ATOM 4575 C CA . ALA A 1 678 ? -2.631 -9.752 18.428 1.00 97.19 678 ALA A CA 1
ATOM 4576 C C . ALA A 1 678 ? -3.031 -8.571 19.321 1.00 97.19 678 ALA A C 1
ATOM 4578 O O . ALA A 1 678 ? -3.843 -8.736 20.234 1.00 97.19 678 ALA A O 1
ATOM 4579 N N . SER A 1 679 ? -2.444 -7.396 19.092 1.00 97.31 679 SER A N 1
ATOM 4580 C CA . SER A 1 679 ? -2.621 -6.219 19.949 1.00 97.31 679 SER A CA 1
ATOM 4581 C C . SER A 1 679 ? -3.004 -4.973 19.157 1.00 97.31 679 SER A C 1
ATOM 4583 O O . SER A 1 679 ? -2.415 -4.704 18.116 1.00 97.31 679 SER A O 1
ATOM 4585 N N . LEU A 1 680 ? -3.920 -4.167 19.693 1.00 97.94 680 LEU A N 1
ATOM 4586 C CA . LEU A 1 680 ? -4.154 -2.782 19.273 1.00 97.94 680 LEU A CA 1
ATOM 4587 C C . LEU A 1 680 ? -3.594 -1.851 20.356 1.00 97.94 680 LEU A C 1
ATOM 4589 O O . LEU A 1 680 ? -3.933 -2.015 21.530 1.00 97.94 680 LEU A O 1
ATOM 4593 N N . THR A 1 681 ? -2.698 -0.932 19.988 1.00 97.00 681 THR A N 1
ATOM 4594 C CA . THR A 1 681 ? -1.945 -0.073 20.925 1.00 97.00 681 THR A CA 1
ATOM 4595 C C . THR A 1 681 ? -1.787 1.361 20.411 1.00 97.00 681 THR A C 1
ATOM 4597 O O . THR A 1 681 ? -2.125 1.663 19.269 1.00 97.00 681 THR A O 1
ATOM 4600 N N . GLY A 1 682 ? -1.187 2.236 21.223 1.00 95.88 682 GLY A N 1
ATOM 4601 C CA . GLY A 1 682 ? -0.708 3.552 20.789 1.00 95.88 682 GLY A CA 1
ATOM 4602 C C . GLY A 1 682 ? -1.620 4.707 21.200 1.00 95.88 682 GLY A C 1
ATOM 4603 O O . GLY A 1 682 ? -2.141 4.728 22.315 1.00 95.88 682 GLY A O 1
ATOM 4604 N N . ALA A 1 683 ? -1.754 5.697 20.318 1.00 96.50 683 ALA A N 1
ATOM 4605 C CA . ALA A 1 683 ? -2.591 6.880 20.512 1.00 96.50 683 ALA A CA 1
ATOM 4606 C C . ALA A 1 683 ? -4.099 6.558 20.472 1.00 96.50 683 ALA A C 1
ATOM 4608 O O . ALA A 1 683 ? -4.504 5.470 20.080 1.00 96.50 683 ALA A O 1
ATOM 4609 N N . ALA A 1 684 ? -4.935 7.516 20.882 1.00 96.44 684 ALA A N 1
ATOM 4610 C CA . ALA A 1 684 ? -6.375 7.308 21.031 1.00 96.44 684 ALA A CA 1
ATOM 4611 C C . ALA A 1 684 ? -7.089 6.912 19.722 1.00 96.44 684 ALA A C 1
ATOM 4613 O O . ALA A 1 684 ? -6.838 7.480 18.660 1.00 96.44 684 ALA A O 1
ATOM 4614 N N . VAL A 1 685 ? -8.045 5.989 19.820 1.00 97.69 685 VAL A N 1
ATOM 4615 C CA . VAL A 1 685 ? -8.880 5.517 18.709 1.00 97.69 685 VAL A CA 1
ATOM 4616 C C . VAL A 1 685 ? -10.330 5.922 18.955 1.00 97.69 685 VAL A C 1
ATOM 4618 O O . VAL A 1 685 ? -10.919 5.578 19.978 1.00 97.69 685 VAL A O 1
ATOM 4621 N N . THR A 1 686 ? -10.929 6.628 17.998 1.00 97.56 686 THR A N 1
ATOM 4622 C CA . THR A 1 686 ? -12.382 6.838 17.940 1.00 97.56 686 THR A CA 1
ATOM 4623 C C . THR A 1 686 ? -12.989 5.809 16.994 1.00 97.56 686 THR A C 1
ATOM 4625 O O . THR A 1 686 ? -12.790 5.878 15.783 1.00 97.56 686 THR A O 1
ATOM 4628 N N . ASN A 1 687 ? -13.721 4.836 17.525 1.00 97.81 687 ASN A N 1
ATOM 4629 C CA . ASN A 1 687 ? -14.359 3.794 16.732 1.00 97.81 687 ASN A CA 1
ATOM 4630 C C . ASN A 1 687 ? -15.783 4.198 16.335 1.00 97.81 687 ASN A C 1
ATOM 4632 O O . ASN A 1 687 ? -16.652 4.280 17.193 1.00 97.81 687 ASN A O 1
ATOM 4636 N N . GLN A 1 688 ? -16.026 4.415 15.046 1.00 96.81 688 GLN A N 1
ATOM 4637 C CA . GLN A 1 688 ? -17.356 4.599 14.445 1.00 96.81 688 GLN A CA 1
ATOM 4638 C C . GLN A 1 688 ? -17.813 3.358 13.659 1.00 96.81 688 GLN A C 1
ATOM 4640 O O . GLN A 1 688 ? -19.003 3.195 13.407 1.00 96.81 688 GLN A O 1
ATOM 4645 N N . GLY A 1 689 ? -16.871 2.496 13.269 1.00 96.44 689 GLY A N 1
ATOM 4646 C CA . GLY A 1 689 ? -17.110 1.218 12.609 1.00 96.44 689 GLY A CA 1
ATOM 4647 C C . GLY A 1 689 ? -17.081 0.055 13.601 1.00 96.44 689 GLY A C 1
ATOM 4648 O O . GLY A 1 689 ? -17.740 0.095 14.639 1.00 96.44 689 GLY A O 1
ATOM 4649 N N . THR A 1 690 ? -16.320 -0.991 13.284 1.00 97.31 690 THR A N 1
ATOM 4650 C CA . THR A 1 690 ? -16.201 -2.202 14.110 1.00 97.31 690 THR A CA 1
ATOM 4651 C C . THR A 1 690 ? -14.767 -2.418 14.585 1.00 97.31 690 THR A C 1
ATOM 4653 O O . THR A 1 690 ? -13.830 -2.354 13.792 1.00 97.31 690 THR A O 1
ATOM 4656 N N . ILE A 1 691 ? -14.588 -2.728 15.868 1.00 98.44 691 ILE A N 1
ATOM 4657 C CA . ILE A 1 691 ? -13.379 -3.378 16.386 1.00 98.44 691 ILE A CA 1
ATOM 4658 C C . ILE A 1 691 ? -13.785 -4.762 16.883 1.00 98.44 691 ILE A C 1
ATOM 4660 O O . ILE A 1 691 ? -14.689 -4.869 17.710 1.00 98.44 691 ILE A O 1
ATOM 4664 N N . SER A 1 692 ? -13.133 -5.817 16.408 1.00 97.44 692 SER A N 1
ATOM 4665 C CA . SER A 1 692 ? -13.431 -7.190 16.818 1.00 97.44 692 SER A CA 1
ATOM 4666 C C . SER A 1 692 ? -12.198 -7.937 17.303 1.00 97.44 692 SER A C 1
ATOM 4668 O O . SER A 1 692 ? -11.083 -7.709 16.839 1.00 97.44 692 SER A O 1
ATOM 4670 N N . THR A 1 693 ? -12.397 -8.856 18.243 1.00 96.94 693 THR A N 1
ATOM 4671 C CA . THR A 1 693 ? -11.387 -9.850 18.619 1.00 96.94 693 THR A CA 1
ATOM 4672 C C . THR A 1 693 ? -11.893 -11.234 18.243 1.00 96.94 693 THR A C 1
ATOM 4674 O O . THR A 1 693 ? -12.658 -11.861 18.973 1.00 96.94 693 THR A O 1
ATOM 4677 N N . SER A 1 694 ? -11.509 -11.706 17.062 1.00 93.31 694 SER A N 1
ATOM 4678 C CA . SER A 1 694 ? -12.057 -12.937 16.493 1.00 93.31 694 SER A CA 1
ATOM 4679 C C . SER A 1 694 ? -11.334 -14.196 16.970 1.00 93.31 694 SER A C 1
ATOM 4681 O O . SER A 1 694 ? -10.132 -14.199 17.283 1.00 93.31 694 SER A O 1
ATOM 4683 N N . VAL A 1 695 ? -12.085 -15.303 16.990 1.00 87.62 695 VAL A N 1
ATOM 4684 C CA . VAL A 1 695 ? -11.541 -16.645 17.223 1.00 87.62 695 VAL A CA 1
ATOM 4685 C C . VAL A 1 695 ? -10.562 -16.970 16.093 1.00 87.62 695 VAL A C 1
ATOM 4687 O O . VAL A 1 695 ? -10.931 -16.978 14.923 1.00 87.62 695 VAL A O 1
ATOM 4690 N N . GLY A 1 696 ? -9.307 -17.222 16.456 1.00 85.75 696 GLY A N 1
ATOM 4691 C CA . GLY A 1 696 ? -8.264 -17.687 15.541 1.00 85.75 696 GLY A CA 1
ATOM 4692 C C . GLY A 1 696 ? -7.723 -19.049 15.970 1.00 85.75 696 GLY A C 1
ATOM 4693 O O . GLY A 1 696 ? -8.393 -19.809 16.664 1.00 85.75 696 GLY A O 1
ATOM 4694 N N . ALA A 1 697 ? -6.472 -19.341 15.623 1.00 85.19 697 ALA A N 1
ATOM 4695 C CA . ALA A 1 697 ? -5.812 -20.603 15.972 1.00 85.19 697 ALA A CA 1
ATOM 4696 C C . ALA A 1 697 ? -5.268 -20.685 17.423 1.00 85.19 697 ALA A C 1
ATOM 4698 O O . ALA A 1 697 ? -4.688 -21.704 17.794 1.00 85.19 697 ALA A O 1
ATOM 4699 N N . GLY A 1 698 ? -5.414 -19.626 18.233 1.00 82.69 698 GLY A N 1
ATOM 4700 C CA . GLY A 1 698 ? -4.887 -19.522 19.610 1.00 82.69 698 GLY A CA 1
ATOM 4701 C C . GLY A 1 698 ? -4.204 -18.177 19.904 1.00 82.69 698 GLY A C 1
ATOM 4702 O O . GLY A 1 698 ? -4.241 -17.289 19.063 1.00 82.69 698 GLY A O 1
ATOM 4703 N N . GLY A 1 699 ? -3.581 -18.002 21.076 1.00 87.50 699 GLY A N 1
ATOM 4704 C CA . GLY A 1 699 ? -2.841 -16.780 21.460 1.00 87.50 699 GLY A CA 1
ATOM 4705 C C . GLY A 1 699 ? -3.698 -15.650 22.073 1.00 87.50 699 GLY A C 1
ATOM 4706 O O . GLY A 1 699 ? -4.902 -15.585 21.830 1.00 87.50 699 GLY A O 1
ATOM 4707 N N . PRO A 1 700 ? -3.129 -14.761 22.905 1.00 92.19 700 PRO A N 1
ATOM 4708 C CA . PRO A 1 700 ? -3.899 -13.718 23.590 1.00 92.19 700 PRO A CA 1
ATOM 4709 C C . PRO A 1 700 ? -4.254 -12.536 22.670 1.00 92.19 700 PRO A C 1
ATOM 4711 O O . PRO A 1 700 ? -3.486 -12.182 21.774 1.00 92.19 700 PRO A O 1
ATOM 4714 N N . ARG A 1 701 ? -5.408 -11.896 22.902 1.00 96.62 701 ARG A N 1
ATOM 4715 C CA . ARG A 1 701 ? -5.765 -10.611 22.273 1.00 96.62 701 ARG A CA 1
ATOM 4716 C C . ARG A 1 701 ? -5.596 -9.486 23.279 1.00 96.62 701 ARG A C 1
ATOM 4718 O O . ARG A 1 701 ? -6.003 -9.631 24.431 1.00 96.62 701 ARG A O 1
ATOM 4725 N N . TYR A 1 702 ? -5.034 -8.369 22.835 1.00 96.75 702 TYR A N 1
ATOM 4726 C CA . TYR A 1 702 ? -4.826 -7.193 23.669 1.00 96.75 702 TYR A CA 1
ATOM 4727 C C . TYR A 1 702 ? -5.487 -5.958 23.061 1.00 96.75 702 TYR A C 1
ATOM 4729 O O . TYR A 1 702 ? -5.236 -5.607 21.909 1.00 96.75 702 TYR A O 1
ATOM 4737 N N . LEU A 1 703 ? -6.305 -5.278 23.860 1.00 97.25 703 LEU A N 1
ATOM 4738 C CA . LEU A 1 703 ? -6.920 -4.002 23.503 1.00 97.25 703 LEU A CA 1
ATOM 4739 C C . LEU A 1 703 ? -6.339 -2.931 24.427 1.00 97.25 703 LEU A C 1
ATOM 4741 O O . LEU A 1 703 ? -6.909 -2.611 25.461 1.00 97.25 703 LEU A O 1
ATOM 4745 N N . ASN A 1 704 ? -5.144 -2.456 24.088 1.00 96.25 704 ASN A N 1
ATOM 4746 C CA . ASN A 1 704 ? -4.297 -1.613 24.932 1.00 96.25 704 ASN A CA 1
ATOM 4747 C C . ASN A 1 704 ? -4.189 -0.200 24.345 1.00 96.25 704 ASN A C 1
ATOM 4749 O O . ASN A 1 704 ? -3.092 0.339 24.182 1.00 96.25 704 ASN A O 1
ATOM 4753 N N . VAL A 1 705 ? -5.331 0.384 23.988 1.00 96.50 705 VAL A N 1
ATOM 4754 C CA . VAL A 1 705 ? -5.418 1.704 23.361 1.00 96.50 705 VAL A CA 1
ATOM 4755 C C . VAL A 1 705 ? -6.512 2.528 24.041 1.00 96.50 705 VAL A C 1
ATOM 4757 O O . VAL A 1 705 ? -7.560 1.968 24.354 1.00 96.50 705 VAL A O 1
ATOM 4760 N N . PRO A 1 706 ? -6.329 3.841 24.276 1.00 97.56 706 PRO A N 1
ATOM 4761 C CA . PRO A 1 706 ? -7.451 4.689 24.662 1.00 97.56 706 PRO A CA 1
ATOM 4762 C C . PRO A 1 706 ? -8.524 4.624 23.572 1.00 97.56 706 PRO A C 1
ATOM 4764 O O . PRO A 1 706 ? -8.223 4.854 22.400 1.00 97.56 706 PRO A O 1
ATOM 4767 N N . LEU A 1 707 ? -9.757 4.289 23.938 1.00 97.62 707 LEU A N 1
ATOM 4768 C CA . LEU A 1 707 ? -10.811 3.952 22.984 1.00 97.62 707 LEU A CA 1
ATOM 4769 C C . LEU A 1 707 ? -12.092 4.710 23.314 1.00 97.62 707 LEU A C 1
ATOM 4771 O O . LEU A 1 707 ? -12.635 4.558 24.403 1.00 97.62 707 LEU A O 1
ATOM 4775 N N . VAL A 1 708 ? -12.609 5.467 22.349 1.00 97.44 708 VAL A N 1
ATOM 4776 C CA . VAL A 1 708 ? -13.975 6.004 22.372 1.00 97.44 708 VAL A CA 1
ATOM 4777 C C . VAL A 1 708 ? -14.785 5.252 21.325 1.00 97.44 708 VAL A C 1
ATOM 4779 O O . VAL A 1 708 ? -14.555 5.407 20.127 1.00 97.44 708 VAL A O 1
ATOM 4782 N N . ASN A 1 709 ? -15.711 4.408 21.763 1.00 97.62 709 ASN A N 1
ATOM 4783 C CA . ASN A 1 709 ? -16.554 3.605 20.891 1.00 97.62 709 ASN A CA 1
ATOM 4784 C C . ASN A 1 709 ? -17.909 4.276 20.652 1.00 97.62 709 ASN A C 1
ATOM 4786 O O . ASN A 1 709 ? -18.734 4.295 21.553 1.00 97.62 709 ASN A O 1
ATOM 4790 N N . ALA A 1 710 ? -18.153 4.756 19.438 1.00 96.31 710 ALA A N 1
ATOM 4791 C CA . ALA A 1 710 ? -19.463 5.177 18.933 1.00 96.31 710 ALA A CA 1
ATOM 4792 C C . ALA A 1 710 ? -20.089 4.149 17.961 1.00 96.31 710 ALA A C 1
ATOM 4794 O O . ALA A 1 710 ? -21.263 4.262 17.621 1.00 96.31 710 ALA A O 1
ATOM 4795 N N . GLY A 1 711 ? -19.306 3.165 17.504 1.00 96.81 711 GLY A N 1
ATOM 4796 C CA . GLY A 1 711 ? -19.732 2.054 16.655 1.00 96.81 711 GLY A CA 1
ATOM 4797 C C . GLY A 1 711 ? -19.917 0.759 17.448 1.00 96.81 711 GLY A C 1
ATOM 4798 O O . GLY A 1 711 ? -20.600 0.733 18.473 1.00 96.81 711 GLY A O 1
ATOM 4799 N N . THR A 1 712 ? -19.308 -0.328 16.969 1.00 97.56 712 THR A N 1
ATOM 4800 C CA . THR A 1 712 ? -19.355 -1.661 17.592 1.00 97.56 712 THR A CA 1
ATOM 4801 C C . THR A 1 712 ? -17.976 -2.109 18.075 1.00 97.56 712 THR A C 1
ATOM 4803 O O . THR A 1 712 ? -17.007 -2.072 17.317 1.00 97.56 712 THR A O 1
ATOM 4806 N N . VAL A 1 713 ? -17.895 -2.611 19.307 1.00 98.50 713 VAL A N 1
ATOM 4807 C CA . VAL A 1 713 ? -16.769 -3.416 19.801 1.00 98.50 713 VAL A CA 1
ATOM 4808 C C . VAL A 1 713 ? -17.276 -4.823 20.104 1.00 98.50 713 VAL A C 1
ATOM 4810 O O . VAL A 1 713 ? -18.107 -5.004 20.990 1.00 98.50 713 VAL A O 1
ATOM 4813 N N . ALA A 1 714 ? -16.781 -5.823 19.378 1.00 97.81 714 ALA A N 1
ATOM 4814 C CA . ALA A 1 714 ? -17.215 -7.211 19.498 1.00 97.81 714 ALA A CA 1
ATOM 4815 C C . ALA A 1 714 ? -16.077 -8.112 19.994 1.00 97.81 714 ALA A C 1
ATOM 4817 O O . ALA A 1 714 ? -15.156 -8.461 19.255 1.00 97.81 714 ALA A O 1
ATOM 4818 N N . ILE A 1 715 ? -16.151 -8.519 21.258 1.00 97.75 715 ILE A N 1
ATOM 4819 C CA . ILE A 1 715 ? -15.202 -9.442 21.872 1.00 97.75 715 ILE A CA 1
ATOM 4820 C C . ILE A 1 715 ? -15.651 -10.881 21.601 1.00 97.75 715 ILE A C 1
ATOM 4822 O O . ILE A 1 715 ? -16.552 -11.395 22.264 1.00 97.75 715 ILE A O 1
ATOM 4826 N N . GLY A 1 716 ? -15.030 -11.524 20.613 1.00 95.62 716 GLY A N 1
ATOM 4827 C CA . GLY A 1 716 ? -15.314 -12.904 20.202 1.00 95.62 716 GLY A CA 1
ATOM 4828 C C . GLY A 1 716 ? -14.341 -13.944 20.769 1.00 95.62 716 GLY A C 1
ATOM 4829 O O . GLY A 1 716 ? -14.583 -15.141 20.646 1.00 95.62 716 GLY A O 1
ATOM 4830 N N . PHE A 1 717 ? -13.246 -13.514 21.399 1.00 94.69 717 PHE A N 1
ATOM 4831 C CA . PHE A 1 717 ? -12.214 -14.378 21.981 1.00 94.69 717 PHE A CA 1
ATOM 4832 C C . PHE A 1 717 ? -11.637 -13.747 23.264 1.00 94.69 717 PHE A C 1
ATOM 4834 O O . PHE A 1 717 ? -11.676 -12.517 23.384 1.00 94.69 717 PHE A O 1
ATOM 4841 N N . PRO A 1 718 ? -11.077 -14.529 24.218 1.00 95.06 718 PRO A N 1
ATOM 4842 C CA . PRO A 1 718 ? -10.390 -13.993 25.394 1.00 95.06 718 PRO A CA 1
ATOM 4843 C C . PRO A 1 718 ? -9.449 -12.819 25.085 1.00 95.06 718 PRO A C 1
ATOM 4845 O O . PRO A 1 718 ? -8.431 -12.957 24.401 1.00 95.06 718 PRO A O 1
ATOM 4848 N N . THR A 1 719 ? -9.819 -11.652 25.606 1.00 96.50 719 THR A N 1
ATOM 4849 C CA . THR A 1 719 ? -9.188 -10.356 25.359 1.00 96.50 719 THR A CA 1
ATOM 4850 C C . THR A 1 719 ? -8.795 -9.723 26.686 1.00 96.50 719 THR A C 1
ATOM 4852 O O . THR A 1 719 ? -9.571 -9.699 27.640 1.00 96.50 719 THR A O 1
ATOM 4855 N N . THR A 1 720 ? -7.570 -9.213 26.761 1.00 96.75 720 THR A N 1
ATOM 4856 C CA . THR A 1 720 ? -7.013 -8.587 27.963 1.00 96.75 720 THR A CA 1
ATOM 4857 C C . THR A 1 720 ? -6.699 -7.117 27.712 1.00 96.75 720 THR A C 1
ATOM 4859 O O . THR A 1 720 ? -6.144 -6.758 26.676 1.00 96.75 720 THR A O 1
ATOM 4862 N N . VAL A 1 721 ? -6.997 -6.273 28.694 1.00 96.88 721 VAL A N 1
ATOM 4863 C CA . VAL A 1 721 ? -6.522 -4.891 28.780 1.00 96.88 721 VAL A CA 1
ATOM 4864 C C . VAL A 1 721 ? -5.462 -4.838 29.873 1.00 96.88 721 VAL A C 1
ATOM 4866 O O . VAL A 1 721 ? -5.742 -5.087 31.046 1.00 96.88 721 VAL A O 1
ATOM 4869 N N . SER A 1 722 ? -4.219 -4.577 29.484 1.00 93.50 722 SER A N 1
ATOM 4870 C CA . SER A 1 722 ? -3.046 -4.602 30.366 1.00 93.50 722 SER A CA 1
ATOM 4871 C C . SER A 1 722 ? -2.262 -3.289 30.383 1.00 93.50 722 SER A C 1
ATOM 4873 O O . SER A 1 722 ? -1.219 -3.222 31.027 1.00 93.50 722 SER A O 1
ATOM 4875 N N . ALA A 1 723 ? -2.740 -2.261 29.680 1.00 91.94 723 ALA A N 1
ATOM 4876 C CA . ALA A 1 723 ? -2.176 -0.913 29.674 1.00 91.94 723 ALA A CA 1
ATOM 4877 C C . ALA A 1 723 ? -3.109 0.074 30.389 1.00 91.94 723 ALA A C 1
ATOM 4879 O O . ALA A 1 723 ? -4.308 -0.164 30.443 1.00 91.94 723 ALA A O 1
ATOM 4880 N N . ALA A 1 724 ? -2.571 1.188 30.890 1.00 93.75 724 ALA A N 1
ATOM 4881 C CA . ALA A 1 724 ? -3.353 2.256 31.516 1.00 93.75 724 ALA A CA 1
ATOM 4882 C C . ALA A 1 724 ? -4.135 3.061 30.477 1.00 93.75 724 ALA A C 1
ATOM 4884 O O . ALA A 1 724 ? -3.628 4.040 29.931 1.00 93.75 724 ALA A O 1
ATOM 4885 N N . VAL A 1 725 ? -5.361 2.622 30.183 1.00 95.44 725 VAL A N 1
ATOM 4886 C CA . VAL A 1 725 ? -6.217 3.222 29.151 1.00 95.44 725 VAL A CA 1
ATOM 4887 C C . VAL A 1 725 ? -7.646 3.446 29.640 1.00 95.44 725 VAL A C 1
ATOM 4889 O O . VAL A 1 725 ? -8.147 2.739 30.515 1.00 95.44 725 VAL A O 1
ATOM 4892 N N . GLU A 1 726 ? -8.319 4.432 29.046 1.00 96.88 726 GLU A N 1
ATOM 4893 C CA . GLU A 1 726 ? -9.767 4.610 29.175 1.00 96.88 726 GLU A CA 1
ATOM 4894 C C . GLU A 1 726 ? -10.460 3.996 27.952 1.00 96.88 726 GLU A C 1
ATOM 4896 O O . GLU A 1 726 ? -10.159 4.358 26.813 1.00 96.88 726 GLU A O 1
ATOM 4901 N N . HIS A 1 727 ? -11.387 3.068 28.188 1.00 97.69 727 HIS A N 1
ATOM 4902 C CA . HIS A 1 727 ? -12.325 2.556 27.194 1.00 97.69 727 HIS A CA 1
ATOM 4903 C C . HIS A 1 727 ? -13.704 3.145 27.481 1.00 97.69 727 HIS A C 1
ATOM 4905 O O . HIS A 1 727 ? -14.389 2.717 28.408 1.00 97.69 727 HIS A O 1
ATOM 4911 N N . ARG A 1 728 ? -14.119 4.125 26.687 1.00 96.81 728 ARG A N 1
ATOM 4912 C CA . ARG A 1 728 ? -15.443 4.734 26.746 1.00 96.81 728 ARG A CA 1
ATOM 4913 C C . ARG A 1 728 ? -16.361 4.111 25.704 1.00 96.81 728 ARG A C 1
ATOM 4915 O O .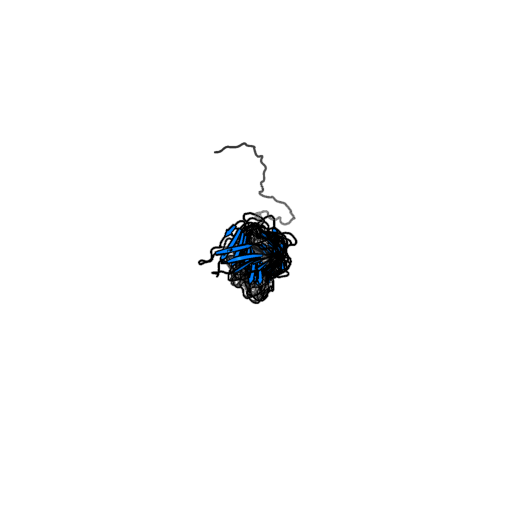 ARG A 1 728 ? -16.059 4.149 24.515 1.00 96.81 728 ARG A O 1
ATOM 4922 N N . ASN A 1 729 ? -17.489 3.568 26.143 1.00 96.88 729 ASN A N 1
ATOM 4923 C CA . ASN A 1 729 ? -18.515 3.007 25.275 1.00 96.88 729 ASN A CA 1
ATOM 4924 C C . ASN A 1 729 ? -19.706 3.962 25.159 1.00 96.88 729 ASN A C 1
ATOM 4926 O O . ASN A 1 729 ? -20.483 4.063 26.096 1.00 96.88 729 ASN A O 1
ATOM 4930 N N . ASP A 1 730 ? -19.876 4.613 24.016 1.00 95.06 730 ASP A N 1
ATOM 4931 C CA . ASP A 1 730 ? -21.064 5.395 23.646 1.00 95.06 730 ASP A CA 1
ATOM 4932 C C . ASP A 1 730 ? -21.915 4.672 22.562 1.00 95.06 730 ASP A C 1
ATOM 4934 O O . ASP A 1 730 ? -22.960 5.175 22.159 1.00 95.06 730 ASP A O 1
ATOM 4938 N N . GLY A 1 731 ? -21.488 3.485 22.100 1.00 95.62 731 GLY A N 1
ATOM 4939 C CA . GLY A 1 731 ? -22.143 2.656 21.078 1.00 95.62 731 GLY A CA 1
ATOM 4940 C C . GLY A 1 731 ? -22.513 1.254 21.583 1.00 95.62 731 GLY A C 1
ATOM 4941 O O . GLY A 1 731 ? -23.044 1.096 22.686 1.00 95.62 731 GLY A O 1
ATOM 4942 N N . ALA A 1 732 ? -22.247 0.224 20.774 1.00 96.19 732 ALA A N 1
ATOM 4943 C CA . ALA A 1 732 ? -22.459 -1.181 21.124 1.00 96.19 732 ALA A CA 1
ATOM 4944 C C . ALA A 1 732 ? -21.150 -1.860 21.546 1.00 96.19 732 ALA A C 1
ATOM 4946 O O . ALA A 1 732 ? -20.150 -1.797 20.828 1.00 96.19 732 ALA A O 1
ATOM 4947 N N . TRP A 1 733 ? -21.164 -2.546 22.687 1.00 97.56 733 TRP A N 1
ATOM 4948 C CA . TRP A 1 733 ? -20.053 -3.364 23.165 1.00 97.56 733 TRP A CA 1
ATOM 4949 C C . TRP A 1 733 ? -20.565 -4.744 23.565 1.00 97.56 733 TRP A C 1
ATOM 4951 O O . TRP A 1 733 ? -21.424 -4.856 24.437 1.00 97.56 733 TRP A O 1
ATOM 4961 N N . SER A 1 734 ? -20.030 -5.803 22.962 1.00 96.31 734 SER A N 1
ATOM 4962 C CA . SER A 1 734 ? -20.471 -7.173 23.227 1.00 96.31 734 SER A CA 1
ATOM 4963 C C . SER A 1 734 ? -19.322 -8.092 23.618 1.00 96.31 734 SER A C 1
ATOM 4965 O O . SER A 1 734 ? -18.268 -8.058 22.989 1.00 96.31 734 SER A O 1
ATOM 4967 N N . VAL A 1 735 ? -19.543 -8.972 24.592 1.00 96.69 735 VAL A N 1
ATOM 4968 C CA . VAL A 1 735 ? -18.674 -10.116 24.894 1.00 96.69 735 VAL A CA 1
ATOM 4969 C C . VAL A 1 735 ? -19.449 -11.393 24.605 1.00 96.69 735 VAL A C 1
ATOM 4971 O O . VAL A 1 735 ? -20.422 -11.691 25.293 1.00 96.69 735 VAL A O 1
ATOM 4974 N N . ALA A 1 736 ? -19.035 -12.120 23.570 1.00 95.19 736 ALA A N 1
ATOM 4975 C CA . ALA A 1 736 ? -19.726 -13.313 23.100 1.00 95.19 736 ALA A CA 1
ATOM 4976 C C . ALA A 1 736 ? -19.596 -14.491 24.079 1.00 95.19 736 ALA A C 1
ATOM 4978 O O . ALA A 1 736 ? -18.656 -14.566 24.874 1.00 95.19 736 ALA A O 1
ATOM 4979 N N . SER A 1 737 ? -20.509 -15.457 23.967 1.00 94.06 737 SER A N 1
ATOM 4980 C CA . SER A 1 737 ? -20.439 -16.705 24.730 1.00 94.06 737 SER A CA 1
ATOM 4981 C C . SER A 1 737 ? -19.099 -17.423 24.507 1.00 94.06 737 SER A C 1
ATOM 4983 O O . SER A 1 737 ? -18.632 -17.561 23.376 1.00 94.06 737 SER A O 1
ATOM 4985 N N . GLY A 1 738 ? -18.457 -17.856 25.595 1.00 91.06 738 GLY A N 1
ATOM 4986 C CA . GLY A 1 738 ? -17.126 -18.478 25.571 1.00 91.06 738 GLY A CA 1
ATOM 4987 C C . GLY A 1 738 ? -15.946 -17.501 25.451 1.00 91.06 738 GLY A C 1
ATOM 4988 O O . GLY A 1 738 ? -14.800 -17.924 25.610 1.00 91.06 738 GLY A O 1
ATOM 4989 N N . ALA A 1 739 ? -16.195 -16.207 25.223 1.00 95.12 739 ALA A N 1
ATOM 4990 C CA . ALA A 1 739 ? -15.177 -15.162 25.263 1.00 95.12 739 ALA A CA 1
ATOM 4991 C C . ALA A 1 739 ? -15.073 -14.517 26.656 1.00 95.12 739 ALA A C 1
ATOM 4993 O O . ALA A 1 739 ? -15.951 -14.663 27.511 1.00 95.12 739 ALA A O 1
ATOM 4994 N N . SER A 1 740 ? -13.985 -13.782 26.887 1.00 95.31 740 SER A N 1
ATOM 4995 C CA . SER A 1 740 ? -13.806 -12.985 28.100 1.00 95.31 740 SER A CA 1
ATOM 4996 C C . SER A 1 740 ? -13.145 -11.644 27.802 1.00 95.31 740 SER A C 1
ATOM 4998 O O . SER A 1 740 ? -12.296 -11.546 26.915 1.00 95.31 740 SER A O 1
ATOM 5000 N N . LEU A 1 741 ? -13.520 -10.612 28.556 1.00 96.50 741 LEU A N 1
ATOM 5001 C CA . LEU A 1 741 ? -12.846 -9.317 28.589 1.00 96.50 741 LEU A CA 1
ATOM 5002 C C . LEU A 1 741 ? -12.315 -9.061 30.002 1.00 96.50 741 LEU A C 1
ATOM 5004 O O . LEU A 1 741 ? -13.084 -8.816 30.930 1.00 96.50 741 LEU A O 1
ATOM 5008 N N . GLY A 1 742 ? -10.996 -9.128 30.168 1.00 95.75 742 GLY A N 1
ATOM 5009 C CA . GLY A 1 742 ? -10.336 -8.930 31.458 1.00 95.75 742 GLY A CA 1
ATOM 5010 C C . GLY A 1 742 ? -9.507 -7.653 31.504 1.00 95.75 742 GLY A C 1
ATOM 5011 O O . GLY A 1 742 ? -8.632 -7.460 30.662 1.00 95.75 742 GLY A O 1
ATOM 5012 N N . TYR A 1 743 ? -9.712 -6.822 32.522 1.00 95.94 743 TYR A N 1
ATOM 5013 C CA . TYR A 1 743 ? -8.820 -5.709 32.844 1.00 95.94 743 TYR A CA 1
ATOM 5014 C C . TYR A 1 743 ? -7.830 -6.138 33.931 1.00 95.94 743 TYR A C 1
ATOM 5016 O O . TYR A 1 743 ? -8.221 -6.577 35.014 1.00 95.94 743 TYR A O 1
ATOM 5024 N N . ALA A 1 744 ? -6.533 -6.058 33.633 1.00 89.88 744 ALA A N 1
ATOM 5025 C CA . ALA A 1 744 ? -5.479 -6.545 34.518 1.00 89.88 744 ALA A CA 1
ATOM 5026 C C . ALA A 1 744 ? -5.311 -5.660 35.766 1.00 89.88 744 ALA A C 1
ATOM 5028 O O . ALA A 1 744 ? -5.434 -4.435 35.688 1.00 89.88 744 ALA A O 1
ATOM 5029 N N . SER A 1 745 ? -4.938 -6.285 36.889 1.00 78.44 745 SER A N 1
ATOM 5030 C CA . SER A 1 745 ? -4.880 -5.684 38.233 1.00 78.44 745 SER A CA 1
ATOM 5031 C C . SER A 1 745 ? -3.812 -4.596 38.438 1.00 78.44 745 SER A C 1
ATOM 5033 O O . SER A 1 745 ? -3.702 -4.003 39.501 1.00 78.44 745 SER A O 1
ATOM 5035 N N . THR A 1 746 ? -2.955 -4.361 37.447 1.00 75.25 746 THR A N 1
ATOM 5036 C CA . THR A 1 746 ? -1.929 -3.303 37.478 1.00 75.25 746 THR A CA 1
ATOM 5037 C C . THR A 1 746 ? -2.102 -2.317 36.336 1.00 75.25 746 THR A C 1
ATOM 5039 O O . THR A 1 746 ? -1.208 -1.518 36.069 1.00 75.25 746 THR A O 1
ATOM 5042 N N . SER A 1 747 ? -3.211 -2.413 35.599 1.00 79.00 747 SER A N 1
ATOM 5043 C CA . SER A 1 747 ? -3.379 -1.616 34.394 1.00 79.00 747 SER A CA 1
ATOM 5044 C C . SER A 1 747 ? -3.697 -0.159 34.709 1.00 79.00 747 SER A C 1
ATOM 5046 O O . SER A 1 747 ? -3.261 0.687 33.954 1.00 79.00 747 SER A O 1
ATOM 5048 N N . GLY A 1 748 ? -4.407 0.175 35.794 1.00 89.25 748 GLY A N 1
ATOM 5049 C CA . GLY A 1 748 ? -4.886 1.553 35.994 1.00 89.25 748 GLY A CA 1
ATOM 5050 C C . GLY A 1 748 ? -6.031 1.940 35.047 1.00 89.25 748 GLY A C 1
ATOM 5051 O O . GLY A 1 748 ? -6.336 3.120 34.893 1.00 89.25 748 GLY A O 1
ATOM 5052 N N . SER A 1 749 ? -6.624 0.963 34.354 1.00 95.31 749 SER A N 1
ATOM 5053 C CA . SER A 1 749 ? -7.598 1.209 33.288 1.00 95.31 749 SER A CA 1
ATOM 5054 C C . SER A 1 749 ? -8.960 1.639 33.813 1.00 95.31 749 SER A C 1
ATOM 5056 O O . SER A 1 749 ? -9.382 1.230 34.896 1.00 95.31 749 SER A O 1
ATOM 5058 N N . THR A 1 750 ? -9.699 2.370 32.982 1.00 97.06 750 THR A N 1
ATOM 5059 C CA . THR A 1 750 ? -11.100 2.720 33.233 1.00 97.06 750 THR A CA 1
ATOM 5060 C C . THR A 1 750 ? -11.989 2.221 32.097 1.00 97.06 750 THR A C 1
ATOM 5062 O O . THR A 1 750 ? -11.701 2.487 30.933 1.00 97.06 750 THR A O 1
ATOM 5065 N N . PHE A 1 751 ? -13.086 1.531 32.414 1.00 97.25 751 PHE A N 1
ATOM 5066 C CA . PHE A 1 751 ? -14.187 1.307 31.473 1.00 97.25 751 PHE A CA 1
ATOM 5067 C C . PHE A 1 751 ? -15.331 2.265 31.797 1.00 97.25 751 PHE A C 1
ATOM 5069 O O . PHE A 1 751 ? -15.762 2.333 32.945 1.00 97.25 751 PHE A O 1
ATOM 5076 N N . VAL A 1 752 ? -15.829 2.997 30.803 1.00 97.06 752 VAL A N 1
ATOM 5077 C CA . VAL A 1 752 ? -16.914 3.971 30.960 1.00 97.06 752 VAL A CA 1
ATOM 5078 C C . VAL A 1 752 ? -18.125 3.513 30.154 1.00 97.06 752 VAL A C 1
ATOM 5080 O O . VAL A 1 752 ? -18.036 3.424 28.929 1.00 97.06 752 VAL A O 1
ATOM 5083 N N . SER A 1 753 ? -19.267 3.285 30.806 1.00 95.06 753 SER A N 1
ATOM 5084 C CA . SER A 1 753 ? -20.547 3.102 30.113 1.00 95.06 753 SER A CA 1
ATOM 5085 C C . SER A 1 753 ? -21.186 4.468 29.855 1.00 95.06 753 SER A C 1
ATOM 5087 O O . SER A 1 753 ? -21.559 5.187 30.782 1.00 95.06 753 SER A O 1
ATOM 5089 N N . GLY A 1 754 ? -21.244 4.878 28.594 1.00 92.75 754 GLY A N 1
ATOM 5090 C CA . GLY A 1 754 ? -21.736 6.179 28.156 1.00 92.75 754 GLY A CA 1
ATOM 5091 C C . GLY A 1 754 ? -23.263 6.252 28.027 1.00 92.75 754 GLY A C 1
ATOM 5092 O O . GLY A 1 754 ? -23.935 5.217 27.949 1.00 92.75 754 GLY A O 1
ATOM 5093 N N . PRO A 1 755 ? -23.848 7.461 27.969 1.00 88.12 755 PRO A N 1
ATOM 5094 C CA . PRO A 1 755 ? -25.279 7.640 27.724 1.00 88.12 755 PRO A CA 1
ATOM 5095 C C . PRO A 1 755 ? -25.707 7.028 26.381 1.00 88.12 755 PRO A C 1
ATOM 5097 O O . PRO A 1 755 ? -25.065 7.258 25.364 1.00 88.12 755 PRO A O 1
ATOM 5100 N N . GLY A 1 756 ? -26.800 6.258 26.367 1.00 83.56 756 GLY A N 1
ATOM 5101 C CA . GLY A 1 756 ? -27.308 5.604 25.148 1.00 83.56 756 GLY A CA 1
ATOM 5102 C C . GLY A 1 756 ? -26.523 4.366 24.694 1.00 83.56 756 GLY A C 1
ATOM 5103 O O . GLY A 1 756 ? -26.936 3.713 23.738 1.00 83.56 756 GLY A O 1
ATOM 5104 N N . SER A 1 757 ? -25.442 4.010 25.394 1.00 91.75 757 SER A N 1
ATOM 5105 C CA . SER A 1 757 ? -24.650 2.823 25.085 1.00 91.75 757 SER A CA 1
ATOM 5106 C C . SER A 1 757 ? -25.381 1.518 25.411 1.00 91.75 757 SER A C 1
ATOM 5108 O O . SER A 1 757 ? -26.255 1.460 26.285 1.00 91.75 757 SER A O 1
ATOM 5110 N N . THR A 1 758 ? -24.993 0.450 24.715 1.00 92.88 758 THR A N 1
ATOM 5111 C CA . THR A 1 758 ? -25.404 -0.925 25.016 1.00 92.88 758 THR A CA 1
ATOM 5112 C C . THR A 1 758 ? -24.172 -1.761 25.333 1.00 92.88 758 THR A C 1
ATOM 5114 O O . THR A 1 758 ? -23.200 -1.773 24.575 1.00 92.88 758 THR A O 1
ATOM 5117 N N . LEU A 1 759 ? -24.203 -2.440 26.477 1.00 94.81 759 LEU A N 1
ATOM 5118 C CA . LEU A 1 759 ? -23.241 -3.463 26.858 1.00 94.81 759 LEU A CA 1
ATOM 5119 C C . LEU A 1 759 ? -23.979 -4.801 26.950 1.00 94.81 759 LEU A C 1
ATOM 5121 O O . LEU A 1 759 ? -24.979 -4.909 27.654 1.00 94.81 759 LEU A O 1
ATOM 5125 N N . THR A 1 760 ? -23.490 -5.818 26.245 1.00 93.12 760 THR A N 1
ATOM 5126 C CA . THR A 1 760 ? -24.013 -7.192 26.299 1.00 93.12 760 THR A CA 1
ATOM 5127 C C . THR A 1 760 ? -22.885 -8.144 26.674 1.00 93.12 760 THR A C 1
ATOM 5129 O O . THR A 1 760 ? -21.856 -8.174 26.000 1.00 93.12 760 THR A O 1
ATOM 5132 N N . VAL A 1 761 ? -23.051 -8.930 27.734 1.00 94.94 761 VAL A N 1
ATOM 5133 C CA . VAL A 1 761 ? -22.030 -9.875 28.203 1.00 94.94 761 VAL A CA 1
ATOM 5134 C C . VAL A 1 761 ? -22.662 -11.263 28.274 1.00 94.94 761 VAL A C 1
ATOM 5136 O O . VAL A 1 761 ? -23.296 -11.603 29.262 1.00 94.94 761 VAL A O 1
ATOM 5139 N N . ASP A 1 762 ? -22.502 -12.044 27.203 1.00 92.62 762 ASP A N 1
ATOM 5140 C CA . ASP A 1 762 ? -22.883 -13.466 27.149 1.00 92.62 762 ASP A CA 1
ATOM 5141 C C . ASP A 1 762 ? -21.721 -14.383 27.586 1.00 92.62 762 ASP A C 1
ATOM 5143 O O . ASP A 1 762 ? -21.906 -15.571 27.860 1.00 92.62 762 ASP A O 1
ATOM 5147 N N . GLY A 1 763 ? -20.497 -13.843 27.560 1.00 93.75 763 GLY A N 1
ATOM 5148 C CA . GLY A 1 763 ? -19.274 -14.446 28.089 1.00 93.75 763 GLY A CA 1
ATOM 5149 C C . GLY A 1 763 ? -18.982 -13.975 29.514 1.00 93.75 763 GLY A C 1
ATOM 5150 O O . GLY A 1 763 ? -19.837 -14.062 30.381 1.00 93.75 763 GLY A O 1
ATOM 5151 N N . SER A 1 764 ? -17.768 -13.474 29.769 1.00 93.88 764 SER A N 1
ATOM 5152 C CA . SER A 1 764 ? -17.433 -12.826 31.049 1.00 93.88 764 SER A CA 1
ATOM 5153 C C . SER A 1 764 ? -16.715 -11.492 30.867 1.00 93.88 764 SER A C 1
ATOM 5155 O O . SER A 1 764 ? -15.884 -11.327 29.972 1.00 93.88 764 SER A O 1
ATOM 5157 N N . MET A 1 765 ? -17.001 -10.530 31.742 1.00 96.25 765 MET A N 1
ATOM 5158 C CA . MET A 1 765 ? -16.285 -9.258 31.811 1.00 96.25 765 MET A CA 1
ATOM 5159 C C . MET A 1 765 ? -15.845 -9.010 33.249 1.00 96.25 765 MET A C 1
ATOM 5161 O O . MET A 1 765 ? -16.686 -8.917 34.139 1.00 96.25 765 MET A O 1
ATOM 5165 N N . GLN A 1 766 ? -14.536 -8.894 33.475 1.00 95.06 766 GLN A N 1
ATOM 5166 C CA . GLN A 1 766 ? -13.980 -8.714 34.814 1.00 95.06 766 GLN A CA 1
ATOM 5167 C C . GLN A 1 766 ? -13.026 -7.520 34.868 1.00 95.06 766 GLN A C 1
ATOM 5169 O O . GLN A 1 766 ? -12.056 -7.439 34.109 1.00 95.06 766 GLN A O 1
ATOM 5174 N N . LEU A 1 767 ? -13.272 -6.634 35.828 1.00 95.81 767 LEU A N 1
ATOM 5175 C CA . LEU A 1 767 ? -12.367 -5.569 36.237 1.00 95.81 767 LEU A CA 1
ATOM 5176 C C . LEU A 1 767 ? -11.734 -5.940 37.579 1.00 95.81 767 LEU A C 1
ATOM 5178 O O . LEU A 1 767 ? -12.423 -6.446 38.462 1.00 95.81 767 LEU A O 1
ATOM 5182 N N . ARG A 1 768 ? -10.420 -5.737 37.716 1.00 92.19 768 ARG A N 1
ATOM 5183 C CA . ARG A 1 768 ? -9.645 -6.135 38.905 1.00 92.19 768 ARG A CA 1
ATOM 5184 C C . ARG A 1 768 ? -9.048 -4.934 39.642 1.00 92.19 768 ARG A C 1
ATOM 5186 O O . ARG A 1 768 ? -9.227 -3.800 39.207 1.00 92.19 768 ARG A O 1
ATOM 5193 N N . ASP A 1 769 ? -8.337 -5.195 40.735 1.00 89.38 769 ASP A N 1
ATOM 5194 C CA . ASP A 1 769 ? -7.612 -4.197 41.535 1.00 89.38 769 ASP A CA 1
ATOM 5195 C C . ASP A 1 769 ? -6.923 -3.108 40.684 1.00 89.38 769 ASP A C 1
ATOM 5197 O O . ASP A 1 769 ? -6.438 -3.360 39.581 1.00 89.38 769 ASP A O 1
ATOM 5201 N N . GLY A 1 770 ? -6.943 -1.866 41.157 1.00 89.50 770 GLY A N 1
ATOM 5202 C CA . GLY A 1 770 ? -6.389 -0.714 40.443 1.00 89.50 770 GLY A CA 1
ATOM 5203 C C . GLY A 1 770 ? -7.137 -0.287 39.170 1.00 89.50 770 GLY A C 1
ATOM 5204 O O . GLY A 1 770 ? -6.672 0.630 38.498 1.00 89.50 770 GLY A O 1
ATOM 5205 N N . THR A 1 771 ? -8.269 -0.903 38.813 1.00 96.44 771 THR A N 1
ATOM 5206 C CA . THR A 1 771 ? -9.107 -0.491 37.667 1.00 96.44 771 THR A CA 1
ATOM 5207 C C . THR A 1 771 ? -10.410 0.166 38.120 1.00 96.44 771 THR A C 1
ATOM 5209 O O . THR A 1 771 ? -10.794 0.052 39.283 1.00 96.44 771 THR A O 1
ATOM 5212 N N . THR A 1 772 ? -11.084 0.884 37.218 1.00 96.75 772 THR A N 1
ATOM 5213 C CA . THR A 1 772 ? -12.335 1.601 37.517 1.00 96.75 772 THR A CA 1
ATOM 5214 C C . THR A 1 772 ? -13.433 1.264 36.510 1.00 96.75 772 THR A C 1
ATOM 5216 O O . THR A 1 772 ? -13.212 1.316 35.300 1.00 96.75 772 THR A O 1
ATOM 5219 N N . PHE A 1 773 ? -14.640 0.981 36.997 1.00 96.88 773 PHE A N 1
ATOM 5220 C CA . PHE A 1 773 ? -15.860 0.998 36.191 1.00 96.88 773 PHE A CA 1
ATOM 5221 C C . PHE A 1 773 ? -16.600 2.311 36.449 1.00 96.88 773 PHE A C 1
ATOM 5223 O O . PHE A 1 773 ? -17.003 2.586 37.580 1.00 96.88 773 PHE A O 1
ATOM 5230 N N . ARG A 1 774 ? -16.764 3.140 35.417 1.00 96.75 774 ARG A N 1
ATOM 5231 C CA . ARG A 1 774 ? -17.473 4.419 35.499 1.00 96.75 774 ARG A CA 1
ATOM 5232 C C . ARG A 1 774 ? -18.816 4.340 34.780 1.00 96.75 774 ARG A C 1
ATOM 5234 O O . ARG A 1 774 ? -18.867 4.066 33.584 1.00 96.75 774 ARG A O 1
ATOM 5241 N N . VAL A 1 775 ? -19.899 4.628 35.489 1.00 95.38 775 VAL A N 1
ATOM 5242 C CA . VAL A 1 775 ? -21.257 4.653 34.939 1.00 95.38 775 VAL A CA 1
ATOM 5243 C C . VAL A 1 775 ? -21.637 6.095 34.616 1.00 95.38 775 VAL A C 1
ATOM 5245 O O . VAL A 1 775 ? -21.965 6.861 35.518 1.00 95.38 775 VAL A O 1
ATOM 5248 N N . ALA A 1 776 ? -21.618 6.461 33.334 1.00 93.88 776 ALA A N 1
ATOM 5249 C CA . ALA A 1 776 ? -22.175 7.726 32.837 1.00 93.88 776 ALA A CA 1
ATOM 5250 C C . ALA A 1 776 ? -23.603 7.549 32.279 1.00 93.88 776 ALA A C 1
ATOM 5252 O O . ALA A 1 776 ? -24.387 8.496 32.229 1.00 93.88 776 ALA A O 1
ATOM 5253 N N . GLY A 1 777 ? -23.960 6.326 31.883 1.00 90.62 777 GLY A N 1
ATOM 5254 C CA . GLY A 1 777 ? -25.315 5.893 31.559 1.00 90.62 777 GLY A CA 1
ATOM 5255 C C . GLY A 1 777 ? -25.346 4.571 30.782 1.00 90.62 777 GLY A C 1
ATOM 5256 O O . GLY A 1 777 ? -24.373 3.812 30.810 1.00 90.62 777 GLY A O 1
ATOM 5257 N N . GLY A 1 778 ? -26.451 4.320 30.072 1.00 89.94 778 GLY A N 1
ATOM 5258 C CA . GLY A 1 778 ? -26.599 3.201 29.129 1.00 89.94 778 GLY A CA 1
ATOM 5259 C C . GLY A 1 778 ? -27.284 1.961 29.712 1.00 89.94 778 GLY A C 1
ATOM 5260 O O . GLY A 1 778 ? -27.806 1.981 30.827 1.00 89.94 778 GLY A O 1
ATOM 5261 N N . SER A 1 779 ? -27.321 0.884 28.925 1.00 90.31 779 SER A N 1
ATOM 5262 C CA . SER A 1 779 ? -27.817 -0.432 29.357 1.00 90.31 779 SER A CA 1
ATOM 5263 C C . SER A 1 779 ? -26.643 -1.353 29.664 1.00 90.31 779 SER A C 1
ATOM 5265 O O . SER A 1 779 ? -25.802 -1.592 28.797 1.00 90.31 779 SER A O 1
ATOM 5267 N N . ILE A 1 780 ? -26.602 -1.865 30.890 1.00 92.00 780 ILE A N 1
ATOM 5268 C CA . ILE A 1 780 ? -25.610 -2.831 31.377 1.00 92.00 780 ILE A CA 1
ATOM 5269 C C . ILE A 1 780 ? -26.359 -4.166 31.565 1.00 92.00 780 ILE A C 1
ATOM 5271 O O . ILE A 1 780 ? -27.522 -4.124 31.941 1.00 92.00 780 ILE A O 1
ATOM 5275 N N . PRO A 1 781 ? -25.802 -5.351 31.287 1.00 87.06 781 PRO A N 1
ATOM 5276 C CA . PRO A 1 781 ? -26.493 -6.606 31.592 1.00 87.06 781 PRO A CA 1
ATOM 5277 C C . PRO A 1 781 ? -26.624 -6.808 33.112 1.00 87.06 781 PRO A C 1
ATOM 5279 O O . PRO A 1 781 ? -25.795 -6.333 33.880 1.00 87.06 781 PRO A O 1
ATOM 5282 N N . ALA A 1 782 ? -27.654 -7.514 33.586 1.00 75.50 782 ALA A N 1
ATOM 5283 C CA . ALA A 1 782 ? -27.701 -7.947 34.985 1.00 75.50 782 ALA A CA 1
ATOM 5284 C C . ALA A 1 782 ? -26.795 -9.171 35.202 1.00 75.50 782 ALA A C 1
ATOM 5286 O O . ALA A 1 782 ? -26.862 -10.123 34.430 1.00 75.50 782 ALA A O 1
ATOM 5287 N N . GLY A 1 783 ? -26.008 -9.175 36.283 1.00 66.56 783 GLY A N 1
ATOM 5288 C CA . GLY A 1 783 ? -25.159 -10.308 36.689 1.00 66.56 783 GLY A CA 1
ATOM 5289 C C . GLY A 1 783 ? -23.722 -10.277 36.154 1.00 66.56 783 GLY A C 1
ATOM 5290 O O . GLY A 1 783 ? -22.860 -10.909 36.749 1.00 66.56 783 GLY A O 1
ATOM 5291 N N . ASP A 1 784 ? -23.456 -9.484 35.114 1.00 76.75 784 ASP A N 1
ATOM 5292 C CA . ASP A 1 784 ? -22.132 -9.178 34.556 1.00 76.75 784 ASP A CA 1
ATOM 5293 C C . ASP A 1 784 ? -22.195 -7.767 33.947 1.00 76.75 784 ASP A C 1
ATOM 5295 O O . ASP A 1 784 ? -23.177 -7.496 33.249 1.00 76.75 784 ASP A O 1
ATOM 5299 N N . PRO A 1 785 ? -21.205 -6.861 34.126 1.00 94.56 785 PRO A N 1
ATOM 5300 C CA . PRO A 1 785 ? -19.801 -7.059 34.552 1.00 94.56 785 PRO A CA 1
ATOM 5301 C C . PRO A 1 785 ? -19.512 -7.333 36.041 1.00 94.56 785 PRO A C 1
ATOM 5303 O O . PRO A 1 785 ? -20.217 -6.845 36.925 1.00 94.56 785 PRO A O 1
ATOM 5306 N N . VAL A 1 786 ? -18.384 -8.012 36.305 1.00 95.19 786 VAL A N 1
ATOM 5307 C CA . VAL A 1 786 ? -17.831 -8.285 37.647 1.00 95.19 786 VAL A CA 1
ATOM 5308 C C . VAL A 1 786 ? -16.730 -7.290 38.022 1.00 95.19 786 VAL A C 1
ATOM 5310 O O . VAL A 1 786 ? -15.734 -7.139 37.306 1.00 95.19 786 VAL A O 1
ATOM 5313 N N . LEU A 1 787 ? -16.862 -6.670 39.194 1.00 95.81 787 LEU A N 1
ATOM 5314 C CA . LEU A 1 787 ? -15.865 -5.798 39.814 1.00 95.81 787 LEU A CA 1
ATOM 5315 C C . LEU A 1 787 ? -15.193 -6.535 40.982 1.00 95.81 787 LEU A C 1
ATOM 5317 O O . LEU A 1 787 ? -15.805 -6.725 42.028 1.00 95.81 787 LEU A O 1
ATOM 5321 N N . ASP A 1 788 ? -13.936 -6.950 40.817 1.00 93.94 788 ASP A N 1
ATOM 5322 C CA . ASP A 1 788 ? -13.139 -7.665 41.827 1.00 93.94 788 ASP A CA 1
ATOM 5323 C C . ASP A 1 788 ? -12.037 -6.750 42.368 1.00 93.94 788 ASP A C 1
ATOM 5325 O O . ASP A 1 788 ? -10.965 -6.635 41.777 1.00 93.94 788 ASP A O 1
ATOM 5329 N N . GLN A 1 789 ? -12.314 -6.055 43.473 1.00 93.25 789 GLN A N 1
ATOM 5330 C CA . GLN A 1 789 ? -11.464 -4.969 44.001 1.00 93.25 789 GLN A CA 1
ATOM 5331 C C . GLN A 1 789 ? -11.283 -3.762 43.060 1.00 93.25 789 GLN A C 1
ATOM 5333 O O . GLN A 1 789 ? -10.456 -2.892 43.320 1.00 93.25 789 GLN A O 1
ATOM 5338 N N . ALA A 1 790 ? -12.058 -3.680 41.979 1.00 95.69 790 ALA A N 1
ATOM 5339 C CA . ALA A 1 790 ? -12.104 -2.497 41.126 1.00 95.69 790 ALA A CA 1
ATOM 5340 C C . ALA A 1 790 ? -12.911 -1.372 41.795 1.00 95.69 790 ALA A C 1
ATOM 5342 O O . ALA A 1 790 ? -13.837 -1.639 42.558 1.00 95.69 790 ALA A O 1
ATOM 5343 N N . ALA A 1 791 ? -12.599 -0.114 41.491 1.00 96.19 791 ALA A N 1
ATOM 5344 C CA . ALA A 1 791 ? -13.406 1.023 41.923 1.00 96.19 791 ALA A CA 1
ATOM 5345 C C . ALA A 1 791 ? -14.674 1.161 41.064 1.00 96.19 791 ALA A C 1
ATOM 5347 O O . ALA A 1 791 ? -14.631 0.975 39.846 1.00 96.19 791 ALA A O 1
ATOM 5348 N N . LEU A 1 792 ? -15.793 1.533 41.686 1.00 97.06 792 LEU A N 1
ATOM 5349 C CA . LEU A 1 792 ? -17.036 1.889 41.005 1.00 97.06 792 LEU A CA 1
ATOM 5350 C C . LEU A 1 792 ? -17.298 3.388 41.173 1.00 97.06 792 LEU A C 1
ATOM 5352 O O . LEU A 1 792 ? -17.441 3.884 42.290 1.00 97.06 792 LEU A O 1
ATOM 5356 N N . SER A 1 793 ? -17.400 4.108 40.060 1.00 96.62 793 SER A N 1
ATOM 5357 C CA . SER A 1 793 ? -17.762 5.527 40.044 1.00 96.62 793 SER A CA 1
ATOM 5358 C C . SER A 1 793 ? -19.038 5.733 39.245 1.00 96.62 793 SER A C 1
ATOM 5360 O O . SER A 1 793 ? -19.143 5.262 38.118 1.00 96.62 793 SER A O 1
ATOM 5362 N N . ILE A 1 794 ? -19.999 6.468 39.789 1.00 96.19 794 ILE A N 1
ATOM 5363 C CA . ILE A 1 794 ? -21.237 6.819 39.098 1.00 96.19 794 ILE A CA 1
ATOM 5364 C C . ILE A 1 794 ? -21.268 8.330 38.893 1.00 96.19 794 ILE A C 1
ATOM 5366 O O . ILE A 1 794 ? -21.142 9.101 39.846 1.00 96.19 794 ILE A O 1
ATOM 5370 N N . ASP A 1 795 ? -21.407 8.752 37.639 1.00 95.25 795 ASP A N 1
ATOM 5371 C CA . ASP A 1 795 ? -21.423 10.167 37.289 1.00 95.25 795 ASP A CA 1
ATOM 5372 C C . ASP A 1 795 ? -22.737 10.822 37.731 1.00 95.25 795 ASP A C 1
ATOM 5374 O O . ASP A 1 795 ? -23.809 10.209 37.766 1.00 95.25 795 ASP A O 1
ATOM 5378 N N . ALA A 1 796 ? -22.666 12.116 38.041 1.00 92.38 796 ALA A N 1
ATOM 5379 C CA . ALA A 1 796 ? -23.841 12.886 38.416 1.00 92.38 796 ALA A CA 1
ATOM 5380 C C . ALA A 1 796 ? -24.889 12.872 37.287 1.00 92.38 796 ALA A C 1
ATOM 5382 O O . ALA A 1 796 ? -24.600 13.241 36.149 1.00 92.38 796 ALA A O 1
ATOM 5383 N N . GLY A 1 797 ? -26.119 12.468 37.615 1.00 86.88 797 GLY A N 1
ATOM 5384 C CA . GLY A 1 797 ? -27.216 12.382 36.647 1.00 86.88 797 GLY A CA 1
ATOM 5385 C C . GLY A 1 797 ? -27.154 11.175 35.705 1.00 86.88 797 GLY A C 1
ATOM 5386 O O . GLY A 1 797 ? -27.907 11.148 34.731 1.00 86.88 797 GLY A O 1
ATOM 5387 N N . ALA A 1 798 ? -26.295 10.183 35.973 1.00 91.69 798 ALA A N 1
ATOM 5388 C CA . ALA A 1 798 ? -26.274 8.937 35.215 1.00 91.69 798 ALA A CA 1
ATOM 5389 C C . ALA A 1 798 ? -27.663 8.271 35.190 1.00 91.69 798 ALA A C 1
ATOM 5391 O O . ALA A 1 798 ? -28.400 8.273 36.175 1.00 91.69 798 ALA A O 1
ATOM 5392 N N . THR A 1 799 ? -28.019 7.677 34.051 1.00 87.81 799 THR A N 1
ATOM 5393 C CA . THR A 1 799 ? -29.269 6.919 33.874 1.00 87.81 799 THR A CA 1
ATOM 5394 C C . THR A 1 799 ? -28.947 5.491 33.463 1.00 87.81 799 THR A C 1
ATOM 5396 O O . THR A 1 799 ? -28.110 5.280 32.587 1.00 87.81 799 THR A O 1
ATOM 5399 N N . ALA A 1 800 ? -29.596 4.507 34.083 1.00 87.44 800 ALA A N 1
ATOM 5400 C CA . ALA A 1 800 ? -29.397 3.098 33.763 1.00 87.44 800 ALA A CA 1
ATOM 5401 C C . ALA A 1 800 ? -30.641 2.518 33.081 1.00 87.44 800 ALA A C 1
ATOM 5403 O O . ALA A 1 800 ? -31.772 2.776 33.500 1.00 87.44 800 ALA A O 1
ATOM 5404 N N . GLY A 1 801 ? -30.435 1.727 32.027 1.00 85.69 801 GLY A N 1
ATOM 5405 C CA . GLY A 1 801 ? -31.505 0.961 31.388 1.00 85.69 801 GLY A CA 1
ATOM 5406 C C . GLY A 1 801 ? -32.152 -0.017 32.372 1.00 85.69 801 GLY A C 1
ATOM 5407 O O . GLY A 1 801 ? -31.501 -0.501 33.301 1.00 85.69 801 GLY A O 1
ATOM 5408 N N . ALA A 1 802 ? -33.436 -0.323 32.181 1.00 84.62 802 ALA A N 1
ATOM 5409 C CA . ALA A 1 802 ? -34.134 -1.288 33.027 1.00 84.62 802 ALA A CA 1
ATOM 5410 C C . ALA A 1 802 ? -33.435 -2.660 32.989 1.00 84.62 802 ALA A C 1
ATOM 5412 O O . ALA A 1 802 ? -33.133 -3.170 31.914 1.00 84.62 802 ALA A O 1
ATOM 5413 N N . GLY A 1 803 ? -33.202 -3.252 34.164 1.00 84.44 803 GLY A N 1
ATOM 5414 C CA . GLY A 1 803 ? -32.481 -4.522 34.284 1.00 84.44 803 GLY A CA 1
ATOM 5415 C C . GLY A 1 803 ? -30.958 -4.386 34.247 1.00 84.44 803 GLY A C 1
ATOM 5416 O O . GLY A 1 803 ? -30.284 -5.393 34.067 1.00 84.44 803 GLY A O 1
ATOM 5417 N N . SER A 1 804 ? -30.412 -3.178 34.430 1.00 91.81 804 SER A N 1
ATOM 5418 C CA . SER A 1 804 ? -28.965 -2.996 34.530 1.00 91.81 804 SER A CA 1
ATOM 5419 C C . SER A 1 804 ? -28.405 -3.523 35.840 1.00 91.81 804 SER A C 1
ATOM 5421 O O . SER A 1 804 ? -29.014 -3.327 36.894 1.00 91.81 804 SER A O 1
ATOM 5423 N N . GLY A 1 805 ? -27.224 -4.146 35.812 1.00 93.44 805 GLY A N 1
ATOM 5424 C CA . GLY A 1 805 ? -26.584 -4.592 37.042 1.00 93.44 805 GLY A CA 1
ATOM 5425 C C . GLY A 1 805 ? -25.068 -4.725 36.993 1.00 93.44 805 GLY A C 1
ATOM 5426 O O . GLY A 1 805 ? -24.453 -4.742 35.937 1.00 93.44 805 GLY A O 1
ATOM 5427 N N . LEU A 1 806 ? -24.470 -4.784 38.179 1.00 95.50 806 LEU A N 1
ATOM 5428 C CA . LEU A 1 806 ? -23.046 -5.042 38.382 1.00 95.50 806 LEU A CA 1
ATOM 5429 C C . LEU A 1 806 ? -22.884 -6.046 39.517 1.00 95.50 806 LEU A C 1
ATOM 5431 O O . LEU A 1 806 ? -23.592 -5.973 40.526 1.00 95.50 806 LEU A O 1
ATOM 5435 N N . GLU A 1 807 ? -21.928 -6.948 39.360 1.00 95.19 807 GLU A N 1
ATOM 5436 C CA . GLU A 1 807 ? -21.558 -7.923 40.377 1.00 95.19 807 GLU A CA 1
ATOM 5437 C C . GLU A 1 807 ? -20.313 -7.432 41.129 1.00 95.19 807 GLU A C 1
ATOM 5439 O O . GLU A 1 807 ? -19.315 -7.033 40.530 1.00 95.19 807 GLU A O 1
ATOM 5444 N N . ILE A 1 808 ? -20.373 -7.446 42.458 1.00 95.69 808 ILE A N 1
ATOM 5445 C CA . ILE A 1 808 ? -19.366 -6.881 43.356 1.00 95.69 808 ILE A CA 1
ATOM 5446 C C . ILE A 1 808 ? -18.682 -8.006 44.123 1.00 95.69 808 ILE A C 1
ATOM 5448 O O . ILE A 1 808 ? -19.293 -8.673 44.966 1.00 95.69 808 ILE A O 1
ATOM 5452 N N . TRP A 1 809 ? -17.391 -8.184 43.857 1.00 93.31 809 TRP A N 1
ATOM 5453 C CA . TRP A 1 809 ? -16.524 -9.158 44.507 1.00 93.31 809 TRP A CA 1
ATOM 5454 C C . TRP A 1 809 ? -15.432 -8.459 45.308 1.00 93.31 809 TRP A C 1
ATOM 5456 O O . TRP A 1 809 ? -14.851 -7.455 44.888 1.00 93.31 809 TRP A O 1
ATOM 5466 N N . ARG A 1 810 ? -15.117 -9.033 46.475 1.00 93.75 810 ARG A N 1
ATOM 5467 C CA . ARG A 1 810 ? -14.174 -8.437 47.431 1.00 93.75 810 ARG A CA 1
ATOM 5468 C C . ARG A 1 810 ? -14.548 -6.981 47.729 1.00 93.75 810 ARG A C 1
ATOM 5470 O O . ARG A 1 810 ? -15.728 -6.659 47.779 1.00 93.75 810 ARG A O 1
ATOM 5477 N N . SER A 1 811 ? -13.571 -6.135 48.040 1.00 94.62 811 SER A N 1
ATOM 5478 C CA . SER A 1 811 ? -13.807 -4.764 48.489 1.00 94.62 811 SER A CA 1
ATOM 5479 C C . SER A 1 811 ? -13.855 -3.802 47.308 1.00 94.62 811 SER A C 1
ATOM 5481 O O . SER A 1 811 ? -12.808 -3.492 46.749 1.00 94.62 811 SER A O 1
ATOM 5483 N N . VAL A 1 812 ? -15.038 -3.290 46.978 1.00 96.75 812 VAL A N 1
ATOM 5484 C CA . VAL A 1 812 ? -15.244 -2.288 45.924 1.00 96.75 812 VAL A CA 1
ATOM 5485 C C . VAL A 1 812 ? -15.626 -0.944 46.552 1.00 96.75 812 VAL A C 1
ATOM 5487 O O . VAL A 1 812 ? -16.688 -0.841 47.177 1.00 96.75 812 VAL A O 1
ATOM 5490 N N . PRO A 1 813 ? -14.788 0.100 46.411 1.00 96.31 813 PRO A N 1
ATOM 5491 C CA . PRO A 1 813 ? -15.173 1.454 46.785 1.00 96.31 813 PRO A CA 1
ATOM 5492 C C . PRO A 1 813 ? -16.172 2.026 45.769 1.00 96.31 813 PRO A C 1
ATOM 5494 O O . PRO A 1 813 ? -15.987 1.880 44.560 1.00 96.31 813 PRO A O 1
ATOM 5497 N N . LEU A 1 814 ? -17.211 2.693 46.272 1.00 96.88 814 LEU A N 1
ATOM 5498 C CA . LEU A 1 814 ? -18.274 3.334 45.500 1.00 96.88 814 LEU A CA 1
ATOM 5499 C C . LEU A 1 814 ? -18.290 4.849 45.738 1.00 96.88 814 LEU A C 1
ATOM 5501 O O . LEU A 1 814 ? -18.385 5.306 46.881 1.00 96.88 814 LEU A O 1
ATOM 5505 N N . THR A 1 815 ? -18.303 5.610 44.643 1.00 95.31 815 THR A N 1
ATOM 5506 C CA . THR A 1 815 ? -18.581 7.054 44.618 1.00 95.31 815 THR A CA 1
ATOM 5507 C C . THR A 1 815 ? -19.751 7.378 43.692 1.00 95.31 815 THR A C 1
ATOM 5509 O O . THR A 1 815 ? -19.805 6.860 42.579 1.00 95.31 815 THR A O 1
ATOM 5512 N N . GLY A 1 816 ? -20.630 8.295 44.107 1.00 95.25 816 GLY A N 1
ATOM 5513 C CA . GLY A 1 816 ? -21.778 8.756 43.315 1.00 95.25 816 GLY A CA 1
ATOM 5514 C C . GLY A 1 816 ? -23.102 8.076 43.681 1.00 95.25 816 GLY A C 1
ATOM 5515 O O . GLY A 1 816 ? -23.122 7.047 44.353 1.00 95.25 816 GLY A O 1
ATOM 5516 N N . ASP A 1 817 ? -24.211 8.682 43.257 1.00 95.19 817 ASP A N 1
ATOM 5517 C CA . ASP A 1 817 ? -25.568 8.193 43.533 1.00 95.19 817 ASP A CA 1
ATOM 5518 C C . ASP A 1 817 ? -25.925 7.000 42.635 1.00 95.19 817 ASP A C 1
ATOM 5520 O O . ASP A 1 817 ? -25.649 7.023 41.439 1.00 95.19 817 ASP A O 1
ATOM 5524 N N . ILE A 1 818 ? -26.589 5.974 43.180 1.00 95.56 818 ILE A N 1
ATOM 5525 C CA . ILE A 1 818 ? -27.029 4.798 42.410 1.00 95.56 818 ILE A CA 1
ATOM 5526 C C . ILE A 1 818 ? -28.364 5.132 41.722 1.00 95.56 818 ILE A C 1
ATOM 5528 O O . ILE A 1 818 ? -29.370 5.309 42.422 1.00 95.56 818 ILE A O 1
ATOM 5532 N N . PRO A 1 819 ? -28.426 5.201 40.378 1.00 94.88 819 PRO A N 1
ATOM 5533 C CA . PRO A 1 819 ? -29.643 5.563 39.665 1.00 94.88 819 PRO A CA 1
ATOM 5534 C C . PRO A 1 819 ? -30.672 4.431 39.650 1.00 94.88 819 PRO A C 1
ATOM 5536 O O . PRO A 1 819 ? -30.345 3.248 39.766 1.00 94.88 819 PRO A O 1
ATOM 5539 N N . ALA A 1 820 ? -31.938 4.796 39.433 1.00 92.50 820 ALA A N 1
ATOM 5540 C CA . ALA A 1 820 ? -32.995 3.821 39.183 1.00 92.50 820 ALA A CA 1
ATOM 5541 C C . ALA A 1 820 ? -32.658 2.952 37.955 1.00 92.50 820 ALA A C 1
ATOM 5543 O O . ALA A 1 820 ? -32.096 3.439 36.975 1.00 92.50 820 ALA A O 1
ATOM 5544 N N . GLY A 1 821 ? -33.007 1.665 38.015 1.00 90.88 821 GLY A N 1
ATOM 5545 C CA . GLY A 1 821 ? -32.707 0.685 36.964 1.00 90.88 821 GLY A CA 1
ATOM 5546 C C . GLY A 1 821 ? -31.367 -0.042 37.125 1.00 90.88 821 GLY A C 1
ATOM 5547 O O . GLY A 1 821 ? -31.229 -1.122 36.557 1.00 90.88 821 GLY A O 1
ATOM 5548 N N . LEU A 1 822 ? -30.430 0.485 37.931 1.00 94.62 822 LEU A N 1
ATOM 5549 C CA . LEU A 1 822 ? -29.155 -0.167 38.253 1.00 94.62 822 LEU A CA 1
ATOM 5550 C C . LEU A 1 822 ? -29.262 -1.004 39.535 1.00 94.62 822 LEU A C 1
ATOM 5552 O O . LEU A 1 822 ? -29.666 -0.494 40.579 1.00 94.62 822 LEU A O 1
ATOM 5556 N N . THR A 1 823 ? -28.860 -2.274 39.468 1.00 95.69 823 THR A N 1
ATOM 5557 C CA . THR A 1 823 ? -28.793 -3.195 40.613 1.00 95.69 823 THR A CA 1
ATOM 5558 C C . THR A 1 823 ? -27.352 -3.611 40.895 1.00 95.69 823 THR A C 1
ATOM 5560 O O . THR A 1 823 ? -26.706 -4.234 40.057 1.00 95.69 823 THR A O 1
ATOM 5563 N N . LEU A 1 824 ? -26.844 -3.307 42.087 1.00 96.44 824 LEU A N 1
ATOM 5564 C CA . LEU A 1 824 ? -25.530 -3.753 42.549 1.00 96.44 824 LEU A CA 1
ATOM 5565 C C . LEU A 1 824 ? -25.693 -5.016 43.396 1.00 96.44 824 LEU A C 1
ATOM 5567 O O . LEU A 1 824 ? -26.356 -4.980 44.434 1.00 96.44 824 LEU A O 1
ATOM 5571 N N . THR A 1 825 ? -25.082 -6.120 42.979 1.00 95.25 825 THR A N 1
ATOM 5572 C CA . THR A 1 825 ? -25.143 -7.397 43.700 1.00 95.25 825 THR A CA 1
ATOM 5573 C C . THR A 1 825 ? -23.807 -7.668 44.381 1.00 95.25 825 THR A C 1
ATOM 5575 O O . THR A 1 825 ? -22.786 -7.841 43.731 1.00 95.25 825 THR A O 1
ATOM 5578 N N . VAL A 1 826 ? -23.801 -7.671 45.711 1.00 94.94 826 VAL A N 1
ATOM 5579 C CA . VAL A 1 826 ? -22.633 -7.921 46.559 1.00 94.94 826 VAL A CA 1
ATOM 5580 C C . VAL A 1 826 ? -22.657 -9.371 47.005 1.00 94.94 826 VAL A C 1
ATOM 5582 O O . VAL A 1 826 ? -23.504 -9.756 47.814 1.00 94.94 826 VAL A O 1
ATOM 5585 N N . THR A 1 827 ? -21.721 -10.174 46.505 1.00 91.62 827 THR A N 1
ATOM 5586 C CA . THR A 1 827 ? -21.747 -11.627 46.715 1.00 91.62 827 THR A CA 1
ATOM 5587 C C . THR A 1 827 ? -20.493 -12.114 47.419 1.00 91.62 827 THR A C 1
ATOM 5589 O O . THR A 1 827 ? -19.402 -12.135 46.850 1.00 91.62 827 THR A O 1
ATOM 5592 N N . GLY A 1 828 ? -20.655 -12.593 48.655 1.00 91.00 828 GLY A N 1
ATOM 5593 C CA . GLY A 1 828 ? -19.634 -13.424 49.295 1.00 91.00 828 GLY A CA 1
ATOM 5594 C C . GLY A 1 828 ? -19.502 -14.751 48.541 1.00 91.00 828 GLY A C 1
ATOM 5595 O O . GLY A 1 828 ? -20.501 -15.433 48.310 1.00 91.00 828 GLY A O 1
ATOM 5596 N N . ASN A 1 829 ? -18.293 -15.127 48.129 1.00 85.69 829 ASN A N 1
ATOM 5597 C CA . ASN A 1 829 ? -18.087 -16.252 47.211 1.00 85.69 829 ASN A CA 1
ATOM 5598 C C . ASN A 1 829 ? -16.871 -17.094 47.633 1.00 85.69 829 ASN A C 1
ATOM 5600 O O . ASN A 1 829 ? -15.824 -16.530 47.948 1.00 85.69 829 ASN A O 1
ATOM 5604 N N . PRO A 1 830 ? -16.946 -18.438 47.599 1.00 84.00 830 PRO A N 1
ATOM 5605 C CA . PRO A 1 830 ? -15.849 -19.308 48.028 1.00 84.00 830 PRO A CA 1
ATOM 5606 C C . PRO A 1 830 ? -14.553 -19.172 47.221 1.00 84.00 830 PRO A C 1
ATOM 5608 O O . PRO A 1 830 ? -13.486 -19.497 47.735 1.00 84.00 830 PRO A O 1
ATOM 5611 N N . SER A 1 831 ? -14.630 -18.680 45.986 1.00 85.50 831 SER A N 1
ATOM 5612 C CA . SER A 1 831 ? -13.488 -18.514 45.080 1.00 85.50 831 SER A CA 1
ATOM 5613 C C . SER A 1 831 ? -12.724 -17.209 45.310 1.00 85.50 831 SER A C 1
ATOM 5615 O O . SER A 1 831 ? -11.555 -17.112 44.945 1.00 85.50 831 SER A O 1
ATOM 5617 N N . VAL A 1 832 ? -13.371 -16.196 45.901 1.00 86.44 832 VAL A N 1
ATOM 5618 C CA . VAL A 1 832 ? -12.789 -14.849 46.059 1.00 86.44 832 VAL A CA 1
ATOM 5619 C C . VAL A 1 832 ? -12.832 -14.306 47.488 1.00 86.44 832 VAL A C 1
ATOM 5621 O O . VAL A 1 832 ? -12.010 -13.452 47.814 1.00 86.44 832 VAL A O 1
ATOM 5624 N N . GLY A 1 833 ? -13.691 -14.833 48.359 1.00 91.38 833 GLY A N 1
ATOM 5625 C CA . GLY A 1 833 ? -13.799 -14.483 49.773 1.00 91.38 833 GLY A CA 1
ATOM 5626 C C . GLY A 1 833 ? -15.028 -13.630 50.114 1.00 91.38 833 GLY A C 1
ATOM 5627 O O . GLY A 1 833 ? -16.059 -13.686 49.443 1.00 91.38 833 GLY A O 1
ATOM 5628 N N . ASN A 1 834 ? -14.917 -12.847 51.193 1.00 92.88 834 ASN A N 1
ATOM 5629 C CA . ASN A 1 834 ? -15.936 -11.866 51.587 1.00 92.88 834 ASN A CA 1
ATOM 5630 C C . ASN A 1 834 ? -16.040 -10.753 50.538 1.00 92.88 834 ASN A C 1
ATOM 5632 O O . ASN A 1 834 ? -15.019 -10.373 49.969 1.00 92.88 834 ASN A O 1
ATOM 5636 N N . ALA A 1 835 ? -17.231 -10.186 50.353 1.00 94.88 835 ALA A N 1
ATOM 5637 C CA . ALA A 1 835 ? -17.457 -9.029 49.488 1.00 94.88 835 ALA A CA 1
ATOM 5638 C C . ALA A 1 835 ? -17.962 -7.824 50.290 1.00 94.88 835 ALA A C 1
ATOM 5640 O O . ALA A 1 835 ? -18.710 -7.975 51.257 1.00 94.88 835 ALA A O 1
ATOM 5641 N N . SER A 1 836 ? -17.548 -6.628 49.888 1.00 95.62 836 SER A N 1
ATOM 5642 C CA . SER A 1 836 ? -17.942 -5.361 50.491 1.00 95.62 836 SER A CA 1
ATOM 5643 C C . SER A 1 836 ? -18.150 -4.311 49.410 1.00 95.62 836 SER A C 1
ATOM 5645 O O . SER A 1 836 ? -17.259 -4.082 48.594 1.00 95.62 836 SER A O 1
ATOM 5647 N N . LEU A 1 837 ? -19.301 -3.646 49.444 1.00 96.81 837 LEU A N 1
ATOM 5648 C CA . LEU A 1 837 ? -19.547 -2.408 48.716 1.00 96.81 837 LEU A CA 1
ATOM 5649 C C . LEU A 1 837 ? -19.423 -1.251 49.705 1.00 96.81 837 LEU A C 1
ATOM 5651 O O . LEU A 1 837 ? -20.235 -1.144 50.624 1.00 96.81 837 LEU A O 1
ATOM 5655 N N . THR A 1 838 ? -18.416 -0.400 49.531 1.00 96.25 838 THR A N 1
ATOM 5656 C CA . THR A 1 838 ? -18.092 0.657 50.498 1.00 96.25 838 THR A CA 1
ATOM 5657 C C . THR A 1 838 ? -18.394 2.034 49.916 1.00 96.25 838 THR A C 1
ATOM 5659 O O . THR A 1 838 ? -17.666 2.518 49.052 1.00 96.25 838 THR A O 1
ATOM 5662 N N . ALA A 1 839 ? -19.437 2.697 50.415 1.00 95.38 839 ALA A N 1
ATOM 5663 C CA . ALA A 1 839 ? -19.776 4.073 50.056 1.00 95.38 839 ALA A CA 1
ATOM 5664 C C . ALA A 1 839 ? -18.780 5.060 50.688 1.00 95.38 839 ALA A C 1
ATOM 5666 O O . ALA A 1 839 ? -18.837 5.340 51.891 1.00 95.38 839 ALA A O 1
ATOM 5667 N N . THR A 1 840 ? -17.866 5.613 49.890 1.00 94.06 840 THR A N 1
ATOM 5668 C CA . THR A 1 840 ? -16.775 6.463 50.404 1.00 94.06 840 THR A CA 1
ATOM 5669 C C . THR A 1 840 ? -17.205 7.903 50.702 1.00 94.06 840 THR A C 1
ATOM 5671 O O . THR A 1 840 ? -16.465 8.643 51.345 1.00 94.06 840 THR A O 1
ATOM 5674 N N . ALA A 1 841 ? -18.394 8.306 50.250 1.00 92.81 841 ALA A N 1
ATOM 5675 C CA . ALA A 1 841 ? -19.035 9.589 50.531 1.00 92.81 841 ALA A CA 1
ATOM 5676 C C . ALA A 1 841 ? -20.564 9.407 50.616 1.00 92.81 841 ALA A C 1
ATOM 5678 O O . ALA A 1 841 ? -21.064 8.397 50.106 1.00 92.81 841 ALA A O 1
ATOM 5679 N N . PRO A 1 842 ? -21.304 10.337 51.262 1.00 93.69 842 PRO A N 1
ATOM 5680 C CA . PRO A 1 842 ? -22.754 10.227 51.356 1.00 93.69 842 PRO A CA 1
ATOM 5681 C C . PRO A 1 842 ? -23.393 10.154 49.971 1.00 93.69 842 PRO A C 1
ATOM 5683 O O . PRO A 1 842 ? -23.013 10.921 49.086 1.00 93.69 842 PRO A O 1
ATOM 5686 N N . LEU A 1 843 ? -24.357 9.251 49.798 1.00 95.56 843 LEU A N 1
ATOM 5687 C CA . LEU A 1 843 ? -25.004 9.005 48.508 1.00 95.56 843 LEU A CA 1
ATOM 5688 C C . LEU A 1 843 ? -26.476 8.617 48.659 1.00 95.56 843 LEU A C 1
ATOM 5690 O O . LEU A 1 843 ? -26.940 8.213 49.731 1.00 95.56 843 LEU A O 1
ATOM 5694 N N . THR A 1 844 ? -27.204 8.707 47.555 1.00 96.19 844 THR A N 1
ATOM 5695 C CA . THR A 1 844 ? -28.577 8.229 47.409 1.00 96.19 844 THR A CA 1
ATOM 5696 C C . THR A 1 844 ? -28.597 6.918 46.623 1.00 96.19 844 THR A C 1
ATOM 5698 O O . THR A 1 844 ? -28.045 6.833 45.529 1.00 96.19 844 THR A O 1
ATOM 5701 N N . ASN A 1 845 ? -29.275 5.898 47.153 1.00 96.50 845 ASN A N 1
ATOM 5702 C CA . ASN A 1 845 ? -29.624 4.685 46.418 1.00 96.50 845 ASN A CA 1
ATOM 5703 C C . ASN A 1 845 ? -31.059 4.780 45.890 1.00 96.50 845 ASN A C 1
ATOM 5705 O O . ASN A 1 845 ? -31.994 4.556 46.658 1.00 96.50 845 ASN A O 1
ATOM 5709 N N . ALA A 1 846 ? -31.236 5.077 44.602 1.00 96.56 846 ALA A N 1
ATOM 5710 C CA . ALA A 1 846 ? -32.526 4.993 43.907 1.00 96.56 846 ALA A CA 1
ATOM 5711 C C . ALA A 1 846 ? -32.708 3.673 43.131 1.00 96.56 846 ALA A C 1
ATOM 5713 O O . ALA A 1 846 ? -33.817 3.368 42.689 1.00 96.56 846 ALA A O 1
ATOM 5714 N N . GLY A 1 847 ? -31.628 2.907 42.954 1.00 95.56 847 GLY A N 1
ATOM 5715 C CA . GLY A 1 847 ? -31.611 1.594 42.314 1.00 95.56 847 GLY A CA 1
ATOM 5716 C C . GLY A 1 847 ? -31.833 0.440 43.295 1.00 95.56 847 GLY A C 1
ATOM 5717 O O . GLY A 1 847 ? -32.603 0.548 44.251 1.00 95.56 847 GLY A O 1
ATOM 5718 N N . GLY A 1 848 ? -31.168 -0.684 43.037 1.00 95.00 848 GLY A N 1
ATOM 5719 C CA . GLY A 1 848 ? -31.183 -1.871 43.889 1.00 95.00 848 GLY A CA 1
ATOM 5720 C C . GLY A 1 848 ? -29.804 -2.186 44.463 1.00 95.00 848 GLY A C 1
ATOM 5721 O O . GLY A 1 848 ? -28.805 -2.140 43.751 1.00 95.00 848 GLY A O 1
ATOM 5722 N N . ILE A 1 849 ? -29.749 -2.568 45.735 1.00 96.81 849 ILE A N 1
ATOM 5723 C CA . ILE A 1 849 ? -28.576 -3.199 46.346 1.00 96.81 849 ILE A CA 1
ATOM 5724 C C . ILE A 1 849 ? -28.999 -4.578 46.838 1.00 96.81 849 ILE A C 1
ATOM 5726 O O . ILE A 1 849 ? -29.931 -4.705 47.633 1.00 96.81 849 ILE A O 1
ATOM 5730 N N . VAL A 1 850 ? -28.313 -5.619 46.382 1.00 95.50 850 VAL A N 1
ATOM 5731 C CA . VAL A 1 850 ? -28.580 -7.004 46.767 1.00 95.50 850 VAL A CA 1
ATOM 5732 C C . VAL A 1 850 ? -27.356 -7.562 47.475 1.00 95.50 850 VAL A C 1
ATOM 5734 O O . VAL A 1 850 ? -26.269 -7.558 46.916 1.00 95.50 850 VAL A O 1
ATOM 5737 N N . LEU A 1 851 ? -27.514 -8.064 48.697 1.00 94.62 851 LEU A N 1
ATOM 5738 C CA . LEU A 1 851 ? -26.445 -8.737 49.432 1.00 94.62 851 LEU A CA 1
ATOM 5739 C C . LEU A 1 851 ? -26.722 -10.237 49.446 1.00 94.62 851 LEU A C 1
ATOM 5741 O O . LEU A 1 851 ? -27.756 -10.689 49.950 1.00 94.62 851 LEU A O 1
ATOM 5745 N N . SER A 1 852 ? -25.792 -11.021 48.918 1.00 90.56 852 SER A N 1
ATOM 5746 C CA . SER A 1 852 ? -25.938 -12.463 48.754 1.00 90.56 852 SER A CA 1
ATOM 5747 C C . SER A 1 852 ? -24.653 -13.217 49.127 1.00 90.56 852 SER A C 1
ATOM 5749 O O . SER A 1 852 ? -23.618 -12.631 49.435 1.00 90.56 852 SER A O 1
ATOM 5751 N N . SER A 1 853 ? -24.723 -14.546 49.162 1.00 86.19 853 SER A N 1
ATOM 5752 C CA . SER A 1 853 ? -23.561 -15.412 49.372 1.00 86.19 853 SER A CA 1
ATOM 5753 C C . SER A 1 853 ? -23.790 -16.718 48.631 1.00 86.19 853 SER A C 1
ATOM 5755 O O . SER A 1 853 ? -24.811 -17.382 48.847 1.00 86.19 853 SER A O 1
ATOM 5757 N N . SER A 1 854 ? -22.857 -17.070 47.752 1.00 81.56 854 SER A N 1
ATOM 5758 C CA . SER A 1 854 ? -22.987 -18.175 46.800 1.00 81.56 854 SER A CA 1
ATOM 5759 C C . SER A 1 854 ? -22.465 -19.523 47.321 1.00 81.56 854 SER A C 1
ATOM 5761 O O . SER A 1 854 ? -22.683 -20.545 46.677 1.00 81.56 854 SER A O 1
ATOM 5763 N N . GLY A 1 855 ? -21.821 -19.573 48.496 1.00 71.00 855 GLY A N 1
ATOM 5764 C CA . GLY A 1 855 ? -21.246 -20.801 49.072 1.00 71.00 855 GLY A CA 1
ATOM 5765 C C . GLY A 1 855 ? -20.290 -20.522 50.233 1.00 71.00 855 GLY A C 1
ATOM 5766 O O . GLY A 1 855 ? -19.504 -19.591 50.147 1.00 71.00 855 GLY A O 1
ATOM 5767 N N . GLY A 1 856 ? -20.296 -21.327 51.303 1.00 62.53 856 GLY A N 1
ATOM 5768 C CA . GLY A 1 856 ? -19.360 -21.178 52.435 1.00 62.53 856 GLY A CA 1
ATOM 5769 C C . GLY A 1 856 ? -19.677 -20.018 53.398 1.00 62.53 856 GLY A C 1
ATOM 5770 O O . GLY A 1 856 ? -20.647 -19.290 53.230 1.00 62.53 856 GLY A O 1
ATOM 5771 N N . GLY A 1 857 ? -18.871 -19.848 54.452 1.00 80.31 857 GLY A N 1
ATOM 5772 C CA . GLY A 1 857 ? -19.069 -18.840 55.512 1.00 80.31 857 GLY A CA 1
ATOM 5773 C C . GLY A 1 857 ? -18.751 -17.385 55.127 1.00 80.31 857 GLY A C 1
ATOM 5774 O O . GLY A 1 857 ? -18.449 -16.588 56.014 1.00 80.31 857 GLY A O 1
ATOM 5775 N N . TRP A 1 858 ? -18.771 -17.037 53.838 1.00 91.44 858 TRP A N 1
ATOM 5776 C CA . TRP A 1 858 ? -18.323 -15.737 53.329 1.00 91.44 858 TRP A CA 1
ATOM 5777 C C . TRP A 1 858 ? -19.435 -14.695 53.377 1.00 91.44 858 TRP A C 1
ATOM 5779 O O . TRP A 1 858 ? -20.558 -14.937 52.929 1.00 91.44 858 TRP A O 1
ATOM 5789 N N . SER A 1 859 ? -19.107 -13.539 53.940 1.00 91.88 859 SER A N 1
ATOM 5790 C CA . SER A 1 859 ? -20.050 -12.456 54.204 1.00 91.88 859 SER A CA 1
ATOM 5791 C C . SER A 1 859 ? -20.144 -11.483 53.029 1.00 91.88 859 SER A C 1
ATOM 5793 O O . SER A 1 859 ? -19.179 -11.307 52.283 1.00 91.88 859 SER A O 1
ATOM 5795 N N . ALA A 1 860 ? -21.301 -10.836 52.905 1.00 94.69 860 ALA A N 1
ATOM 5796 C CA . ALA A 1 860 ? -21.516 -9.687 52.033 1.00 94.69 860 ALA A CA 1
ATOM 5797 C C . ALA A 1 860 ? -21.842 -8.466 52.893 1.00 94.69 860 ALA A C 1
ATOM 5799 O O . ALA A 1 860 ? -22.691 -8.547 53.783 1.00 94.69 860 ALA A O 1
ATOM 5800 N N . THR A 1 861 ? -21.178 -7.349 52.631 1.00 95.31 861 THR A N 1
ATOM 5801 C CA . THR A 1 861 ? -21.271 -6.141 53.454 1.00 95.31 861 THR A CA 1
ATOM 5802 C C . THR A 1 861 ? -21.640 -4.942 52.589 1.00 95.31 861 THR A C 1
ATOM 5804 O O . THR A 1 861 ? -21.018 -4.697 51.558 1.00 95.31 861 THR A O 1
ATOM 5807 N N . LEU A 1 862 ? -22.636 -4.177 53.026 1.00 95.69 862 LEU A N 1
ATOM 5808 C CA . LEU A 1 862 ? -22.829 -2.791 52.618 1.00 95.69 862 LEU A CA 1
ATOM 5809 C C . LEU A 1 862 ? -22.195 -1.914 53.697 1.00 95.69 862 LEU A C 1
ATOM 5811 O O . LEU A 1 862 ? -22.632 -1.953 54.846 1.00 95.69 862 LEU A O 1
ATOM 5815 N N . ASP A 1 863 ? -21.157 -1.171 53.337 1.00 94.19 863 ASP A N 1
ATOM 5816 C CA . ASP A 1 863 ? -20.317 -0.415 54.265 1.00 94.19 863 ASP A CA 1
ATOM 5817 C C . ASP A 1 863 ? -20.230 1.066 53.873 1.00 94.19 863 ASP A C 1
ATOM 5819 O O . ASP A 1 863 ? -20.534 1.449 52.739 1.00 94.19 863 ASP A O 1
ATOM 5823 N N . GLY A 1 864 ? -19.747 1.899 54.790 1.00 87.19 864 GLY A N 1
ATOM 5824 C CA . GLY A 1 864 ? -19.380 3.285 54.515 1.00 87.19 864 GLY A CA 1
ATOM 5825 C C . GLY A 1 864 ? -20.291 4.330 55.158 1.00 87.19 864 GLY A C 1
ATOM 5826 O O . GLY A 1 864 ? -20.812 4.157 56.257 1.00 87.19 864 GLY A O 1
ATOM 5827 N N . SER A 1 865 ? -20.390 5.486 54.503 1.00 78.31 865 SER A N 1
ATOM 5828 C CA . SER A 1 865 ? -21.003 6.697 55.069 1.00 78.31 865 SER A CA 1
ATOM 5829 C C . SER A 1 865 ? -22.549 6.704 55.031 1.00 78.31 865 SER A C 1
ATOM 5831 O O . SER A 1 865 ? -23.182 5.656 54.946 1.00 78.31 865 SER A O 1
ATOM 5833 N N . ALA A 1 866 ? -23.186 7.875 55.162 1.00 91.25 866 ALA A N 1
ATOM 5834 C CA . ALA A 1 866 ? -24.647 7.991 55.184 1.00 91.25 866 ALA A CA 1
ATOM 5835 C C . ALA A 1 866 ? -25.268 7.657 53.814 1.00 91.25 866 ALA A C 1
ATOM 5837 O O . ALA A 1 866 ? -24.974 8.323 52.821 1.00 91.25 866 ALA A O 1
ATOM 5838 N N . ILE A 1 867 ? -26.163 6.666 53.776 1.00 94.75 867 ILE A N 1
ATOM 5839 C CA . ILE A 1 867 ? -26.868 6.235 52.562 1.00 94.75 867 ILE A CA 1
ATOM 5840 C C . ILE A 1 867 ? -28.351 6.568 52.696 1.00 94.75 867 ILE A C 1
ATOM 5842 O O . ILE A 1 867 ? -29.038 6.101 53.609 1.00 94.75 867 ILE A O 1
ATOM 5846 N N . VAL A 1 868 ? -28.875 7.342 51.751 1.00 96.81 868 VAL A N 1
ATOM 5847 C CA . VAL A 1 868 ? -30.313 7.587 51.627 1.00 96.81 868 VAL A CA 1
ATOM 5848 C C . VAL A 1 868 ? -30.899 6.578 50.645 1.00 96.81 868 VAL A C 1
ATOM 5850 O O . VAL A 1 868 ? -30.675 6.672 49.445 1.00 96.81 868 VAL A O 1
ATOM 5853 N N . ASN A 1 869 ? -31.666 5.607 51.134 1.00 96.94 869 ASN A N 1
ATOM 5854 C CA . ASN A 1 869 ? -32.289 4.589 50.291 1.00 96.94 869 ASN A CA 1
ATOM 5855 C C . ASN A 1 869 ? -33.680 5.039 49.834 1.00 96.94 869 ASN A C 1
ATOM 5857 O O . ASN A 1 869 ? -34.609 5.031 50.635 1.00 96.94 869 ASN A O 1
ATOM 5861 N N . THR A 1 870 ? -33.845 5.402 48.567 1.00 97.31 870 THR A N 1
ATOM 5862 C CA . THR A 1 870 ? -35.151 5.638 47.921 1.00 97.31 870 THR A CA 1
ATOM 5863 C C . THR A 1 870 ? -35.587 4.467 47.032 1.00 97.31 870 THR A C 1
ATOM 5865 O O . THR A 1 870 ? -36.769 4.366 46.714 1.00 97.31 870 THR A O 1
ATOM 5868 N N . GLY A 1 871 ? -34.659 3.574 46.673 1.00 96.69 871 GLY A N 1
ATOM 5869 C CA . GLY A 1 871 ? -34.883 2.344 45.915 1.00 96.69 871 GLY A CA 1
ATOM 5870 C C . GLY A 1 871 ? -35.064 1.111 46.807 1.00 96.69 871 GLY A C 1
ATOM 5871 O O . GLY A 1 871 ? -35.895 1.108 47.723 1.00 96.69 871 GLY A O 1
ATOM 5872 N N . SER A 1 872 ? -34.315 0.040 46.533 1.00 96.44 872 SER A N 1
ATOM 5873 C CA . SER A 1 872 ? -34.366 -1.213 47.297 1.00 96.44 872 SER A CA 1
ATOM 5874 C C . SER A 1 872 ? -33.005 -1.644 47.851 1.00 96.44 872 SER A C 1
ATOM 5876 O O . SER A 1 872 ? -31.976 -1.542 47.186 1.00 96.44 872 SER A O 1
ATOM 5878 N N . ILE A 1 873 ? -33.009 -2.172 49.078 1.00 97.31 873 ILE A N 1
ATOM 5879 C CA . ILE A 1 873 ? -31.901 -2.947 49.652 1.00 97.31 873 ILE A CA 1
ATOM 5880 C C . ILE A 1 873 ? -32.461 -4.308 50.058 1.00 97.31 873 ILE A C 1
ATOM 5882 O O . ILE A 1 873 ? -33.391 -4.387 50.857 1.00 97.31 873 ILE A O 1
ATOM 5886 N N . THR A 1 874 ? -31.912 -5.386 49.512 1.00 95.81 874 THR A N 1
ATOM 5887 C CA . THR A 1 874 ? -32.379 -6.751 49.775 1.00 95.81 874 THR A CA 1
ATOM 5888 C C . THR A 1 874 ? -31.222 -7.619 50.227 1.00 95.81 874 THR A C 1
ATOM 5890 O O . THR A 1 874 ? -30.192 -7.686 49.563 1.00 95.81 874 THR A O 1
ATOM 5893 N N . THR A 1 875 ? -31.387 -8.338 51.330 1.00 94.50 875 THR A N 1
ATOM 5894 C CA . THR A 1 875 ? -30.460 -9.405 51.710 1.00 94.50 875 THR A CA 1
ATOM 5895 C C . THR A 1 875 ? -31.094 -10.750 51.365 1.00 94.50 875 THR A C 1
ATOM 5897 O O . THR A 1 875 ? -32.186 -11.085 51.821 1.00 94.50 875 THR A O 1
ATOM 5900 N N . LEU A 1 876 ? -30.433 -11.529 50.512 1.00 89.81 876 LEU A N 1
ATOM 5901 C CA . LEU A 1 876 ? -30.942 -12.823 50.065 1.00 89.81 876 LEU A CA 1
ATOM 5902 C C . LEU A 1 876 ? -30.405 -13.961 50.929 1.00 89.81 876 LEU A C 1
ATOM 5904 O O . LEU A 1 876 ? -29.244 -13.955 51.362 1.00 89.81 876 LEU A O 1
ATOM 5908 N N . ALA A 1 877 ? -31.249 -14.981 51.107 1.00 78.06 877 ALA A N 1
ATOM 5909 C CA . ALA A 1 877 ? -30.829 -16.273 51.629 1.00 78.06 877 ALA A CA 1
ATOM 5910 C C . ALA A 1 877 ? -29.703 -16.825 50.748 1.00 78.06 877 ALA A C 1
ATOM 5912 O O . ALA A 1 877 ? -29.818 -16.851 49.526 1.00 78.06 877 ALA A O 1
ATOM 5913 N N . GLY A 1 878 ? -28.606 -17.257 51.356 1.00 69.12 878 GLY A N 1
ATOM 5914 C CA . GLY A 1 878 ? -27.540 -17.938 50.627 1.00 69.12 878 GLY A CA 1
ATOM 5915 C C . GLY A 1 878 ? -26.945 -19.064 51.446 1.00 69.12 878 GLY A C 1
ATOM 5916 O O . GLY A 1 878 ? -27.430 -19.379 52.530 1.00 69.12 878 GLY A O 1
ATOM 5917 N N . ALA A 1 879 ? -25.891 -19.671 50.916 1.00 71.25 879 ALA A N 1
ATOM 5918 C CA . ALA A 1 879 ? -25.365 -20.947 51.401 1.00 71.25 879 ALA A CA 1
ATOM 5919 C C . ALA A 1 879 ? -24.501 -20.859 52.686 1.00 71.25 879 ALA A C 1
ATOM 5921 O O . ALA A 1 879 ? -23.993 -21.878 53.151 1.00 71.25 879 ALA A O 1
ATOM 5922 N N . GLY A 1 880 ? -24.337 -19.664 53.266 1.00 75.88 880 GLY A N 1
ATOM 5923 C CA . GLY A 1 880 ? -23.592 -19.383 54.501 1.00 75.88 880 GLY A CA 1
ATOM 5924 C C . GLY A 1 880 ? -23.233 -17.892 54.627 1.00 75.88 880 GLY A C 1
ATOM 5925 O O . GLY A 1 880 ? -23.646 -17.102 53.780 1.00 75.88 880 GLY A O 1
ATOM 5926 N N . GLY A 1 881 ? -22.504 -17.504 55.686 1.00 84.94 881 GLY A N 1
ATOM 5927 C CA . GLY A 1 881 ? -22.013 -16.130 55.920 1.00 84.94 881 GLY A CA 1
ATOM 5928 C C . GLY A 1 881 ? -23.083 -15.097 56.318 1.00 84.94 881 GLY A C 1
ATOM 5929 O O . GLY A 1 881 ? -24.277 -15.282 56.075 1.00 84.94 881 GLY A O 1
ATOM 5930 N N . ASN A 1 882 ? -22.670 -13.989 56.936 1.00 90.50 882 ASN A N 1
ATOM 5931 C CA . ASN A 1 882 ? -23.587 -12.924 57.364 1.00 90.50 882 ASN A CA 1
ATOM 5932 C C . ASN A 1 882 ? -23.780 -11.875 56.261 1.00 90.50 882 ASN A C 1
ATOM 5934 O O . ASN A 1 882 ? -22.910 -11.686 55.409 1.00 90.50 882 ASN A O 1
ATOM 5938 N N . ARG A 1 883 ? -24.924 -11.184 56.278 1.00 94.25 883 ARG A N 1
ATOM 5939 C CA . ARG A 1 883 ? -25.159 -9.984 55.463 1.00 94.25 883 ARG A CA 1
ATOM 5940 C C . ARG A 1 883 ? -25.105 -8.788 56.385 1.00 94.25 883 ARG A C 1
ATOM 5942 O O . ARG A 1 883 ? -25.941 -8.679 57.277 1.00 94.25 883 ARG A O 1
ATOM 5949 N N . TYR A 1 884 ? -24.121 -7.929 56.191 1.00 94.19 884 TYR A N 1
ATOM 5950 C CA . TYR A 1 884 ? -23.886 -6.787 57.059 1.00 94.19 884 TYR A CA 1
ATOM 5951 C C . TYR A 1 884 ? -24.423 -5.506 56.427 1.00 94.19 884 TYR A C 1
ATOM 5953 O O . TYR A 1 884 ? -24.099 -5.190 55.283 1.00 94.19 884 TYR A O 1
ATOM 5961 N N . LEU A 1 885 ? -25.221 -4.767 57.192 1.00 94.94 885 LEU A N 1
ATOM 5962 C CA . LEU A 1 885 ? -25.609 -3.390 56.911 1.00 94.94 885 LEU A CA 1
ATOM 5963 C C . LEU A 1 885 ? -24.837 -2.500 57.895 1.00 94.94 885 LEU A C 1
ATOM 5965 O O . LEU A 1 885 ? -25.242 -2.329 59.044 1.00 94.94 885 LEU A O 1
ATOM 5969 N N . ASN A 1 886 ? -23.682 -2.004 57.457 1.00 93.50 886 ASN A N 1
ATOM 5970 C CA . ASN A 1 886 ? -22.719 -1.254 58.270 1.00 93.50 886 ASN A CA 1
ATOM 5971 C C . ASN A 1 886 ? -22.613 0.221 57.848 1.00 93.50 886 ASN A C 1
ATOM 5973 O O . ASN A 1 886 ? -21.662 0.905 58.210 1.00 93.50 886 ASN A O 1
ATOM 5977 N N . ALA A 1 887 ? -23.591 0.720 57.097 1.00 91.50 887 ALA A N 1
ATOM 5978 C CA . ALA A 1 887 ? -23.717 2.124 56.726 1.00 91.50 887 ALA A CA 1
ATOM 5979 C C . ALA A 1 887 ? -24.878 2.761 57.498 1.00 91.50 887 ALA A C 1
ATOM 5981 O O . ALA A 1 887 ? -25.843 2.077 57.818 1.00 91.50 887 ALA A O 1
ATOM 5982 N N . ALA A 1 888 ? -24.818 4.065 57.780 1.00 91.81 888 ALA A N 1
ATOM 5983 C CA . ALA A 1 888 ? -25.949 4.767 58.392 1.00 91.81 888 ALA A CA 1
ATOM 5984 C C . ALA A 1 888 ? -27.075 4.933 57.357 1.00 91.81 888 ALA A C 1
ATOM 5986 O O . ALA A 1 888 ? -26.964 5.765 56.448 1.00 91.81 888 ALA A O 1
ATOM 5987 N N . LEU A 1 889 ? -28.145 4.141 57.467 1.00 95.00 889 LEU A N 1
ATOM 5988 C CA . LEU A 1 889 ? -29.204 4.087 56.459 1.00 95.00 889 LEU A CA 1
ATOM 5989 C C . LEU A 1 889 ? -30.362 5.025 56.807 1.00 95.00 889 LEU A C 1
ATOM 5991 O O . LEU A 1 889 ? -30.988 4.907 57.855 1.00 95.00 889 LEU A O 1
ATOM 5995 N N . THR A 1 890 ? -30.735 5.912 55.885 1.00 96.25 890 THR A N 1
ATOM 5996 C CA . THR A 1 890 ? -32.049 6.574 55.899 1.00 96.25 890 THR A CA 1
ATOM 5997 C C . THR A 1 890 ? -32.940 5.930 54.846 1.00 96.25 890 THR A C 1
ATOM 5999 O O . THR A 1 890 ? -32.838 6.238 53.659 1.00 96.25 890 THR A O 1
ATOM 6002 N N . ASN A 1 891 ? -33.829 5.037 55.273 1.00 96.94 891 ASN A N 1
ATOM 6003 C CA . ASN A 1 891 ? -34.739 4.326 54.385 1.00 96.94 891 ASN A CA 1
ATOM 6004 C C . ASN A 1 891 ? -35.994 5.145 54.073 1.00 96.94 891 ASN A C 1
ATOM 6006 O O . ASN A 1 891 ? -36.809 5.384 54.957 1.00 96.94 891 ASN A O 1
ATOM 6010 N N . GLN A 1 892 ? -36.175 5.521 52.814 1.00 97.50 892 GLN A N 1
ATOM 6011 C CA . GLN A 1 892 ? -37.388 6.119 52.243 1.00 97.50 892 GLN A CA 1
ATOM 6012 C C . GLN A 1 892 ? -38.048 5.209 51.189 1.00 97.50 892 GLN A C 1
ATOM 6014 O O . GLN A 1 892 ? -39.207 5.429 50.849 1.00 97.50 892 GLN A O 1
ATOM 6019 N N . GLY A 1 893 ? -37.327 4.201 50.690 1.00 96.62 893 GLY A N 1
ATOM 6020 C CA . GLY A 1 893 ? -37.801 3.174 49.767 1.00 96.62 893 GLY A CA 1
ATOM 6021 C C . GLY A 1 893 ? -38.137 1.868 50.487 1.00 96.62 893 GLY A C 1
ATOM 6022 O O . GLY A 1 893 ? -38.965 1.845 51.401 1.00 96.62 893 GLY A O 1
ATOM 6023 N N . SER A 1 894 ? -37.496 0.776 50.070 1.00 96.44 894 SER A N 1
ATOM 6024 C CA . SER A 1 894 ? -37.688 -0.566 50.631 1.00 96.44 894 SER A CA 1
ATOM 6025 C C . SER A 1 894 ? -36.384 -1.187 51.140 1.00 96.44 894 SER A C 1
ATOM 6027 O O . SER A 1 894 ? -35.347 -1.117 50.481 1.00 96.44 894 SER A O 1
ATOM 6029 N N . ILE A 1 895 ? -36.444 -1.825 52.307 1.00 97.06 895 ILE A N 1
ATOM 6030 C CA . ILE A 1 895 ? -35.415 -2.730 52.826 1.00 97.06 895 ILE A CA 1
ATOM 6031 C C . ILE A 1 895 ? -36.085 -4.071 53.116 1.00 97.06 895 ILE A C 1
ATOM 6033 O O . ILE A 1 895 ? -37.075 -4.109 53.844 1.00 97.06 895 ILE A O 1
ATOM 6037 N N . SER A 1 896 ? -35.548 -5.162 52.574 1.00 96.25 896 SER A N 1
ATOM 6038 C CA . SER A 1 896 ? -35.993 -6.527 52.865 1.00 96.25 896 SER A CA 1
ATOM 6039 C C . SER A 1 896 ? -34.832 -7.351 53.420 1.00 96.25 896 SER A C 1
ATOM 6041 O O . SER A 1 896 ? -33.844 -7.609 52.730 1.00 96.25 896 SER A O 1
ATOM 6043 N N . ALA A 1 897 ? -34.940 -7.736 54.689 1.00 95.31 897 ALA A N 1
ATOM 6044 C CA . ALA A 1 897 ? -33.948 -8.522 55.402 1.00 95.31 897 ALA A CA 1
ATOM 6045 C C . ALA A 1 897 ? -34.290 -10.019 55.339 1.00 95.31 897 ALA A C 1
ATOM 6047 O O . ALA A 1 897 ? -35.220 -10.492 55.998 1.00 95.31 897 ALA A O 1
ATOM 6048 N N . GLY A 1 898 ? -33.510 -10.774 54.572 1.00 92.50 898 GLY A N 1
ATOM 6049 C CA . GLY A 1 898 ? -33.484 -12.230 54.577 1.00 92.50 898 GLY A CA 1
ATOM 6050 C C . GLY A 1 898 ? -32.651 -12.822 55.727 1.00 92.50 898 GLY A C 1
ATOM 6051 O O . GLY A 1 898 ? -32.359 -12.151 56.725 1.00 92.50 898 GLY A O 1
ATOM 6052 N N . PRO A 1 899 ? -32.293 -14.116 55.643 1.00 89.56 899 PRO A N 1
ATOM 6053 C CA . PRO A 1 899 ? -31.549 -14.817 56.690 1.00 89.56 899 PRO A CA 1
ATOM 6054 C C . PRO A 1 899 ? -30.178 -14.196 56.994 1.00 89.56 899 PRO A C 1
ATOM 6056 O O . PRO A 1 899 ? -29.506 -13.679 56.103 1.00 89.56 899 PRO A O 1
ATOM 6059 N N . SER A 1 900 ? -29.742 -14.311 58.253 1.00 90.69 900 SER A N 1
ATOM 6060 C CA . SER A 1 900 ? -28.411 -13.887 58.726 1.00 90.69 900 SER A CA 1
ATOM 6061 C C . SER A 1 900 ? -28.056 -12.421 58.432 1.00 90.69 900 SER A C 1
ATOM 6063 O O . SER A 1 900 ? -26.895 -12.101 58.165 1.00 90.69 900 SER A O 1
ATOM 6065 N N . THR A 1 901 ? -29.043 -11.523 58.487 1.00 94.88 901 THR A N 1
ATOM 6066 C CA . THR A 1 901 ? -28.837 -10.077 58.337 1.00 94.88 901 THR A CA 1
ATOM 6067 C C . THR A 1 901 ? -28.431 -9.455 59.670 1.00 94.88 901 THR A C 1
ATOM 6069 O O . THR A 1 901 ? -29.054 -9.698 60.708 1.00 94.88 901 THR A O 1
ATOM 6072 N N . VAL A 1 902 ? -27.383 -8.639 59.652 1.00 95.19 902 VAL A N 1
ATOM 6073 C CA . VAL A 1 902 ? -26.766 -8.033 60.831 1.00 95.19 902 VAL A CA 1
ATOM 6074 C C . VAL A 1 902 ? -26.561 -6.540 60.594 1.00 95.19 902 VAL A C 1
ATOM 6076 O O . VAL A 1 902 ? -26.010 -6.144 59.573 1.00 95.19 902 VAL A O 1
ATOM 6079 N N . VAL A 1 903 ? -26.962 -5.721 61.562 1.00 95.25 903 VAL A N 1
ATOM 6080 C CA . VAL A 1 903 ? -26.676 -4.282 61.622 1.00 95.25 903 VAL A CA 1
ATOM 6081 C C . VAL A 1 903 ? -25.683 -4.049 62.756 1.00 95.25 903 VAL A C 1
ATOM 6083 O O . VAL A 1 903 ? -25.921 -4.499 63.883 1.00 95.25 903 VAL A O 1
ATOM 6086 N N . SER A 1 904 ? -24.567 -3.372 62.484 1.00 87.94 904 SER A N 1
ATOM 6087 C CA . SER A 1 904 ? -23.467 -3.215 63.445 1.00 87.94 904 SER A CA 1
ATOM 6088 C C . SER A 1 904 ? -23.023 -1.761 63.587 1.00 87.94 904 SER A C 1
ATOM 6090 O O . SER A 1 904 ? -22.554 -1.163 62.628 1.00 87.94 904 SER A O 1
ATOM 6092 N N . GLY A 1 905 ? -23.109 -1.210 64.804 1.00 75.38 905 GLY A N 1
ATOM 6093 C CA . GLY A 1 905 ? -22.470 0.063 65.171 1.00 75.38 905 GLY A CA 1
ATOM 6094 C C . GLY A 1 905 ? -22.982 1.325 64.463 1.00 75.38 905 GLY A C 1
ATOM 6095 O O . GLY A 1 905 ? -22.336 2.364 64.570 1.00 75.38 905 GLY A O 1
ATOM 6096 N N . VAL A 1 906 ? -24.118 1.254 63.759 1.00 84.38 906 VAL A N 1
ATOM 6097 C CA . VAL A 1 906 ? -24.694 2.362 62.979 1.00 84.38 906 VAL A CA 1
ATOM 6098 C C . VAL A 1 906 ? -26.100 2.740 63.439 1.00 84.38 906 VAL A C 1
ATOM 6100 O O . VAL A 1 906 ? -26.804 1.951 64.072 1.00 84.38 906 VAL A O 1
ATOM 6103 N N . ALA A 1 907 ? -26.499 3.977 63.140 1.00 86.94 907 ALA A N 1
ATOM 6104 C CA . ALA A 1 907 ? -27.840 4.479 63.397 1.00 86.94 907 ALA A CA 1
ATOM 6105 C C . ALA A 1 907 ? -28.646 4.549 62.100 1.00 86.94 907 ALA A C 1
ATOM 6107 O O . ALA A 1 907 ? -28.330 5.343 61.213 1.00 86.94 907 ALA A O 1
ATOM 6108 N N . ASP A 1 908 ? -29.714 3.759 62.045 1.00 92.56 908 ASP A N 1
ATOM 6109 C CA . ASP A 1 908 ? -30.629 3.691 60.917 1.00 92.56 908 ASP A CA 1
ATOM 6110 C C . ASP A 1 908 ? -31.925 4.443 61.218 1.00 92.56 908 ASP A C 1
ATOM 6112 O O . ASP A 1 908 ? -32.463 4.408 62.329 1.00 92.56 908 ASP A O 1
ATOM 6116 N N . VAL A 1 909 ? -32.471 5.099 60.201 1.00 96.12 909 VAL A N 1
ATOM 6117 C CA . VAL A 1 909 ? -33.757 5.793 60.238 1.00 96.12 909 VAL A CA 1
ATOM 6118 C C . VAL A 1 909 ? -34.680 5.158 59.209 1.00 96.12 909 VAL A C 1
ATOM 6120 O O . VAL A 1 909 ? -34.367 5.136 58.020 1.00 96.12 909 VAL A O 1
ATOM 6123 N N . ASN A 1 910 ? -35.852 4.693 59.640 1.00 96.62 910 ASN A N 1
ATOM 6124 C CA . ASN A 1 910 ? -36.870 4.165 58.741 1.00 96.62 910 ASN A CA 1
ATOM 6125 C C . ASN A 1 910 ? -38.030 5.148 58.543 1.00 96.62 910 ASN A C 1
ATOM 6127 O O . ASN A 1 910 ? -38.706 5.547 59.496 1.00 96.62 910 ASN A O 1
ATOM 6131 N N . LYS A 1 911 ? -38.262 5.506 57.281 1.00 96.25 911 LYS A N 1
ATOM 6132 C CA . LYS A 1 911 ? -39.397 6.290 56.777 1.00 96.25 911 LYS A CA 1
ATOM 6133 C C . LYS A 1 911 ? -40.179 5.563 55.673 1.00 96.25 911 LYS A C 1
ATOM 6135 O O . LYS A 1 911 ? -41.275 6.005 55.339 1.00 96.25 911 LYS A O 1
ATOM 6140 N N . GLY A 1 912 ? -39.619 4.489 55.115 1.00 96.25 912 GLY A N 1
ATOM 6141 C CA . GLY A 1 912 ? -40.195 3.665 54.054 1.00 96.25 912 GLY A CA 1
ATOM 6142 C C . GLY A 1 912 ? -40.645 2.287 54.548 1.00 96.25 912 GLY A C 1
ATOM 6143 O O . GLY A 1 912 ? -41.019 2.109 55.710 1.00 96.25 912 GLY A O 1
ATOM 6144 N N . ALA A 1 913 ? -40.619 1.299 53.658 1.00 96.38 913 ALA A N 1
ATOM 6145 C CA . ALA A 1 913 ? -40.895 -0.090 54.002 1.00 96.38 913 ALA A CA 1
ATOM 6146 C C . ALA A 1 913 ? -39.615 -0.779 54.493 1.00 96.38 913 ALA A C 1
ATOM 6148 O O . ALA A 1 913 ? -38.627 -0.838 53.767 1.00 96.38 913 ALA A O 1
ATOM 6149 N N . PHE A 1 914 ? -39.626 -1.312 55.710 1.00 96.44 914 PHE A N 1
ATOM 6150 C CA . PHE A 1 914 ? -38.587 -2.199 56.225 1.00 96.44 914 PHE A CA 1
ATOM 6151 C C . PHE A 1 914 ? -39.251 -3.516 56.622 1.00 96.44 914 PHE A C 1
ATOM 6153 O O . PHE A 1 914 ? -40.045 -3.570 57.558 1.00 96.44 914 PHE A O 1
ATOM 6160 N N . GLU A 1 915 ? -38.934 -4.586 55.907 1.00 95.94 915 GLU A N 1
ATOM 6161 C CA . GLU A 1 915 ? -39.428 -5.929 56.175 1.00 95.94 915 GLU A CA 1
ATOM 6162 C C . GLU A 1 915 ? -38.290 -6.855 56.615 1.00 95.94 915 GLU A C 1
ATOM 6164 O O . GLU A 1 915 ? -37.226 -6.883 56.006 1.00 95.94 915 GLU A O 1
ATOM 6169 N N . VAL A 1 916 ? -38.527 -7.665 57.643 1.00 96.00 916 VAL A N 1
ATOM 6170 C CA . VAL A 1 916 ? -37.802 -8.919 57.857 1.00 96.00 916 VAL A CA 1
ATOM 6171 C C . VAL A 1 916 ? -38.633 -10.023 57.229 1.00 96.00 916 VAL A C 1
ATOM 6173 O O . VAL A 1 916 ? -39.697 -10.355 57.755 1.00 96.00 916 VAL A O 1
ATOM 6176 N N . ALA A 1 917 ? -38.167 -10.552 56.102 1.00 93.06 917 ALA A N 1
ATOM 6177 C CA . ALA A 1 917 ? -38.916 -11.499 55.287 1.00 93.06 917 ALA A CA 1
ATOM 6178 C C . ALA A 1 917 ? -39.228 -12.794 56.057 1.00 93.06 917 ALA A C 1
ATOM 6180 O O . ALA A 1 917 ? -38.573 -13.126 57.049 1.00 93.06 917 ALA A O 1
ATOM 6181 N N . ALA A 1 918 ? -40.209 -13.565 55.585 1.00 91.31 918 ALA A N 1
ATOM 6182 C CA . ALA A 1 918 ? -40.491 -14.888 56.138 1.00 91.31 918 ALA A CA 1
ATOM 6183 C C . ALA A 1 918 ? -39.240 -15.789 56.056 1.00 91.31 918 ALA A C 1
ATOM 6185 O O . ALA A 1 918 ? -38.602 -15.893 55.010 1.00 91.31 918 ALA A O 1
ATOM 6186 N N . GLY A 1 919 ? -38.859 -16.409 57.177 1.00 88.69 919 GLY A N 1
ATOM 6187 C CA . GLY A 1 919 ? -37.597 -17.158 57.299 1.00 88.69 919 GLY A CA 1
ATOM 6188 C C . GLY A 1 919 ? -36.334 -16.288 57.408 1.00 88.69 919 GLY A C 1
ATOM 6189 O O . GLY A 1 919 ? -35.243 -16.821 57.604 1.00 88.69 919 GLY A O 1
ATOM 6190 N N . GLY A 1 920 ? -36.464 -14.962 57.318 1.00 91.81 920 GLY A N 1
ATOM 6191 C CA . GLY A 1 920 ? -35.391 -14.000 57.536 1.00 91.81 920 GLY A CA 1
ATOM 6192 C C . GLY A 1 920 ? -35.015 -13.836 59.010 1.00 91.81 920 GLY A C 1
ATOM 6193 O O . GLY A 1 920 ? -35.773 -14.192 59.916 1.00 91.81 920 GLY A O 1
ATOM 6194 N N . SER A 1 921 ? -33.827 -13.282 59.251 1.00 93.12 921 SER A N 1
ATOM 6195 C CA . SER A 1 921 ? -33.315 -12.974 60.590 1.00 93.12 921 SER A CA 1
ATOM 6196 C C . SER A 1 921 ? -32.568 -11.651 60.548 1.00 93.12 921 SER A C 1
ATOM 6198 O O . SER A 1 921 ? -31.596 -11.531 59.805 1.00 93.12 921 SER A O 1
ATOM 6200 N N . LEU A 1 922 ? -32.974 -10.701 61.388 1.00 95.56 922 LEU A N 1
ATOM 6201 C CA . LEU A 1 922 ? -32.358 -9.382 61.524 1.00 95.56 922 LEU A CA 1
ATOM 6202 C C . LEU A 1 922 ? -31.835 -9.168 62.948 1.00 95.56 922 LEU A C 1
ATOM 6204 O O . LEU A 1 922 ? -32.600 -9.195 63.912 1.00 95.56 922 LEU A O 1
ATOM 6208 N N . VAL A 1 923 ? -30.535 -8.920 63.091 1.00 95.81 923 VAL A N 1
ATOM 6209 C CA . VAL A 1 923 ? -29.903 -8.667 64.393 1.00 95.81 923 VAL A CA 1
ATOM 6210 C C . VAL A 1 923 ? -29.258 -7.288 64.414 1.00 95.81 923 VAL A C 1
ATOM 6212 O O . VAL A 1 923 ? -28.309 -7.044 63.677 1.00 95.81 923 VAL A O 1
ATOM 6215 N N . PHE A 1 924 ? -29.709 -6.423 65.319 1.00 96.50 924 PHE A N 1
ATOM 6216 C CA . PHE A 1 924 ? -29.003 -5.190 65.667 1.00 96.50 924 PHE A CA 1
ATOM 6217 C C . PHE A 1 924 ? -28.019 -5.495 66.797 1.00 96.50 924 PHE A C 1
ATOM 6219 O O . PHE A 1 924 ? -28.423 -5.920 67.882 1.00 96.50 924 PHE A O 1
ATOM 6226 N N . GLN A 1 925 ? -26.724 -5.335 66.535 1.00 94.75 925 GLN A N 1
ATOM 6227 C CA . GLN A 1 925 ? -25.658 -5.587 67.507 1.00 94.75 925 GLN A CA 1
ATOM 6228 C C . GLN A 1 925 ? -25.460 -4.406 68.469 1.00 94.75 925 GLN A C 1
ATOM 6230 O O . GLN A 1 925 ? -26.095 -3.360 68.343 1.00 94.75 925 GLN A O 1
ATOM 6235 N N . SER A 1 926 ? -24.559 -4.576 69.441 1.00 91.31 926 SER A N 1
ATOM 6236 C CA . SER A 1 926 ? -24.189 -3.518 70.387 1.00 91.31 926 SER A CA 1
ATOM 6237 C C . SER A 1 926 ? -23.810 -2.227 69.659 1.00 91.31 926 SER A C 1
ATOM 6239 O O . SER A 1 926 ? -23.006 -2.247 68.728 1.00 91.31 926 SER A O 1
ATOM 6241 N N . GLY A 1 927 ? -24.386 -1.103 70.089 1.00 89.06 927 GLY A N 1
ATOM 6242 C CA . GLY A 1 927 ? -24.165 0.211 69.483 1.00 89.06 927 GLY A CA 1
ATOM 6243 C C . GLY A 1 927 ? -24.980 0.490 68.214 1.00 89.06 927 GLY A C 1
ATOM 6244 O O . GLY A 1 927 ? -25.032 1.642 67.797 1.00 89.06 927 GLY A O 1
ATOM 6245 N N . ALA A 1 928 ? -25.650 -0.505 67.619 1.00 95.00 928 ALA A N 1
ATOM 6246 C CA . ALA A 1 928 ? -26.558 -0.277 66.497 1.00 95.00 928 ALA A CA 1
ATOM 6247 C C . ALA A 1 928 ? -27.907 0.288 66.972 1.00 95.00 928 ALA A C 1
ATOM 6249 O O . ALA A 1 928 ? -28.377 -0.008 68.077 1.00 95.00 928 ALA A O 1
ATOM 6250 N N . SER A 1 929 ? -28.573 1.076 66.130 1.00 94.25 929 SER A N 1
ATOM 6251 C CA . SER A 1 929 ? -29.904 1.593 66.440 1.00 94.25 929 SER A CA 1
ATOM 6252 C C . SER A 1 929 ? -30.819 1.683 65.228 1.00 94.25 929 SER A C 1
ATOM 6254 O O . SER A 1 929 ? -30.362 1.929 64.119 1.00 94.25 929 SER A O 1
ATOM 6256 N N . LEU A 1 930 ? -32.120 1.511 65.466 1.00 96.44 930 LEU A N 1
ATOM 6257 C CA . LEU A 1 930 ? -33.174 1.774 64.490 1.00 96.44 930 LEU A CA 1
ATOM 6258 C C . LEU A 1 930 ? -34.131 2.818 65.053 1.00 96.44 930 LEU A C 1
ATOM 6260 O O . LEU A 1 930 ? -34.719 2.623 66.120 1.00 96.44 930 LEU A O 1
ATOM 6264 N N . ARG A 1 931 ? -34.336 3.900 64.310 1.00 95.69 931 ARG A N 1
ATOM 6265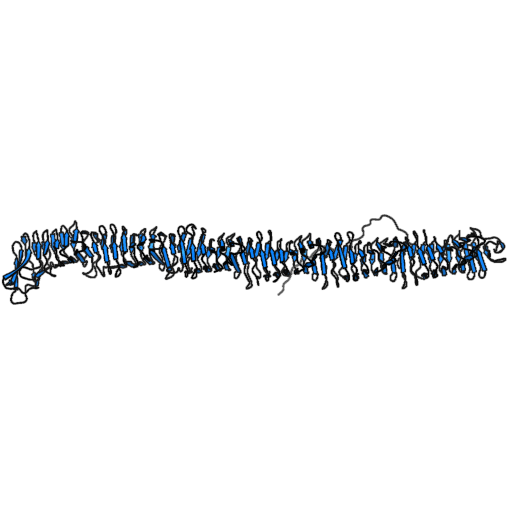 C CA . ARG A 1 931 ? -35.346 4.917 64.575 1.00 95.69 931 ARG A CA 1
ATOM 6266 C C . ARG A 1 931 ? -36.473 4.817 63.552 1.00 95.69 931 ARG A C 1
ATOM 6268 O O . ARG A 1 931 ? -36.332 5.214 62.401 1.00 95.69 931 ARG A O 1
ATOM 6275 N N . GLN A 1 932 ? -37.609 4.310 64.001 1.00 95.56 932 GLN A N 1
ATOM 6276 C CA . GLN A 1 932 ? -38.830 4.159 63.222 1.00 95.56 932 GLN A CA 1
ATOM 6277 C C . GLN A 1 932 ? -39.621 5.479 63.234 1.00 95.56 932 GLN A C 1
ATOM 6279 O O . GLN A 1 932 ? -40.222 5.815 64.254 1.00 95.56 932 GLN A O 1
ATOM 6284 N N . GLU A 1 933 ? -39.594 6.250 62.140 1.00 94.06 933 GLU A N 1
ATOM 6285 C CA . GLU A 1 933 ? -40.246 7.572 62.033 1.00 94.06 933 GLU A CA 1
ATOM 6286 C C . GLU A 1 933 ? -41.511 7.569 61.162 1.00 94.06 933 GLU A C 1
ATOM 6288 O O . GLU A 1 933 ? -42.488 8.234 61.505 1.00 94.06 933 GLU A O 1
ATOM 6293 N N . ALA A 1 934 ? -41.505 6.840 60.042 1.00 92.25 934 ALA A N 1
ATOM 6294 C CA . ALA A 1 934 ? -42.634 6.725 59.111 1.00 92.25 934 ALA A CA 1
ATOM 6295 C C . ALA A 1 934 ? -42.599 5.380 58.356 1.00 92.25 934 ALA A C 1
ATOM 6297 O O . ALA A 1 934 ? -41.682 4.583 58.544 1.00 92.25 934 ALA A O 1
ATOM 6298 N N . GLY A 1 935 ? -43.605 5.107 57.522 1.00 93.62 935 GLY A N 1
ATOM 6299 C CA . GLY A 1 935 ? -43.684 3.855 56.766 1.00 93.62 935 GLY A CA 1
ATOM 6300 C C . GLY A 1 935 ? -44.012 2.638 57.641 1.00 93.62 935 GLY A C 1
ATOM 6301 O O . GLY A 1 935 ? -44.806 2.742 58.584 1.00 93.62 935 GLY A O 1
ATOM 6302 N N . THR A 1 936 ? -43.440 1.479 57.314 1.00 94.06 936 THR A N 1
ATOM 6303 C CA . THR A 1 936 ? -43.715 0.192 57.978 1.00 94.06 936 THR A CA 1
ATOM 6304 C C . THR A 1 936 ? -42.422 -0.444 58.478 1.00 94.06 936 THR A C 1
ATOM 6306 O O . THR A 1 936 ? -41.441 -0.483 57.736 1.00 94.06 936 THR A O 1
ATOM 6309 N N . PHE A 1 937 ? -42.440 -1.019 59.681 1.00 95.25 937 PHE A N 1
ATOM 6310 C CA . PHE A 1 937 ? -41.457 -2.021 60.100 1.00 95.25 937 PHE A CA 1
ATOM 6311 C C . PHE A 1 937 ? -42.171 -3.343 60.393 1.00 95.25 937 PHE A C 1
ATOM 6313 O O . PHE A 1 937 ? -42.903 -3.467 61.374 1.00 95.25 937 PHE A O 1
ATOM 6320 N N . THR A 1 938 ? -42.000 -4.304 59.490 1.00 94.25 938 THR A N 1
ATOM 6321 C CA . THR A 1 938 ? -42.711 -5.586 59.466 1.00 94.25 938 THR A CA 1
ATOM 6322 C C . THR A 1 938 ? -41.740 -6.709 59.798 1.00 94.25 938 THR A C 1
ATOM 6324 O O . THR A 1 938 ? -40.681 -6.811 59.184 1.00 94.25 938 THR A O 1
ATOM 6327 N N . VAL A 1 939 ? -42.091 -7.584 60.737 1.00 95.50 939 VAL A N 1
ATOM 6328 C CA . VAL A 1 939 ? -41.255 -8.708 61.172 1.00 95.50 939 VAL A CA 1
ATOM 6329 C C . VAL A 1 939 ? -41.977 -10.026 60.875 1.00 95.50 939 VAL A C 1
ATOM 6331 O O . VAL A 1 939 ? -42.645 -10.591 61.735 1.00 95.50 939 VAL A O 1
ATOM 6334 N N . ASN A 1 940 ? -41.834 -10.536 59.649 1.00 93.38 940 ASN A N 1
ATOM 6335 C CA . ASN A 1 940 ? -42.368 -11.847 59.253 1.00 93.38 940 ASN A CA 1
ATOM 6336 C C . ASN A 1 940 ? -41.421 -13.007 59.631 1.00 93.38 940 ASN A C 1
ATOM 6338 O O . ASN A 1 940 ? -41.849 -14.158 59.718 1.00 93.38 940 ASN A O 1
ATOM 6342 N N . GLY A 1 941 ? -40.133 -12.711 59.834 1.00 92.94 941 GLY A N 1
ATOM 6343 C CA . GLY A 1 941 ? -39.108 -13.628 60.345 1.00 92.94 941 GLY A CA 1
ATOM 6344 C C . GLY A 1 941 ? -38.783 -13.396 61.825 1.00 92.94 941 GLY A C 1
ATOM 6345 O O . GLY A 1 941 ? -39.674 -13.223 62.654 1.00 92.94 941 GLY A O 1
ATOM 6346 N N . THR A 1 942 ? -37.494 -13.379 62.174 1.00 92.81 942 THR A N 1
ATOM 6347 C CA . THR A 1 942 ? -37.023 -13.026 63.525 1.00 92.81 942 THR A CA 1
ATOM 6348 C C . THR A 1 942 ? -36.282 -11.693 63.520 1.00 92.81 942 THR A C 1
ATOM 6350 O O . THR A 1 942 ? -35.468 -11.420 62.641 1.00 92.81 942 THR A O 1
ATOM 6353 N N . SER A 1 943 ? -36.531 -10.842 64.516 1.00 95.69 943 SER A N 1
ATOM 6354 C CA . SER A 1 943 ? -35.719 -9.643 64.730 1.00 95.69 943 SER A CA 1
ATOM 6355 C C . SER A 1 943 ? -35.307 -9.502 66.186 1.00 95.69 943 SER A C 1
ATOM 6357 O O . SER A 1 943 ? -36.088 -9.793 67.096 1.00 95.69 943 SER A O 1
ATOM 6359 N N . ARG A 1 944 ? -34.059 -9.079 66.407 1.00 95.00 944 ARG A N 1
ATOM 6360 C CA . ARG A 1 944 ? -33.460 -8.964 67.737 1.00 95.00 944 ARG A CA 1
ATOM 6361 C C . ARG A 1 944 ? -32.563 -7.738 67.842 1.00 95.00 944 ARG A C 1
ATOM 6363 O O . ARG A 1 944 ? -31.566 -7.633 67.134 1.00 95.00 944 ARG A O 1
ATOM 6370 N N . PHE A 1 945 ? -32.880 -6.864 68.784 1.00 96.50 945 PHE A N 1
ATOM 6371 C CA . PHE A 1 945 ? -31.989 -5.819 69.276 1.00 96.50 945 PHE A CA 1
ATOM 6372 C C . PHE A 1 945 ? -31.199 -6.401 70.442 1.00 96.50 945 PHE A C 1
ATOM 6374 O O . PHE A 1 945 ? -31.794 -6.737 71.461 1.00 96.50 945 PHE A O 1
ATOM 6381 N N . ALA A 1 946 ? -29.897 -6.605 70.250 1.00 94.12 946 ALA A N 1
ATOM 6382 C CA . ALA A 1 946 ? -29.009 -7.227 71.228 1.00 94.12 946 ALA A CA 1
ATOM 6383 C C . ALA A 1 946 ? -28.522 -6.229 72.291 1.00 94.12 946 ALA A C 1
ATOM 6385 O O . ALA A 1 946 ? -28.760 -5.027 72.183 1.00 94.12 946 ALA A O 1
ATOM 6386 N N . SER A 1 947 ? -27.770 -6.733 73.275 1.00 93.44 947 SER A N 1
ATOM 6387 C CA . SER A 1 947 ? -27.197 -5.929 74.358 1.00 93.44 947 SER A CA 1
ATOM 6388 C C . SER A 1 947 ? -26.538 -4.644 73.853 1.00 93.44 947 SER A C 1
ATOM 6390 O O . SER A 1 947 ? -25.615 -4.699 73.041 1.00 93.44 947 SER A O 1
ATOM 6392 N N . GLY A 1 948 ? -26.999 -3.494 74.348 1.00 89.06 948 GLY A N 1
ATOM 6393 C CA . GLY A 1 948 ? -26.486 -2.173 73.966 1.00 89.06 948 GLY A CA 1
ATOM 6394 C C . GLY A 1 948 ? -27.016 -1.598 72.641 1.00 89.06 948 GLY A C 1
ATOM 6395 O O . GLY A 1 948 ? -26.607 -0.500 72.268 1.00 89.06 948 GLY A O 1
ATOM 6396 N N . ALA A 1 949 ? -27.908 -2.292 71.928 1.00 96.56 949 ALA A N 1
ATOM 6397 C CA . ALA A 1 949 ? -28.625 -1.750 70.770 1.00 96.56 949 ALA A CA 1
ATOM 6398 C C . ALA A 1 949 ? -29.807 -0.859 71.202 1.00 96.56 949 ALA A C 1
ATOM 6400 O O . ALA A 1 949 ? -30.269 -0.928 72.343 1.00 96.56 949 ALA A O 1
ATOM 6401 N N . THR A 1 950 ? -30.331 -0.031 70.293 1.00 96.62 950 THR A N 1
ATOM 6402 C CA . THR A 1 950 ? -31.465 0.867 70.586 1.00 96.62 950 THR A CA 1
ATOM 6403 C C . THR A 1 950 ? -32.564 0.793 69.527 1.00 96.62 950 THR A C 1
ATOM 6405 O O . THR A 1 950 ? -32.319 1.061 68.355 1.00 96.62 950 THR A O 1
ATOM 6408 N N . PHE A 1 951 ? -33.802 0.522 69.942 1.00 96.94 951 PHE A N 1
ATOM 6409 C CA . PHE A 1 951 ? -34.993 0.715 69.114 1.00 96.94 951 PHE A CA 1
ATOM 6410 C C . PHE A 1 951 ? -35.730 1.979 69.560 1.00 96.94 951 PHE A C 1
ATOM 6412 O O . PHE A 1 951 ? -36.198 2.077 70.696 1.00 96.94 951 PHE A O 1
ATOM 6419 N N . THR A 1 952 ? -35.843 2.954 68.662 1.00 96.00 952 THR A N 1
ATOM 6420 C CA . THR A 1 952 ? -36.591 4.192 68.887 1.00 96.00 952 THR A CA 1
ATOM 6421 C C . THR A 1 952 ? -37.851 4.209 68.035 1.00 96.00 952 THR A C 1
ATOM 6423 O O . THR A 1 952 ? -37.768 4.215 66.810 1.00 96.00 952 THR A O 1
ATOM 6426 N N . TYR A 1 953 ? -39.017 4.306 68.664 1.00 94.69 953 TYR A N 1
ATOM 6427 C CA . TYR A 1 953 ? -40.283 4.525 67.973 1.00 94.69 953 TYR A CA 1
ATOM 6428 C C . TYR A 1 953 ? -40.678 6.009 68.028 1.00 94.69 953 TYR A C 1
ATOM 6430 O O . TYR A 1 953 ? -40.872 6.582 69.105 1.00 94.69 953 TYR A O 1
ATOM 6438 N N . ALA A 1 954 ? -40.782 6.628 66.854 1.00 93.75 954 ALA A N 1
ATOM 6439 C CA . ALA A 1 954 ? -41.146 8.029 66.637 1.00 93.75 954 ALA A CA 1
ATOM 6440 C C . ALA A 1 954 ? -42.372 8.197 65.704 1.00 93.75 954 ALA A C 1
ATOM 6442 O O . ALA A 1 954 ? -42.986 9.262 65.707 1.00 93.75 954 ALA A O 1
ATOM 6443 N N . GLY A 1 955 ? -42.770 7.158 64.955 1.00 90.69 955 GLY A N 1
ATOM 6444 C CA . GLY A 1 955 ? -43.976 7.139 64.116 1.00 90.69 955 GLY A CA 1
ATOM 6445 C C . GLY A 1 955 ? -44.000 5.994 63.088 1.00 90.69 955 GLY A C 1
ATOM 6446 O O . GLY A 1 955 ? -43.101 5.158 63.052 1.00 90.69 955 GLY A O 1
ATOM 6447 N N . GLY A 1 956 ? -45.029 5.943 62.237 1.00 90.62 956 GLY A N 1
ATOM 6448 C CA . GLY A 1 956 ? -45.235 4.862 61.257 1.00 90.62 956 GLY A CA 1
ATOM 6449 C C . GLY A 1 956 ? -46.098 3.710 61.785 1.00 90.62 956 GLY A C 1
ATOM 6450 O O . GLY A 1 956 ? -46.940 3.910 62.659 1.00 90.62 956 GLY A O 1
ATOM 6451 N N . THR A 1 957 ? -45.930 2.512 61.220 1.00 91.44 957 THR A N 1
ATOM 6452 C CA . THR A 1 957 ? -46.736 1.319 61.541 1.00 91.44 957 THR A CA 1
ATOM 6453 C C . THR A 1 957 ? -45.876 0.073 61.769 1.00 91.44 957 THR A C 1
ATOM 6455 O O . THR A 1 957 ? -44.775 -0.041 61.229 1.00 91.44 957 THR A O 1
ATOM 6458 N N . LEU A 1 958 ? -46.397 -0.867 62.566 1.00 92.69 958 LEU A N 1
ATOM 6459 C CA . LEU A 1 958 ? -45.782 -2.161 62.894 1.00 92.69 958 LEU A CA 1
ATOM 6460 C C . LEU A 1 958 ? -46.775 -3.296 62.566 1.00 92.69 958 LEU A C 1
ATOM 6462 O O . LEU A 1 958 ? -47.384 -3.852 63.474 1.00 92.69 958 LEU A O 1
ATOM 6466 N N . PRO A 1 959 ? -47.068 -3.567 61.284 1.00 84.50 959 PRO A N 1
ATOM 6467 C CA . PRO A 1 959 ? -48.279 -4.296 60.893 1.00 84.50 959 PRO A CA 1
ATOM 6468 C C . PRO A 1 959 ? -48.256 -5.806 61.182 1.00 84.50 959 PRO A C 1
ATOM 6470 O O . PRO A 1 959 ? -49.319 -6.407 61.307 1.00 84.50 959 PRO A O 1
ATOM 6473 N N . ALA A 1 960 ? -47.082 -6.435 61.277 1.00 84.69 960 ALA A N 1
ATOM 6474 C CA . ALA A 1 960 ? -46.970 -7.857 61.593 1.00 84.69 960 ALA A CA 1
ATOM 6475 C C . ALA A 1 960 ? -45.658 -8.166 62.316 1.00 84.69 960 ALA A C 1
ATOM 6477 O O . ALA A 1 960 ? -44.613 -7.625 61.954 1.00 84.69 960 ALA A O 1
ATOM 6478 N N . GLY A 1 961 ? -45.743 -9.061 63.305 1.00 86.62 961 GLY A N 1
ATOM 6479 C CA . GLY A 1 961 ? -44.640 -9.435 64.187 1.00 86.62 961 GLY A CA 1
ATOM 6480 C C . GLY A 1 961 ? -44.198 -8.310 65.124 1.00 86.62 961 GLY A C 1
ATOM 6481 O O . GLY A 1 961 ? -44.292 -7.129 64.805 1.00 86.62 961 GLY A O 1
ATOM 6482 N N . ASP A 1 962 ? -43.693 -8.685 66.297 1.00 91.00 962 ASP A N 1
ATOM 6483 C CA . ASP A 1 962 ? -43.144 -7.731 67.259 1.00 91.00 962 ASP A CA 1
ATOM 6484 C C . ASP A 1 962 ? -41.613 -7.864 67.280 1.00 91.00 962 ASP A C 1
ATOM 6486 O O . ASP A 1 962 ? -41.106 -8.969 67.515 1.00 91.00 962 ASP A O 1
ATOM 6490 N N . PRO A 1 963 ? -40.839 -6.782 67.081 1.00 94.81 963 PRO A N 1
ATOM 6491 C CA . PRO A 1 963 ? -39.404 -6.837 67.292 1.00 94.81 963 PRO A CA 1
ATOM 6492 C C . PRO A 1 963 ? -39.036 -7.174 68.735 1.00 94.81 963 PRO A C 1
ATOM 6494 O O . PRO A 1 963 ? -39.641 -6.678 69.692 1.00 94.81 963 PRO A O 1
ATOM 6497 N N . THR A 1 964 ? -38.008 -8.014 68.879 1.00 95.56 964 THR A N 1
ATOM 6498 C CA . THR A 1 964 ? -37.497 -8.432 70.187 1.00 95.56 964 THR A CA 1
ATOM 6499 C C . THR A 1 964 ? -36.412 -7.473 70.664 1.00 95.56 964 THR A C 1
ATOM 6501 O O . THR A 1 964 ? -35.382 -7.311 70.013 1.00 95.56 964 THR A O 1
ATOM 6504 N N . ILE A 1 965 ? -36.620 -6.869 71.827 1.00 96.75 965 ILE A N 1
ATOM 6505 C CA . ILE A 1 965 ? -35.672 -6.022 72.550 1.00 96.75 965 ILE A CA 1
ATOM 6506 C C . ILE A 1 965 ? -35.031 -6.888 73.638 1.00 96.75 965 ILE A C 1
ATOM 6508 O O . ILE A 1 965 ? -35.708 -7.281 74.589 1.00 96.75 965 ILE A O 1
ATOM 6512 N N . GLN A 1 966 ? -33.756 -7.238 73.469 1.00 95.44 966 GLN A N 1
ATOM 6513 C CA . GLN A 1 966 ? -33.024 -8.148 74.348 1.00 95.44 966 GLN A CA 1
ATOM 6514 C C . GLN A 1 966 ? -31.799 -7.446 74.934 1.00 95.44 966 GLN A C 1
ATOM 6516 O O . GLN A 1 966 ? -30.823 -7.195 74.231 1.00 95.44 966 GLN A O 1
ATOM 6521 N N . ASP A 1 967 ? -31.849 -7.162 76.234 1.00 94.88 967 ASP A N 1
ATOM 6522 C CA . ASP A 1 967 ? -30.796 -6.429 76.955 1.00 94.88 967 ASP A CA 1
ATOM 6523 C C . ASP A 1 967 ? -30.493 -5.037 76.349 1.00 94.88 967 ASP A C 1
ATOM 6525 O O . ASP A 1 967 ? -29.373 -4.525 76.385 1.00 94.88 967 ASP A O 1
ATOM 6529 N N . ALA A 1 968 ? -31.510 -4.428 75.738 1.00 96.81 968 ALA A N 1
ATOM 6530 C CA . ALA A 1 968 ? -31.378 -3.292 74.830 1.00 96.81 968 ALA A CA 1
ATOM 6531 C C . ALA A 1 968 ? -32.218 -2.086 75.279 1.00 96.81 968 ALA A C 1
ATOM 6533 O O . ALA A 1 968 ? -32.947 -2.134 76.272 1.00 96.81 968 ALA A O 1
ATOM 6534 N N . ASN A 1 969 ? -32.117 -0.976 74.549 1.00 96.06 969 ASN A N 1
ATOM 6535 C CA . ASN A 1 969 ? -32.838 0.254 74.865 1.00 96.06 969 ASN A CA 1
ATOM 6536 C C . ASN A 1 969 ? -34.101 0.390 74.007 1.00 96.06 969 ASN A C 1
ATOM 6538 O O . ASN A 1 969 ? -34.029 0.384 72.777 1.00 96.06 969 ASN A O 1
ATOM 6542 N N . LEU A 1 970 ? -35.249 0.578 74.655 1.00 96.50 970 LEU A N 1
ATOM 6543 C CA . LEU A 1 970 ? -36.515 0.950 74.029 1.00 96.50 970 LEU A CA 1
ATOM 6544 C C . LEU A 1 970 ? -36.802 2.431 74.296 1.00 96.50 970 LEU A C 1
ATOM 6546 O O . LEU A 1 970 ? -36.943 2.856 75.445 1.00 96.50 970 LEU A O 1
ATOM 6550 N N . VAL A 1 971 ? -36.929 3.224 73.236 1.00 96.00 971 VAL A N 1
ATOM 6551 C CA . VAL A 1 971 ? -37.129 4.675 73.328 1.00 96.00 971 VAL A CA 1
ATOM 6552 C C . VAL A 1 971 ? -38.395 5.091 72.583 1.00 96.00 971 VAL A C 1
ATOM 6554 O O . VAL A 1 971 ? -38.580 4.760 71.417 1.00 96.00 971 VAL A O 1
ATOM 6557 N N . PHE A 1 972 ? -39.253 5.881 73.227 1.00 94.50 972 PHE A N 1
ATOM 6558 C CA . PHE A 1 972 ? -40.398 6.536 72.590 1.00 94.50 972 PHE A CA 1
ATOM 6559 C C . PHE A 1 972 ? -40.137 8.037 72.459 1.00 94.50 972 PHE A C 1
ATOM 6561 O O . PHE A 1 972 ? -40.097 8.759 73.460 1.00 94.50 972 PHE A O 1
ATOM 6568 N N . ALA A 1 973 ? -39.963 8.523 71.229 1.00 90.00 973 ALA A N 1
ATOM 6569 C CA . ALA A 1 973 ? -39.574 9.907 70.964 1.00 90.00 973 ALA A CA 1
ATOM 6570 C C . ALA A 1 973 ? -40.779 10.800 70.619 1.00 90.00 973 ALA A C 1
ATOM 6572 O O . ALA A 1 973 ? -41.590 10.451 69.771 1.00 90.00 973 ALA A O 1
ATOM 6573 N N . GLY A 1 974 ? -40.862 11.988 71.232 1.00 79.25 974 GLY A N 1
ATOM 6574 C CA . GLY A 1 974 ? -41.692 13.097 70.733 1.00 79.25 974 GLY A CA 1
ATOM 6575 C C . GLY A 1 974 ? -43.216 12.906 70.750 1.00 79.25 974 GLY A C 1
ATOM 6576 O O . GLY A 1 974 ? -43.884 13.550 69.954 1.00 79.25 974 GLY A O 1
ATOM 6577 N N . ASN A 1 975 ? -43.769 12.070 71.643 1.00 81.38 975 ASN A N 1
ATOM 6578 C CA . ASN A 1 975 ? -45.194 11.675 71.649 1.00 81.38 975 ASN A CA 1
ATOM 6579 C C . ASN A 1 975 ? -45.648 11.152 70.271 1.00 81.38 975 ASN A C 1
ATOM 6581 O O . ASN A 1 975 ? -46.425 11.817 69.582 1.00 81.38 975 ASN A O 1
ATOM 6585 N N . PRO A 1 976 ? -45.167 9.972 69.859 1.00 85.06 976 PRO A N 1
ATOM 6586 C CA . PRO A 1 976 ? -45.426 9.472 68.521 1.00 85.06 976 PRO A CA 1
ATOM 6587 C C . PRO A 1 976 ? -46.924 9.159 68.323 1.00 85.06 976 PRO A C 1
ATOM 6589 O O . PRO A 1 976 ? -47.628 8.878 69.304 1.00 85.06 976 PRO A O 1
ATOM 6592 N N . PRO A 1 977 ? -47.424 9.188 67.073 1.00 84.25 977 PRO A N 1
ATOM 6593 C CA . PRO A 1 977 ? -48.812 8.863 66.758 1.00 84.25 977 PRO A CA 1
ATOM 6594 C C . PRO A 1 977 ? -49.239 7.476 67.257 1.00 84.25 977 PRO A C 1
ATOM 6596 O O . PRO A 1 977 ? -48.423 6.560 67.400 1.00 84.25 977 PRO A O 1
ATOM 6599 N N . ALA A 1 978 ? -50.545 7.319 67.492 1.00 84.31 978 ALA A N 1
ATOM 6600 C CA . ALA A 1 978 ? -51.133 6.035 67.858 1.00 84.31 978 ALA A CA 1
ATOM 6601 C C . ALA A 1 978 ? -50.966 5.008 66.728 1.00 84.31 978 ALA A C 1
ATOM 6603 O O . ALA A 1 978 ? -51.150 5.350 65.559 1.00 84.31 978 ALA A O 1
ATOM 6604 N N . LEU A 1 979 ? -50.689 3.749 67.081 1.00 87.12 979 LEU A N 1
ATOM 6605 C CA . LEU A 1 979 ? -50.725 2.656 66.108 1.00 87.12 979 LEU A CA 1
ATOM 6606 C C . LEU A 1 979 ? -52.163 2.396 65.607 1.00 87.12 979 LEU A C 1
ATOM 6608 O O . LEU A 1 979 ? -53.128 2.719 66.314 1.00 87.12 979 LEU A O 1
ATOM 6612 N N . PRO A 1 980 ? -52.330 1.811 64.402 1.00 83.56 980 PRO A N 1
ATOM 6613 C CA . PRO A 1 980 ? -53.646 1.482 63.850 1.00 83.56 980 PRO A CA 1
ATOM 6614 C C . PRO A 1 980 ? -54.462 0.539 64.747 1.00 83.56 980 PRO A C 1
ATOM 6616 O O . PRO A 1 980 ? -55.661 0.760 64.936 1.00 83.56 980 PRO A O 1
ATOM 6619 N N . ASP A 1 981 ? -53.809 -0.444 65.366 1.00 84.75 981 ASP A N 1
ATOM 6620 C CA . ASP A 1 981 ? -54.386 -1.444 66.269 1.00 84.75 981 ASP A CA 1
ATOM 6621 C C . ASP A 1 981 ? -53.661 -1.477 67.626 1.00 84.75 981 ASP A C 1
ATOM 6623 O O . ASP A 1 981 ? -52.631 -0.830 67.799 1.00 84.75 981 ASP A O 1
ATOM 6627 N N . ASP A 1 982 ? -54.231 -2.199 68.599 1.00 81.56 982 ASP A N 1
ATOM 6628 C CA . ASP A 1 982 ? -53.683 -2.379 69.950 1.00 81.56 982 ASP A CA 1
ATOM 6629 C C . ASP A 1 982 ? -52.897 -3.692 70.148 1.00 81.56 982 ASP A C 1
ATOM 6631 O O . ASP A 1 982 ? -52.570 -4.058 71.286 1.00 81.56 982 ASP A O 1
ATOM 6635 N N . GLN A 1 983 ? -52.631 -4.418 69.060 1.00 85.38 983 GLN A N 1
ATOM 6636 C CA . GLN A 1 983 ? -51.934 -5.702 69.062 1.00 85.38 983 GLN A CA 1
ATOM 6637 C C . GLN A 1 983 ? -50.479 -5.575 68.630 1.00 85.38 983 GLN A C 1
ATOM 6639 O O . GLN A 1 983 ? -49.696 -6.457 68.968 1.00 85.38 983 GLN A O 1
ATOM 6644 N N . SER A 1 984 ? -50.092 -4.500 67.960 1.00 90.69 984 SER A N 1
ATOM 6645 C CA . SER A 1 984 ? -48.728 -4.290 67.491 1.00 90.69 984 SER A CA 1
ATOM 6646 C C . SER A 1 984 ? -47.836 -3.574 68.502 1.00 90.69 984 SER A C 1
ATOM 6648 O O . SER A 1 984 ? -48.251 -2.637 69.194 1.00 90.69 984 SER A O 1
ATOM 6650 N N . GLY A 1 985 ? -46.571 -3.981 68.582 1.00 93.38 985 GLY A N 1
ATOM 6651 C CA . GLY A 1 985 ? -45.571 -3.244 69.342 1.00 93.38 985 GLY A CA 1
ATOM 6652 C C . GLY A 1 985 ? -44.243 -3.976 69.458 1.00 93.38 985 GLY A C 1
ATOM 6653 O O . GLY A 1 985 ? -43.617 -4.236 68.444 1.00 93.38 985 GLY A O 1
ATOM 6654 N N . VAL A 1 986 ? -43.762 -4.237 70.674 1.00 96.19 986 VAL A N 1
ATOM 6655 C CA . VAL A 1 986 ? -42.461 -4.889 70.916 1.00 96.19 986 VAL A CA 1
ATOM 6656 C C . VAL A 1 986 ? -42.550 -5.978 71.981 1.00 96.19 986 VAL A C 1
ATOM 6658 O O . VAL A 1 986 ? -43.393 -5.922 72.888 1.00 96.19 986 VAL A O 1
ATOM 6661 N N . VAL A 1 987 ? -41.618 -6.929 71.922 1.00 96.19 987 VAL A N 1
ATOM 6662 C CA . VAL A 1 987 ? -41.378 -7.912 72.985 1.00 96.19 987 VAL A CA 1
ATOM 6663 C C . VAL A 1 987 ? -40.048 -7.600 73.656 1.00 96.19 987 VAL A C 1
ATOM 6665 O O . VAL A 1 987 ? -39.014 -7.538 73.008 1.00 96.19 987 VAL A O 1
ATOM 6668 N N . VAL A 1 988 ? -40.068 -7.416 74.967 1.00 97.00 988 VAL A N 1
ATOM 6669 C CA . VAL A 1 988 ? -38.900 -7.197 75.812 1.00 97.00 988 VAL A CA 1
ATOM 6670 C C . VAL A 1 988 ? -38.549 -8.493 76.532 1.00 97.00 988 VAL A C 1
ATOM 6672 O O . VAL A 1 988 ? -39.389 -9.085 77.218 1.00 97.00 988 VAL A O 1
ATOM 6675 N N . VAL A 1 989 ? -37.287 -8.891 76.418 1.00 95.25 989 VAL A N 1
ATOM 6676 C CA . VAL A 1 989 ? -36.688 -10.052 77.084 1.00 95.25 989 VAL A CA 1
ATOM 6677 C C . VAL A 1 989 ? -35.353 -9.642 77.717 1.00 95.25 989 VAL A C 1
ATOM 6679 O O . VAL A 1 989 ? -34.778 -8.613 77.351 1.00 95.25 989 VAL A O 1
ATOM 6682 N N . GLY A 1 990 ? -34.856 -10.418 78.684 1.00 94.06 990 GLY A N 1
ATOM 6683 C CA . GLY A 1 990 ? -33.670 -10.017 79.451 1.00 94.06 990 GLY A CA 1
ATOM 6684 C C . GLY A 1 990 ? -33.884 -8.685 80.185 1.00 94.06 990 GLY A C 1
ATOM 6685 O O . GLY A 1 990 ? -35.014 -8.348 80.546 1.00 94.06 990 GLY A O 1
ATOM 6686 N N . THR A 1 991 ? -32.822 -7.912 80.407 1.00 95.12 991 THR A N 1
ATOM 6687 C CA . THR A 1 991 ? -32.873 -6.628 81.130 1.00 95.12 991 THR A CA 1
ATOM 6688 C C . THR A 1 991 ? -32.739 -5.447 80.175 1.00 95.12 991 THR A C 1
ATOM 6690 O O . THR A 1 991 ? -31.637 -5.047 79.819 1.00 95.12 991 THR A O 1
ATOM 6693 N N . SER A 1 992 ? -33.868 -4.862 79.780 1.00 96.50 992 SER A N 1
ATOM 6694 C CA . SER A 1 992 ? -33.920 -3.753 78.818 1.00 96.50 992 SER A CA 1
ATOM 6695 C C . SER A 1 992 ? -34.348 -2.444 79.476 1.00 96.50 992 SER A C 1
ATOM 6697 O O . SER A 1 992 ? -35.044 -2.449 80.493 1.00 96.50 992 SER A O 1
ATOM 6699 N N . THR A 1 993 ? -33.977 -1.308 78.887 1.00 96.88 993 THR A N 1
ATOM 6700 C CA . THR A 1 993 ? -34.363 0.018 79.391 1.00 96.88 993 THR A CA 1
ATOM 6701 C C . THR A 1 993 ? -35.549 0.596 78.621 1.00 96.88 993 THR A C 1
ATOM 6703 O O . THR A 1 993 ? -35.741 0.314 77.439 1.00 96.88 993 THR A O 1
ATOM 6706 N N . LEU A 1 994 ? -36.352 1.417 79.293 1.00 96.50 994 LEU A N 1
ATOM 6707 C CA . LEU A 1 994 ? -37.446 2.190 78.721 1.00 96.50 994 LEU A CA 1
ATOM 6708 C C . LEU A 1 994 ? -37.188 3.679 78.938 1.00 96.50 994 LEU A C 1
ATOM 6710 O O . LEU A 1 994 ? -37.037 4.130 80.072 1.00 96.50 994 LEU A O 1
ATOM 6714 N N . THR A 1 995 ? -37.233 4.455 77.858 1.00 94.75 995 THR A N 1
ATOM 6715 C CA . THR A 1 995 ? -37.235 5.921 77.912 1.00 94.75 995 THR A CA 1
ATOM 6716 C C . THR A 1 995 ? -38.448 6.486 77.178 1.00 94.75 995 THR A C 1
ATOM 6718 O O . THR A 1 995 ? -38.746 6.095 76.050 1.00 94.75 995 THR A O 1
ATOM 6721 N N . GLY A 1 996 ? -39.135 7.448 77.796 1.00 91.81 996 GLY A N 1
ATOM 6722 C CA . GLY A 1 996 ? -40.311 8.105 77.223 1.00 91.81 996 GLY A CA 1
ATOM 6723 C C . GLY A 1 996 ? -41.644 7.491 77.663 1.00 91.81 996 GLY A C 1
ATOM 6724 O O . GLY A 1 996 ? -41.712 6.637 78.546 1.00 91.81 996 GLY A O 1
ATOM 6725 N N . LYS A 1 997 ? -42.739 7.982 77.075 1.00 92.19 997 LYS A N 1
ATOM 6726 C CA . LYS A 1 997 ? -44.110 7.550 77.394 1.00 92.19 997 LYS A CA 1
ATOM 6727 C C . LYS A 1 997 ? -44.546 6.456 76.427 1.00 92.19 997 LYS A C 1
ATOM 6729 O O . LYS A 1 997 ? -44.355 6.622 75.227 1.00 92.19 997 LYS A O 1
ATOM 6734 N N . VAL A 1 998 ? -45.198 5.401 76.923 1.00 93.50 998 VAL A N 1
ATOM 6735 C CA . VAL A 1 998 ? -45.762 4.362 76.043 1.00 93.50 998 VAL A CA 1
ATOM 6736 C C . VAL A 1 998 ? -46.962 4.962 75.287 1.00 93.50 998 VAL A C 1
ATOM 6738 O O . VAL A 1 998 ? -47.929 5.372 75.944 1.00 93.50 998 VAL A O 1
ATOM 6741 N N . PRO A 1 999 ? -46.928 5.046 73.945 1.00 93.31 999 PRO A N 1
ATOM 6742 C CA . PRO A 1 999 ? -47.967 5.699 73.146 1.00 93.31 999 PRO A CA 1
ATOM 6743 C C . PRO A 1 999 ? -49.288 4.930 73.161 1.00 93.31 999 PRO A C 1
ATOM 6745 O O . PRO A 1 999 ? -49.320 3.726 73.407 1.00 93.31 999 PRO A O 1
ATOM 6748 N N . SER A 1 1000 ? -50.398 5.609 72.866 1.00 90.38 1000 SER A N 1
ATOM 6749 C CA . SER A 1 1000 ? -51.704 4.951 72.759 1.00 90.38 1000 SER A CA 1
ATOM 6750 C C . SER A 1 1000 ? -51.694 3.857 71.695 1.00 90.38 1000 SER A C 1
ATOM 6752 O O . SER A 1 1000 ? -51.134 4.056 70.619 1.00 90.38 1000 SER A O 1
ATOM 6754 N N . ARG A 1 1001 ? -52.354 2.732 71.994 1.00 89.94 1001 ARG A N 1
ATOM 6755 C CA . ARG A 1 1001 ? -52.407 1.522 71.153 1.00 89.94 1001 ARG A CA 1
ATOM 6756 C C . ARG A 1 1001 ? -51.059 0.813 70.915 1.00 89.94 1001 ARG A C 1
ATOM 6758 O O . ARG A 1 1001 ? -51.048 -0.255 70.335 1.00 89.94 1001 ARG A O 1
ATOM 6765 N N . PHE A 1 1002 ? -49.939 1.313 71.439 1.00 94.00 1002 PHE A N 1
ATOM 6766 C CA . PHE A 1 1002 ? -48.661 0.599 71.361 1.00 94.00 1002 PHE A CA 1
ATOM 6767 C C . PHE A 1 1002 ? -48.578 -0.526 72.402 1.00 94.00 1002 PHE A C 1
ATOM 6769 O O . PHE A 1 1002 ? -48.828 -0.275 73.587 1.00 94.00 1002 PHE A O 1
ATOM 6776 N N . LYS A 1 1003 ? -48.202 -1.743 71.990 1.00 94.62 1003 LYS A N 1
ATOM 6777 C CA . LYS A 1 1003 ? -48.041 -2.908 72.875 1.00 94.62 1003 LYS A CA 1
ATOM 6778 C C . LYS A 1 1003 ? -46.586 -3.087 73.336 1.00 94.62 1003 LYS A C 1
ATOM 6780 O O . LYS A 1 1003 ? -45.682 -3.240 72.529 1.00 94.62 1003 LYS A O 1
ATOM 6785 N N . VAL A 1 1004 ? -46.335 -3.131 74.641 1.00 96.88 1004 VAL A N 1
ATOM 6786 C CA . VAL A 1 1004 ? -45.030 -3.511 75.211 1.00 96.88 1004 VAL A CA 1
ATOM 6787 C C . VAL A 1 1004 ? -45.205 -4.799 75.999 1.00 96.88 1004 VAL A C 1
ATOM 6789 O O . VAL A 1 1004 ? -45.817 -4.792 77.066 1.00 96.88 1004 VAL A O 1
ATOM 6792 N N . THR A 1 1005 ? -44.677 -5.905 75.487 1.00 96.38 1005 THR A N 1
ATOM 6793 C CA . THR A 1 1005 ? -44.756 -7.212 76.152 1.00 96.38 1005 THR A CA 1
ATOM 6794 C C . THR A 1 1005 ? -43.456 -7.490 76.890 1.00 96.38 1005 THR A C 1
ATOM 6796 O O . THR A 1 1005 ? -42.448 -7.744 76.255 1.00 96.38 1005 THR A O 1
ATOM 6799 N N . VAL A 1 1006 ? -43.458 -7.484 78.219 1.00 97.38 1006 VAL A N 1
ATOM 6800 C CA . VAL A 1 1006 ? -42.321 -7.934 79.033 1.00 97.38 1006 VAL A CA 1
ATOM 6801 C C . VAL A 1 1006 ? -42.502 -9.422 79.303 1.00 97.38 1006 VAL A C 1
ATOM 6803 O O . VAL A 1 1006 ? -43.440 -9.827 79.999 1.00 97.38 1006 VAL A O 1
ATOM 6806 N N . GLN A 1 1007 ? -41.640 -10.240 78.706 1.00 95.69 1007 GLN A N 1
ATOM 6807 C CA . GLN A 1 1007 ? -41.833 -11.683 78.626 1.00 95.69 1007 GLN A CA 1
ATOM 6808 C C . GLN A 1 1007 ? -40.629 -12.447 79.171 1.00 95.69 1007 GLN A C 1
ATOM 6810 O O . GLN A 1 1007 ? -39.624 -12.618 78.481 1.00 95.69 1007 GLN A O 1
ATOM 6815 N N . GLY A 1 1008 ? -40.762 -12.981 80.388 1.00 93.38 1008 GLY A N 1
ATOM 6816 C CA . GLY A 1 1008 ? -39.800 -13.961 80.895 1.00 93.38 1008 GLY A CA 1
ATOM 6817 C C . GLY A 1 1008 ? -39.832 -15.219 80.027 1.00 93.38 1008 GLY A C 1
ATOM 6818 O O . GLY A 1 1008 ? -40.913 -15.680 79.651 1.00 93.38 1008 GLY A O 1
ATOM 6819 N N . ASN A 1 1009 ? -38.684 -15.785 79.672 1.00 91.12 1009 ASN A N 1
ATOM 6820 C CA . ASN A 1 1009 ? -38.667 -16.964 78.812 1.00 91.12 1009 ASN A CA 1
ATOM 6821 C C . ASN A 1 1009 ? -37.473 -17.898 79.024 1.00 91.12 1009 ASN A C 1
ATOM 6823 O O . ASN A 1 1009 ? -36.477 -17.532 79.635 1.00 91.12 1009 ASN A O 1
ATOM 6827 N N . GLY A 1 1010 ? -37.581 -19.118 78.489 1.00 85.81 1010 GLY A N 1
ATOM 6828 C CA . GLY A 1 1010 ? -36.544 -20.151 78.593 1.00 85.81 1010 GLY A CA 1
ATOM 6829 C C . GLY A 1 1010 ? -35.215 -19.829 77.907 1.00 85.81 1010 GLY A C 1
ATOM 6830 O O . GLY A 1 1010 ? -34.207 -20.426 78.268 1.00 85.81 1010 GLY A O 1
ATOM 6831 N N . SER A 1 1011 ? -35.191 -18.898 76.950 1.00 88.38 1011 SER A N 1
ATOM 6832 C CA . SER A 1 1011 ? -33.975 -18.533 76.212 1.00 88.38 1011 SER A CA 1
ATOM 6833 C C . SER A 1 1011 ? -33.158 -17.442 76.906 1.00 88.38 1011 SER A C 1
ATOM 6835 O O . SER A 1 1011 ? -31.938 -17.446 76.797 1.00 88.38 1011 SER A O 1
ATOM 6837 N N . TRP A 1 1012 ? -33.814 -16.522 77.618 1.00 89.12 1012 TRP A N 1
ATOM 6838 C CA . TRP A 1 1012 ? -33.188 -15.312 78.175 1.00 89.12 1012 TRP A CA 1
ATOM 6839 C C . TRP A 1 1012 ? -33.491 -15.084 79.662 1.00 89.12 1012 TRP A C 1
ATOM 6841 O O . TRP A 1 1012 ? -33.093 -14.076 80.238 1.00 89.12 1012 TRP A O 1
ATOM 6851 N N . GLY A 1 1013 ? -34.187 -16.019 80.305 1.00 92.44 1013 GLY A N 1
ATOM 6852 C CA . GLY A 1 1013 ? -34.495 -15.977 81.725 1.00 92.44 1013 GLY A CA 1
ATOM 6853 C C . GLY A 1 1013 ? -35.590 -14.971 82.090 1.00 92.44 1013 GLY A C 1
ATOM 6854 O O . GLY A 1 1013 ? -36.587 -14.806 81.383 1.00 92.44 1013 GLY A O 1
ATOM 6855 N N . ASN A 1 1014 ? -35.428 -14.314 83.242 1.00 94.38 1014 ASN A N 1
ATOM 6856 C CA . ASN A 1 1014 ? -36.352 -13.275 83.700 1.00 94.38 1014 ASN A CA 1
ATOM 6857 C C . ASN A 1 1014 ? -36.280 -12.049 82.781 1.00 94.38 1014 ASN A C 1
ATOM 6859 O O . ASN A 1 1014 ? -35.189 -11.602 82.437 1.00 94.38 1014 ASN A O 1
ATOM 6863 N N . ALA A 1 1015 ? -37.433 -11.468 82.453 1.00 96.88 1015 ALA A N 1
ATOM 6864 C CA . ALA A 1 1015 ? -37.493 -10.201 81.738 1.00 96.88 1015 ALA A CA 1
ATOM 6865 C C . ALA A 1 1015 ? -37.713 -9.042 82.713 1.00 96.88 1015 ALA A C 1
ATOM 6867 O O . ALA A 1 1015 ? -38.629 -9.080 83.541 1.00 96.88 1015 ALA A O 1
ATOM 6868 N N . THR A 1 1016 ? -36.905 -7.999 82.581 1.00 96.81 1016 THR A N 1
ATOM 6869 C CA . THR A 1 1016 ? -36.989 -6.771 83.368 1.00 96.81 1016 THR A CA 1
ATOM 6870 C C . THR A 1 1016 ? -36.979 -5.578 82.421 1.00 96.81 1016 THR A C 1
ATOM 6872 O O . THR A 1 1016 ? -36.055 -5.419 81.628 1.00 96.81 1016 THR A O 1
ATOM 6875 N N . LEU A 1 1017 ? -38.005 -4.734 82.509 1.00 97.69 1017 LEU A N 1
ATOM 6876 C CA . LEU A 1 1017 ? -38.056 -3.448 81.823 1.00 97.69 1017 LEU A CA 1
ATOM 6877 C C . LEU A 1 1017 ? -37.784 -2.337 82.835 1.00 97.69 1017 LEU A C 1
ATOM 6879 O O . LEU A 1 1017 ? -38.605 -2.098 83.721 1.00 97.69 1017 LEU A O 1
ATOM 6883 N N . VAL A 1 1018 ? -36.635 -1.683 82.697 1.00 97.56 1018 VAL A N 1
ATOM 6884 C CA . VAL A 1 1018 ? -36.107 -0.701 83.647 1.00 97.56 1018 VAL A CA 1
ATOM 6885 C C . VAL A 1 1018 ? -36.398 0.722 83.169 1.00 97.56 1018 VAL A C 1
ATOM 6887 O O . VAL A 1 1018 ? -36.109 1.061 82.026 1.00 97.56 1018 VAL A O 1
ATOM 6890 N N . SER A 1 1019 ? -36.904 1.587 84.044 1.00 96.31 1019 SER A N 1
ATOM 6891 C CA . SER A 1 1019 ? -36.949 3.039 83.833 1.00 96.31 1019 SER A CA 1
ATOM 6892 C C . SER A 1 1019 ? -36.469 3.756 85.088 1.00 96.31 1019 SER A C 1
ATOM 6894 O O . SER A 1 1019 ? -36.960 3.497 86.181 1.00 96.31 1019 SER A O 1
ATOM 6896 N N . THR A 1 1020 ? -35.556 4.714 84.939 1.00 93.75 1020 THR A N 1
ATOM 6897 C CA . THR A 1 1020 ? -35.058 5.537 86.057 1.00 93.75 1020 THR A CA 1
ATOM 6898 C C . THR A 1 1020 ? -36.028 6.649 86.465 1.00 93.75 1020 THR A C 1
ATOM 6900 O O . THR A 1 1020 ? -35.841 7.292 87.494 1.00 93.75 1020 THR A O 1
ATOM 6903 N N . THR A 1 1021 ? -37.077 6.881 85.673 1.00 93.44 1021 THR A N 1
ATOM 6904 C CA . THR A 1 1021 ? -38.101 7.906 85.914 1.00 93.44 1021 THR A CA 1
ATOM 6905 C C . THR A 1 1021 ? -39.499 7.292 85.946 1.00 93.44 1021 THR A C 1
ATOM 6907 O O . THR A 1 1021 ? -39.710 6.162 85.495 1.00 93.44 1021 THR A O 1
ATOM 6910 N N . ALA A 1 1022 ? -40.471 8.035 86.478 1.00 92.69 1022 ALA A N 1
ATOM 6911 C CA . ALA A 1 1022 ? -41.870 7.625 86.444 1.00 92.69 1022 ALA A CA 1
ATOM 6912 C C . ALA A 1 1022 ? -42.374 7.499 84.994 1.00 92.69 1022 ALA A C 1
ATOM 6914 O O . ALA A 1 1022 ? -42.261 8.431 84.194 1.00 92.69 1022 ALA A O 1
ATOM 6915 N N . VAL A 1 1023 ? -42.980 6.360 84.661 1.00 95.25 1023 VAL A N 1
ATOM 6916 C CA . VAL A 1 1023 ? -43.466 6.051 83.311 1.00 95.25 1023 VAL A CA 1
ATOM 6917 C C . VAL A 1 1023 ? -44.958 6.338 83.223 1.00 95.25 1023 VAL A C 1
ATOM 6919 O O . VAL A 1 1023 ? -45.741 5.890 84.054 1.00 95.25 1023 VAL A O 1
ATOM 6922 N N . THR A 1 1024 ? -45.385 7.045 82.176 1.00 95.25 1024 THR A N 1
ATOM 6923 C CA . THR A 1 1024 ? -46.806 7.120 81.804 1.00 95.25 1024 THR A CA 1
ATOM 6924 C C . THR A 1 1024 ? -47.065 6.222 80.603 1.00 95.25 1024 THR A C 1
ATOM 6926 O O . THR A 1 1024 ? -46.396 6.362 79.579 1.00 95.25 1024 THR A O 1
ATOM 6929 N N . SER A 1 1025 ? -48.058 5.341 80.706 1.00 94.81 1025 SER A N 1
ATOM 6930 C CA . SER A 1 1025 ? -48.471 4.463 79.611 1.00 94.81 1025 SER A CA 1
ATOM 6931 C C . SER A 1 1025 ? -49.878 4.791 79.131 1.00 94.81 1025 SER A C 1
ATOM 6933 O O . SER A 1 1025 ? -50.830 4.665 79.896 1.00 94.81 1025 SER A O 1
ATOM 6935 N N . TYR A 1 1026 ? -50.021 5.193 77.869 1.00 93.62 1026 TYR A N 1
ATOM 6936 C CA . TYR A 1 1026 ? -51.308 5.308 77.171 1.00 93.62 1026 TYR A CA 1
ATOM 6937 C C . TYR A 1 1026 ? -51.649 4.045 76.366 1.00 93.62 1026 TYR A C 1
ATOM 6939 O O . TYR A 1 1026 ? -52.791 3.881 75.932 1.00 93.62 1026 TYR A O 1
ATOM 6947 N N . GLY A 1 1027 ? -50.660 3.177 76.147 1.00 93.62 1027 GLY A N 1
ATOM 6948 C CA . GLY A 1 1027 ? -50.767 1.941 75.379 1.00 93.62 1027 GLY A CA 1
ATOM 6949 C C . GLY A 1 1027 ? -51.057 0.715 76.234 1.00 93.62 1027 GLY A C 1
ATOM 6950 O O . GLY A 1 1027 ? -51.590 0.806 77.342 1.00 93.62 1027 GLY A O 1
ATOM 6951 N N . ARG A 1 1028 ? -50.705 -0.453 75.705 1.00 94.56 1028 ARG A N 1
ATOM 6952 C CA . ARG A 1 1028 ? -50.873 -1.738 76.374 1.00 94.56 1028 ARG A CA 1
ATOM 6953 C C . ARG A 1 1028 ? -49.522 -2.243 76.872 1.00 94.56 1028 ARG A C 1
ATOM 6955 O O . ARG A 1 1028 ? -48.643 -2.512 76.071 1.00 94.56 1028 ARG A O 1
ATOM 6962 N N . ILE A 1 1029 ? -49.353 -2.417 78.177 1.00 96.50 1029 ILE A N 1
ATOM 6963 C CA . ILE A 1 1029 ? -48.203 -3.144 78.737 1.00 96.50 1029 ILE A CA 1
ATOM 6964 C C . ILE A 1 1029 ? -48.678 -4.549 79.090 1.00 96.50 1029 ILE A C 1
ATOM 6966 O O . ILE A 1 1029 ? -49.714 -4.688 79.732 1.00 96.50 1029 ILE A O 1
ATOM 6970 N N . VAL A 1 1030 ? -47.955 -5.585 78.681 1.00 95.94 1030 VAL A N 1
ATOM 6971 C CA . VAL A 1 1030 ? -48.277 -6.987 78.969 1.00 95.94 1030 VAL A CA 1
ATOM 6972 C C . VAL A 1 1030 ? -47.135 -7.603 79.764 1.00 95.94 1030 VAL A C 1
ATOM 6974 O O . VAL A 1 1030 ? -46.001 -7.598 79.304 1.00 95.94 1030 VAL A O 1
ATOM 6977 N N . LEU A 1 1031 ? -47.424 -8.161 80.936 1.00 96.56 1031 LEU A N 1
ATOM 6978 C CA . LEU A 1 1031 ? -46.475 -8.962 81.713 1.00 96.56 1031 LEU A CA 1
ATOM 6979 C C . LEU A 1 1031 ? -46.831 -10.435 81.557 1.00 96.56 1031 LEU A C 1
ATOM 6981 O O . LEU A 1 1031 ? -47.942 -10.838 81.905 1.00 96.56 1031 LEU A O 1
ATOM 6985 N N . THR A 1 1032 ? -45.914 -11.241 81.033 1.00 94.25 1032 THR A N 1
ATOM 6986 C CA . THR A 1 1032 ? -46.169 -12.663 80.761 1.00 94.25 1032 THR A CA 1
ATOM 6987 C C . THR A 1 1032 ? -44.887 -13.497 80.828 1.00 94.25 1032 THR A C 1
ATOM 6989 O O . THR A 1 1032 ? -43.797 -12.972 81.045 1.00 94.25 1032 THR A O 1
ATOM 6992 N N . SER A 1 1033 ? -45.004 -14.811 80.650 1.00 93.25 1033 SER A N 1
ATOM 6993 C CA . SER A 1 1033 ? -43.857 -15.697 80.464 1.00 93.25 1033 SER A CA 1
ATOM 6994 C C . SER A 1 1033 ? -44.164 -16.868 79.535 1.00 93.25 1033 SER A C 1
ATOM 6996 O O . SER A 1 1033 ? -45.325 -17.255 79.384 1.00 93.25 1033 SER A O 1
ATOM 6998 N N . VAL A 1 1034 ? -43.123 -17.445 78.931 1.00 91.62 1034 VAL A N 1
ATOM 6999 C CA . VAL A 1 1034 ? -43.198 -18.632 78.059 1.00 91.62 1034 VAL A CA 1
ATOM 7000 C C . VAL A 1 1034 ? -42.059 -19.613 78.352 1.00 91.62 1034 VAL A C 1
ATOM 7002 O O . VAL A 1 1034 ? -40.964 -19.212 78.724 1.00 91.62 1034 VAL A O 1
ATOM 7005 N N . GLY A 1 1035 ? -42.290 -20.919 78.193 1.00 82.94 1035 GLY A N 1
ATOM 7006 C CA . GLY A 1 1035 ? -41.224 -21.930 78.297 1.00 82.94 1035 GLY A CA 1
ATOM 7007 C C . GLY A 1 1035 ? -40.594 -22.125 79.690 1.00 82.94 1035 GLY A C 1
ATOM 7008 O O . GLY A 1 1035 ? -39.495 -22.663 79.771 1.00 82.94 1035 GLY A O 1
ATOM 7009 N N . GLY A 1 1036 ? -41.245 -21.687 80.779 1.00 81.94 1036 GLY A N 1
ATOM 7010 C CA . GLY A 1 1036 ? -40.811 -21.944 82.162 1.00 81.94 1036 GLY A CA 1
ATOM 7011 C C . GLY A 1 1036 ? -41.302 -20.916 83.193 1.00 81.94 1036 GLY A C 1
ATOM 7012 O O . GLY A 1 1036 ? -41.971 -19.941 82.849 1.00 81.94 1036 GLY A O 1
ATOM 7013 N N . GLY A 1 1037 ? -40.922 -21.112 84.464 1.00 85.19 1037 GLY A N 1
ATOM 7014 C CA . GLY A 1 1037 ? -41.286 -20.275 85.622 1.00 85.19 1037 GLY A CA 1
ATOM 7015 C C . GLY A 1 1037 ? -40.578 -18.914 85.712 1.00 85.19 1037 GLY A C 1
ATOM 7016 O O . GLY A 1 1037 ? -40.280 -18.446 86.811 1.00 85.19 1037 GLY A O 1
ATOM 7017 N N . TRP A 1 1038 ? -40.282 -18.290 84.573 1.00 94.38 1038 TRP A N 1
ATOM 7018 C CA . TRP A 1 1038 ? -39.533 -17.037 84.474 1.00 94.38 1038 TRP A CA 1
ATOM 7019 C C . TRP A 1 1038 ? -40.410 -15.816 84.768 1.00 94.38 1038 TRP A C 1
ATOM 7021 O O . TRP A 1 1038 ? -41.582 -15.754 84.389 1.00 94.38 1038 TRP A O 1
ATOM 7031 N N . GLY A 1 1039 ? -39.852 -14.836 85.474 1.00 93.12 1039 GLY A N 1
ATOM 7032 C CA . GLY A 1 1039 ? -40.554 -13.625 85.883 1.00 93.12 1039 GLY A CA 1
ATOM 7033 C C . GLY A 1 1039 ? -40.591 -12.532 84.815 1.00 93.12 1039 GLY A C 1
ATOM 7034 O O . GLY A 1 1039 ? -39.738 -12.480 83.931 1.00 93.12 1039 GLY A O 1
ATOM 7035 N N . ALA A 1 1040 ? -41.566 -11.633 84.951 1.00 96.94 1040 ALA A N 1
ATOM 7036 C CA . ALA A 1 1040 ? -41.666 -10.381 84.204 1.00 96.94 1040 ALA A CA 1
ATOM 7037 C C . ALA A 1 1040 ? -41.774 -9.211 85.191 1.00 96.94 1040 ALA A C 1
ATOM 7039 O O . ALA A 1 1040 ? -42.716 -9.145 85.990 1.00 96.94 1040 ALA A O 1
ATOM 7040 N N . THR A 1 1041 ? -40.802 -8.304 85.149 1.00 97.44 1041 THR A N 1
ATOM 7041 C CA . THR A 1 1041 ? -40.656 -7.199 86.099 1.00 97.44 1041 THR A CA 1
ATOM 7042 C C . THR A 1 1041 ? -40.670 -5.861 85.372 1.00 97.44 1041 THR A C 1
ATOM 7044 O O . THR A 1 1041 ? -39.940 -5.652 84.409 1.00 97.44 1041 THR A O 1
ATOM 7047 N N . LEU A 1 1042 ? -41.490 -4.939 85.860 1.00 97.75 1042 LEU A N 1
ATOM 7048 C CA . LEU A 1 1042 ? -41.392 -3.513 85.584 1.00 97.75 1042 LEU A CA 1
ATOM 7049 C C . LEU A 1 1042 ? -40.583 -2.889 86.716 1.00 97.75 1042 LEU A C 1
ATOM 7051 O O . LEU A 1 1042 ? -41.078 -2.775 87.837 1.00 97.75 1042 LEU A O 1
ATOM 7055 N N . ASP A 1 1043 ? -39.338 -2.530 86.443 1.00 97.31 1043 ASP A N 1
ATOM 7056 C CA . ASP A 1 1043 ? -38.490 -1.874 87.429 1.00 97.31 1043 ASP A CA 1
ATOM 7057 C C . ASP A 1 1043 ? -38.504 -0.363 87.199 1.00 97.31 1043 ASP A C 1
ATOM 7059 O O . ASP A 1 1043 ? -37.799 0.163 86.340 1.00 97.31 1043 ASP A O 1
ATOM 7063 N N . MET A 1 1044 ? -39.401 0.335 87.890 1.00 97.00 1044 MET A N 1
ATOM 7064 C CA . MET A 1 1044 ? -39.600 1.773 87.713 1.00 97.00 1044 MET A CA 1
ATOM 7065 C C . MET A 1 1044 ? -40.141 2.418 88.993 1.00 97.00 1044 MET A C 1
ATOM 7067 O O . MET A 1 1044 ? -40.982 1.800 89.651 1.00 97.00 1044 MET A O 1
ATOM 7071 N N . PRO A 1 1045 ? -39.743 3.668 89.324 1.00 95.12 1045 PRO A N 1
ATOM 7072 C CA . PRO A 1 1045 ? -40.198 4.363 90.532 1.00 95.12 1045 PRO A CA 1
ATOM 7073 C C . PRO A 1 1045 ? -41.721 4.506 90.629 1.00 95.12 1045 PRO A C 1
ATOM 7075 O O . PRO A 1 1045 ? -42.287 4.414 91.714 1.00 95.12 1045 PRO A O 1
ATOM 7078 N N . ALA A 1 1046 ? -42.389 4.722 89.492 1.00 95.50 1046 ALA A N 1
ATOM 7079 C CA . ALA A 1 1046 ? -43.842 4.756 89.403 1.00 95.50 1046 ALA A CA 1
ATOM 7080 C C . ALA A 1 1046 ? -44.324 4.459 87.974 1.00 95.50 1046 ALA A C 1
ATOM 7082 O O . ALA A 1 1046 ? -43.693 4.875 86.999 1.00 95.50 1046 ALA A O 1
ATOM 7083 N N . LEU A 1 1047 ? -45.481 3.808 87.853 1.00 96.62 1047 LEU A N 1
ATOM 7084 C CA . LEU A 1 1047 ? -46.228 3.595 86.618 1.00 96.62 1047 LEU A CA 1
ATOM 7085 C C . LEU A 1 1047 ? -47.590 4.293 86.697 1.00 96.62 1047 LEU A C 1
ATOM 7087 O O . LEU A 1 1047 ? -48.477 3.891 87.450 1.00 96.62 1047 LEU A O 1
ATOM 7091 N N . VAL A 1 1048 ? -47.796 5.294 85.844 1.00 96.12 1048 VAL A N 1
ATOM 7092 C CA . VAL A 1 1048 ? -49.100 5.918 85.601 1.00 96.12 1048 VAL A CA 1
ATOM 7093 C C . VAL A 1 1048 ? -49.758 5.227 84.406 1.00 96.12 1048 VAL A C 1
ATOM 7095 O O . VAL A 1 1048 ? -49.459 5.520 83.245 1.00 96.12 1048 VAL A O 1
ATOM 7098 N N . ASN A 1 1049 ? -50.672 4.299 84.677 1.00 95.88 1049 ASN A N 1
ATOM 7099 C CA . ASN A 1 1049 ? -51.377 3.538 83.650 1.00 95.88 1049 ASN A CA 1
ATOM 7100 C C . ASN A 1 1049 ? -52.634 4.278 83.164 1.00 95.88 1049 ASN A C 1
ATOM 7102 O O . ASN A 1 1049 ? -53.678 4.243 83.813 1.00 95.88 1049 ASN A O 1
ATOM 7106 N N . ARG A 1 1050 ? -52.553 4.916 81.997 1.00 94.56 1050 ARG A N 1
ATOM 7107 C CA . ARG A 1 1050 ? -53.671 5.544 81.266 1.00 94.56 1050 ARG A CA 1
ATOM 7108 C C . ARG A 1 1050 ? -54.197 4.688 80.107 1.00 94.56 1050 ARG A C 1
ATOM 7110 O O . ARG A 1 1050 ? -55.180 5.076 79.480 1.00 94.56 1050 ARG A O 1
ATOM 7117 N N . GLY A 1 1051 ? -53.571 3.544 79.838 1.00 93.75 1051 GLY A N 1
ATOM 7118 C CA . GLY A 1 1051 ? -53.939 2.583 78.803 1.00 93.75 1051 GLY A CA 1
ATOM 7119 C C . GLY A 1 1051 ? -54.443 1.262 79.389 1.00 93.75 1051 GLY A C 1
ATOM 7120 O O . GLY A 1 1051 ? -55.477 1.219 80.058 1.00 93.75 1051 GLY A O 1
ATOM 7121 N N . THR A 1 1052 ? -53.756 0.160 79.101 1.00 94.38 1052 THR A N 1
ATOM 7122 C CA . THR A 1 1052 ? -54.067 -1.164 79.658 1.00 94.38 1052 THR A CA 1
ATOM 7123 C C . THR A 1 1052 ? -52.804 -1.849 80.167 1.00 94.38 1052 THR A C 1
ATOM 7125 O O . THR A 1 1052 ? -51.915 -2.166 79.386 1.00 94.38 1052 THR A O 1
ATOM 7128 N N . LEU A 1 1053 ? -52.736 -2.147 81.461 1.00 96.19 1053 LEU A N 1
ATOM 7129 C CA . LEU A 1 1053 ? -51.739 -3.055 82.020 1.00 96.19 1053 LEU A CA 1
ATOM 7130 C C . LEU A 1 1053 ? -52.357 -4.448 82.084 1.00 96.19 1053 LEU A C 1
ATOM 7132 O O . LEU A 1 1053 ? -53.261 -4.691 82.873 1.00 96.19 1053 LEU A O 1
ATOM 7136 N N . THR A 1 1054 ? -51.889 -5.354 81.240 1.00 95.25 1054 THR A N 1
ATOM 7137 C CA . THR A 1 1054 ? -52.314 -6.751 81.211 1.00 95.25 1054 THR A CA 1
ATOM 7138 C C . THR A 1 1054 ? -51.291 -7.614 81.938 1.00 95.25 1054 THR A C 1
ATOM 7140 O O . THR A 1 1054 ? -50.091 -7.485 81.704 1.00 95.25 1054 THR A O 1
ATOM 7143 N N . VAL A 1 1055 ? -51.745 -8.538 82.774 1.00 95.44 1055 VAL A N 1
ATOM 7144 C CA . VAL A 1 1055 ? -50.878 -9.505 83.450 1.00 95.44 1055 VAL A CA 1
ATOM 7145 C C . VAL A 1 1055 ? -51.409 -10.896 83.161 1.00 95.44 1055 VAL A C 1
ATOM 7147 O O . VAL A 1 1055 ? -52.549 -11.223 83.485 1.00 95.44 1055 VAL A O 1
ATOM 7150 N N . TRP A 1 1056 ? -50.580 -11.720 82.537 1.00 91.81 1056 TRP A N 1
ATOM 7151 C CA . TRP A 1 1056 ? -50.920 -13.089 82.184 1.00 91.81 1056 TRP A CA 1
ATOM 7152 C C . TRP A 1 1056 ? -50.201 -14.077 83.093 1.00 91.81 1056 TRP A C 1
ATOM 7154 O O . TRP A 1 1056 ? -49.037 -13.894 83.470 1.00 91.81 1056 TRP A O 1
ATOM 7164 N N . ALA A 1 1057 ? -50.894 -15.168 83.420 1.00 84.62 1057 ALA A N 1
ATOM 7165 C CA . ALA A 1 1057 ? -50.293 -16.277 84.153 1.00 84.62 1057 ALA A CA 1
ATOM 7166 C C . ALA A 1 1057 ? -49.124 -16.905 83.372 1.00 84.62 1057 ALA A C 1
ATOM 7168 O O . ALA A 1 1057 ? -48.132 -17.288 83.987 1.00 84.62 1057 ALA A O 1
ATOM 7169 N N . GLY A 1 1058 ? -49.175 -16.908 82.033 1.00 86.94 1058 GLY A N 1
ATOM 7170 C CA . GLY A 1 1058 ? -48.103 -17.430 81.176 1.00 86.94 1058 GLY A CA 1
ATOM 7171 C C . GLY A 1 1058 ? -47.701 -18.860 81.554 1.00 86.94 1058 GLY A C 1
ATOM 7172 O O . GLY A 1 1058 ? -48.543 -19.655 81.966 1.00 86.94 1058 GLY A O 1
ATOM 7173 N N . ALA A 1 1059 ? -46.405 -19.163 81.473 1.00 88.44 1059 ALA A N 1
ATOM 7174 C CA . ALA A 1 1059 ? -45.813 -20.431 81.915 1.00 88.44 1059 ALA A CA 1
ATOM 7175 C C . ALA A 1 1059 ? -45.387 -20.448 83.408 1.00 88.44 1059 ALA A C 1
ATOM 7177 O O . ALA A 1 1059 ? -44.690 -21.365 83.839 1.00 88.44 1059 ALA A O 1
ATOM 7178 N N . GLY A 1 1060 ? -45.793 -19.449 84.207 1.00 84.88 1060 GLY A N 1
ATOM 7179 C CA . GLY A 1 1060 ? -45.427 -19.297 85.626 1.00 84.88 1060 GLY A CA 1
ATOM 7180 C C . GLY A 1 1060 ? -44.343 -18.242 85.897 1.00 84.88 1060 GLY A C 1
ATOM 7181 O O . GLY A 1 1060 ? -43.905 -17.548 84.985 1.00 84.88 1060 GLY A O 1
ATOM 7182 N N . GLY A 1 1061 ? -43.917 -18.096 87.158 1.00 89.69 1061 GLY A N 1
ATOM 7183 C CA . GLY A 1 1061 ? -42.957 -17.075 87.622 1.00 89.69 1061 GLY A CA 1
ATOM 7184 C C . GLY A 1 1061 ? -43.607 -15.808 88.213 1.00 89.69 1061 GLY A C 1
ATOM 7185 O O . GLY A 1 1061 ? -44.818 -15.611 88.095 1.00 89.69 1061 GLY A O 1
ATOM 7186 N N . PRO A 1 1062 ? -42.846 -14.904 88.853 1.00 92.56 1062 PRO A N 1
ATOM 7187 C CA . PRO A 1 1062 ? -43.403 -13.692 89.459 1.00 92.56 1062 PRO A CA 1
ATOM 7188 C C . PRO A 1 1062 ? -43.711 -12.597 88.424 1.00 92.56 1062 PRO A C 1
ATOM 7190 O O . PRO A 1 1062 ? -42.983 -12.435 87.448 1.00 92.56 1062 PRO A O 1
ATOM 7193 N N . ARG A 1 1063 ? -44.786 -11.827 88.640 1.00 95.81 1063 ARG A N 1
ATOM 7194 C CA . ARG A 1 1063 ? -45.100 -10.609 87.871 1.00 95.81 1063 ARG A CA 1
ATOM 7195 C C . ARG A 1 1063 ? -45.007 -9.437 88.826 1.00 95.81 1063 ARG A C 1
ATOM 7197 O O . ARG A 1 1063 ? -45.650 -9.461 89.880 1.00 95.81 1063 ARG A O 1
ATOM 7204 N N . ARG A 1 1064 ? -44.131 -8.484 88.526 1.00 96.25 1064 ARG A N 1
ATOM 7205 C CA . ARG A 1 1064 ? -43.702 -7.461 89.485 1.00 96.25 1064 ARG A CA 1
ATOM 7206 C C . ARG A 1 1064 ? -43.708 -6.071 88.864 1.00 96.25 1064 ARG A C 1
ATOM 7208 O O . ARG A 1 1064 ? -43.359 -5.914 87.701 1.00 96.25 1064 ARG A O 1
ATOM 7215 N N . LEU A 1 1065 ? -44.050 -5.084 89.675 1.00 97.19 1065 LEU A N 1
ATOM 7216 C CA . LEU A 1 1065 ? -43.741 -3.672 89.508 1.00 97.19 1065 LEU A CA 1
ATOM 7217 C C . LEU A 1 1065 ? -43.031 -3.229 90.791 1.00 97.19 1065 LEU A C 1
ATOM 7219 O O . LEU A 1 1065 ? -43.569 -3.457 91.871 1.00 97.19 1065 LEU A O 1
ATOM 7223 N N . THR A 1 1066 ? -41.835 -2.654 90.705 1.00 96.38 1066 THR A N 1
ATOM 7224 C CA . THR A 1 1066 ? -41.042 -2.318 91.904 1.00 96.38 1066 THR A CA 1
ATOM 7225 C C . THR A 1 1066 ? -41.537 -1.064 92.626 1.00 96.38 1066 THR A C 1
ATOM 7227 O O . THR A 1 1066 ? -41.521 -1.042 93.853 1.00 96.38 1066 THR A O 1
ATOM 7230 N N . GLY A 1 1067 ? -42.021 -0.060 91.892 1.00 95.25 1067 GLY A N 1
ATOM 7231 C CA . GLY A 1 1067 ? -42.532 1.197 92.445 1.00 95.25 1067 GLY A CA 1
ATOM 7232 C C . GLY A 1 1067 ? -44.056 1.306 92.525 1.00 95.25 1067 GLY A C 1
ATOM 7233 O O . GLY A 1 1067 ? -44.772 0.303 92.607 1.00 95.25 1067 GLY A O 1
ATOM 7234 N N . ASP A 1 1068 ? -44.549 2.547 92.512 1.00 95.88 1068 ASP A N 1
ATOM 7235 C CA . ASP A 1 1068 ? -45.974 2.873 92.653 1.00 95.88 1068 ASP A CA 1
ATOM 7236 C C . ASP A 1 1068 ? -46.778 2.563 91.378 1.00 95.88 1068 ASP A C 1
ATOM 7238 O O . ASP A 1 1068 ? -46.307 2.775 90.263 1.00 95.88 1068 ASP A O 1
ATOM 7242 N N . LEU A 1 1069 ? -48.037 2.140 91.515 1.00 96.06 1069 LEU A N 1
ATOM 7243 C CA . LEU A 1 1069 ? -48.980 1.962 90.404 1.00 96.06 1069 LEU A CA 1
ATOM 7244 C C . LEU A 1 1069 ? -50.174 2.908 90.544 1.00 96.06 1069 LEU A C 1
ATOM 7246 O O . LEU A 1 1069 ? -51.076 2.662 91.342 1.00 96.06 1069 LEU A O 1
ATOM 7250 N N . ALA A 1 1070 ? -50.234 3.939 89.703 1.00 95.12 1070 ALA A N 1
ATOM 7251 C CA . ALA A 1 1070 ? -51.396 4.812 89.566 1.00 95.12 1070 ALA A CA 1
ATOM 7252 C C . ALA A 1 1070 ? -52.223 4.408 88.338 1.00 95.12 1070 ALA A C 1
ATOM 7254 O O . ALA A 1 1070 ? -51.902 4.749 87.196 1.00 95.12 1070 ALA A O 1
ATOM 7255 N N . ASN A 1 1071 ? -53.310 3.676 88.561 1.00 95.31 1071 ASN A N 1
ATOM 7256 C CA . ASN A 1 1071 ? -54.218 3.229 87.517 1.00 95.31 1071 ASN A CA 1
ATOM 7257 C C . ASN A 1 1071 ? -55.309 4.267 87.220 1.00 95.31 1071 ASN A C 1
ATOM 7259 O O . ASN A 1 1071 ? -56.163 4.550 88.055 1.00 95.31 1071 ASN A O 1
ATOM 7263 N N . TRP A 1 1072 ? -55.325 4.779 85.994 1.00 94.62 1072 TRP A N 1
ATOM 7264 C CA . TRP A 1 1072 ? -56.345 5.692 85.467 1.00 94.62 1072 TRP A CA 1
ATOM 7265 C C . TRP A 1 1072 ? -57.294 5.020 84.470 1.00 94.62 1072 TRP A C 1
ATOM 7267 O O . TRP A 1 1072 ? -58.342 5.580 84.147 1.00 94.62 1072 TRP A O 1
ATOM 7277 N N . ARG A 1 1073 ? -56.922 3.843 83.955 1.00 94.56 1073 ARG A N 1
ATOM 7278 C CA . ARG A 1 1073 ? -57.702 3.081 82.976 1.00 94.56 1073 ARG A CA 1
ATOM 7279 C C . ARG A 1 1073 ? -57.684 1.600 83.342 1.00 94.56 1073 ARG A C 1
ATOM 7281 O O . ARG A 1 1073 ? -58.151 1.280 84.423 1.00 94.56 1073 ARG A O 1
ATOM 7288 N N . THR A 1 1074 ? -57.219 0.677 82.507 1.00 94.50 1074 THR A N 1
ATOM 7289 C CA . THR A 1 1074 ? -57.470 -0.754 82.745 1.00 94.50 1074 THR A CA 1
ATOM 7290 C C . THR A 1 1074 ? -56.248 -1.466 83.313 1.00 94.50 1074 THR A C 1
ATOM 7292 O O . THR A 1 1074 ? -55.174 -1.416 82.722 1.00 94.50 1074 THR A O 1
ATOM 7295 N N . VAL A 1 1075 ? -56.417 -2.176 84.425 1.00 95.69 1075 VAL A N 1
ATOM 7296 C CA . VAL A 1 1075 ? -55.506 -3.229 84.893 1.00 95.69 1075 VAL A CA 1
ATOM 7297 C C . VAL A 1 1075 ? -56.245 -4.556 84.733 1.00 95.69 1075 VAL A C 1
ATOM 7299 O O . VAL A 1 1075 ? -57.304 -4.740 85.325 1.00 95.69 1075 VAL A O 1
ATOM 7302 N N . ASP A 1 1076 ? -55.734 -5.452 83.894 1.00 94.81 1076 ASP A N 1
ATOM 7303 C CA . ASP A 1 1076 ? -56.405 -6.687 83.485 1.00 94.81 1076 ASP A CA 1
ATOM 7304 C C . ASP A 1 1076 ? -55.567 -7.921 83.840 1.00 94.81 1076 ASP A C 1
ATOM 7306 O O . ASP A 1 1076 ? -54.530 -8.188 83.232 1.00 94.81 1076 ASP A O 1
ATOM 7310 N N . LEU A 1 1077 ? -56.028 -8.675 84.835 1.00 93.94 1077 LEU A N 1
ATOM 7311 C CA . LEU A 1 1077 ? -55.501 -9.981 85.229 1.00 93.94 1077 LEU A CA 1
ATOM 7312 C C . LEU A 1 1077 ? -56.522 -11.088 84.897 1.00 93.94 1077 LEU A C 1
ATOM 7314 O O . LEU A 1 1077 ? -56.590 -12.119 85.561 1.00 93.94 1077 LEU A O 1
ATOM 7318 N N . GLY A 1 1078 ? -57.384 -10.859 83.905 1.00 81.38 1078 GLY A N 1
ATOM 7319 C CA . GLY A 1 1078 ? -58.528 -11.706 83.581 1.00 81.38 1078 GLY A CA 1
ATOM 7320 C C . GLY A 1 1078 ? -58.202 -13.011 82.855 1.00 81.38 1078 GLY A C 1
ATOM 7321 O O . GLY A 1 1078 ? -59.094 -13.842 82.667 1.00 81.38 1078 GLY A O 1
ATOM 7322 N N . LEU A 1 1079 ? -56.949 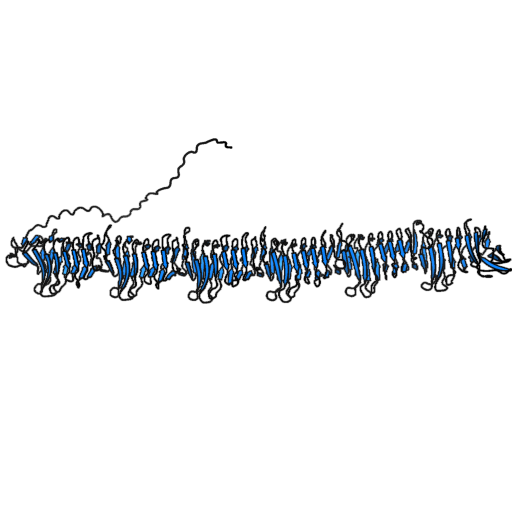-13.216 82.440 1.00 79.19 1079 LEU A N 1
ATOM 7323 C CA . LEU A 1 1079 ? -56.479 -14.394 81.706 1.00 79.19 1079 LEU A CA 1
ATOM 7324 C C . LEU A 1 1079 ? -55.562 -15.259 82.592 1.00 79.19 1079 LEU A C 1
ATOM 7326 O O . LEU A 1 1079 ? -54.337 -15.133 82.575 1.00 79.19 1079 LEU A O 1
ATOM 7330 N N . GLY A 1 1080 ? -56.194 -16.159 83.354 1.00 80.69 1080 GLY A N 1
ATOM 7331 C CA . GLY A 1 1080 ? -55.545 -17.060 84.315 1.00 80.69 1080 GLY A CA 1
ATOM 7332 C C . GLY A 1 1080 ? -55.538 -16.514 85.747 1.00 80.69 1080 GLY A C 1
ATOM 7333 O O . GLY A 1 1080 ? -55.972 -15.392 85.988 1.00 80.69 1080 GLY A O 1
ATOM 7334 N N . VAL A 1 1081 ? -55.070 -17.316 86.707 1.00 87.31 1081 VAL A N 1
ATOM 7335 C CA . VAL A 1 1081 ? -54.858 -16.861 88.091 1.00 87.31 1081 VAL A CA 1
ATOM 7336 C C . VAL A 1 1081 ? -53.405 -16.440 88.255 1.00 87.31 1081 VAL A C 1
ATOM 7338 O O . VAL A 1 1081 ? -52.494 -17.254 88.125 1.00 87.31 1081 VAL A O 1
ATOM 7341 N N . VAL A 1 1082 ? -53.186 -15.151 88.507 1.00 92.19 1082 VAL A N 1
ATOM 7342 C CA . VAL A 1 1082 ? -51.851 -14.557 88.606 1.00 92.19 1082 VAL A CA 1
ATOM 7343 C C . VAL A 1 1082 ? -51.825 -13.452 89.657 1.00 92.19 1082 VAL A C 1
ATOM 7345 O O . VAL A 1 1082 ? -52.817 -12.759 89.871 1.00 92.19 1082 VAL A O 1
ATOM 7348 N N . THR A 1 1083 ? -50.684 -13.284 90.324 1.00 93.75 1083 THR A N 1
ATOM 7349 C CA . THR A 1 1083 ? -50.455 -12.156 91.236 1.00 93.75 1083 THR A CA 1
ATOM 7350 C C . THR A 1 1083 ? -49.604 -11.094 90.551 1.00 93.75 1083 THR A C 1
ATOM 7352 O O . THR A 1 1083 ? -48.477 -11.385 90.145 1.00 93.75 1083 THR A O 1
ATOM 7355 N N . LEU A 1 1084 ? -50.114 -9.864 90.472 1.00 96.38 1084 LEU A N 1
ATOM 7356 C CA . LEU A 1 1084 ? -49.294 -8.682 90.214 1.00 96.38 1084 LEU A CA 1
ATOM 7357 C C . LEU A 1 1084 ? -48.759 -8.167 91.550 1.00 96.38 1084 LEU A C 1
ATOM 7359 O O . LEU A 1 1084 ? -49.540 -7.708 92.377 1.00 96.38 1084 LEU A O 1
ATOM 7363 N N . ASN A 1 1085 ? -47.447 -8.240 91.761 1.00 96.56 1085 ASN A N 1
ATOM 7364 C CA . ASN A 1 1085 ? -46.810 -7.698 92.961 1.00 96.56 1085 ASN A CA 1
ATOM 7365 C C . ASN A 1 1085 ? -46.396 -6.248 92.698 1.00 96.56 1085 ASN A C 1
ATOM 7367 O O . ASN A 1 1085 ? -45.590 -6.008 91.802 1.00 96.56 1085 ASN A O 1
ATOM 7371 N N . VAL A 1 1086 ? -46.929 -5.307 93.467 1.00 96.88 1086 VAL A N 1
ATOM 7372 C CA . VAL A 1 1086 ? -46.603 -3.879 93.432 1.00 96.88 1086 VAL A CA 1
ATOM 7373 C C . VAL A 1 1086 ? -45.772 -3.564 94.674 1.00 96.88 1086 VAL A C 1
ATOM 7375 O O . VAL A 1 1086 ? -46.260 -3.689 95.796 1.00 96.88 1086 VAL A O 1
ATOM 7378 N N . GLY A 1 1087 ? -44.505 -3.205 94.482 1.00 94.06 1087 GLY A N 1
ATOM 7379 C CA . GLY A 1 1087 ? -43.567 -2.907 95.566 1.00 94.06 1087 GLY A CA 1
ATOM 7380 C C . GLY A 1 1087 ? -43.814 -1.553 96.238 1.00 94.06 1087 GLY A C 1
ATOM 7381 O O . GLY A 1 1087 ? -43.489 -1.401 97.412 1.00 94.06 1087 GLY A O 1
ATOM 7382 N N . GLY A 1 1088 ? -44.427 -0.601 95.530 1.00 93.94 1088 GLY A N 1
ATOM 7383 C CA . GLY A 1 1088 ? -44.877 0.679 96.077 1.00 93.94 1088 GLY A CA 1
ATOM 7384 C C . GLY A 1 1088 ? -46.350 0.682 96.498 1.00 93.94 1088 GLY A C 1
ATOM 7385 O O . GLY A 1 1088 ? -46.928 -0.342 96.874 1.00 93.94 1088 GLY A O 1
ATOM 7386 N N . SER A 1 1089 ? -46.966 1.858 96.423 1.00 94.31 1089 SER A N 1
ATOM 7387 C CA . SER A 1 1089 ? -48.396 2.080 96.636 1.00 94.31 1089 SER A CA 1
ATOM 7388 C C . SER A 1 1089 ? -49.200 1.826 95.361 1.00 94.31 1089 SER A C 1
ATOM 7390 O O . SER A 1 1089 ? -48.729 2.027 94.243 1.00 94.31 1089 SER A O 1
ATOM 7392 N N . TYR A 1 1090 ? -50.455 1.424 95.517 1.00 95.25 1090 TYR A N 1
ATOM 7393 C CA . TYR A 1 1090 ? -51.408 1.254 94.424 1.00 95.25 1090 TYR A CA 1
ATOM 7394 C C . TYR A 1 1090 ? -52.533 2.273 94.566 1.00 95.25 1090 TYR A C 1
ATOM 7396 O O . TYR A 1 1090 ? -53.101 2.412 95.644 1.00 95.25 1090 TYR A O 1
ATOM 7404 N N . SER A 1 1091 ? -52.893 2.967 93.490 1.00 93.00 1091 SER A N 1
ATOM 7405 C CA . SER A 1 1091 ? -54.051 3.861 93.475 1.00 93.00 1091 SER A CA 1
ATOM 7406 C C . SER A 1 1091 ? -54.882 3.702 92.208 1.00 93.00 1091 SER A C 1
ATOM 7408 O O . SER A 1 1091 ? -54.354 3.573 91.104 1.00 93.00 1091 SER A O 1
ATOM 7410 N N . THR A 1 1092 ? -56.201 3.761 92.342 1.00 86.94 1092 THR A N 1
ATOM 7411 C CA . THR A 1 1092 ? -57.131 3.966 91.223 1.00 86.94 1092 THR A CA 1
ATOM 7412 C C . THR A 1 1092 ? -57.512 5.442 91.166 1.00 86.94 1092 THR A C 1
ATOM 7414 O O . THR A 1 1092 ? -58.391 5.903 91.891 1.00 86.94 1092 THR A O 1
ATOM 7417 N N . ALA A 1 1093 ? -56.823 6.202 90.323 1.00 72.06 1093 ALA A N 1
ATOM 7418 C CA . ALA A 1 1093 ? -56.774 7.661 90.405 1.00 72.06 1093 ALA A CA 1
ATOM 7419 C C . ALA A 1 1093 ? -57.846 8.400 89.565 1.00 72.06 1093 ALA A C 1
ATOM 7421 O O . ALA A 1 1093 ? -57.805 9.623 89.463 1.00 72.06 1093 ALA A O 1
ATOM 7422 N N . GLY A 1 1094 ? -58.829 7.702 88.974 1.00 71.94 1094 GLY A N 1
ATOM 7423 C CA . GLY A 1 1094 ? -59.916 8.331 88.204 1.00 71.94 1094 GLY A CA 1
ATOM 7424 C C . GLY A 1 1094 ? -61.164 7.454 88.023 1.00 71.94 1094 GLY A C 1
ATOM 7425 O O . GLY A 1 1094 ? -61.096 6.235 88.142 1.00 71.94 1094 GLY A O 1
ATOM 7426 N N . ALA A 1 1095 ? -62.315 8.060 87.691 1.00 77.25 1095 ALA A N 1
ATOM 7427 C CA . ALA A 1 1095 ? -63.615 7.367 87.579 1.00 77.25 1095 ALA A CA 1
ATOM 7428 C C . ALA A 1 1095 ? -63.674 6.272 86.491 1.00 77.25 1095 ALA A C 1
ATOM 7430 O O . ALA A 1 1095 ? -64.487 5.351 86.569 1.00 77.25 1095 ALA A O 1
ATOM 7431 N N . SER A 1 1096 ? -62.805 6.370 85.483 1.00 84.56 1096 SER A N 1
ATOM 7432 C CA . SER A 1 1096 ? -62.675 5.398 84.389 1.00 84.56 1096 SER A CA 1
ATOM 7433 C C . SER A 1 1096 ? -61.632 4.309 84.660 1.00 84.56 1096 SER A C 1
ATOM 7435 O O . SER A 1 1096 ? -61.441 3.438 83.808 1.00 84.56 1096 SER A O 1
ATOM 7437 N N . ALA A 1 1097 ? -60.956 4.344 85.816 1.00 91.56 1097 ALA A N 1
ATOM 7438 C CA . ALA A 1 1097 ? -60.076 3.264 86.232 1.00 91.56 1097 ALA A CA 1
ATOM 7439 C C . ALA A 1 1097 ? -60.903 1.982 86.392 1.00 91.56 1097 ALA A C 1
ATOM 7441 O O . ALA A 1 1097 ? -61.983 2.007 86.968 1.00 91.56 1097 ALA A O 1
ATOM 7442 N N . LEU A 1 1098 ? -60.413 0.876 85.853 1.00 94.06 1098 LEU A N 1
ATOM 7443 C CA . LEU A 1 1098 ? -61.036 -0.434 85.849 1.00 94.06 1098 LEU A CA 1
ATOM 7444 C C . LEU A 1 1098 ? -59.991 -1.476 86.231 1.00 94.06 1098 LEU A C 1
ATOM 7446 O O . LEU A 1 1098 ? -58.913 -1.529 85.638 1.00 94.06 1098 LEU A O 1
ATOM 7450 N N . VAL A 1 1099 ? -60.343 -2.342 87.167 1.00 94.38 1099 VAL A N 1
ATOM 7451 C CA . VAL A 1 1099 ? -59.583 -3.543 87.500 1.00 94.38 1099 VAL A CA 1
ATOM 7452 C C . VAL A 1 1099 ? -60.393 -4.756 87.067 1.00 94.38 1099 VAL A C 1
ATOM 7454 O O . VAL A 1 1099 ? -61.562 -4.869 87.427 1.00 94.38 1099 VAL A O 1
ATOM 7457 N N . ARG A 1 1100 ? -59.794 -5.659 86.290 1.00 94.12 1100 ARG A N 1
ATOM 7458 C CA . ARG A 1 1100 ? -60.389 -6.945 85.908 1.00 94.12 1100 ARG A CA 1
ATOM 7459 C C . ARG A 1 1100 ? -59.594 -8.082 86.525 1.00 94.12 1100 ARG A C 1
ATOM 7461 O O . ARG A 1 1100 ? -58.389 -8.167 86.306 1.00 94.12 1100 ARG A O 1
ATOM 7468 N N . LEU A 1 1101 ? -60.262 -8.956 87.270 1.00 92.00 1101 LEU A N 1
ATOM 7469 C CA . LEU A 1 1101 ? -59.641 -10.092 87.959 1.00 92.00 1101 LEU A CA 1
ATOM 7470 C C . LEU A 1 1101 ? -60.431 -11.363 87.667 1.00 92.00 1101 LEU A C 1
ATOM 7472 O O . LEU A 1 1101 ? -61.660 -11.338 87.671 1.00 92.00 1101 LEU A O 1
ATOM 7476 N N . ARG A 1 1102 ? -59.738 -12.481 87.438 1.00 90.81 1102 ARG A N 1
ATOM 7477 C CA . ARG A 1 1102 ? -60.367 -13.801 87.331 1.00 90.81 1102 ARG A CA 1
ATOM 7478 C C . ARG A 1 1102 ? -60.419 -14.487 88.690 1.00 90.81 1102 ARG A C 1
ATOM 7480 O O . ARG A 1 1102 ? -59.410 -14.541 89.387 1.00 90.81 1102 ARG A O 1
ATOM 7487 N N . VAL A 1 1103 ? -61.554 -15.098 89.006 1.00 88.94 1103 VAL A N 1
ATOM 7488 C CA . VAL A 1 1103 ? -61.708 -16.012 90.147 1.00 88.94 1103 VAL A CA 1
ATOM 7489 C C . VAL A 1 1103 ? -61.892 -17.419 89.590 1.00 88.94 1103 VAL A C 1
ATOM 7491 O O . VAL A 1 1103 ? -62.758 -17.631 88.741 1.00 88.94 1103 VAL A O 1
ATOM 7494 N N . ALA A 1 1104 ? -61.051 -18.363 90.014 1.00 86.81 1104 ALA A N 1
ATOM 7495 C CA . ALA A 1 1104 ? -61.033 -19.733 89.489 1.00 86.81 1104 ALA A CA 1
ATOM 7496 C C . ALA A 1 1104 ? -61.335 -20.807 90.548 1.00 86.81 1104 ALA A C 1
ATOM 7498 O O . ALA A 1 1104 ? -61.433 -21.981 90.206 1.00 86.81 1104 ALA A O 1
ATOM 7499 N N . GLY A 1 1105 ? -61.483 -20.426 91.817 1.00 87.06 1105 GLY A N 1
ATOM 7500 C CA . GLY A 1 1105 ? -61.844 -21.322 92.914 1.00 87.06 1105 GLY A CA 1
ATOM 7501 C C . GLY A 1 1105 ? -61.779 -20.616 94.267 1.00 87.06 1105 GLY A C 1
ATOM 7502 O O . GLY A 1 1105 ? -61.319 -19.474 94.349 1.00 87.06 1105 GLY A O 1
ATOM 7503 N N . ASN A 1 1106 ? -62.194 -21.304 95.332 1.00 88.81 1106 ASN A N 1
ATOM 7504 C CA . ASN A 1 1106 ? -62.035 -20.822 96.705 1.00 88.81 1106 ASN A CA 1
ATOM 7505 C C . ASN A 1 1106 ? -60.543 -20.587 97.029 1.00 88.81 1106 ASN A C 1
ATOM 7507 O O . ASN A 1 1106 ? -59.695 -21.445 96.783 1.00 88.81 1106 ASN A O 1
ATOM 7511 N N . GLY A 1 1107 ? -60.208 -19.387 97.498 1.00 85.56 1107 GLY A N 1
ATOM 7512 C CA . GLY A 1 1107 ? -58.847 -18.902 97.740 1.00 85.56 1107 GLY A CA 1
ATOM 7513 C C . GLY A 1 1107 ? -58.004 -18.657 96.480 1.00 85.56 1107 GLY A C 1
ATOM 7514 O O . GLY A 1 1107 ? -56.903 -18.118 96.581 1.00 85.56 1107 GLY A O 1
ATOM 7515 N N . ASN A 1 1108 ? -58.501 -19.019 95.292 1.00 88.38 1108 ASN A N 1
ATOM 7516 C CA . ASN A 1 1108 ? -57.741 -19.041 94.046 1.00 88.38 1108 ASN A CA 1
ATOM 7517 C C . ASN A 1 1108 ? -58.269 -17.994 93.056 1.00 88.38 1108 ASN A C 1
ATOM 7519 O O . ASN A 1 1108 ? -59.106 -18.271 92.190 1.00 88.38 1108 ASN A O 1
ATOM 7523 N N . ALA A 1 1109 ? -57.759 -16.772 93.183 1.00 89.56 1109 ALA A N 1
ATOM 7524 C CA . ALA A 1 1109 ? -58.079 -15.667 92.293 1.00 89.56 1109 ALA A CA 1
ATOM 7525 C C . ALA A 1 1109 ? -56.826 -14.919 91.849 1.00 89.56 1109 ALA A C 1
ATOM 7527 O O . ALA A 1 1109 ? -55.809 -14.872 92.548 1.00 89.56 1109 ALA A O 1
ATOM 7528 N N . ALA A 1 1110 ? -56.915 -14.317 90.666 1.00 93.19 1110 ALA A N 1
ATOM 7529 C CA . ALA A 1 1110 ? -55.969 -13.298 90.271 1.00 93.19 1110 ALA A CA 1
ATOM 7530 C C . ALA A 1 1110 ? -56.059 -12.128 91.254 1.00 93.19 1110 ALA A C 1
ATOM 7532 O O . ALA A 1 1110 ? -57.156 -11.721 91.645 1.00 93.19 1110 ALA A O 1
ATOM 7533 N N . ARG A 1 1111 ? -54.906 -11.590 91.646 1.00 94.44 1111 ARG A N 1
ATOM 7534 C CA . ARG A 1 1111 ? -54.839 -10.570 92.694 1.00 94.44 1111 ARG A CA 1
ATOM 7535 C C . ARG A 1 1111 ? -53.766 -9.525 92.437 1.00 94.44 1111 ARG A C 1
ATOM 7537 O O . ARG A 1 1111 ? -52.735 -9.809 91.823 1.00 94.44 1111 ARG A O 1
ATOM 7544 N N . ILE A 1 1112 ? -53.991 -8.331 92.969 1.00 95.69 1112 ILE A N 1
ATOM 7545 C CA . ILE A 1 1112 ? -52.986 -7.268 93.047 1.00 95.69 1112 ILE A CA 1
ATOM 7546 C C . ILE A 1 1112 ? -52.441 -7.260 94.475 1.00 95.69 1112 ILE A C 1
ATOM 7548 O O . ILE A 1 1112 ? -53.146 -6.895 95.411 1.00 95.69 1112 ILE A O 1
ATOM 7552 N N . ALA A 1 1113 ? -51.197 -7.696 94.647 1.00 95.56 1113 ALA A N 1
ATOM 7553 C CA . ALA A 1 1113 ? -50.525 -7.700 95.937 1.00 95.56 1113 ALA A CA 1
ATOM 7554 C C . ALA A 1 1113 ? -49.660 -6.447 96.073 1.00 95.56 1113 ALA A C 1
ATOM 7556 O O . ALA A 1 1113 ? -48.676 -6.302 95.355 1.00 95.56 1113 ALA A O 1
ATOM 7557 N N . VAL A 1 1114 ? -50.030 -5.546 96.974 1.00 96.56 1114 VAL A N 1
ATOM 7558 C CA . VAL A 1 1114 ? -49.388 -4.244 97.178 1.00 96.56 1114 VAL A CA 1
ATOM 7559 C C . VAL A 1 1114 ? -48.594 -4.287 98.482 1.00 96.56 1114 VAL A C 1
ATOM 7561 O O . VAL A 1 1114 ? -49.104 -4.751 99.500 1.00 96.56 1114 VAL A O 1
ATOM 7564 N N . ALA A 1 1115 ? -47.342 -3.836 98.469 1.00 93.75 1115 ALA A N 1
ATOM 7565 C CA . ALA A 1 1115 ? -46.545 -3.715 99.690 1.00 93.75 1115 ALA A CA 1
ATOM 7566 C C . ALA A 1 1115 ? -46.865 -2.410 100.448 1.00 93.75 1115 ALA A C 1
ATOM 7568 O O . ALA A 1 1115 ? -46.943 -2.403 101.678 1.00 93.75 1115 ALA A O 1
ATOM 7569 N N . GLY A 1 1116 ? -47.107 -1.312 99.723 1.00 92.94 1116 GLY A N 1
ATOM 7570 C CA . GLY A 1 1116 ? -47.573 -0.035 100.269 1.00 92.94 1116 GLY A CA 1
ATOM 7571 C C . GLY A 1 1116 ? -49.091 0.035 100.483 1.00 92.94 1116 GLY A C 1
ATOM 7572 O O . GLY A 1 1116 ? -49.778 -0.983 100.620 1.00 92.94 1116 GLY A O 1
ATOM 7573 N N . THR A 1 1117 ? -49.620 1.259 100.503 1.00 93.44 1117 THR A N 1
ATOM 7574 C CA . THR A 1 1117 ? -51.059 1.524 100.631 1.00 93.44 1117 THR A CA 1
ATOM 7575 C C . THR A 1 1117 ? -51.784 1.240 99.315 1.00 93.44 1117 THR A C 1
ATOM 7577 O O . THR A 1 1117 ? -51.336 1.662 98.248 1.00 93.44 1117 THR A O 1
ATOM 7580 N N . ALA A 1 1118 ? -52.937 0.572 99.383 1.00 93.12 1118 ALA A N 1
ATOM 7581 C CA . ALA A 1 1118 ? -53.869 0.408 98.271 1.00 93.12 1118 ALA A CA 1
ATOM 7582 C C . ALA A 1 1118 ? -55.041 1.396 98.417 1.00 93.12 1118 ALA A C 1
ATOM 7584 O O . ALA A 1 1118 ? -55.911 1.224 99.269 1.00 93.12 1118 ALA A O 1
ATOM 7585 N N . SER A 1 1119 ? -55.064 2.442 97.592 1.00 93.44 1119 SER A N 1
ATOM 7586 C CA . SER A 1 1119 ? -56.130 3.445 97.533 1.00 93.44 1119 SER A CA 1
ATOM 7587 C C . SER A 1 1119 ? -57.109 3.127 96.402 1.00 93.44 1119 SER A C 1
ATOM 7589 O O . SER A 1 1119 ? -56.760 3.153 95.219 1.00 93.44 1119 SER A O 1
ATOM 7591 N N . LEU A 1 1120 ? -58.337 2.786 96.776 1.00 92.19 1120 LEU A N 1
ATOM 7592 C CA . LEU A 1 1120 ? -59.357 2.239 95.891 1.00 92.19 1120 LEU A CA 1
ATOM 7593 C C . LEU A 1 1120 ? -60.420 3.272 95.515 1.00 92.19 1120 LEU A C 1
ATOM 7595 O O . LEU A 1 1120 ? -60.741 4.197 96.256 1.00 92.19 1120 LEU A O 1
ATOM 7599 N N . GLY A 1 1121 ? -60.980 3.052 94.336 1.00 87.56 1121 GLY A N 1
ATOM 7600 C CA . GLY A 1 1121 ? -61.836 3.940 93.569 1.00 87.56 1121 GLY A CA 1
ATOM 7601 C C . GLY A 1 1121 ? -62.047 3.330 92.179 1.00 87.56 1121 GLY A C 1
ATOM 7602 O O . GLY A 1 1121 ? -61.589 2.223 91.896 1.00 87.56 1121 GLY A O 1
ATOM 7603 N N . GLY A 1 1122 ? -62.757 4.027 91.291 1.00 89.81 1122 GLY A N 1
ATOM 7604 C CA . GLY A 1 1122 ? -63.067 3.485 89.961 1.00 89.81 1122 GLY A CA 1
ATOM 7605 C C . GLY A 1 1122 ? -63.821 2.145 90.020 1.00 89.81 1122 GLY A C 1
ATOM 7606 O O . GLY A 1 1122 ? -64.523 1.842 90.977 1.00 89.81 1122 GLY A O 1
ATOM 7607 N N . LYS A 1 1123 ? -63.698 1.325 88.982 1.00 93.81 1123 LYS A N 1
ATOM 7608 C CA . LYS A 1 1123 ? -64.511 0.126 88.765 1.00 93.81 1123 LYS A CA 1
ATOM 7609 C C . LYS A 1 1123 ? -63.722 -1.157 89.016 1.00 93.81 1123 LYS A C 1
ATOM 7611 O O . LYS A 1 1123 ? -62.566 -1.275 88.617 1.00 93.81 1123 LYS A O 1
ATOM 7616 N N . LEU A 1 1124 ? -64.385 -2.158 89.578 1.00 92.19 1124 LEU A N 1
ATOM 7617 C CA . LEU A 1 1124 ? -63.911 -3.539 89.637 1.00 92.19 1124 LEU A CA 1
ATOM 7618 C C . LEU A 1 1124 ? -64.824 -4.413 88.774 1.00 92.19 1124 LEU A C 1
ATOM 7620 O O . LEU A 1 1124 ? -66.045 -4.273 88.791 1.00 92.19 1124 LEU A O 1
ATOM 7624 N N . THR A 1 1125 ? -64.250 -5.328 88.008 1.00 92.38 1125 THR A N 1
ATOM 7625 C CA . THR A 1 1125 ? -64.989 -6.376 87.308 1.00 92.38 1125 THR A CA 1
ATOM 7626 C C . THR A 1 1125 ? -64.374 -7.719 87.637 1.00 92.38 1125 THR A C 1
ATOM 7628 O O . THR A 1 1125 ? -63.185 -7.953 87.409 1.00 92.38 1125 THR A O 1
ATOM 7631 N N . ILE A 1 1126 ? -65.205 -8.603 88.162 1.00 88.62 1126 ILE A N 1
ATOM 7632 C CA . ILE A 1 1126 ? -64.839 -9.973 88.471 1.00 88.62 1126 ILE A CA 1
ATOM 7633 C C . ILE A 1 1126 ? -65.253 -10.839 87.285 1.00 88.62 1126 ILE A C 1
ATOM 7635 O O . ILE A 1 1126 ? -66.375 -10.763 86.789 1.00 88.62 1126 ILE A O 1
ATOM 7639 N N . LEU A 1 1127 ? -64.315 -11.636 86.792 1.00 88.38 1127 LEU A N 1
ATOM 7640 C CA . LEU A 1 1127 ? -64.548 -12.621 85.748 1.00 88.38 1127 LEU A CA 1
ATOM 7641 C C . LEU A 1 1127 ? -64.687 -13.984 86.427 1.00 88.38 1127 LEU A C 1
ATOM 7643 O O . LEU A 1 1127 ? -63.686 -14.595 86.819 1.00 88.38 1127 LEU A O 1
ATOM 7647 N N . ASN A 1 1128 ? -65.931 -14.434 86.593 1.00 77.94 1128 ASN A N 1
ATOM 7648 C CA . ASN A 1 1128 ? -66.250 -15.699 87.249 1.00 77.94 1128 ASN A CA 1
ATOM 7649 C C . ASN A 1 1128 ? -65.906 -16.877 86.333 1.00 77.94 1128 ASN A C 1
ATOM 7651 O O . ASN A 1 1128 ? -66.614 -17.165 85.372 1.00 77.94 1128 ASN A O 1
ATOM 7655 N N . GLY A 1 1129 ? -64.808 -17.566 86.642 1.00 75.31 1129 GLY A N 1
ATOM 7656 C CA . GLY A 1 1129 ? -64.473 -18.879 86.084 1.00 75.31 1129 GLY A CA 1
ATOM 7657 C C . GLY A 1 1129 ? -64.858 -20.029 87.017 1.00 75.31 1129 GLY A C 1
ATOM 7658 O O . GLY A 1 1129 ? -64.384 -21.143 86.826 1.00 75.31 1129 GLY A O 1
ATOM 7659 N N . TYR A 1 1130 ? -65.652 -19.744 88.051 1.00 81.88 1130 TYR A N 1
ATOM 7660 C CA . TYR A 1 1130 ? -65.947 -20.633 89.166 1.00 81.88 1130 TYR A CA 1
ATOM 7661 C C . TYR A 1 1130 ? -67.396 -20.455 89.636 1.00 81.88 1130 TYR A C 1
ATOM 7663 O O . TYR A 1 1130 ? -67.905 -19.334 89.647 1.00 81.88 1130 TYR A O 1
ATOM 7671 N N . SER A 1 1131 ? -68.036 -21.560 90.026 1.00 82.81 1131 SER A N 1
ATOM 7672 C CA . SER A 1 1131 ? -69.343 -21.588 90.689 1.00 82.81 1131 SER A CA 1
ATOM 7673 C C . SER A 1 1131 ? -69.116 -21.774 92.194 1.00 82.81 1131 SER A C 1
ATOM 7675 O O . SER A 1 1131 ? -68.751 -22.879 92.598 1.00 82.81 1131 SER A O 1
ATOM 7677 N N . PRO A 1 1132 ? -69.278 -20.730 93.019 1.00 82.56 1132 PRO A N 1
ATOM 7678 C CA . PRO A 1 1132 ? -68.941 -20.775 94.432 1.00 82.56 1132 PRO A CA 1
ATOM 7679 C C . PRO A 1 1132 ? -70.019 -21.429 95.292 1.00 82.56 1132 PRO A C 1
ATOM 7681 O O . PRO A 1 1132 ? -71.218 -21.270 95.048 1.00 82.56 1132 PRO A O 1
ATOM 7684 N N . ALA A 1 1133 ? -69.578 -22.113 96.343 1.00 86.25 1133 ALA A N 1
ATOM 7685 C CA . ALA A 1 1133 ? -70.397 -22.507 97.477 1.00 86.25 1133 ALA A CA 1
ATOM 7686 C C . ALA A 1 1133 ? -70.469 -21.368 98.510 1.00 86.25 1133 ALA A C 1
ATOM 7688 O O . ALA A 1 1133 ? -69.556 -20.546 98.622 1.00 86.25 1133 ALA A O 1
ATOM 7689 N N . ALA A 1 1134 ? -71.552 -21.330 99.290 1.00 81.81 1134 ALA A N 1
ATOM 7690 C CA . ALA A 1 1134 ? -71.677 -20.381 100.393 1.00 81.81 1134 ALA A CA 1
ATOM 7691 C C . ALA A 1 1134 ? -70.492 -20.534 101.369 1.00 81.81 1134 ALA A C 1
ATOM 7693 O O . ALA A 1 1134 ? -70.180 -21.641 101.810 1.00 81.81 1134 ALA A O 1
ATOM 7694 N N . GLY A 1 1135 ? -69.830 -19.423 101.696 1.00 83.62 1135 GLY A N 1
ATOM 7695 C CA . GLY A 1 1135 ? -68.633 -19.385 102.543 1.00 83.62 1135 GLY A CA 1
ATOM 7696 C C . GLY A 1 1135 ? -67.296 -19.415 101.794 1.00 83.62 1135 GLY A C 1
ATOM 7697 O O . GLY A 1 1135 ? -66.264 -19.161 102.418 1.00 83.62 1135 GLY A O 1
ATOM 7698 N N . ASP A 1 1136 ? -67.282 -19.657 100.480 1.00 90.38 1136 ASP A N 1
ATOM 7699 C CA . ASP A 1 1136 ? -66.058 -19.510 99.689 1.00 90.38 1136 ASP A CA 1
ATOM 7700 C C . ASP A 1 1136 ? -65.581 -18.058 99.699 1.00 90.38 1136 ASP A C 1
ATOM 7702 O O . ASP A 1 1136 ? -66.386 -17.124 99.663 1.00 90.38 1136 ASP A O 1
ATOM 7706 N N . THR A 1 1137 ? -64.261 -17.855 99.719 1.00 90.44 1137 THR A N 1
ATOM 7707 C CA . THR A 1 1137 ? -63.666 -16.513 99.700 1.00 90.44 1137 THR A CA 1
ATOM 7708 C C . THR A 1 1137 ? -62.543 -16.409 98.683 1.00 90.44 1137 THR A C 1
ATOM 7710 O O . THR A 1 1137 ? -61.884 -17.395 98.372 1.00 90.44 1137 THR A O 1
ATOM 7713 N N . ALA A 1 1138 ? -62.284 -15.216 98.156 1.00 90.38 1138 ALA A N 1
ATOM 7714 C CA . ALA A 1 1138 ? -61.119 -14.981 97.309 1.00 90.38 1138 ALA A CA 1
ATOM 7715 C C . ALA A 1 1138 ? -60.560 -13.570 97.502 1.00 90.38 1138 ALA A C 1
ATOM 7717 O O . ALA A 1 1138 ? -61.291 -12.585 97.418 1.00 90.38 1138 ALA A O 1
ATOM 7718 N N . THR A 1 1139 ? -59.254 -13.466 97.744 1.00 93.12 1139 THR A N 1
ATOM 7719 C CA . THR A 1 1139 ? -58.572 -12.178 97.918 1.00 93.12 1139 THR A CA 1
ATOM 7720 C C . THR A 1 1139 ? -58.227 -11.570 96.564 1.00 93.12 1139 THR A C 1
ATOM 7722 O O . THR A 1 1139 ? -57.555 -12.192 95.745 1.00 93.12 1139 THR A O 1
ATOM 7725 N N . LEU A 1 1140 ? -58.665 -10.334 96.351 1.00 92.19 1140 LEU A N 1
ATOM 7726 C CA . LEU A 1 1140 ? -58.543 -9.598 95.095 1.00 92.19 1140 LEU A CA 1
ATOM 7727 C C . LEU A 1 1140 ? -57.427 -8.549 95.148 1.00 92.19 1140 LEU A C 1
ATOM 7729 O O . LEU A 1 1140 ? -56.686 -8.371 94.180 1.00 92.19 1140 LEU A O 1
ATOM 7733 N N . VAL A 1 1141 ? -57.286 -7.869 96.285 1.00 94.06 1141 VAL A N 1
ATOM 7734 C CA . VAL A 1 1141 ? -56.234 -6.876 96.532 1.00 94.06 1141 VAL A CA 1
ATOM 7735 C C . VAL A 1 1141 ? -55.690 -7.079 97.942 1.00 94.06 1141 VAL A C 1
ATOM 7737 O O . VAL A 1 1141 ? -56.467 -7.322 98.858 1.00 94.06 1141 VAL A O 1
ATOM 7740 N N . THR A 1 1142 ? -54.380 -6.969 98.137 1.00 94.88 1142 THR A N 1
ATOM 7741 C CA . THR A 1 1142 ? -53.758 -6.892 99.473 1.00 94.88 1142 THR A CA 1
ATOM 7742 C C . THR A 1 1142 ? -52.895 -5.643 99.570 1.00 94.88 1142 THR A C 1
ATOM 7744 O O . THR A 1 1142 ? -52.344 -5.226 98.555 1.00 94.88 1142 THR A O 1
ATOM 7747 N N . GLY A 1 1143 ? -52.754 -5.066 100.761 1.00 92.56 1143 GLY A N 1
ATOM 7748 C CA . GLY A 1 1143 ? -51.938 -3.878 101.033 1.00 92.56 1143 GLY A CA 1
ATOM 7749 C C . GLY A 1 1143 ? -51.484 -3.818 102.493 1.00 92.56 1143 GLY A C 1
ATOM 7750 O O . GLY A 1 1143 ? -52.061 -4.490 103.346 1.00 92.56 1143 GLY A O 1
ATOM 7751 N N . SER A 1 1144 ? -50.486 -2.985 102.807 1.00 91.19 1144 SER A N 1
ATOM 7752 C CA . SER A 1 1144 ? -50.170 -2.647 104.212 1.00 91.19 1144 SER A CA 1
ATOM 7753 C C . SER A 1 1144 ? -51.260 -1.788 104.862 1.00 91.19 1144 SER A C 1
ATOM 7755 O O . SER A 1 1144 ? -51.393 -1.771 106.081 1.00 91.19 1144 SER A O 1
ATOM 7757 N N . SER A 1 1145 ? -52.053 -1.103 104.036 1.00 93.50 1145 SER A N 1
ATOM 7758 C CA . SER A 1 1145 ? -53.377 -0.580 104.368 1.00 93.50 1145 SER A CA 1
ATOM 7759 C C . SER A 1 1145 ? -54.226 -0.482 103.097 1.00 93.50 1145 SER A C 1
ATOM 7761 O O . SER A 1 1145 ? -53.701 -0.203 102.014 1.00 93.50 1145 SER A O 1
ATOM 7763 N N . VAL A 1 1146 ? -55.532 -0.708 103.211 1.00 93.00 1146 VAL A N 1
ATOM 7764 C CA . VAL A 1 1146 ? -56.519 -0.517 102.141 1.00 93.00 1146 VAL A CA 1
ATOM 7765 C C . VAL A 1 1146 ? -57.413 0.663 102.512 1.00 93.00 1146 VAL A C 1
ATOM 7767 O O . VAL A 1 1146 ? -57.978 0.712 103.602 1.00 93.00 1146 VAL A O 1
ATOM 7770 N N . THR A 1 1147 ? -57.534 1.637 101.611 1.00 90.12 1147 THR A N 1
ATOM 7771 C CA . THR A 1 1147 ? -58.322 2.860 101.826 1.00 90.12 1147 THR A CA 1
ATOM 7772 C C . THR A 1 1147 ? -59.277 3.095 100.658 1.00 90.12 1147 THR A C 1
ATOM 7774 O O . THR A 1 1147 ? -58.918 2.862 99.507 1.00 90.12 1147 THR A O 1
ATOM 7777 N N . GLY A 1 1148 ? -60.496 3.562 100.941 1.00 89.69 1148 GLY A N 1
ATOM 7778 C CA . GLY A 1 1148 ? -61.545 3.734 99.928 1.00 89.69 1148 GLY A CA 1
ATOM 7779 C C . GLY A 1 1148 ? -62.230 2.424 99.509 1.00 89.69 1148 GLY A C 1
ATOM 7780 O O . GLY A 1 1148 ? -61.997 1.365 100.087 1.00 89.69 1148 GLY A O 1
ATOM 7781 N N . ALA A 1 1149 ? -63.098 2.506 98.500 1.00 89.88 1149 ALA A N 1
ATOM 7782 C CA . ALA A 1 1149 ? -63.829 1.378 97.921 1.00 89.88 1149 ALA A CA 1
ATOM 7783 C C . ALA A 1 1149 ? -63.986 1.576 96.406 1.00 89.88 1149 ALA A C 1
ATOM 7785 O O . ALA A 1 1149 ? -63.947 2.707 95.917 1.00 89.88 1149 ALA A O 1
ATOM 7786 N N . PHE A 1 1150 ? -64.194 0.496 95.649 1.00 91.62 1150 PHE A N 1
ATOM 7787 C CA . PHE A 1 1150 ? -64.537 0.619 94.230 1.00 91.62 1150 PHE A CA 1
ATOM 7788 C C . PHE A 1 1150 ? -65.901 1.310 94.083 1.00 91.62 1150 PHE A C 1
ATOM 7790 O O . PHE A 1 1150 ? -66.869 0.932 94.739 1.00 91.62 1150 PHE A O 1
ATOM 7797 N N . SER A 1 1151 ? -65.994 2.305 93.200 1.00 89.19 1151 SER A N 1
ATOM 7798 C CA . SER A 1 1151 ? -67.225 3.058 92.932 1.00 89.19 1151 SER A CA 1
ATOM 7799 C C . SER A 1 1151 ? -68.293 2.237 92.210 1.00 89.19 1151 SER A C 1
ATOM 7801 O O . SER A 1 1151 ? -69.472 2.575 92.268 1.00 89.19 1151 SER A O 1
ATOM 7803 N N . SER A 1 1152 ? -67.903 1.152 91.539 1.00 89.88 1152 SER A N 1
ATOM 7804 C CA . SER A 1 1152 ? -68.830 0.133 91.047 1.00 89.88 1152 SER A CA 1
ATOM 7805 C C . SER A 1 1152 ? -68.134 -1.215 90.943 1.00 89.88 1152 SER A C 1
ATOM 7807 O O . SER A 1 1152 ? -66.987 -1.278 90.490 1.00 89.88 1152 SER A O 1
ATOM 7809 N N . VAL A 1 1153 ? -68.847 -2.284 91.279 1.00 90.00 1153 VAL A N 1
ATOM 7810 C CA . VAL A 1 1153 ? -68.377 -3.659 91.113 1.00 90.00 1153 VAL A CA 1
ATOM 7811 C C . VAL A 1 1153 ? -69.331 -4.394 90.178 1.00 90.00 1153 VAL A C 1
ATOM 7813 O O . VAL A 1 1153 ? -70.542 -4.330 90.359 1.00 90.00 1153 VAL A O 1
ATOM 7816 N N . ALA A 1 1154 ? -68.786 -5.076 89.176 1.00 89.50 1154 ALA A N 1
ATOM 7817 C CA . ALA A 1 1154 ? -69.530 -5.907 88.232 1.00 89.50 1154 ALA A CA 1
ATOM 7818 C C . ALA A 1 1154 ? -69.033 -7.360 88.272 1.00 89.50 1154 ALA A C 1
ATOM 7820 O O . ALA A 1 1154 ? -67.880 -7.611 88.628 1.00 89.50 1154 ALA A O 1
ATOM 7821 N N . GLY A 1 1155 ? -69.888 -8.305 87.866 1.00 85.25 1155 GLY A N 1
ATOM 7822 C CA . GLY A 1 1155 ? -69.561 -9.737 87.853 1.00 85.25 1155 GLY A CA 1
ATOM 7823 C C . GLY A 1 1155 ? -69.693 -10.422 89.216 1.00 85.25 1155 GLY A C 1
ATOM 7824 O O . GLY A 1 1155 ? -68.985 -11.386 89.488 1.00 85.25 1155 GLY A O 1
ATOM 7825 N N . LEU A 1 1156 ? -70.567 -9.909 90.088 1.00 83.31 1156 LEU A N 1
ATOM 7826 C CA . LEU A 1 1156 ? -70.871 -10.535 91.380 1.00 83.31 1156 LEU A CA 1
ATOM 7827 C C . LEU A 1 1156 ? -71.849 -11.710 91.256 1.00 83.31 1156 LEU A C 1
ATOM 7829 O O . LEU A 1 1156 ? -71.842 -12.592 92.112 1.00 83.31 1156 LEU A O 1
ATOM 7833 N N . ASP A 1 1157 ? -72.620 -11.757 90.169 1.00 75.88 1157 ASP A N 1
ATOM 7834 C CA . ASP A 1 1157 ? -73.489 -12.885 89.847 1.00 75.88 1157 ASP A CA 1
ATOM 7835 C C . ASP A 1 1157 ? -72.623 -14.095 89.485 1.00 75.88 1157 ASP A C 1
ATOM 7837 O O . ASP A 1 1157 ? -71.910 -14.100 88.471 1.00 75.88 1157 ASP A O 1
ATOM 7841 N N . ALA A 1 1158 ? -72.635 -15.112 90.341 1.00 64.44 1158 ALA A N 1
ATOM 7842 C CA . ALA A 1 1158 ? -72.004 -16.380 90.034 1.00 64.44 1158 ALA A CA 1
ATOM 7843 C C . ALA A 1 1158 ? -73.005 -17.313 89.324 1.00 64.44 1158 ALA A C 1
ATOM 7845 O O . ALA A 1 1158 ? -74.215 -17.126 89.446 1.00 64.44 1158 ALA A O 1
ATOM 7846 N N . PRO A 1 1159 ? -72.549 -18.318 88.556 1.00 59.41 1159 PRO A N 1
ATOM 7847 C CA . PRO A 1 1159 ? -73.454 -19.297 87.958 1.00 59.41 1159 PRO A CA 1
ATOM 7848 C C . PRO A 1 1159 ? -74.135 -20.137 89.058 1.00 59.41 1159 PRO A C 1
ATOM 7850 O O . PRO A 1 1159 ? -73.536 -21.079 89.558 1.00 59.41 1159 PRO A O 1
ATOM 7853 N N . GLY A 1 1160 ? -75.364 -19.803 89.466 1.00 65.06 1160 GLY A N 1
ATOM 7854 C CA . GLY A 1 1160 ? -76.085 -20.513 90.536 1.00 65.06 1160 GLY A CA 1
ATOM 7855 C C . GLY A 1 1160 ? -76.880 -19.581 91.466 1.00 65.06 1160 GLY A C 1
ATOM 7856 O O . GLY A 1 1160 ? -77.062 -18.414 91.132 1.00 65.06 1160 GLY A O 1
ATOM 7857 N N . PRO A 1 1161 ? -77.388 -20.076 92.616 1.00 69.06 1161 PRO A N 1
ATOM 7858 C CA . PRO A 1 1161 ? -78.127 -19.258 93.587 1.00 69.06 1161 PRO A CA 1
ATOM 7859 C C . PRO A 1 1161 ? -77.226 -18.375 94.469 1.00 69.06 1161 PRO A C 1
ATOM 7861 O O . PRO A 1 1161 ? -77.744 -17.544 95.208 1.00 69.06 1161 PRO A O 1
ATOM 7864 N N . THR A 1 1162 ? -75.907 -18.575 94.425 1.00 73.56 1162 THR A N 1
ATOM 7865 C CA . THR A 1 1162 ? -74.915 -17.875 95.247 1.00 73.56 1162 THR A CA 1
ATOM 7866 C C . THR A 1 1162 ? -74.435 -16.594 94.573 1.00 73.56 1162 THR A C 1
ATOM 7868 O O . THR A 1 1162 ? -74.120 -16.573 93.381 1.00 73.56 1162 THR A O 1
ATOM 7871 N N . VAL A 1 1163 ? -74.340 -15.516 95.350 1.00 78.25 1163 VAL A N 1
ATOM 7872 C CA . VAL A 1 1163 ? -73.871 -14.209 94.868 1.00 78.25 1163 VAL A CA 1
ATOM 7873 C C . VAL A 1 1163 ? -72.617 -13.819 95.638 1.00 78.25 1163 VAL A C 1
ATOM 7875 O O . VAL A 1 1163 ? -72.527 -13.978 96.857 1.00 78.25 1163 VAL A O 1
ATOM 7878 N N . TRP A 1 1164 ? -71.617 -13.299 94.933 1.00 85.12 1164 TRP A N 1
ATOM 7879 C CA . TRP A 1 1164 ? -70.441 -12.738 95.582 1.00 85.12 1164 TRP A CA 1
ATOM 7880 C C . TRP A 1 1164 ? -70.777 -11.405 96.254 1.00 85.12 1164 TRP A C 1
ATOM 7882 O O . TRP A 1 1164 ? -71.415 -10.532 95.672 1.00 85.12 1164 TRP A O 1
ATOM 7892 N N . SER A 1 1165 ? -70.257 -11.197 97.457 1.00 87.69 1165 SER A N 1
ATOM 7893 C CA . SER A 1 1165 ? -70.229 -9.895 98.126 1.00 87.69 1165 SER A CA 1
ATOM 7894 C C . SER A 1 1165 ? -68.786 -9.424 98.270 1.00 87.69 1165 SER A C 1
ATOM 7896 O O . SER A 1 1165 ? -67.900 -10.226 98.565 1.00 87.69 1165 SER A O 1
ATOM 7898 N N . VAL A 1 1166 ? -68.520 -8.133 98.048 1.00 91.00 1166 VAL A N 1
ATOM 7899 C CA . VAL A 1 1166 ? -67.178 -7.562 98.253 1.00 91.00 1166 VAL A CA 1
ATOM 7900 C C . VAL A 1 1166 ? -67.030 -7.102 99.697 1.00 91.00 1166 VAL A C 1
ATOM 7902 O O . VAL A 1 1166 ? -67.841 -6.326 100.195 1.00 91.00 1166 VAL A O 1
ATOM 7905 N N . GLN A 1 1167 ? -65.961 -7.548 100.347 1.00 92.31 1167 GLN A N 1
ATOM 7906 C CA . GLN A 1 1167 ? -65.566 -7.164 101.693 1.00 92.31 1167 GLN A CA 1
ATOM 7907 C C . GLN A 1 1167 ? -64.274 -6.347 101.634 1.00 92.31 1167 GLN A C 1
ATOM 7909 O O . GLN A 1 1167 ? -63.271 -6.785 101.064 1.00 92.31 1167 GLN A O 1
ATOM 7914 N N . TYR A 1 1168 ? -64.306 -5.168 102.250 1.00 92.38 1168 TYR A N 1
ATOM 7915 C CA . TYR A 1 1168 ? -63.161 -4.269 102.371 1.00 92.38 1168 TYR A CA 1
ATOM 7916 C C . TYR A 1 1168 ? -62.616 -4.361 103.798 1.00 92.38 1168 TYR A C 1
ATOM 7918 O O . TYR A 1 1168 ? -63.246 -3.883 104.742 1.00 92.38 1168 TYR A O 1
ATOM 7926 N N . GLY A 1 1169 ? -61.483 -5.038 103.956 1.00 91.00 1169 GLY A N 1
ATOM 7927 C CA . GLY A 1 1169 ? -60.742 -5.144 105.207 1.00 91.00 1169 GLY A CA 1
ATOM 7928 C C . GLY A 1 1169 ? -59.696 -4.039 105.349 1.00 91.00 1169 GLY A C 1
ATOM 7929 O O . GLY A 1 1169 ? -59.438 -3.278 104.420 1.00 91.00 1169 GLY A O 1
ATOM 7930 N N . ALA A 1 1170 ? -59.057 -3.969 106.521 1.00 88.50 1170 ALA A N 1
ATOM 7931 C CA . ALA A 1 1170 ? -57.997 -2.990 106.777 1.00 88.50 1170 ALA A CA 1
ATOM 7932 C C . ALA A 1 1170 ? -56.768 -3.196 105.872 1.00 88.50 1170 ALA A C 1
ATOM 7934 O O . ALA A 1 1170 ? -56.107 -2.224 105.515 1.00 88.50 1170 ALA A O 1
ATOM 7935 N N . ASN A 1 1171 ? -56.489 -4.448 105.483 1.00 92.94 1171 ASN A N 1
ATOM 7936 C CA . ASN A 1 1171 ? -55.279 -4.841 104.749 1.00 92.94 1171 ASN A CA 1
ATOM 7937 C C . ASN A 1 1171 ? -55.579 -5.614 103.451 1.00 92.94 1171 ASN A C 1
ATOM 7939 O O . ASN A 1 1171 ? -54.662 -5.967 102.707 1.00 92.94 1171 ASN A O 1
ATOM 7943 N N . ASP A 1 1172 ? -56.845 -5.904 103.155 1.00 93.31 1172 ASP A N 1
ATOM 7944 C CA . ASP A 1 1172 ? -57.240 -6.681 101.985 1.00 93.31 1172 ASP A CA 1
ATOM 7945 C C . ASP A 1 1172 ? -58.620 -6.292 101.441 1.00 93.31 1172 ASP A C 1
ATOM 7947 O O . ASP A 1 1172 ? -59.487 -5.777 102.140 1.00 93.31 1172 ASP A O 1
ATOM 7951 N N . VAL A 1 1173 ? -58.823 -6.561 100.155 1.00 93.38 1173 VAL A N 1
ATOM 7952 C CA . VAL A 1 1173 ? -60.145 -6.647 99.535 1.00 93.38 1173 VAL A CA 1
ATOM 7953 C C . VAL A 1 1173 ? -60.354 -8.086 99.137 1.00 93.38 1173 VAL A C 1
ATOM 7955 O O . VAL A 1 1173 ? -59.558 -8.648 98.377 1.00 93.38 1173 VAL A O 1
ATOM 7958 N N . ARG A 1 1174 ? -61.446 -8.672 99.604 1.00 92.69 1174 ARG A N 1
ATOM 7959 C CA . ARG A 1 1174 ? -61.828 -10.041 99.275 1.00 92.69 1174 ARG A CA 1
ATOM 7960 C C . ARG A 1 1174 ? -63.289 -10.106 98.883 1.00 92.69 1174 ARG A C 1
ATOM 7962 O O . ARG A 1 1174 ? -64.071 -9.229 99.231 1.00 92.69 1174 ARG A O 1
ATOM 7969 N N . ILE A 1 1175 ? -63.657 -11.152 98.171 1.00 90.19 1175 ILE A N 1
ATOM 7970 C CA . ILE A 1 1175 ? -65.055 -11.510 97.950 1.00 90.19 1175 ILE A CA 1
ATOM 7971 C C . ILE A 1 1175 ? -65.417 -12.723 98.788 1.00 90.19 1175 ILE A C 1
ATOM 7973 O O . ILE A 1 1175 ? -64.557 -13.568 99.031 1.00 90.19 1175 ILE A O 1
ATOM 7977 N N . ALA A 1 1176 ? -66.669 -12.788 99.227 1.00 88.81 1176 ALA A N 1
ATOM 7978 C CA . ALA A 1 1176 ? -67.243 -13.927 99.933 1.00 88.81 1176 ALA A CA 1
ATOM 7979 C C . ALA A 1 1176 ? -68.593 -14.291 99.307 1.00 88.81 1176 ALA A C 1
ATOM 7981 O O . ALA A 1 1176 ? -69.413 -13.397 99.072 1.00 88.81 1176 ALA A O 1
ATOM 7982 N N . ALA A 1 1177 ? -68.802 -15.569 99.003 1.00 85.44 1177 ALA A N 1
ATOM 7983 C CA . ALA A 1 1177 ? -70.049 -16.060 98.429 1.00 85.44 1177 ALA A CA 1
ATOM 7984 C C . ALA A 1 1177 ? -71.077 -16.297 99.539 1.00 85.44 1177 ALA A C 1
ATOM 7986 O O . ALA A 1 1177 ? -70.764 -16.946 100.543 1.00 85.44 1177 ALA A O 1
ATOM 7987 N N . ALA A 1 1178 ? -72.279 -15.756 99.353 1.00 75.19 1178 ALA A N 1
ATOM 7988 C CA . ALA A 1 1178 ? -73.415 -15.902 100.257 1.00 75.19 1178 ALA A CA 1
ATOM 7989 C C . ALA A 1 1178 ? -74.578 -16.607 99.558 1.00 75.19 1178 ALA A C 1
ATOM 7991 O O . ALA A 1 1178 ? -74.759 -16.374 98.336 1.00 75.19 1178 ALA A O 1
#

Radius of gyration: 70.25 Å; chains: 1; bounding box: 144×75×210 Å

Sequence (1178 aa):
MDPTIPVPRPRRRLRAAALSLLALVATAAGLAALGAARAPASAGMACDKTFTGATNNLWEDSSNWAPTGVPTSSEGACIPSGTAAIVQTSRDVGGVDVASGATLLITGNGSYGNARLNLTGTGSTNAGTIELSSTGGGFAASLAGADLANSGALLATAGTGGQRALDVALNNTGTVSIGAPTTTTATLVNAGTWTVSSGYSLSASGSAQLTNKPAATFTVDGSAYFGSGSTFRFEGGTLPSGDPVLDQASLTFAAGATSGTGTGFQIWRTTSLTGDVPAKVTVTVLGNGSVGNAALNVAAALTNRGTIDLSASGGGYSSVLQGSAITNRGTISTSAGSAGARTLAAPISNLATVSIGTNTVETGNASNSGSWTIASPYTQTMGGAATFANNPFGSLKVDGAMTVPSGTTFRFNGGTLPTGDPVIDEGTLSFAPSATAGAGTGFETWRNVSLAGTVPANVLVSVVGNGSTGSAQLSAAAAWTNKGTVTLTSTGGGYAATLTGAGVTNQGTIRTAPGAGGPRYISAALSNTSAGTVQLDAGTSITANASNAGTWNVGTTGGATLSGTATFTNAVGGTLTIDGSMYLGGGTTFAFSGGVLPTGDPVLDQAALVFGAGASTSGSGTGFIAWRSVSMDGTVPANVLVSVVGNGSTGNAALSATAPLTNAGTIDLTSTGGGYAASLTGAAVTNQGTISTSVGAGGPRYLNVPLVNAGTVAIGFPTTVSAAVEHRNDGAWSVASGASLGYASTSGSTFVSGPGSTLTVDGSMQLRDGTTFRVAGGSIPAGDPVLDQAALSIDAGATAGAGSGLEIWRSVPLTGDIPAGLTLTVTGNPSVGNASLTATAPLTNAGGIVLSSSGGGWSATLDGSAIVNTGSITTLAGAGGNRYLNAALTNQGSISAGPSTVVSGVADVNKGAFEVAAGGSLVFQSGASLRQEAGTFTVNGTSRFASGATFTYAGGTLPAGDPTIQDANLVFAGNPPALPDDQSGVVVVGTSTLTGKVPSRFKVTVQGNGSWGNATLVSTTAVTSYGRIVLTSVGGGWGATLDMPALVNRGTLTVWAGAGGPRRLTGDLANWRTVDLGLGVVTLNVGGSYSTAGASALVRLRVAGNGNAARIAVAGTASLGGKLTILNGYSPAAGDTATLVTGSSVTGAFSSVAGLDAPGPTVWSVQYGANDVRIAAA

pLDDT: mean 90.45, std 12.87, range [23.89, 98.56]

Foldseek 3Di:
DDDDDDDDDDDDDDDDDDDDDDDDDDDDDDPDDDDPDPPDQDPAADAQKEFQCPPHQELCQQVRIVVGGRAALCHEYEYDAPHEHEFAAEGHHCEYEADANYEYEFEDELVHAAYEYEHAHDRHEHNYEYEYEYENDAGEGEYAYEEYEYQHEYEDACHRHHEYEYHYQYADQHEYEAHAAYEYAHEAEFNEEYEDAAPYEYEYEACYEYEYAADGEHEYNHAYEYEANYEYEAQEHEHPYDAHEYYNEEYEYDPPYYYDAPAEHEFAAEYEYYEEAYANYEYEFEQEQVGAATEYADAEEYEYNYEYEYEYENDAGEGEYEYEEYEYNHEYEYAYYPHHEYEDHYEYEYPEYYEYHAAYEYAHEYEFLYEYEYAPQYEYEYDHLYEYEYAANGEYEPNHAYEAEANYEYEAAEHEHPYDAHEYENHEYEYDQNYDYDAPAEHEYHAEYEYYEEAHANYEYEQEQEQVRAAGEYEYQEEYEYNYEYEYEYEDDAGEGEYDHEEYEYLEEYEHAYYPHHEYEDHYEYEAAQNGEYYFQDEYEYEAEYEFQHEYEQDLRGEYEYDDQYEYEDAANGEYEYNHAAEYEANYEYEQAEHEHAEDAHEYYNYEYEYHPPYEYPDQYAEYEFAAEYEYYEEAYANHEYEQEAEPVRAAGEYEYAEEYEYNYEYEYEYAADAGEGEYYYEEYEYQHEYEHAYYHHHEYEDAYAYAYQHEYYYHAAYEHQAAYEHEFPEEYEHDAPHEYEYDQPHLYEYEDAAQGDYYYNHEYEYEHNYEYEAQEHEAAAPDDEYANHEYEYDPPYYYDARHEYEFAAEYEYYEEAHARYEYEFEAEPVGAATEYEDADEYEYQYEYEWYYAADQGEGEYYYEEYEYQHEYEYDDYHHHAYEDHYAYEYPHEYEAAARYEYEQYEYEDAEHYEDDANGEYEYDANYEYEYAAYEYEYNDAAEDEANYEYEYAEYEHDYDAHEYENEEYEYPDQHDAYPALPYEHEFAAEYEYYDEAHASHEYEQEAEPVRAAGEYAYAAEYEYNGEYEWEYEHAQGGGEYEYQEYQYNHEYEYECHRHHAYEYQHEYAFQAEYAPQHAAHEYEYNYEYEPHYQRGEYEKEDQFQQTIRAYEYAAEYEEEHEYEYDYNDADDAFRKYWHYFYPAYHDYYPYYYDQDHPDPWGWDWDHDGGTIMIGID